Protein AF-0000000072916793 (afdb_homodimer)

InterPro domains:
  IPR007219 Xylanolytic transcriptional activator, regulatory domain [PF04082] (237-423)
  IPR007219 Xylanolytic transcriptional activator, regulatory domain [SM00906] (273-352)
  IPR050987 ABC-transporter-regulating transcription factor-like [PTHR46910] (35-595)

Organism: Fusarium oxysporum f. sp. lycopersici (strain 4287 / CBS 123668 / FGSC 9935 / NRRL 34936) (NCBI:txid426428)

Nearest PDB structures (foldseek):
  8k84-assembly1_A  TM=4.155E-01  e=8.185E-01  synthetic construct
  9dze-assembly1_c  TM=2.848E-01  e=3.690E+00  synthetic construct
  6hze-assembly1_A  TM=3.279E-01  e=6.629E+00  Phocaeicola paurosaccharolyticus
  9dze-assembly1_c  TM=2.885E-01  e=5.689E+00  synthetic construct
  6hze-assembly1_A  TM=3.278E-01  e=9.433E+00  Phocaeicola paurosaccharolyticus

Secondary structure (DSSP, 8-state):
---------------TT---------------------------------------------------------S-----TTSTTEEEETTEEEEEE-TTTS-EEE-HHHHHHHHHHHSS-----TTS--TTS----STT---SSGGGGG----HHHHHHHHHHHHHBTHHHH---S-HHHHHHHHHHHTS--SSSS--HHHHHHHHHHHHHHHTGGGSGGG-TTGGG--HHHHHHHHHHHHTTSTT---HHHHHHHHHHHHHHHHTT-HHHHHHHHHHHHHHHHHHTTTS----PPTTS---HHHHHHHHHHHHHHHHHHHHHHHHHHH-PPPSS-GGG---PPPTTGGGHHHHGGG--SB--HHHHHHT-PPP--SS-HHHHHHHHHHIIIIISTTGGG--HHHHHHHHHHHHHHHHHHHHHS-TTTPPPS---SGGG---TTPPTTHHHHHHHHHHHHHHHHHHHHHGGGGGGS--TT-TTS-----HHHHHHHHHHHHHHHHHHHHHHHTGGG--GGGHHHHTHHHHHHHHHHHHHHHH-TTSTTHHHHHHHHHHHHHHHHTS--SS--HHHHHHHHHHHHHHHHHHHHHHHHHHHHHHHHHHHHHHHHHHH-/---------------TT---------------------------------------------------------------TTSTTEEEETTEEEEEE-TTTS-EEE-HHHHHHHHHHHSS-----TTS--TTS----STT---SSGGGGG----HHHHHHHHHHHHHBTHHHH---S-HHHHHHHHHHHTS--SSSS--HHHHHHHHHHHHHHHTGGGSGGG-TTGGG--HHHHHHHHHHHHTTSTT---HHHHHHHHHHHHHHHHTT-HHHHHHHHHHHHHHHHHHTTTS----PPTTS---HHHHHHHHHHHHHHHHHHHHHHHHHHH-PPPSS-GGG---PPPTTGGGHHHHGGG--SB--HHHHHHT-PPP--SS-HHHHHHHHHHIIIIISTTGGG--HHHHHHHHHHHHHHHHHHHHHS-TTTPPPS---SGGG---TT--HHHHHHHHHHHHHHHHHHHHHHHGGGGGGS--TT-TTS-----HHHHHHHHHHHHHHHHHHHHHHHTGGG--GGGHHHHTHHHHHHHHHHHHHHHH-TTSTTHHHHHHHHHHHHHHHHTS--SS--HHHHHHHHHHHHHHHHHHHHHHHHHHHHHHHHHHHHHHHHHHH-

pLDDT: mean 79.29, std 25.03, range [15.11, 98.62]

Solvent-accessible surface area (backbone atoms only — not comparable to full-atom values): 69134 Å² total; per-residue (Å²): 140,78,86,78,74,82,80,72,85,72,83,80,83,79,71,90,71,68,79,79,78,79,75,81,83,84,85,78,80,91,82,89,83,90,81,87,84,80,81,79,82,81,78,81,71,85,83,77,93,80,83,72,93,75,88,76,87,72,81,72,76,79,70,74,80,68,78,70,72,68,68,78,64,69,72,78,78,78,69,50,86,32,46,35,34,57,39,42,52,90,36,35,62,32,28,30,33,15,66,79,75,50,33,60,34,69,31,72,64,22,48,52,50,46,22,71,46,28,73,47,79,82,82,77,62,74,31,55,79,74,65,81,68,57,70,72,57,84,61,72,68,77,41,62,37,54,66,56,61,70,61,70,76,62,64,68,58,54,50,50,50,47,52,36,42,75,42,24,40,62,36,32,38,54,58,62,67,49,72,70,65,44,51,51,32,50,55,50,34,72,47,89,68,73,81,94,59,62,54,54,67,44,43,45,22,37,33,35,50,26,16,53,51,26,42,43,80,71,58,28,97,60,40,89,76,55,86,79,59,58,31,67,60,26,36,52,40,20,54,38,52,43,69,62,37,42,66,52,88,44,72,60,52,39,32,25,32,46,35,46,16,47,39,26,34,67,59,60,38,49,52,36,13,51,37,31,43,31,31,29,50,54,43,30,44,74,71,48,20,38,53,70,72,93,68,78,62,70,57,53,91,67,53,71,62,53,50,51,52,52,45,41,38,50,48,28,51,53,48,51,41,50,34,32,48,48,16,71,58,25,19,36,74,52,48,76,53,70,56,48,37,52,82,75,73,62,90,60,44,72,50,35,75,67,47,33,83,74,38,42,64,47,54,56,68,66,45,57,76,42,51,54,74,59,58,53,43,80,52,62,64,69,57,34,52,50,43,44,51,48,43,50,64,64,31,14,35,58,28,54,60,43,32,51,68,55,48,53,50,51,38,50,52,50,50,52,52,51,50,53,51,47,70,68,39,58,76,94,54,36,56,70,85,67,42,92,49,50,85,76,54,86,32,82,89,45,44,50,59,34,19,42,54,43,50,43,46,33,49,52,50,29,49,49,43,26,59,47,24,45,57,43,22,56,47,54,26,68,29,77,63,43,69,84,49,73,62,54,90,54,78,70,40,60,57,27,45,51,49,20,48,44,17,24,50,18,42,48,42,44,50,64,52,36,50,89,30,53,54,33,63,43,41,70,70,50,57,53,55,52,52,56,24,44,53,55,50,48,52,47,25,54,74,38,31,82,44,90,55,28,65,59,52,47,52,49,44,59,49,45,40,56,49,62,68,61,52,46,61,67,71,84,45,70,49,55,53,53,47,48,51,51,47,41,53,48,39,52,51,50,46,52,46,42,51,33,12,29,51,46,52,51,49,53,51,49,51,52,51,50,51,51,52,58,68,73,103,138,78,87,80,73,80,79,71,84,72,83,78,85,79,72,89,72,71,80,77,81,79,75,88,79,83,88,82,88,82,84,89,87,91,84,89,82,87,88,75,90,72,85,76,78,84,83,86,83,80,89,72,86,90,89,80,88,73,82,73,77,78,72,74,82,67,79,70,72,69,67,78,66,70,77,74,81,75,71,49,86,33,45,37,34,58,38,43,52,90,36,35,62,32,28,30,34,16,66,79,74,50,32,58,34,69,31,72,63,22,49,51,49,45,21,71,45,29,74,47,79,82,82,78,61,75,30,55,80,72,64,81,67,56,67,73,54,84,59,70,71,74,40,62,37,57,66,56,60,70,60,71,78,60,63,69,59,53,49,50,51,48,52,37,42,76,41,24,40,60,37,30,37,54,59,61,67,50,72,69,65,42,50,52,32,51,55,51,36,73,48,89,70,73,80,94,59,63,53,59,69,44,43,47,23,37,32,34,50,26,16,52,50,26,42,44,80,72,58,29,98,61,41,87,76,54,85,76,59,59,32,66,60,27,37,52,37,21,56,38,52,44,69,63,37,42,68,53,86,45,73,60,54,40,33,27,33,45,35,46,17,47,39,26,34,67,60,61,37,48,53,35,13,51,37,31,44,31,32,30,48,53,43,30,43,70,71,49,20,38,53,71,71,91,69,80,61,70,58,54,91,68,52,70,59,52,49,50,50,53,45,40,38,50,46,28,51,52,47,50,40,51,35,30,48,49,16,72,57,25,17,35,75,50,46,76,53,69,57,47,37,52,81,75,72,62,90,60,44,73,51,35,77,67,47,33,83,74,37,46,71,46,54,55,68,67,46,55,76,41,50,54,73,58,60,52,43,81,52,61,64,71,56,33,53,48,43,43,50,47,44,50,63,63,32,15,36,60,30,53,60,44,32,52,68,57,47,54,50,50,39,52,52,50,52,52,50,51,49,52,50,48,68,68,39,61,76,95,51,36,56,69,85,67,40,92,51,52,85,77,53,85,32,83,88,50,41,57,63,33,19,39,51,40,48,44,47,34,49,50,50,30,49,48,43,26,61,46,24,46,56,42,22,56,46,53,24,69,29,76,63,43,69,83,48,73,60,54,89,53,76,69,38,60,58,27,46,49,49,20,47,43,19,24,51,19,44,48,42,45,51,63,54,36,51,88,26,53,56,33,63,41,40,70,70,51,57,51,54,52,52,56,24,46,53,55,50,48,53,46,25,52,74,38,31,82,43,89,57,28,66,57,52,46,52,50,43,61,47,45,39,57,49,63,68,61,51,47,62,67,71,85,45,72,50,53,52,52,47,48,51,50,48,41,53,47,36,53,50,51,45,52,46,41,51,32,11,31,51,46,51,50,49,52,51,49,51,52,49,51,52,51,54,57,70,74,102

Foldseek 3Di:
DDDPPPPPPPPPPDDPPDDDPDDDDDDDDDDDDDDDDDDDPDPCPDDDPDDDDDDDDDPPPPPDDPPPPPPPFPPDDPPPVQFFQFFFFLQDTQAGQQLQQLAGAGHPRNQVLLCVLQVDGFDDRLSGPCCVPPPDDLPPPPDPDPVVLLDDPDLVLLVLLLVLQLFFLVCLAPVLDQNVVLVVLSVLQPDDDDDDDHDLSNLLSSLLSLLSLLQSLQLCVSPPPNVPDDSSSSLNSSVVSLVVNLVDLALSNLSSLQSSLLSCLLQLNNVVSVVSLLSSQVSLVVVPLLDDDDADAQLDDDDPVRSRNVSSVSSNLQSLLVQLLSCNSSSHDGPDDPVRGDLDDDDCLVCCVVCQQVDARTDDPVCSVSVNDRRNYLAHSVLSVLSNLLSCCQRHSVNSQDFLVSLLVSLSVSVVVLVVVLVVDPPVQRADLFDDALVVADLPPRHPPNLSHSLRNHLSSLSSLLSSLSSNSVLSHQTNNCNPDDSDDDVSNVVSLVSNLRSLNRLLNRLLSSQVHADQSCLSVNLSRNSSSLVSLLSVCSVCVPDPCLVVSLVSLVCSLVSSVSRHHSDDDPSSVVVSVSSNVVSVSSSSSSVSSNVVVVVVVVVVVVVVVVVVD/DDDPPPPPPPPPPDDPPDDDPDDDDDDDDDDDDDDDDDDDDDPCPDDPDDDDDDDDDPDPPPDDPPPPPPPPFDPDDPPPVQFFAWFFFLQDTQAGQQLQQLAGAGHPRNQVLLCVLQVDGFDDRLSGPCCVPPPDDLPPPDDPDPVVLLDDPDLVLLVLLLVLQLFFLVCLAPVLDQNVVLVVLSVLQPDDDDDDDHDLSNLLSSLLSLLSLLQSLQLCVSPPVNVPDDSSSSLNSSVVSLVVNLVDLALSNLSSLQSSLLSCLLQLNNVVSVVSLLSSQVSLVVVPLLDDDDADAQLDDDDPVRSRNVSSVSSNLQSLLVQLLSCNSSSHDGPDDPVRGDLDDDDCLVCCVVCQQVDARTDDPVCSVSVNDRRNYLAHSVLSVLSNLLSCCQRHSVNSQDFLVSLLVSLSVSVVVLVVVLVVDDPVQRADLFDDALVVADLPPGHQSNLSSSLRNHLSSLSSLLSSLSSNSVLSHQTNNCNPDDSDDDVSNVVSLVSNLRSLNRLLNRLQSSQVRADQSCLSVNLSRNSSSLVSLLSVCSVCVPDPCLVVSLVSLVCSLVSSVSRHHSDDDPSSVVVSVSSNVVSVSSSSSSVSSNVVVVVVVVVVVVVVVVVVD

Sequence (1234 aa):
MLFLRHFLIRRTFGEECNQTIDSKSSDPGAGDSTNDTPQKLSFNRPSSSFLRATDSRSASVSQGSPFISQAPSPAGGFTSSVSYGQLHYGGCHFGHISQHNGLPLLSEEGRQWIISKTGHEVILNPGATDHSNPSKSPAPHVYHDQRDLYELPERSTTEKAFDAFIHSSFSLVFPVVERVLFKDTIELAYQPYTGDVPSLEHLSAKVGVLAFLSTIVLFQDTFADTASIDPDLCATKARYLLTDVLEIASINNLQIVFMLNMHEIFSGRLRSGAMFHAIACRMVFTLGGHTYISSKPRSSQVTRSERERRQIRMLFWLCYIFDKDIALRTGQPPLMSDDYCDLTLPETYFECYEYLPKLNESLPQVSFEEESLMPHLPGDPRLSQLKDKTSRLLYSAQAAKKSHAQLLCDIRELDEELEAWRQSVPPSFRPALSITDESQVAVQGMHLPRSMRHITLHLDYHHLMIAIHRASGRCMEPDPGNPNDQPEWVPGVESSNALALEASRSTLVYLRAAMCGVAGEAFWIIVFYPTAAMITLFFNILMYPLHERAEQDLELLKAAADLINNLPVRRLTTCEVSHMKLINDFVVELVRLGRSAICKANMERDHELDRQLMIIHMLFLRHFLIRRTFGEECNQTIDSKSSDPGAGDSTNDTPQKLSFNRPSSSFLRATDSRSASVSQGSPFISQAPSPAGGFTSSVSYGQLHYGGCHFGHISQHNGLPLLSEEGRQWIISKTGHEVILNPGATDHSNPSKSPAPHVYHDQRDLYELPERSTTEKAFDAFIHSSFSLVFPVVERVLFKDTIELAYQPYTGDVPSLEHLSAKVGVLAFLSTIVLFQDTFADTASIDPDLCATKARYLLTDVLEIASINNLQIVFMLNMHEIFSGRLRSGAMFHAIACRMVFTLGGHTYISSKPRSSQVTRSERERRQIRMLFWLCYIFDKDIALRTGQPPLMSDDYCDLTLPETYFECYEYLPKLNESLPQVSFEEESLMPHLPGDPRLSQLKDKTSRLLYSAQAAKKSHAQLLCDIRELDEELEAWRQSVPPSFRPALSITDESQVAVQGMHLPRSMRHITLHLDYHHLMIAIHRASGRCMEPDPGNPNDQPEWVPGVESSNALALEASRSTLVYLRAAMCGVAGEAFWIIVFYPTAAMITLFFNILMYPLHERAEQDLELLKAAADLINNLPVRRLTTCEVSHMKLINDFVVELVRLGRSAICKANMERDHELDRQLMIIH

Structure (mmCIF, N/CA/C/O backbone):
data_AF-0000000072916793-model_v1
#
loop_
_entity.id
_entity.type
_entity.pdbx_description
1 polymer 'Transcription factor domain-containing protein'
#
loop_
_atom_site.group_PDB
_atom_site.id
_atom_site.type_symbol
_atom_site.label_atom_id
_atom_site.label_alt_id
_atom_site.label_comp_id
_atom_site.label_asym_id
_atom_site.label_entity_id
_atom_site.label_seq_id
_atom_site.pdbx_PDB_ins_code
_atom_site.Cartn_x
_atom_site.Cartn_y
_atom_site.Cartn_z
_atom_site.occupancy
_atom_site.B_iso_or_equiv
_atom_site.auth_seq_id
_atom_site.auth_comp_id
_atom_site.auth_asym_id
_atom_site.auth_atom_id
_atom_site.pdbx_PDB_model_num
ATOM 1 N N . MET A 1 1 ? 0.156 -10.703 44.344 1 19.55 1 MET A N 1
ATOM 2 C CA . MET A 1 1 ? -0.602 -9.57 44.844 1 19.55 1 MET A CA 1
ATOM 3 C C . MET A 1 1 ? 0.227 -8.289 44.812 1 19.55 1 MET A C 1
ATOM 5 O O . MET A 1 1 ? -0.243 -7.227 45.188 1 19.55 1 MET A O 1
ATOM 9 N N . LEU A 1 2 ? 1.615 -8.289 44.875 1 20.12 2 LEU A N 1
ATOM 10 C CA . LEU A 1 2 ? 2.582 -7.312 45.375 1 20.12 2 LEU A CA 1
ATOM 11 C C . LEU A 1 2 ? 2.547 -6.047 44.5 1 20.12 2 LEU A C 1
ATOM 13 O O . LEU A 1 2 ? 2.412 -4.941 45.031 1 20.12 2 LEU A O 1
ATOM 17 N N . PHE A 1 3 ? 3.643 -5.766 43.625 1 21.39 3 PHE A N 1
ATOM 18 C CA . PHE A 1 3 ? 4.449 -4.582 43.344 1 21.39 3 PHE A CA 1
ATOM 19 C C . PHE A 1 3 ? 3.77 -3.691 42.312 1 21.39 3 PHE A C 1
ATOM 21 O O . PHE A 1 3 ? 4.055 -3.791 41.125 1 21.39 3 PHE A O 1
ATOM 28 N N . LEU A 1 4 ? 2.398 -3.521 42.344 1 22.31 4 LEU A N 1
ATOM 29 C CA . LEU A 1 4 ? 1.7 -2.58 41.5 1 22.31 4 LEU A CA 1
ATOM 30 C C . LEU A 1 4 ? 2.223 -1.162 41.688 1 22.31 4 LEU A C 1
ATOM 32 O O . LEU A 1 4 ? 1.766 -0.45 42.594 1 22.31 4 LEU A O 1
ATOM 36 N N . ARG A 1 5 ? 3.664 -0.963 41.719 1 24.08 5 ARG A N 1
ATOM 37 C CA . ARG A 1 5 ? 4.184 0.384 41.938 1 24.08 5 ARG A CA 1
ATOM 38 C C . ARG A 1 5 ? 3.502 1.384 41 1 24.08 5 ARG A C 1
ATOM 40 O O . ARG A 1 5 ? 3.178 1.055 39.844 1 24.08 5 ARG A O 1
ATOM 47 N N . HIS A 1 6 ? 2.965 2.43 41.531 1 26 6 HIS A N 1
ATOM 48 C CA . HIS A 1 6 ? 2.232 3.629 41.156 1 26 6 HIS A CA 1
ATOM 49 C C . HIS A 1 6 ? 3.002 4.43 40.094 1 26 6 HIS A C 1
ATOM 51 O O . HIS A 1 6 ? 4.078 4.957 40.375 1 26 6 HIS A O 1
ATOM 57 N N . PHE A 1 7 ? 3.193 3.967 38.938 1 29.2 7 PHE A N 1
ATOM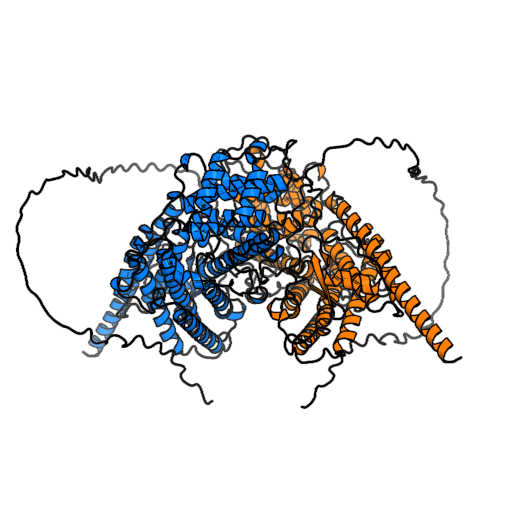 58 C CA . PHE A 1 7 ? 3.912 4.586 37.844 1 29.2 7 PHE A CA 1
ATOM 59 C C . PHE A 1 7 ? 3.283 5.926 37.469 1 29.2 7 PHE A C 1
ATOM 61 O O . PHE A 1 7 ? 2.256 5.965 36.781 1 29.2 7 PHE A O 1
ATOM 68 N N . LEU A 1 8 ? 3.383 7.02 38.375 1 27 8 LEU A N 1
ATOM 69 C CA . LEU A 1 8 ? 2.943 8.375 38.062 1 27 8 LEU A CA 1
ATOM 70 C C . LEU A 1 8 ? 3.713 8.953 36.875 1 27 8 LEU A C 1
ATOM 72 O O . LEU A 1 8 ? 4.945 8.906 36.875 1 27 8 LEU A O 1
ATOM 76 N N . ILE A 1 9 ? 3.244 8.953 35.781 1 31.91 9 ILE A N 1
ATOM 77 C CA . ILE A 1 9 ? 3.814 9.688 34.656 1 31.91 9 ILE A CA 1
ATOM 78 C C . ILE A 1 9 ? 3.998 11.156 35.031 1 31.91 9 ILE A C 1
ATOM 80 O O . ILE A 1 9 ? 3.023 11.906 35.156 1 31.91 9 ILE A O 1
ATOM 84 N N . ARG A 1 10 ? 4.887 11.641 36.094 1 28.25 10 ARG A N 1
ATOM 85 C CA . ARG A 1 10 ? 5.066 13.023 36.531 1 28.25 10 ARG A CA 1
ATOM 86 C C . ARG A 1 10 ? 5.715 13.867 35.438 1 28.25 10 ARG A C 1
ATOM 88 O O . ARG A 1 10 ? 6.918 13.75 35.188 1 28.25 10 ARG A O 1
ATOM 95 N N . ARG A 1 11 ? 5.305 14.164 34.312 1 34.16 11 ARG A N 1
ATOM 96 C CA . ARG A 1 11 ? 5.93 15.266 33.594 1 34.16 11 ARG A CA 1
ATOM 97 C C . ARG A 1 11 ? 5.777 16.578 34.344 1 34.16 11 ARG A C 1
ATOM 99 O O . ARG A 1 11 ? 4.66 17.047 34.562 1 34.16 11 ARG A O 1
ATOM 106 N N . THR A 1 12 ? 6.629 17 35.531 1 26.88 12 THR A N 1
ATOM 107 C CA . THR A 1 12 ? 6.582 18.25 36.281 1 26.88 12 THR A CA 1
ATOM 108 C C . THR A 1 12 ? 6.879 19.438 35.344 1 26.88 12 THR A C 1
ATOM 110 O O . THR A 1 12 ? 7.906 19.469 34.688 1 26.88 12 THR A O 1
ATOM 113 N N . PHE A 1 13 ? 6.035 20.281 34.875 1 27.69 13 PHE A N 1
ATOM 114 C CA . PHE A 1 13 ? 6.105 21.531 34.156 1 27.69 13 PHE A CA 1
ATOM 115 C C . PHE A 1 13 ? 6.883 22.578 34.938 1 27.69 13 PHE A C 1
ATOM 117 O O . PHE A 1 13 ? 6.941 23.75 34.562 1 27.69 13 PHE A O 1
ATOM 124 N N . GLY A 1 14 ? 7.5 22.375 36.219 1 21.02 14 GLY A N 1
ATOM 125 C CA . GLY A 1 14 ? 7.723 23.531 37.094 1 21.02 14 GLY A CA 1
ATOM 126 C C . GLY A 1 14 ? 8.75 24.5 36.531 1 21.02 14 GLY A C 1
ATOM 127 O O . GLY A 1 14 ? 8.422 25.641 36.219 1 21.02 14 GLY A O 1
ATOM 128 N N . GLU A 1 15 ? 9.984 24.812 37.312 1 23.58 15 GLU A N 1
ATOM 129 C CA . GLU A 1 15 ? 10.641 25.922 37.969 1 23.58 15 GLU A CA 1
ATOM 130 C C . GLU A 1 15 ? 11.758 26.5 37.125 1 23.58 15 GLU A C 1
ATOM 132 O O . GLU A 1 15 ? 12.555 27.312 37.594 1 23.58 15 GLU A O 1
ATOM 137 N N . GLU A 1 16 ? 12.062 26.125 35.875 1 23.12 16 GLU A N 1
ATOM 138 C CA . GLU A 1 16 ? 13.43 26.562 35.594 1 23.12 16 GLU A CA 1
ATOM 139 C C . GLU A 1 16 ? 13.516 28.094 35.5 1 23.12 16 GLU A C 1
ATOM 141 O O . GLU A 1 16 ? 14.141 28.625 34.594 1 23.12 16 GLU A O 1
ATOM 146 N N . CYS A 1 17 ? 12.547 28.922 36 1 20.11 17 CYS A N 1
ATOM 147 C CA . CYS A 1 17 ? 12.523 30.328 35.625 1 20.11 17 CYS A CA 1
ATOM 148 C C . CYS A 1 17 ? 13.75 31.062 36.125 1 20.11 17 CYS A C 1
ATOM 150 O O . CYS A 1 17 ? 13.945 32.25 35.844 1 20.11 17 CYS A O 1
ATOM 152 N N . ASN A 1 18 ? 14.422 30.734 37.25 1 18.69 18 ASN A N 1
ATOM 153 C CA . ASN A 1 18 ? 14.766 31.875 38.062 1 18.69 18 ASN A CA 1
ATOM 154 C C . ASN A 1 18 ? 16.016 32.594 37.562 1 18.69 18 ASN A C 1
ATOM 156 O O . ASN A 1 18 ? 16.641 33.344 38.281 1 18.69 18 ASN A O 1
ATOM 160 N N . GLN A 1 19 ? 16.703 32.188 36.5 1 18.5 19 GLN A N 1
ATOM 161 C CA . GLN A 1 19 ? 18.031 32.75 36.625 1 18.5 19 GLN A CA 1
ATOM 162 C C . GLN A 1 19 ? 17.984 34.25 36.656 1 18.5 19 GLN A C 1
ATOM 164 O O . GLN A 1 19 ? 17.125 34.875 36 1 18.5 19 GLN A O 1
ATOM 169 N N . THR A 1 20 ? 18.797 34.969 37.5 1 18.11 20 THR A N 1
ATOM 170 C CA . THR A 1 20 ? 19.047 36.25 38.125 1 18.11 20 THR A CA 1
ATOM 171 C C . THR A 1 20 ? 19.531 37.25 37.094 1 18.11 20 THR A C 1
ATOM 173 O O . THR A 1 20 ? 20.625 37.125 36.562 1 18.11 20 THR A O 1
ATOM 176 N N . ILE A 1 21 ? 18.656 37.625 36.062 1 18.12 21 ILE A N 1
ATOM 177 C CA . ILE A 1 21 ? 19.094 38.688 35.156 1 18.12 21 ILE A CA 1
ATOM 178 C C . ILE A 1 21 ? 19.547 39.906 35.969 1 18.12 21 ILE A C 1
ATOM 180 O O . ILE A 1 21 ? 18.766 40.469 36.75 1 18.12 21 ILE A O 1
ATOM 184 N N . ASP A 1 22 ? 20.781 40 36.062 1 17.94 22 ASP A N 1
ATOM 185 C CA . ASP A 1 22 ? 21.484 41.094 36.75 1 17.94 22 ASP A CA 1
ATOM 186 C C . ASP A 1 22 ? 21.109 42.469 36.188 1 17.94 22 ASP A C 1
ATOM 188 O O . ASP A 1 22 ? 20.953 42.594 34.969 1 17.94 22 ASP A O 1
ATOM 192 N N . SER A 1 23 ? 20.672 43.469 36.969 1 16.8 23 SER A N 1
ATOM 193 C CA . SER A 1 23 ? 19.969 44.719 37 1 16.8 23 SER A CA 1
ATOM 194 C C . SER A 1 23 ? 20.781 45.844 36.344 1 16.8 23 SER A C 1
ATOM 196 O O . SER A 1 23 ? 20.297 46.969 36.219 1 16.8 23 SER A O 1
ATOM 198 N N . LYS A 1 24 ? 22.109 45.75 35.906 1 17.33 24 LYS A N 1
ATOM 199 C CA . LYS A 1 24 ? 22.641 46.969 36.469 1 17.33 24 LYS A CA 1
ATOM 200 C C . LYS A 1 24 ? 22.094 48.188 35.688 1 17.33 24 LYS A C 1
ATOM 202 O O . LYS A 1 24 ? 21.453 48.031 34.656 1 17.33 24 LYS A O 1
ATOM 207 N N . SER A 1 25 ? 22.953 49.156 35.188 1 16.08 25 SER A N 1
ATOM 208 C CA . SER A 1 25 ? 23.172 50.5 35.625 1 16.08 25 SER A CA 1
ATOM 209 C C . SER A 1 25 ? 22.531 51.531 34.688 1 16.08 25 SER A C 1
ATOM 211 O O . SER A 1 25 ? 21.75 52.375 35.125 1 16.08 25 SER A O 1
ATOM 213 N N . SER A 1 26 ? 23.312 52.219 33.719 1 15.63 26 SER A N 1
ATOM 214 C CA . SER A 1 26 ? 23.609 53.625 33.938 1 15.63 26 SER A CA 1
ATOM 215 C C . SER A 1 26 ? 22.688 54.531 33.125 1 15.63 26 SER A C 1
ATOM 217 O O . SER A 1 26 ? 22.016 55.406 33.656 1 15.63 26 SER A O 1
ATOM 219 N N . ASP A 1 27 ? 23.219 55.156 31.953 1 16.44 27 ASP A N 1
ATOM 220 C CA . ASP A 1 27 ? 23.359 56.594 31.875 1 16.44 27 ASP A CA 1
ATOM 221 C C . ASP A 1 27 ? 22.234 57.219 31.078 1 16.44 27 ASP A C 1
ATOM 223 O O . ASP A 1 27 ? 21.641 56.594 30.203 1 16.44 27 ASP A O 1
ATOM 227 N N . PRO A 1 28 ? 21.859 58.531 31.219 1 16.08 28 PRO A N 1
ATOM 228 C CA . PRO A 1 28 ? 20.719 59.438 31.203 1 16.08 28 PRO A CA 1
ATOM 229 C C . PRO A 1 28 ? 20.375 59.906 29.797 1 16.08 28 PRO A C 1
ATOM 231 O O . PRO A 1 28 ? 19.203 60.156 29.484 1 16.08 28 PRO A O 1
ATOM 234 N N . GLY A 1 29 ? 21.375 60.156 28.875 1 15.35 29 GLY A N 1
ATOM 235 C CA . GLY A 1 29 ? 21.266 61.562 28.578 1 15.35 29 GLY A CA 1
ATOM 236 C C . GLY A 1 29 ? 20.125 61.906 27.641 1 15.35 29 GLY A C 1
ATOM 237 O O . GLY A 1 29 ? 18.953 61.75 28 1 15.35 29 GLY A O 1
ATOM 238 N N . ALA A 1 30 ? 20.438 62.531 26.375 1 16.84 30 ALA A N 1
ATOM 239 C CA . ALA A 1 30 ? 20.156 63.906 26.016 1 16.84 30 ALA A CA 1
ATOM 240 C C . ALA A 1 30 ? 18.906 64 25.141 1 16.84 30 ALA A C 1
ATOM 242 O O . ALA A 1 30 ? 18.438 63 24.594 1 16.84 30 ALA A O 1
ATOM 243 N N . GLY A 1 31 ? 18.859 64.812 24.141 1 15.52 31 GLY A N 1
ATOM 244 C CA . GLY A 1 31 ? 18.125 66.062 23.922 1 15.52 31 GLY A CA 1
ATOM 245 C C . GLY A 1 31 ? 16.984 65.875 22.938 1 15.52 31 GLY A C 1
ATOM 246 O O . GLY A 1 31 ? 15.836 66.25 23.234 1 15.52 31 GLY A O 1
ATOM 247 N N . ASP A 1 32 ? 17.172 65.812 21.5 1 15.97 32 ASP A N 1
ATOM 248 C CA . ASP A 1 32 ? 16.625 67 20.828 1 15.97 32 ASP A CA 1
ATOM 249 C C . ASP A 1 32 ? 15.258 66.688 20.234 1 15.97 32 ASP A C 1
ATOM 251 O O . ASP A 1 32 ? 14.883 65.562 20.062 1 15.97 32 ASP A O 1
ATOM 255 N N . SER A 1 33 ? 14.797 67.438 19.109 1 15.76 33 SER A N 1
ATOM 256 C CA . SER A 1 33 ? 13.719 68.375 18.891 1 15.76 33 SER A CA 1
ATOM 257 C C . SER A 1 33 ? 12.602 67.75 18.047 1 15.76 33 SER A C 1
ATOM 259 O O . SER A 1 33 ? 11.43 67.812 18.422 1 15.76 33 SER A O 1
ATOM 261 N N . THR A 1 34 ? 12.773 67.5 16.656 1 17.12 34 THR A N 1
ATOM 262 C CA . THR A 1 34 ? 11.93 68.375 15.852 1 17.12 34 THR A CA 1
ATOM 263 C C . THR A 1 34 ? 10.609 67.688 15.508 1 17.12 34 THR A C 1
ATOM 265 O O . THR A 1 34 ? 10.516 66.438 15.531 1 17.12 34 THR A O 1
ATOM 268 N N . ASN A 1 35 ? 9.562 68.312 14.93 1 15.57 35 ASN A N 1
ATOM 269 C CA . ASN A 1 35 ? 8.141 68.625 15.008 1 15.57 35 ASN A CA 1
ATOM 270 C C . ASN A 1 35 ? 7.328 67.75 14.031 1 15.57 35 ASN A C 1
ATOM 272 O O . ASN A 1 35 ? 6.262 67.25 14.391 1 15.57 35 ASN A O 1
ATOM 276 N N . ASP A 1 36 ? 7.676 67.5 12.695 1 16.67 36 ASP A N 1
ATOM 277 C CA . ASP A 1 36 ? 6.656 68.062 11.82 1 16.67 36 ASP A CA 1
ATOM 278 C C . ASP A 1 36 ? 5.512 67.125 11.586 1 16.67 36 ASP A C 1
ATOM 280 O O . ASP A 1 36 ? 5.656 65.875 11.828 1 16.67 36 ASP A O 1
ATOM 284 N N . THR A 1 37 ? 4.73 67.25 10.352 1 17.78 37 THR A N 1
ATOM 285 C CA . THR A 1 37 ? 3.334 67.562 10.031 1 17.78 37 THR A CA 1
ATOM 286 C C . THR A 1 37 ? 2.615 66.312 9.562 1 17.78 37 THR A C 1
ATOM 288 O O . THR A 1 37 ? 3.193 65.5 8.844 1 17.78 37 THR A O 1
ATOM 291 N N . PRO A 1 38 ? 1.296 66.125 9.766 1 17.7 38 PRO A N 1
ATOM 292 C CA . PRO A 1 38 ? 0.329 65 9.984 1 17.7 38 PRO A CA 1
ATOM 293 C C . PRO A 1 38 ? -0.258 64.5 8.68 1 17.7 38 PRO A C 1
ATOM 295 O O . PRO A 1 38 ? -1.141 63.625 8.703 1 17.7 38 PRO A O 1
ATOM 298 N N . GLN A 1 39 ? 0.422 64.5 7.441 1 18.25 39 GLN A N 1
ATOM 299 C CA . GLN A 1 39 ? -0.594 64.688 6.418 1 18.25 39 GLN A CA 1
ATOM 300 C C . GLN A 1 39 ? -1.512 63.5 6.289 1 18.25 39 GLN A C 1
ATOM 302 O O . GLN A 1 39 ? -1.074 62.375 6.469 1 18.25 39 GLN A O 1
ATOM 307 N N . LYS A 1 40 ? -2.842 63.656 5.891 1 19.19 40 LYS A N 1
ATOM 308 C CA . LYS A 1 40 ? -4.211 63.188 6.074 1 19.19 40 LYS A CA 1
ATOM 309 C C . LYS A 1 40 ? -4.566 62.125 5.031 1 19.19 40 LYS A C 1
ATOM 311 O O . LYS A 1 40 ? -4.938 62.469 3.902 1 19.19 40 LYS A O 1
ATOM 316 N N . LEU A 1 41 ? -3.77 61.094 4.73 1 18.52 41 LEU A N 1
ATOM 317 C CA . LEU A 1 41 ? -4.109 60.406 3.492 1 18.52 41 LEU A CA 1
ATOM 318 C C . LEU A 1 41 ? -5.492 59.781 3.588 1 18.52 41 LEU A C 1
ATOM 320 O O . LEU A 1 41 ? -5.809 59.125 4.586 1 18.52 41 LEU A O 1
ATOM 324 N N . SER A 1 42 ? -6.504 60.094 2.744 1 17.73 42 SER A N 1
ATOM 325 C CA . SER A 1 42 ? -7.949 60.031 2.557 1 17.73 42 SER A CA 1
ATOM 326 C C . SER A 1 42 ? -8.391 58.656 2.129 1 17.73 42 SER A C 1
ATOM 328 O O . SER A 1 42 ? -8.156 58.25 0.99 1 17.73 42 SER A O 1
ATOM 330 N N . PHE A 1 43 ? -8.273 57.531 2.84 1 18.02 43 PHE A N 1
ATOM 331 C CA . PHE A 1 43 ? -8.508 56.188 2.373 1 18.02 43 PHE A CA 1
ATOM 332 C C . PHE A 1 43 ? -9.992 55.938 2.152 1 18.02 43 PHE A C 1
ATOM 334 O O . PHE A 1 43 ? -10.773 55.906 3.109 1 18.02 43 PHE A O 1
ATOM 341 N N . ASN A 1 44 ? -10.523 56.219 1.002 1 17.22 44 ASN A N 1
ATOM 342 C CA . ASN A 1 44 ? -11.953 56.188 0.695 1 17.22 44 ASN A CA 1
ATOM 343 C C . ASN A 1 44 ? -12.484 54.75 0.718 1 17.22 44 ASN A C 1
ATOM 345 O O . ASN A 1 44 ? -12.141 53.938 -0.148 1 17.22 44 ASN A O 1
ATOM 349 N N . ARG A 1 45 ? -12.68 54.031 1.707 1 18.88 45 ARG A N 1
ATOM 350 C CA . ARG A 1 45 ? -13.086 52.656 1.85 1 18.88 45 ARG A CA 1
ATOM 351 C C . ARG A 1 45 ? -14.547 52.469 1.457 1 18.88 45 ARG A C 1
ATOM 353 O O . ARG A 1 45 ? -15.445 53.062 2.07 1 18.88 45 ARG A O 1
ATOM 360 N N . PRO A 1 46 ? -14.828 52.188 0.155 1 18.47 46 PRO A N 1
ATOM 361 C CA . PRO A 1 46 ? -16.234 52.219 -0.233 1 18.47 46 PRO A CA 1
ATOM 362 C C . PRO A 1 46 ? -17.109 51.344 0.652 1 18.47 46 PRO A C 1
ATOM 364 O O . PRO A 1 46 ? -16.609 50.375 1.267 1 18.47 46 PRO A O 1
ATOM 367 N N . SER A 1 47 ? -18.422 51.781 0.876 1 16.06 47 SER A N 1
ATOM 368 C CA . SER A 1 47 ? -19.594 51.594 1.742 1 16.06 47 SER A CA 1
ATOM 369 C C . SER A 1 47 ? -20.219 50.219 1.547 1 16.06 47 SER A C 1
ATOM 371 O O . SER A 1 47 ? -20.047 49.594 0.494 1 16.06 47 SER A O 1
ATOM 373 N N . SER A 1 48 ? -20.938 49.625 2.627 1 16.77 48 SER A N 1
ATOM 374 C CA . SER A 1 48 ? -21.5 48.438 3.285 1 16.77 48 SER A CA 1
ATOM 375 C C . SER A 1 48 ? -22.844 48.062 2.666 1 16.77 48 SER A C 1
ATOM 377 O O . SER A 1 48 ? -23.547 47.188 3.176 1 16.77 48 SER A O 1
ATOM 379 N N . SER A 1 49 ? -23.297 48.562 1.471 1 17.14 49 SER A N 1
ATOM 380 C CA . SER A 1 49 ? -24.766 48.594 1.524 1 17.14 49 SER A CA 1
ATOM 381 C C . SER A 1 49 ? -25.328 47.156 1.615 1 17.14 49 SER A C 1
ATOM 383 O O . SER A 1 49 ? -24.969 46.312 0.812 1 17.14 49 SER A O 1
ATOM 385 N N . PHE A 1 50 ? -26.078 46.844 2.787 1 17.03 50 PHE A N 1
ATOM 386 C CA . PHE A 1 50 ? -26.656 45.75 3.566 1 17.03 50 PHE A CA 1
ATOM 387 C C . PHE A 1 50 ? -27.703 45 2.752 1 17.03 50 PHE A C 1
ATOM 389 O O . PHE A 1 50 ? -27.641 43.781 2.619 1 17.03 50 PHE A O 1
ATOM 396 N N . LEU A 1 51 ? -29.078 45.375 2.908 1 16.08 51 LEU A N 1
ATOM 397 C CA . LEU A 1 51 ? -30.172 44.688 3.58 1 16.08 51 LEU A CA 1
ATOM 398 C C . LEU A 1 51 ? -31.016 43.906 2.576 1 16.08 51 LEU A C 1
ATOM 400 O O . LEU A 1 51 ? -31.344 42.75 2.803 1 16.08 51 LEU A O 1
ATOM 404 N N . ARG A 1 52 ? -31.828 44.469 1.63 1 15.11 52 ARG A N 1
ATOM 405 C CA . ARG A 1 52 ? -33.281 44.438 1.889 1 15.11 52 ARG A CA 1
ATOM 406 C C . ARG A 1 52 ? -33.938 43.25 1.203 1 15.11 52 ARG A C 1
ATOM 408 O O . ARG A 1 52 ? -34.969 42.781 1.646 1 15.11 52 ARG A O 1
ATOM 415 N N . ALA A 1 53 ? -33.656 42.875 -0.061 1 17.41 53 ALA A N 1
ATOM 416 C CA . ALA A 1 53 ? -34.875 42.656 -0.837 1 17.41 53 ALA A CA 1
ATOM 417 C C . ALA A 1 53 ? -35.625 41.406 -0.376 1 17.41 53 ALA A C 1
ATOM 419 O O . ALA A 1 53 ? -35.031 40.344 -0.207 1 17.41 53 ALA A O 1
ATOM 420 N N . THR A 1 54 ? -37 41.469 -0.005 1 16.7 54 THR A N 1
ATOM 421 C CA . THR A 1 54 ? -38.125 40.844 0.644 1 16.7 54 THR A CA 1
ATOM 422 C C . THR A 1 54 ? -38.594 39.625 -0.16 1 16.7 54 THR A C 1
ATOM 424 O O . THR A 1 54 ? -39.031 38.625 0.412 1 16.7 54 THR A O 1
ATOM 427 N N . ASP A 1 55 ? -38.875 39.688 -1.498 1 18.05 55 ASP A N 1
ATOM 428 C CA . ASP A 1 55 ? -40.219 39.375 -1.899 1 18.05 55 ASP A CA 1
ATOM 429 C C . ASP A 1 55 ? -40.469 37.844 -1.881 1 18.05 55 ASP A C 1
ATOM 431 O O . ASP A 1 55 ? -39.562 37.062 -2.154 1 18.05 55 ASP A O 1
ATOM 435 N N . SER A 1 56 ? -41.844 37.375 -1.566 1 17.62 56 SER A N 1
ATOM 436 C CA . SER A 1 56 ? -42.656 36.312 -0.999 1 17.62 56 SER A CA 1
ATOM 437 C C . SER A 1 56 ? -42.875 35.188 -1.995 1 17.62 56 SER A C 1
ATOM 439 O O . SER A 1 56 ? -43.312 34.094 -1.622 1 17.62 56 SER A O 1
ATOM 441 N N . ARG A 1 57 ? -43.062 35.312 -3.352 1 19.11 57 ARG A N 1
ATOM 442 C CA . ARG A 1 57 ? -44.25 34.656 -3.869 1 19.11 57 ARG A CA 1
ATOM 443 C C . ARG A 1 57 ? -44.031 33.125 -3.955 1 19.11 57 ARG A C 1
ATOM 445 O O . ARG A 1 57 ? -43 32.656 -4.398 1 19.11 57 ARG A O 1
ATOM 452 N N . SER A 1 58 ? -44.938 32.312 -3.311 1 17.31 58 SER A N 1
ATOM 453 C CA . SER A 1 58 ? -45.156 30.953 -2.863 1 17.31 58 SER A CA 1
ATOM 454 C C . SER A 1 58 ? -45.344 30 -4.047 1 17.31 58 SER A C 1
ATOM 456 O O . SER A 1 58 ? -45.719 28.844 -3.869 1 17.31 58 SER A O 1
ATOM 458 N N . ALA A 1 59 ? -45.25 30.312 -5.363 1 19.75 59 ALA A N 1
ATOM 459 C CA . ALA A 1 59 ? -46.031 29.406 -6.199 1 19.75 59 ALA A CA 1
ATOM 460 C C . ALA A 1 59 ? -45.656 27.953 -5.973 1 19.75 59 ALA A C 1
ATOM 462 O O . ALA A 1 59 ? -44.469 27.641 -5.828 1 19.75 59 ALA A O 1
ATOM 463 N N . SER A 1 60 ? -46.594 27.062 -5.746 1 19.27 60 SER A N 1
ATOM 464 C CA . SER A 1 60 ? -46.844 25.688 -5.324 1 19.27 60 SER A CA 1
ATOM 465 C C . SER A 1 60 ? -46.25 24.688 -6.32 1 19.27 60 SER A C 1
ATOM 467 O O . SER A 1 60 ? -46.438 23.484 -6.191 1 19.27 60 SER A O 1
ATOM 469 N N . VAL A 1 61 ? -45.406 25.078 -7.246 1 20.36 61 VAL A N 1
ATOM 470 C CA . VAL A 1 61 ? -45.438 24.125 -8.352 1 20.36 61 VAL A CA 1
ATOM 471 C C . VAL A 1 61 ? -45.062 22.734 -7.848 1 20.36 61 VAL A C 1
ATOM 473 O O . VAL A 1 61 ? -44.125 22.578 -7.055 1 20.36 61 VAL A O 1
ATOM 476 N N . SER A 1 62 ? -45.969 21.766 -8.031 1 21.12 62 SER A N 1
ATOM 477 C CA . SER A 1 62 ? -46.125 20.359 -7.723 1 21.12 62 SER A CA 1
ATOM 478 C C . SER A 1 62 ? -44.969 19.531 -8.242 1 21.12 62 SER A C 1
ATOM 480 O O . SER A 1 62 ? -45.062 18.312 -8.375 1 21.12 62 SER A O 1
ATOM 482 N N . GLN A 1 63 ? -43.781 20.156 -8.344 1 20.66 63 GLN A N 1
ATOM 483 C CA . GLN A 1 63 ? -42.812 19.5 -9.211 1 20.66 63 GLN A CA 1
ATOM 484 C C . GLN A 1 63 ? -42.562 18.062 -8.75 1 20.66 63 GLN A C 1
ATOM 486 O O . GLN A 1 63 ? -42.594 17.781 -7.551 1 20.66 63 GLN A O 1
ATOM 491 N N . GLY A 1 64 ? -42.656 17.141 -9.758 1 21.73 64 GLY A N 1
ATOM 492 C CA . GLY A 1 64 ? -42.469 15.695 -9.82 1 21.73 64 GLY A CA 1
ATOM 493 C C . GLY A 1 64 ? -41.25 15.211 -9.031 1 21.73 64 GLY A C 1
ATOM 494 O O . GLY A 1 64 ? -40.312 15.984 -8.773 1 21.73 64 GLY A O 1
ATOM 495 N N . SER A 1 65 ? -41.531 14.25 -8.164 1 23.61 65 SER A N 1
ATOM 496 C CA . SER A 1 65 ? -40.719 13.648 -7.117 1 23.61 65 SER A CA 1
ATOM 497 C C . SER A 1 65 ? -39.344 13.203 -7.656 1 23.61 65 SER A C 1
ATOM 499 O O . SER A 1 65 ? -39.281 12.273 -8.461 1 23.61 65 SER A O 1
ATOM 501 N N . PRO A 1 66 ? -38.5 14.188 -7.977 1 25.45 66 PRO A N 1
ATOM 502 C CA . PRO A 1 66 ? -37.219 13.719 -8.531 1 25.45 66 PRO A CA 1
ATOM 503 C C . PRO A 1 66 ? -36.625 12.578 -7.711 1 25.45 66 PRO A C 1
ATOM 505 O O . PRO A 1 66 ? -36.844 12.484 -6.504 1 25.45 66 PRO A O 1
ATOM 508 N N . PHE A 1 67 ? -36.469 11.43 -8.367 1 25.41 67 PHE A N 1
ATOM 509 C CA . PHE A 1 67 ? -35.75 10.273 -7.855 1 25.41 67 PHE A CA 1
ATOM 510 C C . PHE A 1 67 ? -34.469 10.711 -7.133 1 25.41 67 PHE A C 1
ATOM 512 O O . PHE A 1 67 ? -33.562 11.289 -7.742 1 25.41 67 PHE A O 1
ATOM 519 N N . ILE A 1 68 ? -34.688 11.211 -5.938 1 26.62 68 ILE A N 1
ATOM 520 C CA . ILE A 1 68 ? -33.531 11.508 -5.07 1 26.62 68 ILE A CA 1
ATOM 521 C C . ILE A 1 68 ? -32.531 10.352 -5.102 1 26.62 68 ILE A C 1
ATOM 523 O O . ILE A 1 68 ? -32.875 9.242 -4.664 1 26.62 68 ILE A O 1
ATOM 527 N N . SER A 1 69 ? -31.891 10.32 -6.234 1 26.94 69 SER A N 1
ATOM 528 C CA . SER A 1 69 ? -30.734 9.422 -6.254 1 26.94 69 SER A CA 1
ATOM 529 C C . SER A 1 69 ? -30.016 9.414 -4.906 1 26.94 69 SER A C 1
ATOM 531 O O . SER A 1 69 ? -29.531 10.445 -4.453 1 26.94 69 SER A O 1
ATOM 533 N N . GLN A 1 70 ? -30.609 8.68 -3.975 1 25.95 70 GLN A N 1
ATOM 534 C CA . GLN A 1 70 ? -29.969 8.445 -2.686 1 25.95 70 GLN A CA 1
ATOM 535 C C . GLN A 1 70 ? -28.469 8.211 -2.855 1 25.95 70 GLN A C 1
ATOM 537 O O . GLN A 1 70 ? -28.062 7.348 -3.623 1 25.95 70 GLN A O 1
ATOM 542 N N . ALA A 1 71 ? -27.734 9.242 -2.795 1 31.11 71 ALA A N 1
ATOM 543 C CA . ALA A 1 71 ? -26.281 9.086 -2.68 1 31.11 71 ALA A CA 1
ATOM 544 C C . ALA A 1 71 ? -25.922 7.867 -1.841 1 31.11 71 ALA A C 1
ATOM 546 O O . ALA A 1 71 ? -26.484 7.668 -0.756 1 31.11 71 ALA A O 1
ATOM 547 N N . PRO A 1 72 ? -25.562 6.773 -2.521 1 29.52 72 PRO A N 1
ATOM 548 C CA . PRO A 1 72 ? -25.234 5.605 -1.699 1 29.52 72 PRO A CA 1
ATOM 549 C C . PRO A 1 72 ? -24.453 5.973 -0.446 1 29.52 72 PRO A C 1
ATOM 551 O O . PRO A 1 72 ? -23.531 6.793 -0.51 1 29.52 72 PRO A O 1
ATOM 554 N N . SER A 1 73 ? -25.156 6.102 0.696 1 28.67 73 SER A N 1
ATOM 555 C CA . SER A 1 73 ? -24.562 6.262 2.021 1 28.67 73 SER A CA 1
ATOM 556 C C . SER A 1 73 ? -23.266 5.457 2.15 1 28.67 73 SER A C 1
ATOM 558 O O . SER A 1 73 ? -23.172 4.344 1.629 1 28.67 73 SER A O 1
ATOM 560 N N . PRO A 1 74 ? -22.172 6.168 2.172 1 32.91 74 PRO A N 1
ATOM 561 C CA . PRO A 1 74 ? -21.062 5.293 2.557 1 32.91 74 PRO A CA 1
ATOM 562 C C . PRO A 1 74 ? -21.516 4.145 3.463 1 32.91 74 PRO A C 1
ATOM 564 O O . PRO A 1 74 ? -22.531 4.254 4.152 1 32.91 74 PRO A O 1
ATOM 567 N N . ALA A 1 75 ? -21.281 2.945 3.146 1 31.92 75 ALA A N 1
ATOM 568 C CA . ALA A 1 75 ? -21.578 1.793 3.99 1 31.92 75 ALA A CA 1
ATOM 569 C C . ALA A 1 75 ? -21.562 2.174 5.469 1 31.92 75 ALA A C 1
ATOM 571 O O . ALA A 1 75 ? -20.641 2.855 5.926 1 31.92 75 ALA A O 1
ATOM 572 N N . GLY A 1 76 ? -22.672 2.227 6.211 1 30.44 76 GLY A N 1
ATOM 573 C CA . GLY A 1 76 ? -23.016 2.531 7.59 1 30.44 76 GLY A CA 1
ATOM 574 C C . GLY A 1 76 ? -21.906 2.219 8.57 1 30.44 76 GLY A C 1
ATOM 575 O O . GLY A 1 76 ? -20.859 1.699 8.18 1 30.44 76 GLY A O 1
ATOM 576 N N . GLY A 1 77 ? -22.391 1.994 9.906 1 32.97 77 GLY A N 1
ATOM 577 C CA . GLY A 1 77 ? -22.156 1.988 11.344 1 32.97 77 GLY A CA 1
ATOM 578 C C . GLY A 1 77 ? -21.125 0.95 11.766 1 32.97 77 GLY A C 1
ATOM 579 O O . GLY A 1 77 ? -21.156 0.473 12.906 1 32.97 77 GLY A O 1
ATOM 580 N N . PHE A 1 78 ? -20.656 0.177 10.914 1 34.75 78 PHE A N 1
ATOM 581 C CA . PHE A 1 78 ? -20.125 -1.01 11.57 1 34.75 78 PHE A CA 1
ATOM 582 C C . PHE A 1 78 ? -18.859 -0.671 12.359 1 34.75 78 PHE A C 1
ATOM 584 O O . PHE A 1 78 ? -17.844 -0.311 11.781 1 34.75 78 PHE A O 1
ATOM 591 N N . THR A 1 79 ? -19.109 -0.098 13.555 1 38.56 79 THR A N 1
ATOM 592 C CA . THR A 1 79 ? -18.109 0.154 14.586 1 38.56 79 THR A CA 1
ATOM 593 C C . THR A 1 79 ? -17.297 -1.105 14.867 1 38.56 79 THR A C 1
ATOM 595 O O . THR A 1 79 ? -17.75 -2.002 15.578 1 38.56 79 THR A O 1
ATOM 598 N N . SER A 1 80 ? -16.781 -1.709 13.969 1 39.62 80 SER A N 1
ATOM 599 C CA . SER A 1 80 ? -15.836 -2.578 14.664 1 39.62 80 SER A CA 1
ATOM 600 C C . SER A 1 80 ? -14.875 -1.768 15.516 1 39.62 80 SER A C 1
ATOM 602 O O . SER A 1 80 ? -14.43 -0.692 15.109 1 39.62 80 SER A O 1
ATOM 604 N N . SER A 1 81 ? -14.977 -1.903 16.859 1 42.12 81 SER A N 1
ATOM 605 C CA . SER A 1 81 ? -14.164 -1.312 17.906 1 42.12 81 SER A CA 1
ATOM 606 C C . SER A 1 81 ? -12.688 -1.264 17.516 1 42.12 81 SER A C 1
ATOM 608 O O . SER A 1 81 ? -11.875 -0.64 18.203 1 42.12 81 SER A O 1
ATOM 610 N N . VAL A 1 82 ? -12.352 -1.951 16.422 1 41.44 82 VAL A N 1
ATOM 611 C CA . VAL A 1 82 ? -10.922 -2.205 16.266 1 41.44 82 VAL A CA 1
ATOM 612 C C . VAL A 1 82 ? -10.336 -1.235 15.242 1 41.44 82 VAL A C 1
ATOM 614 O O . VAL A 1 82 ? -9.156 -1.323 14.898 1 41.44 82 VAL A O 1
ATOM 617 N N . SER A 1 83 ? -11.227 -0.368 14.75 1 49.44 83 SER A N 1
ATOM 618 C CA . SER A 1 83 ? -10.633 0.29 13.586 1 49.44 83 SER A CA 1
ATOM 619 C C . SER A 1 83 ? -9.922 1.579 13.984 1 49.44 83 SER A C 1
ATOM 621 O O . SER A 1 83 ? -10.281 2.209 14.984 1 49.44 83 SER A O 1
ATOM 623 N N . TYR A 1 84 ? -8.773 1.782 13.477 1 55.5 84 TYR A N 1
ATOM 624 C CA . TYR A 1 84 ? -8.047 3.045 13.539 1 55.5 84 TYR A CA 1
ATOM 625 C C . TYR A 1 84 ? -8.992 4.227 13.344 1 55.5 84 TYR A C 1
ATOM 627 O O . TYR A 1 84 ? -9.984 4.125 12.617 1 55.5 84 TYR A O 1
ATOM 635 N N . GLY A 1 85 ? -8.922 5.137 14.195 1 64.19 85 GLY A N 1
ATOM 636 C CA . GLY A 1 85 ? -9.672 6.375 14.102 1 64.19 85 GLY A CA 1
ATOM 637 C C . GLY A 1 85 ? -10.898 6.395 14.992 1 64.19 85 GLY A C 1
ATOM 638 O O . GLY A 1 85 ? -11.719 7.316 14.914 1 64.19 85 GLY A O 1
ATOM 639 N N . GLN A 1 86 ? -10.922 5.352 15.789 1 74.5 86 GLN A N 1
ATOM 640 C CA . GLN A 1 86 ? -12.047 5.293 16.703 1 74.5 86 GLN A CA 1
ATOM 641 C C . GLN A 1 86 ? -11.93 6.363 17.797 1 74.5 86 GLN A C 1
ATOM 643 O O . GLN A 1 86 ? -10.828 6.652 18.266 1 74.5 86 GLN A O 1
ATOM 648 N N . LEU A 1 87 ? -13.047 6.934 18.047 1 76.38 87 LEU A N 1
ATOM 649 C CA . LEU A 1 87 ? -13.125 7.973 19.062 1 76.38 87 LEU A CA 1
ATOM 650 C C . LEU A 1 87 ? -13.781 7.438 20.328 1 76.38 87 LEU A C 1
ATOM 652 O O . LEU A 1 87 ? -14.977 7.129 20.328 1 76.38 87 LEU A O 1
ATOM 656 N N . HIS A 1 88 ? -12.93 7.238 21.312 1 76.25 88 HIS A N 1
ATOM 657 C CA . HIS A 1 88 ? -13.43 6.793 22.594 1 76.25 88 HIS A CA 1
ATOM 658 C C . HIS A 1 88 ? -13.234 7.867 23.672 1 76.25 88 HIS A C 1
ATOM 660 O O . HIS A 1 88 ? -12.148 8.438 23.797 1 76.25 88 HIS A O 1
ATOM 666 N N . TYR A 1 89 ? -14.328 8.188 24.297 1 73.75 89 TYR A N 1
ATOM 667 C CA . TYR A 1 89 ? -14.258 9.141 25.406 1 73.75 89 TYR A CA 1
ATOM 668 C C . TYR A 1 89 ? -15.148 8.695 26.562 1 73.75 89 TYR A C 1
ATOM 670 O O . TYR A 1 89 ? -16.328 8.391 26.359 1 73.75 89 TYR A O 1
ATOM 678 N N . GLY A 1 90 ? -14.586 8.695 27.734 1 67.56 90 GLY A N 1
ATOM 679 C CA . GLY A 1 90 ? -15.375 8.391 28.922 1 67.56 90 GLY A CA 1
ATOM 680 C C . GLY A 1 90 ? -16.031 7.023 28.875 1 67.56 90 GLY A C 1
ATOM 681 O O . GLY A 1 90 ? -17.156 6.859 29.312 1 67.56 90 GLY A O 1
ATOM 682 N N . GLY A 1 91 ? -15.383 6.117 28.172 1 67 91 GLY A N 1
ATOM 683 C CA . GLY A 1 91 ? -15.922 4.766 28.094 1 67 91 GLY A CA 1
ATOM 684 C C . GLY A 1 91 ? -16.953 4.598 27 1 67 91 GLY A C 1
ATOM 685 O O . GLY A 1 91 ? -17.594 3.547 26.891 1 67 91 GLY A O 1
ATOM 686 N N . CYS A 1 92 ? -17.125 5.609 26.266 1 70.56 92 CYS A N 1
ATOM 687 C CA . CYS A 1 92 ? -18.109 5.562 25.188 1 70.56 92 CYS A CA 1
ATOM 688 C C . CYS A 1 92 ? -17.422 5.617 23.828 1 70.56 92 CYS A C 1
ATOM 690 O O . CYS A 1 92 ? -16.453 6.352 23.641 1 70.56 92 CYS A O 1
ATOM 692 N N . HIS A 1 93 ? -17.938 4.816 22.984 1 76.56 93 HIS A N 1
ATOM 693 C CA . HIS A 1 93 ? -17.516 4.895 21.594 1 76.56 93 HIS A CA 1
ATOM 694 C C . HIS A 1 93 ? -18.344 5.93 20.828 1 76.56 93 HIS A C 1
ATOM 696 O O . HIS A 1 93 ? -19.531 5.719 20.562 1 76.56 93 HIS A O 1
ATOM 702 N N . PHE A 1 94 ? -17.781 6.953 20.375 1 78.25 94 PHE A N 1
ATOM 703 C CA . PHE A 1 94 ? -18.484 8.086 19.812 1 78.25 94 PHE A CA 1
ATOM 704 C C . PHE A 1 94 ? -18.547 7.977 18.297 1 78.25 94 PHE A C 1
ATOM 706 O O . PHE A 1 94 ? -19.406 8.594 17.656 1 78.25 94 PHE A O 1
ATOM 713 N N . GLY A 1 95 ? -17.609 7.27 17.875 1 78.81 95 GLY A N 1
ATOM 714 C CA . GLY A 1 95 ? -17.531 7.145 16.438 1 78.81 95 GLY A CA 1
ATOM 715 C C . GLY A 1 95 ? -16.109 7.047 15.914 1 78.81 95 GLY A C 1
ATOM 716 O O . GLY A 1 95 ? -15.242 6.484 16.578 1 78.81 95 GLY A O 1
ATOM 717 N N . HIS A 1 96 ? -16 7.41 14.641 1 76.56 96 HIS A N 1
ATOM 718 C CA . HIS A 1 96 ? -14.672 7.312 14.047 1 76.56 96 HIS A CA 1
ATOM 719 C C . HIS A 1 96 ? -14.352 8.547 13.219 1 76.56 96 HIS A C 1
ATOM 721 O O . HIS A 1 96 ? -15.234 9.352 12.922 1 76.56 96 HIS A O 1
ATOM 727 N N . ILE A 1 97 ? -13.109 8.758 13.016 1 70.44 97 ILE A N 1
ATOM 728 C CA . ILE A 1 97 ? -12.656 9.844 12.156 1 70.44 97 ILE A CA 1
ATOM 729 C C . ILE A 1 97 ? -12.93 9.484 10.695 1 70.44 97 ILE A C 1
ATOM 731 O O . ILE A 1 97 ? -12.641 8.367 10.258 1 70.44 97 ILE A O 1
ATOM 735 N N . SER A 1 98 ? -13.57 10.438 10.055 1 67.81 98 SER A N 1
ATOM 736 C CA . SER A 1 98 ? -13.836 10.234 8.633 1 67.81 98 SER A CA 1
ATOM 737 C C . SER A 1 98 ? -12.539 10.148 7.832 1 67.81 98 SER A C 1
ATOM 739 O O . SER A 1 98 ? -11.672 11.016 7.949 1 67.81 98 SER A O 1
ATOM 741 N N . GLN A 1 99 ? -12.469 9.164 7.129 1 64 99 GLN A N 1
ATOM 742 C CA . GLN A 1 99 ? -11.305 8.953 6.277 1 64 99 GLN A CA 1
ATOM 743 C C . GLN A 1 99 ? -11.266 9.969 5.133 1 64 99 GLN A C 1
ATOM 745 O O . GLN A 1 99 ? -10.234 10.141 4.488 1 64 99 GLN A O 1
ATOM 750 N N . HIS A 1 100 ? -12.328 10.617 4.957 1 62.06 100 HIS A N 1
ATOM 751 C CA . HIS A 1 100 ? -12.469 11.547 3.842 1 62.06 100 HIS A CA 1
ATOM 752 C C . HIS A 1 100 ? -11.922 12.922 4.199 1 62.06 100 HIS A C 1
ATOM 754 O O . HIS A 1 100 ? -11.195 13.531 3.406 1 62.06 100 HIS A O 1
ATOM 760 N N . ASN A 1 101 ? -12.383 13.344 5.297 1 63.34 101 ASN A N 1
ATOM 761 C CA . ASN A 1 101 ? -12.062 14.734 5.598 1 63.34 101 ASN A CA 1
ATOM 762 C C . ASN A 1 101 ? -11.508 14.891 7.012 1 63.34 101 ASN A C 1
ATOM 764 O O . ASN A 1 101 ? -11.219 16.016 7.445 1 63.34 101 ASN A O 1
ATOM 768 N N . GLY A 1 102 ? -11.383 13.82 7.652 1 66.75 102 GLY A N 1
ATOM 769 C CA . GLY A 1 102 ? -10.766 13.867 8.969 1 66.75 102 GLY A CA 1
ATOM 770 C C . GLY A 1 102 ? -11.719 14.344 10.055 1 66.75 102 GLY A C 1
ATOM 771 O O . GLY A 1 102 ? -11.312 14.523 11.203 1 66.75 102 GLY A O 1
ATOM 772 N N . LEU A 1 103 ? -12.977 14.562 9.695 1 77.12 103 LEU A N 1
ATOM 773 C CA . LEU A 1 103 ? -13.969 15 10.672 1 77.12 103 LEU A CA 1
ATOM 774 C C . LEU A 1 103 ? -14.672 13.805 11.305 1 77.12 103 LEU A C 1
ATOM 776 O O . LEU A 1 103 ? -14.672 12.703 10.734 1 77.12 103 LEU A O 1
ATOM 780 N N . PRO A 1 104 ? -15.203 13.984 12.414 1 77.19 104 PRO A N 1
ATOM 781 C CA . PRO A 1 104 ? -15.805 12.852 13.125 1 77.19 104 PRO A CA 1
ATOM 782 C C . PRO A 1 104 ? -17.094 12.367 12.477 1 77.19 104 PRO A C 1
ATOM 784 O O . PRO A 1 104 ? -17.891 13.18 11.992 1 77.19 104 PRO A O 1
ATOM 787 N N . LEU A 1 105 ? -17.188 11.102 12.352 1 79.88 105 LEU A N 1
ATOM 788 C CA . LEU A 1 105 ? -18.438 10.398 12.047 1 79.88 105 LEU A CA 1
ATOM 789 C C . LEU A 1 105 ? -19.016 9.75 13.289 1 79.88 105 LEU A C 1
ATOM 791 O O . LEU A 1 105 ? -18.5 8.727 13.758 1 79.88 105 LEU A O 1
ATOM 795 N N . LEU A 1 106 ? -20.141 10.289 13.695 1 83.75 106 LEU A N 1
ATOM 796 C CA . LEU A 1 106 ? -20.688 9.867 14.984 1 83.75 106 LEU A CA 1
ATOM 797 C C . LEU A 1 106 ? -21.5 8.586 14.836 1 83.75 106 LEU A C 1
ATOM 799 O O . LEU A 1 106 ? -22.234 8.422 13.859 1 83.75 106 LEU A O 1
ATOM 803 N N . SER A 1 107 ? -21.234 7.719 15.758 1 81 107 SER A N 1
ATOM 804 C CA . SER A 1 107 ? -22.094 6.543 15.859 1 81 107 SER A CA 1
ATOM 805 C C . SER A 1 107 ? -23.453 6.895 16.453 1 81 107 SER A C 1
ATOM 807 O O . SER A 1 107 ? -23.641 8 16.969 1 81 107 SER A O 1
ATOM 809 N N . GLU A 1 108 ? -24.375 5.934 16.359 1 83.19 108 GLU A N 1
ATOM 810 C CA . GLU A 1 108 ? -25.672 6.148 17 1 83.19 108 GLU A CA 1
ATOM 811 C C . GLU A 1 108 ? -25.531 6.277 18.5 1 83.19 108 GLU A C 1
ATOM 813 O O . GLU A 1 108 ? -26.172 7.121 19.125 1 83.19 108 GLU A O 1
ATOM 818 N N . GLU A 1 109 ? -24.688 5.477 18.984 1 84.31 109 GLU A N 1
ATOM 819 C CA . GLU A 1 109 ? -24.406 5.555 20.422 1 84.31 109 GLU A CA 1
ATOM 820 C C . GLU A 1 109 ? -23.797 6.902 20.797 1 84.31 109 GLU A C 1
ATOM 822 O O . GLU A 1 109 ? -24.141 7.477 21.828 1 84.31 109 GLU A O 1
ATOM 827 N N . GLY A 1 110 ? -23.016 7.34 19.953 1 86.69 110 GLY A N 1
ATOM 828 C CA . GLY A 1 110 ? -22.375 8.625 20.188 1 86.69 110 GLY A CA 1
ATOM 829 C C . GLY A 1 110 ? -23.359 9.789 20.141 1 86.69 110 GLY A C 1
ATOM 830 O O . GLY A 1 110 ? -23.281 10.703 20.969 1 86.69 110 GLY A O 1
ATOM 831 N N . ARG A 1 111 ? -24.219 9.727 19.281 1 89.5 111 ARG A N 1
ATOM 832 C CA . ARG A 1 111 ? -25.234 10.766 19.156 1 89.5 111 ARG A CA 1
ATOM 833 C C . ARG A 1 111 ? -26.156 10.797 20.375 1 89.5 111 ARG A C 1
ATOM 835 O O . ARG A 1 111 ? -26.469 11.867 20.891 1 89.5 111 ARG A O 1
ATOM 842 N N . GLN A 1 112 ? -26.484 9.586 20.766 1 90.5 112 GLN A N 1
ATOM 843 C CA . GLN A 1 112 ? -27.359 9.5 21.922 1 90.5 112 GLN A CA 1
ATOM 844 C C . GLN A 1 112 ? -26.656 10.008 23.188 1 90.5 112 GLN A C 1
ATOM 846 O O . GLN A 1 112 ? -27.266 10.648 24.031 1 90.5 112 GLN A O 1
ATOM 851 N N . TRP A 1 113 ? -25.453 9.695 23.219 1 90 113 TRP A N 1
ATOM 852 C CA . TRP A 1 113 ? -24.672 10.164 24.344 1 90 113 TRP A CA 1
ATOM 853 C C . TRP A 1 113 ? -24.594 11.688 24.359 1 90 113 TRP A C 1
ATOM 855 O O . TRP A 1 113 ? -24.719 12.32 25.406 1 90 113 TRP A O 1
ATOM 865 N N . ILE A 1 114 ? -24.391 12.281 23.25 1 92.25 114 ILE A N 1
ATOM 866 C CA . ILE A 1 114 ? -24.312 13.727 23.125 1 92.25 114 ILE A CA 1
ATOM 867 C C . ILE A 1 114 ? -25.656 14.359 23.516 1 92.25 114 ILE A C 1
ATOM 869 O O . ILE A 1 114 ? -25.688 15.359 24.234 1 92.25 114 ILE A O 1
ATOM 873 N N . ILE A 1 115 ? -26.641 13.703 23.078 1 94.25 115 ILE A N 1
ATOM 874 C CA . ILE A 1 115 ? -27.969 14.188 23.438 1 94.25 115 ILE A CA 1
ATOM 875 C C . ILE A 1 115 ? -28.141 14.117 24.953 1 94.25 115 ILE A C 1
ATOM 877 O O . ILE A 1 115 ? -28.703 15.039 25.562 1 94.25 115 ILE A O 1
ATOM 881 N N . SER A 1 116 ? -27.719 13.086 25.484 1 92.88 116 SER A N 1
ATOM 882 C CA . SER A 1 116 ? -27.859 12.922 26.922 1 92.88 116 SER A CA 1
ATOM 883 C C . SER A 1 116 ? -27.094 13.992 27.688 1 92.88 116 SER A C 1
ATOM 885 O O . SER A 1 116 ? -27.516 14.43 28.766 1 92.88 116 SER A O 1
ATOM 887 N N . LYS A 1 117 ? -26.016 14.453 27.188 1 93 117 LYS A N 1
ATOM 888 C CA . LYS A 1 117 ? -25.156 15.414 27.859 1 93 117 LYS A CA 1
ATOM 889 C C . LYS A 1 117 ? -25.609 16.844 27.594 1 93 117 LYS A C 1
ATOM 891 O O . LYS A 1 117 ? -25.391 17.734 28.406 1 93 117 LYS A O 1
ATOM 896 N N . THR A 1 118 ? -26.188 17.078 26.422 1 95.44 118 THR A N 1
ATOM 897 C CA . THR A 1 118 ? -26.453 18.438 25.984 1 95.44 118 THR A CA 1
ATOM 898 C C . THR A 1 118 ? -27.953 18.734 26.016 1 95.44 118 THR A C 1
ATOM 900 O O . THR A 1 118 ? -28.359 19.891 26.062 1 95.44 118 THR A O 1
ATOM 903 N N . GLY A 1 119 ? -28.734 17.672 25.875 1 94.44 119 GLY A N 1
ATOM 904 C CA . GLY A 1 119 ? -30.172 17.844 25.734 1 94.44 119 GLY A CA 1
ATOM 905 C C . GLY A 1 119 ? -30.594 18.172 24.328 1 94.44 119 GLY A C 1
ATOM 906 O O . GLY A 1 119 ? -31.781 18.391 24.062 1 94.44 119 GLY A O 1
ATOM 907 N N . HIS A 1 120 ? -29.656 18.219 23.375 1 94.62 120 HIS A N 1
ATOM 908 C CA . HIS A 1 120 ? -29.953 18.625 22 1 94.62 120 HIS A CA 1
ATOM 909 C C . HIS A 1 120 ? -29.453 17.594 21 1 94.62 120 HIS A C 1
ATOM 911 O O . HIS A 1 120 ? -28.438 16.922 21.234 1 94.62 120 HIS A O 1
ATOM 917 N N . GLU A 1 121 ? -30.094 17.547 19.844 1 92.5 121 GLU A N 1
ATOM 918 C CA . GLU A 1 121 ? -29.688 16.672 18.766 1 92.5 121 GLU A CA 1
ATOM 919 C C . GLU A 1 121 ? -28.5 17.25 18 1 92.5 121 GLU A C 1
ATOM 921 O O . GLU A 1 121 ? -28.328 18.469 17.938 1 92.5 121 GLU A O 1
ATOM 926 N N . VAL A 1 122 ? -27.734 16.312 17.516 1 90.12 122 VAL A N 1
ATOM 927 C CA . VAL A 1 122 ? -26.641 16.719 16.672 1 90.12 122 VAL A CA 1
ATOM 928 C C . VAL A 1 122 ? -27.172 17.094 15.281 1 90.12 122 VAL A C 1
ATOM 930 O O . VAL A 1 122 ? -27.844 16.281 14.633 1 90.12 122 VAL A O 1
ATOM 933 N N . ILE A 1 123 ? -26.859 18.219 14.766 1 84.19 123 ILE A N 1
ATOM 934 C CA . ILE A 1 123 ? -27.406 18.703 13.508 1 84.19 123 ILE A CA 1
ATOM 935 C C . ILE A 1 123 ? -26.422 18.406 12.367 1 84.19 123 ILE A C 1
ATOM 937 O O . ILE A 1 123 ? -26.844 18.031 11.273 1 84.19 123 ILE A O 1
ATOM 941 N N . LEU A 1 124 ? -25.203 18.594 12.656 1 76.25 124 LEU A N 1
ATOM 942 C CA . LEU A 1 124 ? -24.203 18.469 11.594 1 76.25 124 LEU A CA 1
ATOM 943 C C . LEU A 1 124 ? -23.5 17.125 11.656 1 76.25 124 LEU A C 1
ATOM 945 O O . LEU A 1 124 ? -23.141 16.656 12.742 1 76.25 124 LEU A O 1
ATOM 949 N N . ASN A 1 125 ? -23.547 16.469 10.367 1 67.88 125 ASN A N 1
ATOM 950 C CA . ASN A 1 125 ? -22.734 15.266 10.203 1 67.88 125 ASN A CA 1
ATOM 951 C C . ASN A 1 125 ? -21.609 15.492 9.203 1 67.88 125 ASN A C 1
ATOM 953 O O . ASN A 1 125 ? -21.656 15.016 8.07 1 67.88 125 ASN A O 1
ATOM 957 N N . PRO A 1 126 ? -20.672 16.125 9.766 1 59.09 126 PRO A N 1
ATOM 958 C CA . PRO A 1 126 ? -19.656 16.656 8.844 1 59.09 126 PRO A CA 1
ATOM 959 C C . PRO A 1 126 ? -18.844 15.562 8.156 1 59.09 126 PRO A C 1
ATOM 961 O O . PRO A 1 126 ? -18.281 15.789 7.086 1 59.09 126 PRO A O 1
ATOM 964 N N . GLY A 1 127 ? -18.719 14.422 8.766 1 56.66 127 GLY A N 1
ATOM 965 C CA . GLY A 1 127 ? -17.953 13.352 8.156 1 56.66 127 GLY A CA 1
ATOM 966 C C . GLY A 1 127 ? -18.688 12.68 7.008 1 56.66 127 GLY A C 1
ATOM 967 O O . GLY A 1 127 ? -18.078 11.922 6.242 1 56.66 127 GLY A O 1
ATOM 968 N N . ALA A 1 128 ? -19.891 13 6.965 1 53.72 128 ALA A N 1
ATOM 969 C CA . ALA A 1 128 ? -20.688 12.344 5.93 1 53.72 128 ALA A CA 1
ATOM 970 C C . ALA A 1 128 ? -20.453 12.984 4.566 1 53.72 128 ALA A C 1
ATOM 972 O O . ALA A 1 128 ? -20.328 14.211 4.461 1 53.72 128 ALA A O 1
ATOM 973 N N . THR A 1 129 ? -19.734 12.273 3.691 1 54.28 129 THR A N 1
ATOM 974 C CA . THR A 1 129 ? -19.375 12.742 2.355 1 54.28 129 THR A CA 1
ATOM 975 C C . THR A 1 129 ? -20.594 13.336 1.652 1 54.28 129 THR A C 1
ATOM 977 O O . THR A 1 129 ? -21.625 12.672 1.531 1 54.28 129 THR A O 1
ATOM 980 N N . ASP A 1 130 ? -20.875 14.711 1.704 1 47.84 130 ASP A N 1
ATOM 981 C CA . ASP A 1 130 ? -21.891 15.242 0.805 1 47.84 130 ASP A CA 1
ATOM 982 C C . ASP A 1 130 ? -21.422 15.188 -0.648 1 47.84 130 ASP A C 1
ATOM 984 O O . ASP A 1 130 ? -20.547 15.953 -1.051 1 47.84 130 ASP A O 1
ATOM 988 N N . HIS A 1 131 ? -21.562 14.039 -1.215 1 44.75 131 HIS A N 1
ATOM 989 C CA . HIS A 1 131 ? -21.234 13.945 -2.631 1 44.75 131 HIS A CA 1
ATOM 990 C C . HIS A 1 131 ? -22.172 14.805 -3.477 1 44.75 131 HIS A C 1
ATOM 992 O O . HIS A 1 131 ? -22.25 14.617 -4.691 1 44.75 131 HIS A O 1
ATOM 998 N N . SER A 1 132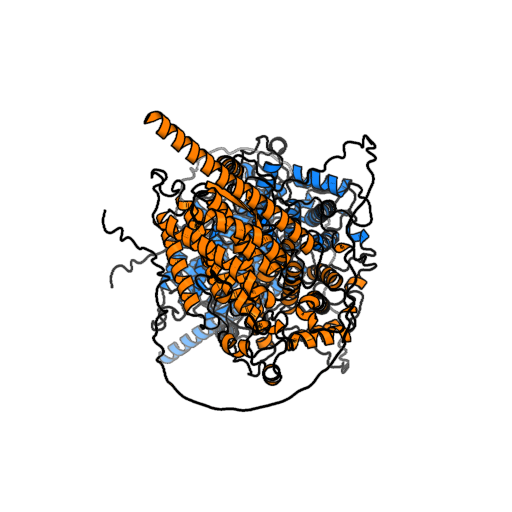 ? -22.969 15.508 -2.859 1 41.62 132 SER A N 1
ATOM 999 C CA . SER A 1 132 ? -24 16.172 -3.658 1 41.62 132 SER A CA 1
ATOM 1000 C C . SER A 1 132 ? -23.375 17.125 -4.676 1 41.62 132 SER A C 1
ATOM 1002 O O . SER A 1 132 ? -23.984 17.422 -5.707 1 41.62 132 SER A O 1
ATOM 1004 N N . ASN A 1 133 ? -22.312 17.734 -4.297 1 41.31 133 ASN A N 1
ATOM 1005 C CA . ASN A 1 133 ? -21.75 18.609 -5.332 1 41.31 133 ASN A CA 1
ATOM 1006 C C . ASN A 1 133 ? -20.406 18.094 -5.82 1 41.31 133 ASN A C 1
ATOM 1008 O O . ASN A 1 133 ? -19.359 18.5 -5.309 1 41.31 133 ASN A O 1
ATOM 1012 N N . PRO A 1 134 ? -20.531 16.938 -6.469 1 45.09 134 PRO A N 1
ATOM 1013 C CA . PRO A 1 134 ? -19.281 16.359 -6.926 1 45.09 134 PRO A CA 1
ATOM 1014 C C . PRO A 1 134 ? -18.359 17.391 -7.602 1 45.09 134 PRO A C 1
ATOM 1016 O O . PRO A 1 134 ? -18.844 18.25 -8.352 1 45.09 134 PRO A O 1
ATOM 1019 N N . SER A 1 135 ? -17.422 17.797 -6.957 1 47.91 135 SER A N 1
ATOM 1020 C CA . SER A 1 135 ? -16.438 18.609 -7.66 1 47.91 135 SER A CA 1
ATOM 1021 C C . SER A 1 135 ? -16.344 18.203 -9.133 1 47.91 135 SER A C 1
ATOM 1023 O O . SER A 1 135 ? -16.422 17.031 -9.469 1 47.91 135 SER A O 1
ATOM 1025 N N . LYS A 1 136 ? -16.703 19.188 -9.945 1 47.22 136 LYS A N 1
ATOM 1026 C CA . LYS A 1 136 ? -16.531 19 -11.383 1 47.22 136 LYS A CA 1
ATOM 1027 C C . LYS A 1 136 ? -15.234 18.25 -11.688 1 47.22 136 LYS A C 1
ATOM 1029 O O . LYS A 1 136 ? -14.203 18.516 -11.07 1 47.22 136 LYS A O 1
ATOM 1034 N N . SER A 1 137 ? -15.422 17.078 -12.188 1 49.5 137 SER A N 1
ATOM 1035 C CA . SER A 1 137 ? -14.242 16.359 -12.664 1 49.5 137 SER A CA 1
ATOM 1036 C C . SER A 1 137 ? -13.25 17.312 -13.32 1 49.5 137 SER A C 1
ATOM 1038 O O . SER A 1 137 ? -13.641 18.156 -14.125 1 49.5 137 SER A O 1
ATOM 1040 N N . PRO A 1 138 ? -12.141 17.547 -12.695 1 49.12 138 PRO A N 1
ATOM 1041 C CA . PRO A 1 138 ? -11.18 18.391 -13.422 1 49.12 138 PRO A CA 1
ATOM 1042 C C . PRO A 1 138 ? -11.031 17.969 -14.883 1 49.12 138 PRO A C 1
ATOM 1044 O O . PRO A 1 138 ? -10.164 18.5 -15.594 1 49.12 138 PRO A O 1
ATOM 1047 N N . ALA A 1 139 ? -11.68 16.859 -15.289 1 47.25 139 ALA A N 1
ATOM 1048 C CA . ALA A 1 139 ? -11.398 16.25 -16.578 1 47.25 139 ALA A CA 1
ATOM 1049 C C . ALA A 1 139 ? -11.672 17.234 -17.719 1 47.25 139 ALA A C 1
ATOM 1051 O O . ALA A 1 139 ? -11.484 16.891 -18.891 1 47.25 139 ALA A O 1
ATOM 1052 N N . PRO A 1 140 ? -12.609 18.203 -17.5 1 47.91 140 PRO A N 1
ATOM 1053 C CA . PRO A 1 140 ? -13.164 18.469 -18.828 1 47.91 140 PRO A CA 1
ATOM 1054 C C . PRO A 1 140 ? -12.109 19.016 -19.797 1 47.91 140 PRO A C 1
ATOM 1056 O O . PRO A 1 140 ? -12.422 19.828 -20.656 1 47.91 140 PRO A O 1
ATOM 1059 N N . HIS A 1 141 ? -10.82 18.938 -19.359 1 52.28 141 HIS A N 1
ATOM 1060 C CA . HIS A 1 141 ? -10.148 19.547 -20.5 1 52.28 141 HIS A CA 1
ATOM 1061 C C . HIS A 1 141 ? -10.273 18.672 -21.75 1 52.28 141 HIS A C 1
ATOM 1063 O O . HIS A 1 141 ? -10.055 17.453 -21.688 1 52.28 141 HIS A O 1
ATOM 1069 N N . VAL A 1 142 ? -11.055 19.219 -22.766 1 53.22 142 VAL A N 1
ATOM 1070 C CA . VAL A 1 142 ? -11.492 18.688 -24.047 1 53.22 142 VAL A CA 1
ATOM 1071 C C . VAL A 1 142 ? -10.273 18.344 -24.906 1 53.22 142 VAL A C 1
ATOM 1073 O O . VAL A 1 142 ? -9.484 19.219 -25.25 1 53.22 142 VAL A O 1
ATOM 1076 N N . TYR A 1 143 ? -9.68 17.141 -24.625 1 59.22 143 TYR A N 1
ATOM 1077 C CA . TYR A 1 143 ? -8.695 16.75 -25.625 1 59.22 143 TYR A CA 1
ATOM 1078 C C . TYR A 1 143 ? -9.375 16.391 -26.953 1 59.22 143 TYR A C 1
ATOM 1080 O O . TYR A 1 143 ? -10.461 15.812 -26.953 1 59.22 143 TYR A O 1
ATOM 1088 N N . HIS A 1 144 ? -8.914 17.094 -27.969 1 59.72 144 HIS A N 1
ATOM 1089 C CA . HIS A 1 144 ? -9.492 16.906 -29.297 1 59.72 144 HIS A CA 1
ATOM 1090 C C . HIS A 1 144 ? -8.969 15.625 -29.938 1 59.72 144 HIS A C 1
ATOM 1092 O O . HIS A 1 144 ? -9.672 14.984 -30.734 1 59.72 144 HIS A O 1
ATOM 1098 N N . ASP A 1 145 ? -7.648 15.336 -29.672 1 65.44 145 ASP A N 1
ATOM 1099 C CA . ASP A 1 145 ? -7.008 14.148 -30.219 1 65.44 145 ASP A CA 1
ATOM 1100 C C . ASP A 1 145 ? -6.016 13.547 -29.219 1 65.44 145 ASP A C 1
ATOM 1102 O O . ASP A 1 145 ? -5.59 14.219 -28.281 1 65.44 145 ASP A O 1
ATOM 1106 N N . GLN A 1 146 ? -5.758 12.219 -29.297 1 71.25 146 GLN A N 1
ATOM 1107 C CA . GLN A 1 146 ? -4.816 11.516 -28.438 1 71.25 146 GLN A CA 1
ATOM 1108 C C . GLN A 1 146 ? -3.457 12.211 -28.438 1 71.25 146 GLN A C 1
ATOM 1110 O O . GLN A 1 146 ? -2.762 12.219 -27.406 1 71.25 146 GLN A O 1
ATOM 1115 N N . ARG A 1 147 ? -3.104 12.773 -29.578 1 77.31 147 ARG A N 1
ATOM 1116 C CA . ARG A 1 147 ? -1.806 13.43 -29.719 1 77.31 147 ARG A CA 1
ATOM 1117 C C . ARG A 1 147 ? -1.711 14.656 -28.812 1 77.31 147 ARG A C 1
ATOM 1119 O O . ARG A 1 147 ? -0.615 15.062 -28.422 1 77.31 147 ARG A O 1
ATOM 1126 N N . ASP A 1 148 ? -2.834 15.156 -28.438 1 82.56 148 ASP A N 1
ATOM 1127 C CA . ASP A 1 148 ? -2.857 16.297 -27.531 1 82.56 148 ASP A CA 1
ATOM 1128 C C . ASP A 1 148 ? -2.336 15.922 -26.141 1 82.56 148 ASP A C 1
ATOM 1130 O O . ASP A 1 148 ? -1.788 16.766 -25.422 1 82.56 148 ASP A O 1
ATOM 1134 N N . LEU A 1 149 ? -2.51 14.648 -25.844 1 85.62 149 LEU A N 1
ATOM 1135 C CA . LEU A 1 149 ? -2.064 14.18 -24.531 1 85.62 149 LEU A CA 1
ATOM 1136 C C . LEU A 1 149 ? -0.543 14.219 -24.438 1 85.62 149 LEU A C 1
ATOM 1138 O O . LEU A 1 149 ? 0.008 14.367 -23.344 1 85.62 149 LEU A O 1
ATOM 1142 N N . TYR A 1 150 ? 0.103 14.18 -25.625 1 88.69 150 TYR A N 1
ATOM 1143 C CA . TYR A 1 150 ? 1.558 14.078 -25.641 1 88.69 150 TYR A CA 1
ATOM 1144 C C . TYR A 1 150 ? 2.199 15.461 -25.734 1 88.69 150 TYR A C 1
ATOM 1146 O O . TYR A 1 150 ? 3.416 15.594 -25.594 1 88.69 150 TYR A O 1
ATOM 1154 N N . GLU A 1 151 ? 1.419 16.469 -25.984 1 90.38 151 GLU A N 1
ATOM 1155 C CA . GLU A 1 151 ? 1.961 17.812 -26.188 1 90.38 151 GLU A CA 1
ATOM 1156 C C . GLU A 1 151 ? 2.422 18.422 -24.875 1 90.38 151 GLU A C 1
ATOM 1158 O O . GLU A 1 151 ? 1.72 18.344 -23.859 1 90.38 151 GLU A O 1
ATOM 1163 N N . LEU A 1 152 ? 3.588 19 -24.953 1 95.06 152 LEU A N 1
ATOM 1164 C CA . LEU A 1 152 ? 4.184 19.641 -23.781 1 95.06 152 LEU A CA 1
ATOM 1165 C C . LEU A 1 152 ? 4.176 21.156 -23.938 1 95.06 152 LEU A C 1
ATOM 1167 O O . LEU A 1 152 ? 4.109 21.672 -25.062 1 95.06 152 LEU A O 1
ATOM 1171 N N . PRO A 1 153 ? 4.137 21.859 -22.812 1 93.38 153 PRO A N 1
ATOM 1172 C CA . PRO A 1 153 ? 4.402 23.297 -22.906 1 93.38 153 PRO A CA 1
ATOM 1173 C C . PRO A 1 153 ? 5.77 23.609 -23.516 1 93.38 153 PRO A C 1
ATOM 1175 O O . PRO A 1 153 ? 6.578 22.703 -23.719 1 93.38 153 PRO A O 1
ATOM 1178 N N . GLU A 1 154 ? 5.992 24.891 -23.781 1 94.31 154 GLU A N 1
ATOM 1179 C CA . GLU A 1 154 ? 7.262 25.297 -24.375 1 94.31 154 GLU A CA 1
ATOM 1180 C C . GLU A 1 154 ? 8.445 24.859 -23.516 1 94.31 154 GLU A C 1
ATOM 1182 O O . GLU A 1 154 ? 8.398 24.969 -22.297 1 94.31 154 GLU A O 1
ATOM 1187 N N . ARG A 1 155 ? 9.477 24.391 -24.188 1 95.88 155 ARG A N 1
ATOM 1188 C CA . ARG A 1 155 ? 10.656 23.875 -23.5 1 95.88 155 ARG A CA 1
ATOM 1189 C C . ARG A 1 155 ? 11.258 24.938 -22.578 1 95.88 155 ARG A C 1
ATOM 1191 O O . ARG A 1 155 ? 11.664 24.625 -21.469 1 95.88 155 ARG A O 1
ATOM 1198 N N . SER A 1 156 ? 11.32 26.125 -23.078 1 94 156 SER A N 1
ATOM 1199 C CA . SER A 1 156 ? 11.922 27.203 -22.312 1 94 156 SER A CA 1
ATOM 1200 C C . SER A 1 156 ? 11.18 27.422 -20.984 1 94 156 SER A C 1
ATOM 1202 O O . SER A 1 156 ? 11.805 27.703 -19.953 1 94 156 SER A O 1
ATOM 1204 N N . THR A 1 157 ? 9.891 27.312 -21.016 1 92.62 157 THR A N 1
ATOM 1205 C CA . THR A 1 157 ? 9.078 27.453 -19.812 1 92.62 157 THR A CA 1
ATOM 1206 C C . THR A 1 157 ? 9.391 26.344 -18.812 1 92.62 157 THR A C 1
ATOM 1208 O O . THR A 1 157 ? 9.523 26.609 -17.609 1 92.62 157 THR A O 1
ATOM 1211 N N . THR A 1 158 ? 9.484 25.109 -19.328 1 95.31 158 THR A N 1
ATOM 1212 C CA . THR A 1 158 ? 9.82 23.969 -18.469 1 95.31 158 THR A CA 1
ATOM 1213 C C . THR A 1 158 ? 11.203 24.156 -17.859 1 95.31 158 THR A C 1
ATOM 1215 O O . THR A 1 158 ? 11.391 23.906 -16.656 1 95.31 158 THR A O 1
ATOM 1218 N N . GLU A 1 159 ? 12.125 24.609 -18.625 1 95.56 159 GLU A N 1
ATOM 1219 C CA . GLU A 1 159 ? 13.492 24.797 -18.156 1 95.56 159 GLU A CA 1
ATOM 1220 C C . GLU A 1 159 ? 13.57 25.906 -17.109 1 95.56 159 GLU A C 1
ATOM 1222 O O . GLU A 1 159 ? 14.32 25.797 -16.141 1 95.56 159 GLU A O 1
ATOM 1227 N N . LYS A 1 160 ? 12.836 26.953 -17.266 1 93.25 160 LYS A N 1
ATOM 1228 C CA . LYS A 1 160 ? 12.789 28.031 -16.281 1 93.25 160 LYS A CA 1
ATOM 1229 C C . LYS A 1 160 ? 12.188 27.547 -14.969 1 93.25 160 LYS A C 1
ATOM 1231 O O . LYS A 1 160 ? 12.695 27.875 -13.891 1 93.25 160 LYS A O 1
ATOM 1236 N N . ALA A 1 161 ? 11.094 26.859 -15.117 1 93.88 161 ALA A N 1
ATOM 1237 C CA . ALA A 1 161 ? 10.469 26.297 -13.922 1 93.88 161 ALA A CA 1
ATOM 1238 C C . ALA A 1 161 ? 11.43 25.359 -13.188 1 93.88 161 ALA A C 1
ATOM 1240 O O . ALA A 1 161 ? 11.523 25.391 -11.961 1 93.88 161 ALA A O 1
ATOM 1241 N N . PHE A 1 162 ? 12.117 24.578 -13.984 1 96 162 PHE A N 1
ATOM 1242 C CA . PHE A 1 162 ? 13.062 23.625 -13.422 1 96 162 PHE A CA 1
ATOM 1243 C C . PHE A 1 162 ? 14.211 24.328 -12.727 1 96 162 PHE A C 1
ATOM 1245 O O . PHE A 1 162 ? 14.609 23.953 -11.625 1 96 162 PHE A O 1
ATOM 1252 N N . ASP A 1 163 ? 14.672 25.312 -13.312 1 94.5 163 ASP A N 1
ATOM 1253 C CA . ASP A 1 163 ? 15.758 26.109 -12.734 1 94.5 163 ASP A CA 1
ATOM 1254 C C . ASP A 1 163 ? 15.32 26.75 -11.422 1 94.5 163 ASP A C 1
ATOM 1256 O O . ASP A 1 163 ? 16.078 26.781 -10.453 1 94.5 163 ASP A O 1
ATOM 1260 N N . ALA A 1 164 ? 14.141 27.281 -11.422 1 93.31 164 ALA A N 1
ATOM 1261 C CA . ALA A 1 164 ? 13.609 27.875 -10.195 1 93.31 164 ALA A CA 1
ATOM 1262 C C . ALA A 1 164 ? 13.5 26.844 -9.086 1 93.31 164 ALA A C 1
ATOM 1264 O O . ALA A 1 164 ? 13.836 27.125 -7.93 1 93.31 164 ALA A O 1
ATOM 1265 N N . PHE A 1 165 ? 13.086 25.703 -9.422 1 95.38 165 PHE A N 1
ATOM 1266 C CA . PHE A 1 165 ? 12.891 24.641 -8.438 1 95.38 165 PHE A CA 1
ATOM 1267 C C . PHE A 1 165 ? 14.227 24.234 -7.824 1 95.38 165 PHE A C 1
ATOM 1269 O O . PHE A 1 165 ? 14.359 24.172 -6.598 1 95.38 165 PHE A O 1
ATOM 1276 N N . ILE A 1 166 ? 15.195 23.859 -8.656 1 95.81 166 ILE A N 1
ATOM 1277 C CA . ILE A 1 166 ? 16.422 23.266 -8.148 1 95.81 166 ILE A CA 1
ATOM 1278 C C . ILE A 1 166 ? 17.203 24.297 -7.328 1 95.81 166 ILE A C 1
ATOM 1280 O O . ILE A 1 166 ? 18.047 23.938 -6.504 1 95.81 166 ILE A O 1
ATOM 1284 N N . HIS A 1 167 ? 16.875 25.625 -7.438 1 93.75 167 HIS A N 1
ATOM 1285 C CA . HIS A 1 167 ? 17.547 26.656 -6.676 1 93.75 167 HIS A CA 1
ATOM 1286 C C . HIS A 1 167 ? 16.719 27.094 -5.465 1 93.75 167 HIS A C 1
ATOM 1288 O O . HIS A 1 167 ? 17.172 27.906 -4.656 1 93.75 167 HIS A O 1
ATOM 1294 N N . SER A 1 168 ? 15.547 26.547 -5.367 1 93.31 168 SER A N 1
ATOM 1295 C CA . SER A 1 168 ? 14.656 26.906 -4.273 1 93.31 168 SER A CA 1
ATOM 1296 C C . SER A 1 168 ? 14.914 26.047 -3.043 1 93.31 168 SER A C 1
ATOM 1298 O O . SER A 1 168 ? 15.227 24.859 -3.164 1 93.31 168 SER A O 1
ATOM 1300 N N . SER A 1 169 ? 14.703 26.672 -1.845 1 93.38 169 SER A N 1
ATOM 1301 C CA . SER A 1 169 ? 14.789 25.906 -0.607 1 93.38 169 SER A CA 1
ATOM 1302 C C . SER A 1 169 ? 13.664 24.891 -0.51 1 93.38 169 SER A C 1
ATOM 1304 O O . SER A 1 169 ? 13.742 23.938 0.27 1 93.38 169 SER A O 1
ATOM 1306 N N . PHE A 1 170 ? 12.633 25.062 -1.35 1 93.5 170 PHE A N 1
ATOM 1307 C CA . PHE A 1 170 ? 11.539 24.109 -1.42 1 93.5 170 PHE A CA 1
ATOM 1308 C C . PHE A 1 170 ? 12.047 22.719 -1.805 1 93.5 170 PHE A C 1
ATOM 1310 O O . PHE A 1 170 ? 11.531 21.719 -1.337 1 93.5 170 PHE A O 1
ATOM 1317 N N . SER A 1 171 ? 13.102 22.656 -2.568 1 96 171 SER A N 1
ATOM 1318 C CA . SER A 1 171 ? 13.656 21.406 -3.045 1 96 171 SER A CA 1
ATOM 1319 C C . SER A 1 171 ? 14.289 20.609 -1.905 1 96 171 SER A C 1
ATOM 1321 O O . SER A 1 171 ? 14.539 19.406 -2.035 1 96 171 SER A O 1
ATOM 1323 N N . LEU A 1 172 ? 14.602 21.25 -0.785 1 95.75 172 LEU A N 1
ATOM 1324 C CA . LEU A 1 172 ? 15.156 20.578 0.375 1 95.75 172 LEU A CA 1
ATOM 1325 C C . LEU A 1 172 ? 14.055 19.984 1.244 1 95.75 172 LEU A C 1
ATOM 1327 O O . LEU A 1 172 ? 14.297 19.047 2.016 1 95.75 172 LEU A O 1
ATOM 1331 N N . VAL A 1 173 ? 12.844 20.578 1.133 1 96.19 173 VAL A N 1
ATOM 1332 C CA . VAL A 1 173 ? 11.68 20.062 1.854 1 96.19 173 VAL A CA 1
ATOM 1333 C C . VAL A 1 173 ? 11.062 18.906 1.078 1 96.19 173 VAL A C 1
ATOM 1335 O O . VAL A 1 173 ? 10.734 17.859 1.657 1 96.19 173 VAL A O 1
ATOM 1338 N N . PHE A 1 174 ? 10.914 19.125 -0.216 1 96.69 174 PHE A N 1
ATOM 1339 C CA . PHE A 1 174 ? 10.344 18.141 -1.122 1 96.69 174 PHE A CA 1
ATOM 1340 C C . PHE A 1 174 ? 11.273 17.875 -2.305 1 96.69 174 PHE A C 1
ATOM 1342 O O . PHE A 1 174 ? 11.023 18.375 -3.41 1 96.69 174 PHE A O 1
ATOM 1349 N N . PRO A 1 175 ? 12.266 17.078 -2.07 1 97 175 PRO A N 1
ATOM 1350 C CA . PRO A 1 175 ? 13.164 16.734 -3.178 1 97 175 PRO A CA 1
ATOM 1351 C C . PRO A 1 175 ? 12.539 15.766 -4.176 1 97 175 PRO A C 1
ATOM 1353 O O . PRO A 1 175 ? 13.008 14.633 -4.324 1 97 175 PRO A O 1
ATOM 1356 N N . VAL A 1 176 ? 11.617 16.203 -4.957 1 97.38 176 VAL A N 1
ATOM 1357 C CA . VAL A 1 176 ? 10.75 15.336 -5.75 1 97.38 176 VAL A CA 1
ATOM 1358 C C . VAL A 1 176 ? 11.469 14.906 -7.027 1 97.38 176 VAL A C 1
ATOM 1360 O O . VAL A 1 176 ? 11.164 13.859 -7.602 1 97.38 176 VAL A O 1
ATOM 1363 N N . VAL A 1 177 ? 12.414 15.75 -7.539 1 98 177 VAL A N 1
ATOM 1364 C CA . VAL A 1 177 ? 13.211 15.367 -8.695 1 98 177 VAL A CA 1
ATOM 1365 C C . VAL A 1 177 ? 14.695 15.609 -8.414 1 98 177 VAL A C 1
ATOM 1367 O O . VAL A 1 177 ? 15.047 16.531 -7.672 1 98 177 VAL A O 1
ATOM 1370 N N . GLU A 1 178 ? 15.508 14.758 -8.977 1 96.94 178 GLU A N 1
ATOM 1371 C CA . GLU A 1 178 ? 16.953 14.914 -8.898 1 96.94 178 GLU A CA 1
ATOM 1372 C C . GLU A 1 178 ? 17.484 15.789 -10.039 1 96.94 178 GLU A C 1
ATOM 1374 O O . GLU A 1 178 ? 17.156 15.547 -11.203 1 96.94 178 GLU A O 1
ATOM 1379 N N . ARG A 1 179 ? 18.25 16.797 -9.766 1 95.5 179 ARG A N 1
ATOM 1380 C CA . ARG A 1 179 ? 18.547 17.891 -10.688 1 95.5 179 ARG A CA 1
ATOM 1381 C C . ARG A 1 179 ? 19.25 17.375 -11.938 1 95.5 179 ARG A C 1
ATOM 1383 O O . ARG A 1 179 ? 18.969 17.844 -13.047 1 95.5 179 ARG A O 1
ATOM 1390 N N . VAL A 1 180 ? 20.156 16.422 -11.82 1 96.38 180 VAL A N 1
ATOM 1391 C CA . VAL A 1 180 ? 20.891 15.938 -12.992 1 96.38 180 VAL A CA 1
ATOM 1392 C C . VAL A 1 180 ? 20.031 14.945 -13.766 1 96.38 180 VAL A C 1
ATOM 1394 O O . VAL A 1 180 ? 19.906 15.039 -14.984 1 96.38 180 VAL A O 1
ATOM 1397 N N . LEU A 1 181 ? 19.438 14.039 -13.055 1 97.62 181 LEU A N 1
ATOM 1398 C CA . LEU A 1 181 ? 18.609 13.008 -13.68 1 97.62 181 LEU A CA 1
ATOM 1399 C C . LEU A 1 181 ? 17.406 13.617 -14.375 1 97.62 181 LEU A C 1
ATOM 1401 O O . LEU A 1 181 ? 17.047 13.203 -15.477 1 97.62 181 LEU A O 1
ATOM 1405 N N . PHE A 1 182 ? 16.828 14.609 -13.812 1 98.38 182 PHE A N 1
ATOM 1406 C CA . PHE A 1 182 ? 15.609 15.18 -14.375 1 98.38 182 PHE A CA 1
ATOM 1407 C C . PHE A 1 182 ? 15.93 16.094 -15.555 1 98.38 182 PHE A C 1
ATOM 1409 O O . PHE A 1 182 ? 15.109 16.25 -16.453 1 98.38 182 PHE A O 1
ATOM 1416 N N . LYS A 1 183 ? 17.094 16.719 -15.5 1 98.06 183 LYS A N 1
ATOM 1417 C CA . LYS A 1 183 ? 17.531 17.438 -16.688 1 98.06 183 LYS A CA 1
ATOM 1418 C C . LYS A 1 183 ? 17.562 16.516 -17.906 1 98.06 183 LYS A C 1
ATOM 1420 O O . LYS A 1 183 ? 17.141 16.922 -19 1 98.06 183 LYS A O 1
ATOM 1425 N N . ASP A 1 184 ? 18.031 15.297 -17.688 1 97.5 184 ASP A N 1
ATOM 1426 C CA . ASP A 1 184 ? 18.031 14.305 -18.766 1 97.5 184 ASP A CA 1
ATOM 1427 C C . ASP A 1 184 ? 16.609 13.961 -19.188 1 97.5 184 ASP A C 1
ATOM 1429 O O . ASP A 1 184 ? 16.344 13.727 -20.375 1 97.5 184 ASP A O 1
ATOM 1433 N N . THR A 1 185 ? 15.742 13.867 -18.234 1 98.19 185 THR A N 1
ATOM 1434 C CA . THR A 1 185 ? 14.344 13.594 -18.516 1 98.19 185 THR A CA 1
ATOM 1435 C C . THR A 1 185 ? 13.742 14.695 -19.391 1 98.19 185 THR A C 1
ATOM 1437 O O . THR A 1 185 ? 13.031 14.406 -20.359 1 98.19 185 THR A O 1
ATOM 1440 N N . ILE A 1 186 ? 14.055 15.953 -19.078 1 98.56 186 ILE A N 1
ATOM 1441 C CA . ILE A 1 186 ? 13.57 17.078 -19.875 1 98.56 186 ILE A CA 1
ATOM 1442 C C . ILE A 1 186 ? 14.125 17 -21.281 1 98.56 186 ILE A C 1
ATOM 1444 O O . ILE A 1 186 ? 13.391 17.172 -22.266 1 98.56 186 ILE A O 1
ATOM 1448 N N . GLU A 1 187 ? 15.383 16.703 -21.391 1 98.25 187 GLU A N 1
ATOM 1449 C CA . GLU A 1 187 ? 16.016 16.594 -22.703 1 98.25 187 GLU A CA 1
ATOM 1450 C C . GLU A 1 187 ? 15.328 15.539 -23.547 1 98.25 187 GLU A C 1
ATOM 1452 O O . GLU A 1 187 ? 15.016 15.781 -24.719 1 98.25 187 GLU A O 1
ATOM 1457 N N . LEU A 1 188 ? 15.086 14.414 -22.984 1 97.5 188 LEU A N 1
ATOM 1458 C CA . LEU A 1 188 ? 14.445 13.32 -23.719 1 97.5 188 LEU A CA 1
ATOM 1459 C C . LEU A 1 188 ? 13.008 13.672 -24.078 1 97.5 188 LEU A C 1
ATOM 1461 O O . LEU A 1 188 ? 12.547 13.367 -25.172 1 97.5 188 LEU A O 1
ATOM 1465 N N . ALA A 1 189 ? 12.312 14.297 -23.203 1 98.19 189 ALA A N 1
ATOM 1466 C CA . ALA A 1 189 ? 10.898 14.609 -23.391 1 98.19 189 ALA A CA 1
ATOM 1467 C C . ALA A 1 189 ? 10.688 15.5 -24.609 1 98.19 189 ALA A C 1
ATOM 1469 O O . ALA A 1 189 ? 9.672 15.383 -25.297 1 98.19 189 ALA A O 1
ATOM 1470 N N . TYR A 1 190 ? 11.617 16.391 -24.844 1 97.75 190 TYR A N 1
ATOM 1471 C CA . TYR A 1 190 ? 11.422 17.375 -25.891 1 97.75 190 TYR A CA 1
ATOM 1472 C C . TYR A 1 190 ? 12.117 16.938 -27.188 1 97.75 190 TYR A C 1
ATOM 1474 O O . TYR A 1 190 ? 12.062 17.641 -28.188 1 97.75 190 TYR A O 1
ATOM 1482 N N . GLN A 1 191 ? 12.727 15.789 -27.188 1 96.31 191 GLN A N 1
ATOM 1483 C CA . GLN A 1 191 ? 13.289 15.242 -28.422 1 96.31 191 GLN A CA 1
ATOM 1484 C C . GLN A 1 191 ? 12.18 14.82 -29.375 1 96.31 191 GLN A C 1
ATOM 1486 O O . GLN A 1 191 ? 11.117 14.375 -28.953 1 96.31 191 GLN A O 1
ATOM 1491 N N . PRO A 1 192 ? 12.477 15 -30.672 1 92.69 192 PRO A N 1
ATOM 1492 C CA . PRO A 1 192 ? 11.5 14.477 -31.641 1 92.69 192 PRO A CA 1
ATOM 1493 C C . PRO A 1 192 ? 11.445 12.953 -31.656 1 92.69 192 PRO A C 1
ATOM 1495 O O . PRO A 1 192 ? 12.43 12.289 -31.328 1 92.69 192 PRO A O 1
ATOM 1498 N N . TYR A 1 193 ? 10.32 12.398 -31.797 1 86.5 193 TYR A N 1
ATOM 1499 C CA . TYR A 1 193 ? 10.195 10.953 -31.953 1 86.5 193 TYR A CA 1
ATOM 1500 C C . TYR A 1 193 ? 9.484 10.602 -33.25 1 86.5 193 TYR A C 1
ATOM 1502 O O . TYR A 1 193 ? 8.781 11.43 -33.844 1 86.5 193 TYR A O 1
ATOM 1510 N N . THR A 1 194 ? 9.766 9.398 -33.719 1 82.5 194 THR A N 1
ATOM 1511 C CA . THR A 1 194 ? 9.211 8.922 -34.969 1 82.5 194 THR A CA 1
ATOM 1512 C C . THR A 1 194 ? 7.914 8.148 -34.75 1 82.5 194 THR A C 1
ATOM 1514 O O . THR A 1 194 ? 7.77 7.465 -33.719 1 82.5 194 THR A O 1
ATOM 1517 N N . GLY A 1 195 ? 6.961 8.383 -35.625 1 76.12 195 GLY A N 1
ATOM 1518 C CA . GLY A 1 195 ? 5.711 7.637 -35.562 1 76.12 195 GLY A CA 1
ATOM 1519 C C . GLY A 1 195 ? 4.609 8.391 -34.844 1 76.12 195 GLY A C 1
ATOM 1520 O O . GLY A 1 195 ? 4.715 9.602 -34.625 1 76.12 195 GLY A O 1
ATOM 1521 N N . ASP A 1 196 ? 3.488 7.629 -34.562 1 75.31 196 ASP A N 1
ATOM 1522 C CA . ASP A 1 196 ? 2.303 8.258 -34 1 75.31 196 ASP A CA 1
ATOM 1523 C C . ASP A 1 196 ? 2.363 8.266 -32.469 1 75.31 196 ASP A C 1
ATOM 1525 O O . ASP A 1 196 ? 1.669 9.055 -31.812 1 75.31 196 ASP A O 1
ATOM 1529 N N . VAL A 1 197 ? 3.131 7.293 -31.953 1 79.38 197 VAL A N 1
ATOM 1530 C CA . VAL A 1 197 ? 3.199 7.176 -30.5 1 79.38 197 VAL A CA 1
ATOM 1531 C C . VAL A 1 197 ? 4.656 7.098 -30.062 1 79.38 197 VAL A C 1
ATOM 1533 O O . VAL A 1 197 ? 5.453 6.367 -30.656 1 79.38 197 VAL A O 1
ATOM 1536 N N . PRO A 1 198 ? 5.016 7.93 -29.109 1 85.69 198 PRO A N 1
ATOM 1537 C CA . PRO A 1 198 ? 6.379 7.82 -28.594 1 85.69 198 PRO A CA 1
ATOM 1538 C C . PRO A 1 198 ? 6.66 6.469 -27.938 1 85.69 198 PRO A C 1
ATOM 1540 O O . PRO A 1 198 ? 5.73 5.762 -27.547 1 85.69 198 PRO A O 1
ATOM 1543 N N . SER A 1 199 ? 7.934 6.09 -27.922 1 85.75 199 SER A N 1
ATOM 1544 C CA . SER A 1 199 ? 8.312 4.906 -27.156 1 85.75 199 SER A CA 1
ATOM 1545 C C . SER A 1 199 ? 7.91 5.051 -25.703 1 85.75 199 SER A C 1
ATOM 1547 O O . SER A 1 199 ? 7.66 6.16 -25.219 1 85.75 199 SER A O 1
ATOM 1549 N N . LEU A 1 200 ? 7.867 4 -24.984 1 86.44 200 LEU A N 1
ATOM 1550 C CA . LEU A 1 200 ? 7.465 4.031 -23.578 1 86.44 200 LEU A CA 1
ATOM 1551 C C . LEU A 1 200 ? 8.414 4.902 -22.75 1 86.44 200 LEU A C 1
ATOM 1553 O O . LEU A 1 200 ? 7.98 5.617 -21.844 1 86.44 200 LEU A O 1
ATOM 1557 N N . GLU A 1 201 ? 9.68 4.84 -23.078 1 89.5 201 GLU A N 1
ATOM 1558 C CA . GLU A 1 201 ? 10.664 5.648 -22.359 1 89.5 201 GLU A CA 1
ATOM 1559 C C . GLU A 1 201 ? 10.469 7.137 -22.656 1 89.5 201 GLU A C 1
ATOM 1561 O O . GLU A 1 201 ? 10.555 7.965 -21.734 1 89.5 201 GLU A O 1
ATOM 1566 N N . HIS A 1 202 ? 10.281 7.371 -23.906 1 92.88 202 HIS A N 1
ATOM 1567 C CA . HIS A 1 202 ? 10.031 8.75 -24.312 1 92.88 202 HIS A CA 1
ATOM 1568 C C . HIS A 1 202 ? 8.734 9.273 -23.688 1 92.88 202 HIS A C 1
ATOM 1570 O O . HIS A 1 202 ? 8.68 10.414 -23.234 1 92.88 202 HIS A O 1
ATOM 1576 N N . LEU A 1 203 ? 7.723 8.406 -23.734 1 93.5 203 LEU A N 1
ATOM 1577 C CA . LEU A 1 203 ? 6.449 8.781 -23.125 1 93.5 203 LEU A CA 1
ATOM 1578 C C . LEU A 1 203 ? 6.609 9.039 -21.641 1 93.5 203 LEU A C 1
ATOM 1580 O O . LEU A 1 203 ? 6.062 10.008 -21.109 1 93.5 203 LEU A O 1
ATOM 1584 N N . SER A 1 204 ? 7.328 8.188 -20.969 1 95.5 204 SER A N 1
ATOM 1585 C CA . SER A 1 204 ? 7.602 8.375 -19.547 1 95.5 204 SER A CA 1
ATOM 1586 C C . SER A 1 204 ? 8.25 9.727 -19.281 1 95.5 204 SER A C 1
ATOM 1588 O O . SER A 1 204 ? 7.91 10.406 -18.312 1 95.5 204 SER A O 1
ATOM 1590 N N . ALA A 1 205 ? 9.188 10.109 -20.125 1 97.69 205 ALA A N 1
ATOM 1591 C CA . ALA A 1 205 ? 9.844 11.406 -19.984 1 97.69 205 ALA A CA 1
ATOM 1592 C C . ALA A 1 205 ? 8.844 12.547 -20.125 1 97.69 205 ALA A C 1
ATOM 1594 O O . ALA A 1 205 ? 8.867 13.508 -19.359 1 97.69 205 ALA A O 1
ATOM 1595 N N . LYS A 1 206 ? 7.992 12.445 -21.094 1 97 206 LYS A N 1
ATOM 1596 C CA . LYS A 1 206 ? 6.969 13.461 -21.312 1 97 206 LYS A CA 1
ATOM 1597 C C . LYS A 1 206 ? 6.051 13.57 -20.094 1 97 206 LYS A C 1
ATOM 1599 O O . LYS A 1 206 ? 5.699 14.672 -19.672 1 97 206 LYS A O 1
ATOM 1604 N N . VAL A 1 207 ? 5.633 12.422 -19.594 1 97.69 207 VAL A N 1
ATOM 1605 C CA . VAL A 1 207 ? 4.77 12.406 -18.422 1 97.69 207 VAL A CA 1
ATOM 1606 C C . VAL A 1 207 ? 5.492 13.039 -17.234 1 97.69 207 VAL A C 1
ATOM 1608 O O . VAL A 1 207 ? 4.879 13.734 -16.422 1 97.69 207 VAL A O 1
ATOM 1611 N N . GLY A 1 208 ? 6.828 12.773 -17.156 1 98.56 208 GLY A N 1
ATOM 1612 C CA . GLY A 1 208 ? 7.617 13.391 -16.094 1 98.56 208 GLY A CA 1
ATOM 1613 C C . GLY A 1 208 ? 7.578 14.906 -16.125 1 98.56 208 GLY A C 1
ATOM 1614 O O . GLY A 1 208 ? 7.402 15.547 -15.086 1 98.56 208 GLY A O 1
ATOM 1615 N N . VAL A 1 209 ? 7.645 15.453 -17.266 1 98.5 209 VAL A N 1
ATOM 1616 C CA . VAL A 1 209 ? 7.621 16.906 -17.422 1 98.5 209 VAL A CA 1
ATOM 1617 C C . VAL A 1 209 ? 6.242 17.438 -17.047 1 98.5 209 VAL A C 1
ATOM 1619 O O . VAL A 1 209 ? 6.133 18.438 -16.344 1 98.5 209 VAL A O 1
ATOM 1622 N N . LEU A 1 210 ? 5.211 16.797 -17.5 1 97.5 210 LEU A N 1
ATOM 1623 C CA . LEU A 1 210 ? 3.852 17.219 -17.188 1 97.5 210 LEU A CA 1
ATOM 1624 C C . LEU A 1 210 ? 3.594 17.156 -15.688 1 97.5 210 LEU A C 1
ATOM 1626 O O . LEU A 1 210 ? 3.012 18.094 -15.125 1 97.5 210 LEU A O 1
ATOM 1630 N N . ALA A 1 211 ? 4 16.078 -15.07 1 98.44 211 ALA A N 1
ATOM 1631 C CA . ALA A 1 211 ? 3.832 15.945 -13.625 1 98.44 211 ALA A CA 1
ATOM 1632 C C . ALA A 1 211 ? 4.586 17.047 -12.891 1 98.44 211 ALA A C 1
ATOM 1634 O O . ALA A 1 211 ? 4.07 17.625 -11.93 1 98.44 211 ALA A O 1
ATOM 1635 N N . PHE A 1 212 ? 5.789 17.344 -13.344 1 98.12 212 PHE A N 1
ATOM 1636 C CA . PHE A 1 212 ? 6.594 18.375 -12.719 1 98.12 212 PHE A CA 1
ATOM 1637 C C . PHE A 1 212 ? 5.898 19.734 -12.82 1 98.12 212 PHE A C 1
ATOM 1639 O O . PHE A 1 212 ? 5.781 20.453 -11.828 1 98.12 212 PHE A O 1
ATOM 1646 N N . LEU A 1 213 ? 5.434 20.016 -13.945 1 96.25 213 LEU A N 1
ATOM 1647 C CA . LEU A 1 213 ? 4.793 21.297 -14.188 1 96.25 213 LEU A CA 1
ATOM 1648 C C . LEU A 1 213 ? 3.48 21.406 -13.414 1 96.25 213 LEU A C 1
ATOM 1650 O O . LEU A 1 213 ? 3.035 22.5 -13.086 1 96.25 213 LEU A O 1
ATOM 1654 N N . SER A 1 214 ? 2.873 20.297 -13.102 1 95.06 214 SER A N 1
ATOM 1655 C CA . SER A 1 214 ? 1.654 20.312 -12.297 1 95.06 214 SER A CA 1
ATOM 1656 C C . SER A 1 214 ? 1.938 20.781 -10.875 1 95.06 214 SER A C 1
ATOM 1658 O O . SER A 1 214 ? 1.022 21.172 -10.148 1 95.06 214 SER A O 1
ATOM 1660 N N . THR A 1 215 ? 3.201 20.75 -10.422 1 94.12 215 THR A N 1
ATOM 1661 C CA . THR A 1 215 ? 3.541 21.047 -9.039 1 94.12 215 THR A CA 1
ATOM 1662 C C . THR A 1 215 ? 4.102 22.469 -8.914 1 94.12 215 THR A C 1
ATOM 1664 O O . THR A 1 215 ? 4.523 22.875 -7.836 1 94.12 215 THR A O 1
ATOM 1667 N N . ILE A 1 216 ? 4.109 23.234 -9.93 1 89.94 216 ILE A N 1
ATOM 1668 C CA . ILE A 1 216 ? 4.781 24.531 -9.961 1 89.94 216 ILE A CA 1
ATOM 1669 C C . ILE A 1 216 ? 4.121 25.484 -8.969 1 89.94 216 ILE A C 1
ATOM 1671 O O . ILE A 1 216 ? 4.773 26.375 -8.414 1 89.94 216 ILE A O 1
ATOM 1675 N N . VAL A 1 217 ? 2.887 25.281 -8.68 1 83.81 217 VAL A N 1
ATOM 1676 C CA . VAL A 1 217 ? 2.127 26.172 -7.801 1 83.81 217 VAL A CA 1
ATOM 1677 C C . VAL A 1 217 ? 2.674 26.094 -6.379 1 83.81 217 VAL A C 1
ATOM 1679 O O . VAL A 1 217 ? 2.471 27 -5.57 1 83.81 217 VAL A O 1
ATOM 1682 N N . LEU A 1 218 ? 3.395 25.078 -6.094 1 84.5 218 LEU A N 1
ATOM 1683 C CA . LEU A 1 218 ? 3.871 24.828 -4.734 1 84.5 218 LEU A CA 1
ATOM 1684 C C . LEU A 1 218 ? 5.129 25.641 -4.449 1 84.5 218 LEU A C 1
ATOM 1686 O O . LEU A 1 218 ? 5.508 25.828 -3.291 1 84.5 218 LEU A O 1
ATOM 1690 N N . PHE A 1 219 ? 5.77 26.125 -5.488 1 77.19 219 PHE A N 1
ATOM 1691 C CA . PHE A 1 219 ? 6.98 26.906 -5.281 1 77.19 219 PHE A CA 1
ATOM 1692 C C . PHE A 1 219 ? 7.016 28.109 -6.219 1 77.19 219 PHE A C 1
ATOM 1694 O O . PHE A 1 219 ? 8.094 28.562 -6.625 1 77.19 219 PHE A O 1
ATOM 1701 N N . GLN A 1 220 ? 5.895 28.625 -6.609 1 65.94 220 GLN A N 1
ATOM 1702 C CA . GLN A 1 220 ? 5.684 29.641 -7.637 1 65.94 220 GLN A CA 1
ATOM 1703 C C . GLN A 1 220 ? 6.355 30.953 -7.254 1 65.94 220 GLN A C 1
ATOM 1705 O O . GLN A 1 220 ? 6.828 31.688 -8.117 1 65.94 220 GLN A O 1
ATOM 1710 N N . ASP A 1 221 ? 6.188 31.266 -6.055 1 63.25 221 ASP A N 1
ATOM 1711 C CA . ASP A 1 221 ? 6.762 32.562 -5.711 1 63.25 221 ASP A CA 1
ATOM 1712 C C . ASP A 1 221 ? 8.18 32.688 -6.25 1 63.25 221 ASP A C 1
ATOM 1714 O O . ASP A 1 221 ? 8.68 33.812 -6.441 1 63.25 221 ASP A O 1
ATOM 1718 N N . THR A 1 222 ? 8.539 31.562 -6.75 1 56.47 222 THR A N 1
ATOM 1719 C CA . THR A 1 222 ? 9.914 31.547 -7.234 1 56.47 222 THR A CA 1
ATOM 1720 C C . THR A 1 222 ? 9.953 31.578 -8.758 1 56.47 222 THR A C 1
ATOM 1722 O O . THR A 1 222 ? 11.023 31.656 -9.359 1 56.47 222 THR A O 1
ATOM 1725 N N . PHE A 1 223 ? 8.594 31.438 -9.227 1 60.44 223 PHE A N 1
ATOM 1726 C CA . PHE A 1 223 ? 8.508 31.328 -10.68 1 60.44 223 PHE A CA 1
ATOM 1727 C C . PHE A 1 223 ? 7.652 32.469 -11.258 1 60.44 223 PHE A C 1
ATOM 1729 O O . PHE A 1 223 ? 6.449 32.531 -10.992 1 60.44 223 PHE A O 1
ATOM 1736 N N . ALA A 1 224 ? 8.141 33.469 -11.836 1 59.66 224 ALA A N 1
ATOM 1737 C CA . ALA A 1 224 ? 7.484 34.688 -12.344 1 59.66 224 ALA A CA 1
ATOM 1738 C C . ALA A 1 224 ? 6.602 34.344 -13.547 1 59.66 224 ALA A C 1
ATOM 1740 O O . ALA A 1 224 ? 5.562 35 -13.75 1 59.66 224 ALA A O 1
ATOM 1741 N N . ASP A 1 225 ? 6.965 33.469 -14.438 1 60.16 225 ASP A N 1
ATOM 1742 C CA . ASP A 1 225 ? 6.293 33.219 -15.711 1 60.16 225 ASP A CA 1
ATOM 1743 C C . ASP A 1 225 ? 5.219 32.156 -15.586 1 60.16 225 ASP A C 1
ATOM 1745 O O . ASP A 1 225 ? 4.992 31.391 -16.516 1 60.16 225 ASP A O 1
ATOM 1749 N N . THR A 1 226 ? 4.441 32.094 -14.555 1 61.97 226 THR A N 1
ATOM 1750 C CA . THR A 1 226 ? 3.492 31.031 -14.25 1 61.97 226 THR A CA 1
ATOM 1751 C C . THR A 1 226 ? 2.246 31.156 -15.125 1 61.97 226 THR A C 1
ATOM 1753 O O . THR A 1 226 ? 1.488 30.188 -15.273 1 61.97 226 THR A O 1
ATOM 1756 N N . ALA A 1 227 ? 2.162 32.25 -15.914 1 64.31 227 ALA A N 1
ATOM 1757 C CA . ALA A 1 227 ? 0.889 32.5 -16.578 1 64.31 227 ALA A CA 1
ATOM 1758 C C . ALA A 1 227 ? 0.701 31.578 -17.781 1 64.31 227 ALA A C 1
ATOM 1760 O O . ALA A 1 227 ? -0.429 31.312 -18.203 1 64.31 227 ALA A O 1
ATOM 1761 N N . SER A 1 228 ? 1.715 30.922 -18.062 1 76.88 228 SER A N 1
ATOM 1762 C CA . SER A 1 228 ? 1.581 30.172 -19.312 1 76.88 228 SER A CA 1
ATOM 1763 C C . SER A 1 228 ? 1.355 28.688 -19.062 1 76.88 228 SER A C 1
ATOM 1765 O O . SER A 1 228 ? 1.062 27.922 -19.984 1 76.88 228 SER A O 1
ATOM 1767 N N . ILE A 1 229 ? 1.371 28.281 -17.875 1 86.94 229 ILE A N 1
ATOM 1768 C CA . ILE A 1 229 ? 1.225 26.859 -17.594 1 86.94 229 ILE A CA 1
ATOM 1769 C C . ILE A 1 229 ? -0.079 26.625 -16.828 1 86.94 229 ILE A C 1
ATOM 1771 O O . ILE A 1 229 ? -0.399 27.344 -15.883 1 86.94 229 ILE A O 1
ATOM 1775 N N . ASP A 1 230 ? -0.898 25.734 -17.328 1 88.19 230 ASP A N 1
ATOM 1776 C CA . ASP A 1 230 ? -2.053 25.234 -16.594 1 88.19 230 ASP A CA 1
ATOM 1777 C C . ASP A 1 230 ? -1.701 23.969 -15.82 1 88.19 230 ASP A C 1
ATOM 1779 O O . ASP A 1 230 ? -1.734 22.875 -16.375 1 88.19 230 ASP A O 1
ATOM 1783 N N . PRO A 1 231 ? -1.399 24.094 -14.57 1 90.69 231 PRO A N 1
ATOM 1784 C CA . PRO A 1 231 ? -0.935 22.953 -13.789 1 90.69 231 PRO A CA 1
ATOM 1785 C C . PRO A 1 231 ? -1.973 21.828 -13.719 1 90.69 231 PRO A C 1
ATOM 1787 O O . PRO A 1 231 ? -1.612 20.641 -13.68 1 90.69 231 PRO A O 1
ATOM 1790 N N . ASP A 1 232 ? -3.279 22.156 -13.703 1 89.19 232 ASP A N 1
ATOM 1791 C CA . ASP A 1 232 ? -4.328 21.141 -13.617 1 89.19 232 ASP A CA 1
ATOM 1792 C C . ASP A 1 232 ? -4.418 20.328 -14.906 1 89.19 232 ASP A C 1
ATOM 1794 O O . ASP A 1 232 ? -4.66 19.125 -14.875 1 89.19 232 ASP A O 1
ATOM 1798 N N . LEU A 1 233 ? -4.281 21.031 -15.992 1 90 233 LEU A N 1
ATOM 1799 C CA . LEU A 1 233 ? -4.258 20.344 -17.266 1 90 233 LEU A CA 1
ATOM 1800 C C . LEU A 1 233 ? -3.055 19.406 -17.359 1 90 233 LEU A C 1
ATOM 1802 O O . LEU A 1 233 ? -3.174 18.266 -17.828 1 90 233 LEU A O 1
ATOM 1806 N N . CYS A 1 234 ? -1.874 19.906 -16.938 1 93.19 234 CYS A N 1
ATOM 1807 C CA . CYS A 1 234 ? -0.673 19.078 -16.922 1 93.19 234 CYS A CA 1
ATOM 1808 C C . CYS A 1 234 ? -0.883 17.828 -16.062 1 93.19 234 CYS A C 1
ATOM 1810 O O . CYS A 1 234 ? -0.489 16.734 -16.453 1 93.19 234 CYS A O 1
ATOM 1812 N N . ALA A 1 235 ? -1.557 18.031 -14.922 1 94.44 235 ALA A N 1
ATOM 1813 C CA . ALA A 1 235 ? -1.818 16.906 -14.023 1 94.44 235 ALA A CA 1
ATOM 1814 C C . ALA A 1 235 ? -2.752 15.891 -14.68 1 94.44 235 ALA A C 1
ATOM 1816 O O . ALA A 1 235 ? -2.535 14.68 -14.57 1 94.44 235 ALA A O 1
ATOM 1817 N N . THR A 1 236 ? -3.781 16.359 -15.336 1 91.06 236 THR A N 1
ATOM 1818 C CA . THR A 1 236 ? -4.746 15.461 -15.969 1 91.06 236 THR A CA 1
ATOM 1819 C C . THR A 1 236 ? -4.07 14.617 -17.047 1 91.06 236 THR A C 1
ATOM 1821 O O . THR A 1 236 ? -4.254 13.398 -17.078 1 91.06 236 THR A O 1
ATOM 1824 N N . LYS A 1 237 ? -3.273 15.25 -17.891 1 91.69 237 LYS A N 1
ATOM 1825 C CA . LYS A 1 237 ? -2.549 14.531 -18.922 1 91.69 237 LYS A CA 1
ATOM 1826 C C . LYS A 1 237 ? -1.589 13.508 -18.312 1 91.69 237 LYS A C 1
ATOM 1828 O O . LYS A 1 237 ? -1.509 12.367 -18.781 1 91.69 237 LYS A O 1
ATOM 1833 N N . ALA A 1 238 ? -0.883 13.953 -17.312 1 95.88 238 ALA A N 1
ATOM 1834 C CA . ALA A 1 238 ? 0.078 13.07 -16.656 1 95.88 238 ALA A CA 1
ATOM 1835 C C . ALA A 1 238 ? -0.619 11.859 -16.047 1 95.88 238 ALA A C 1
ATOM 1837 O O . ALA A 1 238 ? -0.114 10.734 -16.125 1 95.88 238 ALA A O 1
ATOM 1838 N N . ARG A 1 239 ? -1.78 12.07 -15.422 1 95 239 ARG A N 1
ATOM 1839 C CA . ARG A 1 239 ? -2.518 10.977 -14.797 1 95 239 ARG A CA 1
ATOM 1840 C C . ARG A 1 239 ? -2.959 9.953 -15.836 1 95 239 ARG A C 1
ATOM 1842 O O . ARG A 1 239 ? -2.826 8.742 -15.625 1 95 239 ARG A O 1
ATOM 1849 N N . TYR A 1 240 ? -3.451 10.422 -16.922 1 90.69 240 TYR A N 1
ATOM 1850 C CA . TYR A 1 240 ? -3.877 9.523 -17.984 1 90.69 240 TYR A CA 1
ATOM 1851 C C . TYR A 1 240 ? -2.697 8.719 -18.516 1 90.69 240 TYR A C 1
ATOM 1853 O O . TYR A 1 240 ? -2.727 7.488 -18.516 1 90.69 240 TYR A O 1
ATOM 1861 N N . LEU A 1 241 ? -1.645 9.391 -18.844 1 92.44 241 LEU A N 1
ATOM 1862 C CA . LEU A 1 241 ? -0.52 8.758 -19.516 1 92.44 241 LEU A CA 1
ATOM 1863 C C . LEU A 1 241 ? 0.292 7.902 -18.562 1 92.44 241 LEU A C 1
ATOM 1865 O O . LEU A 1 241 ? 1.014 6.996 -18.984 1 92.44 241 LEU A O 1
ATOM 1869 N N . LEU A 1 242 ? 0.196 8.25 -17.281 1 94.94 242 LEU A N 1
ATOM 1870 C CA . LEU A 1 242 ? 0.882 7.441 -16.281 1 94.94 242 LEU A CA 1
ATOM 1871 C C . LEU A 1 242 ? 0.472 5.977 -16.391 1 94.94 242 LEU A C 1
ATOM 1873 O O . LEU A 1 242 ? 1.309 5.082 -16.25 1 94.94 242 LEU A O 1
ATOM 1877 N N . THR A 1 243 ? -0.77 5.691 -16.672 1 92.25 243 THR A N 1
ATOM 1878 C CA . THR A 1 243 ? -1.284 4.328 -16.703 1 92.25 243 THR A CA 1
ATOM 1879 C C . THR A 1 243 ? -0.686 3.559 -17.875 1 92.25 243 THR A C 1
ATOM 1881 O O . THR A 1 243 ? -0.675 2.324 -17.875 1 92.25 243 THR A O 1
ATOM 1884 N N . ASP A 1 244 ? -0.12 4.25 -18.812 1 90 244 ASP A N 1
ATOM 1885 C CA . ASP A 1 244 ? 0.502 3.615 -19.969 1 90 244 ASP A CA 1
ATOM 1886 C C . ASP A 1 244 ? 1.942 3.209 -19.656 1 90 244 ASP A C 1
ATOM 1888 O O . ASP A 1 244 ? 2.502 2.336 -20.328 1 90 244 ASP A O 1
ATOM 1892 N N . VAL A 1 245 ? 2.502 3.832 -18.688 1 92.19 245 VAL A N 1
ATOM 1893 C CA . VAL A 1 245 ? 3.932 3.613 -18.5 1 92.19 245 VAL A CA 1
ATOM 1894 C C . VAL A 1 245 ? 4.176 2.918 -17.156 1 92.19 245 VAL A C 1
ATOM 1896 O O . VAL A 1 245 ? 5.316 2.807 -16.703 1 92.19 245 VAL A O 1
ATOM 1899 N N . LEU A 1 246 ? 3.168 2.404 -16.516 1 91 246 LEU A N 1
ATOM 1900 C CA . LEU A 1 246 ? 3.275 1.805 -15.195 1 91 246 LEU A CA 1
ATOM 1901 C C . LEU A 1 246 ? 4.137 0.546 -15.234 1 91 246 LEU A C 1
ATOM 1903 O O . LEU A 1 246 ? 4.668 0.119 -14.203 1 91 246 LEU A O 1
ATOM 1907 N N . GLU A 1 247 ? 4.242 -0.015 -16.422 1 85.81 247 GLU A N 1
ATOM 1908 C CA . GLU A 1 247 ? 5.012 -1.246 -16.547 1 85.81 247 GLU A CA 1
ATOM 1909 C C . GLU A 1 247 ? 6.508 -0.982 -16.391 1 85.81 247 GLU A C 1
ATOM 1911 O O . GLU A 1 247 ? 7.277 -1.903 -16.109 1 85.81 247 GLU A O 1
ATOM 1916 N N . ILE A 1 248 ? 6.867 0.296 -16.484 1 83.81 248 ILE A N 1
ATOM 1917 C CA . ILE A 1 248 ? 8.281 0.654 -16.391 1 83.81 248 ILE A CA 1
ATOM 1918 C C . ILE A 1 248 ? 8.625 0.99 -14.938 1 83.81 248 ILE A C 1
ATOM 1920 O O . ILE A 1 248 ? 8.047 1.908 -14.352 1 83.81 248 ILE A O 1
ATOM 1924 N N . ALA A 1 249 ? 9.516 0.239 -14.438 1 84.06 249 ALA A N 1
ATOM 1925 C CA . ALA A 1 249 ? 10.039 0.573 -13.117 1 84.06 249 ALA A CA 1
ATOM 1926 C C . ALA A 1 249 ? 11.242 1.508 -13.227 1 84.06 249 ALA A C 1
ATOM 1928 O O . ALA A 1 249 ? 12.344 1.076 -13.578 1 84.06 249 ALA A O 1
ATOM 1929 N N . SER A 1 250 ? 11.023 2.736 -13.031 1 91.88 250 SER A N 1
ATOM 1930 C CA . SER A 1 250 ? 12.109 3.711 -13.141 1 91.88 250 SER A CA 1
ATOM 1931 C C . SER A 1 250 ? 11.969 4.812 -12.094 1 91.88 250 SER A C 1
ATOM 1933 O O . SER A 1 250 ? 10.883 5.023 -11.547 1 91.88 250 SER A O 1
ATOM 1935 N N . ILE A 1 251 ? 13.062 5.406 -11.828 1 96 251 ILE A N 1
ATOM 1936 C CA . ILE A 1 251 ? 13.078 6.531 -10.898 1 96 251 ILE A CA 1
ATOM 1937 C C . ILE A 1 251 ? 12.18 7.648 -11.43 1 96 251 ILE A C 1
ATOM 1939 O O . ILE A 1 251 ? 11.523 8.344 -10.656 1 96 251 ILE A O 1
ATOM 1943 N N . ASN A 1 252 ? 12.172 7.789 -12.742 1 97 252 ASN A N 1
ATOM 1944 C CA . ASN A 1 252 ? 11.312 8.812 -13.32 1 97 252 ASN A CA 1
ATOM 1945 C C . ASN A 1 252 ? 9.836 8.547 -13.016 1 97 252 ASN A C 1
ATOM 1947 O O . ASN A 1 252 ? 9.102 9.461 -12.641 1 97 252 ASN A O 1
ATOM 1951 N N . ASN A 1 253 ? 9.414 7.344 -13.211 1 96.94 253 ASN A N 1
ATOM 1952 C CA . ASN A 1 253 ? 8.016 7.023 -12.938 1 96.94 253 ASN A CA 1
ATOM 1953 C C . ASN A 1 253 ? 7.68 7.195 -11.461 1 96.94 253 ASN A C 1
ATOM 1955 O O . ASN A 1 253 ? 6.57 7.617 -11.117 1 96.94 253 ASN A O 1
ATOM 1959 N N . LEU A 1 254 ? 8.617 6.844 -10.586 1 98.19 254 LEU A N 1
ATOM 1960 C CA . LEU A 1 254 ? 8.406 7.074 -9.164 1 98.19 254 LEU A CA 1
ATOM 1961 C C . LEU A 1 254 ? 8.258 8.562 -8.875 1 98.19 254 LEU A C 1
ATOM 1963 O O . LEU A 1 254 ? 7.371 8.969 -8.117 1 98.19 254 LEU A O 1
ATOM 1967 N N . GLN A 1 255 ? 9.117 9.391 -9.477 1 98.62 255 GLN A N 1
ATOM 1968 C CA . GLN A 1 255 ? 9.016 10.836 -9.336 1 98.62 255 GLN A CA 1
ATOM 1969 C C . GLN A 1 255 ? 7.668 11.344 -9.836 1 98.62 255 GLN A C 1
ATOM 1971 O O . GLN A 1 255 ? 7.039 12.188 -9.195 1 98.62 255 GLN A O 1
ATOM 1976 N N . ILE A 1 256 ? 7.215 10.797 -10.953 1 98.62 256 ILE A N 1
ATOM 1977 C CA . ILE A 1 256 ? 5.941 11.188 -11.547 1 98.62 256 ILE A CA 1
ATOM 1978 C C . ILE A 1 256 ? 4.809 10.945 -10.547 1 98.62 256 ILE A C 1
ATOM 1980 O O . ILE A 1 256 ? 4.027 11.852 -10.25 1 98.62 256 ILE A O 1
ATOM 1984 N N . VAL A 1 257 ? 4.77 9.75 -10.047 1 98.56 257 VAL A N 1
ATOM 1985 C CA . VAL A 1 257 ? 3.662 9.352 -9.188 1 98.56 257 VAL A CA 1
ATOM 1986 C C . VAL A 1 257 ? 3.668 10.195 -7.914 1 98.56 257 VAL A C 1
ATOM 1988 O O . VAL A 1 257 ? 2.613 10.617 -7.434 1 98.56 257 VAL A O 1
ATOM 1991 N N . PHE A 1 258 ? 4.793 10.445 -7.363 1 98.5 258 PHE A N 1
ATOM 1992 C CA . PHE A 1 258 ? 4.852 11.234 -6.137 1 98.5 258 PHE A CA 1
ATOM 1993 C C . PHE A 1 258 ? 4.438 12.672 -6.398 1 98.5 258 PHE A C 1
ATOM 1995 O O . PHE A 1 258 ? 3.77 13.297 -5.57 1 98.5 258 PHE A O 1
ATOM 2002 N N . MET A 1 259 ? 4.879 13.203 -7.539 1 98.56 259 MET A N 1
ATOM 2003 C CA . MET A 1 259 ? 4.48 14.57 -7.883 1 98.56 259 MET A CA 1
ATOM 2004 C C . MET A 1 259 ? 2.969 14.664 -8.07 1 98.56 259 MET A C 1
ATOM 2006 O O . MET A 1 259 ? 2.35 15.648 -7.656 1 98.56 259 MET A O 1
ATOM 2010 N N . LEU A 1 260 ? 2.393 13.672 -8.648 1 98 260 LEU A N 1
ATOM 2011 C CA . LEU A 1 260 ? 0.942 13.656 -8.789 1 98 260 LEU A CA 1
ATOM 2012 C C . LEU A 1 260 ? 0.261 13.523 -7.434 1 98 260 LEU A C 1
ATOM 2014 O O . LEU A 1 260 ? -0.786 14.125 -7.199 1 98 260 LEU A O 1
ATOM 2018 N N . ASN A 1 261 ? 0.826 12.711 -6.57 1 97.19 261 ASN A N 1
ATOM 2019 C CA . ASN A 1 261 ? 0.352 12.648 -5.191 1 97.19 261 ASN A CA 1
ATOM 2020 C C . ASN A 1 261 ? 0.344 14.031 -4.535 1 97.19 261 ASN A C 1
ATOM 2022 O O . ASN A 1 261 ? -0.65 14.422 -3.924 1 97.19 261 ASN A O 1
ATOM 2026 N N . MET A 1 262 ? 1.403 14.742 -4.727 1 96.38 262 MET A N 1
ATOM 2027 C CA . MET A 1 262 ? 1.524 16.078 -4.152 1 96.38 262 MET A CA 1
ATOM 2028 C C . MET A 1 262 ? 0.494 17.016 -4.754 1 96.38 262 MET A C 1
ATOM 2030 O O . MET A 1 262 ? -0.159 17.781 -4.031 1 96.38 262 MET A O 1
ATOM 2034 N N . HIS A 1 263 ? 0.406 16.922 -6.031 1 94.5 263 HIS A N 1
ATOM 2035 C CA . HIS A 1 263 ? -0.576 17.781 -6.688 1 94.5 263 HIS A CA 1
ATOM 2036 C C . HIS A 1 263 ? -1.971 17.562 -6.109 1 94.5 263 HIS A C 1
ATOM 2038 O O . HIS A 1 263 ? -2.691 18.531 -5.836 1 94.5 263 HIS A O 1
ATOM 2044 N N . GLU A 1 264 ? -2.355 16.328 -5.961 1 92.62 264 GLU A N 1
ATOM 2045 C CA . GLU A 1 264 ? -3.68 15.992 -5.438 1 92.62 264 GLU A CA 1
ATOM 2046 C C . GLU A 1 264 ? -3.848 16.5 -4.008 1 92.62 264 GLU A C 1
ATOM 2048 O O . GLU A 1 264 ? -4.844 17.141 -3.682 1 92.62 264 GLU A O 1
ATOM 2053 N N . ILE A 1 265 ? -2.895 16.281 -3.16 1 91.06 265 ILE A N 1
ATOM 2054 C CA . ILE A 1 265 ? -2.982 16.625 -1.747 1 91.06 265 ILE A CA 1
ATOM 2055 C C . ILE A 1 265 ? -3.072 18.141 -1.596 1 91.06 265 ILE A C 1
ATOM 2057 O O . ILE A 1 265 ? -3.934 18.656 -0.875 1 91.06 265 ILE A O 1
ATOM 2061 N N . PHE A 1 266 ? -2.242 18.828 -2.344 1 89.56 266 PHE A N 1
ATOM 2062 C CA . PHE A 1 266 ? -2.158 20.266 -2.18 1 89.56 266 PHE A CA 1
ATOM 2063 C C . PHE A 1 266 ? -3.322 20.969 -2.879 1 89.56 266 PHE A C 1
ATOM 2065 O O . PHE A 1 266 ? -3.547 22.156 -2.684 1 89.56 266 PHE A O 1
ATOM 2072 N N . SER A 1 267 ? -4.098 20.156 -3.65 1 85.88 267 SER A N 1
ATOM 2073 C CA . SER A 1 267 ? -5.32 20.672 -4.258 1 85.88 267 SER A CA 1
ATOM 2074 C C . SER A 1 267 ? -6.551 20.266 -3.445 1 85.88 267 SER A C 1
ATOM 2076 O O . SER A 1 267 ? -7.68 20.547 -3.846 1 85.88 267 SER A O 1
ATOM 2078 N N . GLY A 1 268 ? -6.348 19.594 -2.387 1 84.12 268 GLY A N 1
ATOM 2079 C CA . GLY A 1 268 ? -7.445 19.219 -1.507 1 84.12 268 GLY A CA 1
ATOM 2080 C C . GLY A 1 268 ? -8.117 17.922 -1.912 1 84.12 268 GLY A C 1
ATOM 2081 O O . GLY A 1 268 ? -9.172 17.578 -1.371 1 84.12 268 GLY A O 1
ATOM 2082 N N . ARG A 1 269 ? -7.578 17.234 -2.879 1 88.06 269 ARG A N 1
ATOM 2083 C CA . ARG A 1 269 ? -8.094 15.938 -3.295 1 88.06 269 ARG A CA 1
ATOM 2084 C C . ARG A 1 269 ? -7.359 14.805 -2.58 1 88.06 269 ARG A C 1
ATOM 2086 O O . ARG A 1 269 ? -6.574 14.078 -3.197 1 88.06 269 ARG A O 1
ATOM 2093 N N . LEU A 1 270 ? -7.688 14.656 -1.357 1 88.38 270 LEU A N 1
ATOM 2094 C CA . LEU A 1 270 ? -6.895 13.867 -0.424 1 88.38 270 LEU A CA 1
ATOM 2095 C C . LEU A 1 270 ? -7.035 12.375 -0.719 1 88.38 270 LEU A C 1
ATOM 2097 O O . LEU A 1 270 ? -6.07 11.617 -0.593 1 88.38 270 LEU A O 1
ATOM 2101 N N . ARG A 1 271 ? -8.188 11.906 -1.133 1 88.25 271 ARG A N 1
ATOM 2102 C CA . ARG A 1 271 ? -8.375 10.492 -1.439 1 88.25 271 ARG A CA 1
ATOM 2103 C C . ARG A 1 271 ? -7.605 10.102 -2.697 1 88.25 271 ARG A C 1
ATOM 2105 O O . ARG A 1 271 ? -6.934 9.07 -2.725 1 88.25 271 ARG A O 1
ATOM 2112 N N . SER A 1 272 ? -7.793 10.953 -3.678 1 91.81 272 SER A N 1
ATOM 2113 C CA . SER A 1 272 ? -7.004 10.727 -4.887 1 91.81 272 SER A CA 1
ATOM 2114 C C . SER A 1 272 ? -5.512 10.727 -4.578 1 91.81 272 SER A C 1
ATOM 2116 O O . SER A 1 272 ? -4.766 9.891 -5.094 1 91.81 272 SER A O 1
ATOM 2118 N N . GLY A 1 273 ? -5.125 11.711 -3.768 1 93.81 273 GLY A N 1
ATOM 2119 C CA . GLY A 1 273 ? -3.736 11.75 -3.342 1 93.81 273 GLY A CA 1
ATOM 2120 C C . GLY A 1 273 ? -3.275 10.461 -2.684 1 93.81 273 GLY A C 1
ATOM 2121 O O . GLY A 1 273 ? -2.176 9.977 -2.955 1 93.81 273 GLY A O 1
ATOM 2122 N N . ALA A 1 274 ? -4.129 9.891 -1.868 1 93.69 274 ALA A N 1
ATOM 2123 C CA . ALA A 1 274 ? -3.791 8.664 -1.159 1 93.69 274 ALA A CA 1
ATOM 2124 C C . ALA A 1 274 ? -3.629 7.496 -2.131 1 93.69 274 ALA A C 1
ATOM 2126 O O . ALA A 1 274 ? -2.816 6.598 -1.903 1 93.69 274 ALA A O 1
ATOM 2127 N N . MET A 1 275 ? -4.344 7.52 -3.234 1 95.75 275 MET A N 1
ATOM 2128 C CA . MET A 1 275 ? -4.219 6.465 -4.234 1 95.75 275 MET A CA 1
ATOM 2129 C C . MET A 1 275 ? -2.875 6.551 -4.953 1 95.75 275 MET A C 1
ATOM 2131 O O . MET A 1 275 ? -2.207 5.531 -5.148 1 95.75 275 MET A O 1
ATOM 2135 N N . PHE A 1 276 ? -2.51 7.738 -5.328 1 97.62 276 PHE A N 1
ATOM 2136 C CA . PHE A 1 276 ? -1.205 7.906 -5.957 1 97.62 276 PHE A CA 1
ATOM 2137 C C . PHE A 1 276 ? -0.084 7.59 -4.977 1 97.62 276 PHE A C 1
ATOM 2139 O O . PHE A 1 276 ? 0.961 7.066 -5.363 1 97.62 276 PHE A O 1
ATOM 2146 N N . HIS A 1 277 ? -0.324 7.953 -3.734 1 98 277 HIS A N 1
ATOM 2147 C CA . HIS A 1 277 ? 0.642 7.582 -2.707 1 98 277 HIS A CA 1
ATOM 2148 C C . HIS A 1 277 ? 0.821 6.07 -2.637 1 98 277 HIS A C 1
ATOM 2150 O O . HIS A 1 277 ? 1.937 5.578 -2.449 1 98 277 HIS A O 1
ATOM 2156 N N . ALA A 1 278 ? -0.252 5.328 -2.754 1 98.25 278 ALA A N 1
ATOM 2157 C CA . ALA A 1 278 ? -0.176 3.871 -2.723 1 98.25 278 ALA A CA 1
ATOM 2158 C C . ALA A 1 278 ? 0.695 3.344 -3.859 1 98.25 278 ALA A C 1
ATOM 2160 O O . ALA A 1 278 ? 1.54 2.471 -3.648 1 98.25 278 ALA A O 1
ATOM 2161 N N . ILE A 1 279 ? 0.518 3.871 -5.039 1 98.19 279 ILE A N 1
ATOM 2162 C CA . ILE A 1 279 ? 1.346 3.484 -6.176 1 98.19 279 ILE A CA 1
ATOM 2163 C C . ILE A 1 279 ? 2.811 3.793 -5.875 1 98.19 279 ILE A C 1
ATOM 2165 O O . ILE A 1 279 ? 3.691 2.973 -6.145 1 98.19 279 ILE A O 1
ATOM 2169 N N . ALA A 1 280 ? 3.059 4.992 -5.344 1 98.56 280 ALA A N 1
ATOM 2170 C CA . ALA A 1 280 ? 4.43 5.398 -5.039 1 98.56 280 ALA A CA 1
ATOM 2171 C C . ALA A 1 280 ? 5.082 4.434 -4.051 1 98.56 280 ALA A C 1
ATOM 2173 O O . ALA A 1 280 ? 6.254 4.086 -4.195 1 98.56 280 ALA A O 1
ATOM 2174 N N . CYS A 1 281 ? 4.316 4.016 -3.023 1 98.19 281 CYS A N 1
ATOM 2175 C CA . CYS A 1 281 ? 4.848 3.062 -2.055 1 98.19 281 CYS A CA 1
ATOM 2176 C C . CYS A 1 281 ? 5.273 1.768 -2.736 1 98.19 281 CYS A C 1
ATOM 2178 O O . CYS A 1 281 ? 6.363 1.254 -2.479 1 98.19 281 CYS A O 1
ATOM 2180 N N . ARG A 1 282 ? 4.438 1.258 -3.596 1 96.69 282 ARG A N 1
ATOM 2181 C CA . ARG A 1 282 ? 4.777 0.037 -4.32 1 96.69 282 ARG A CA 1
ATOM 2182 C C . ARG A 1 282 ? 6.004 0.247 -5.203 1 96.69 282 ARG A C 1
ATOM 2184 O O . ARG A 1 282 ? 6.871 -0.623 -5.281 1 96.69 282 ARG A O 1
ATOM 2191 N N . MET A 1 283 ? 6.113 1.396 -5.828 1 95.81 283 MET A N 1
ATOM 2192 C CA . MET A 1 283 ? 7.25 1.675 -6.699 1 95.81 283 MET A CA 1
ATOM 2193 C C . MET A 1 283 ? 8.539 1.793 -5.891 1 95.81 283 MET A C 1
ATOM 2195 O O . MET A 1 283 ? 9.602 1.369 -6.348 1 95.81 283 MET A O 1
ATOM 2199 N N . VAL A 1 284 ? 8.461 2.391 -4.703 1 96.31 284 VAL A N 1
ATOM 2200 C CA . VAL A 1 284 ? 9.617 2.477 -3.814 1 96.31 284 VAL A CA 1
ATOM 2201 C C . VAL A 1 284 ? 10.125 1.073 -3.49 1 96.31 284 VAL A C 1
ATOM 2203 O O . VAL A 1 284 ? 11.328 0.822 -3.521 1 96.31 284 VAL A O 1
ATOM 2206 N N . PHE A 1 285 ? 9.195 0.182 -3.213 1 93.44 285 PHE A N 1
ATOM 2207 C CA . PHE A 1 285 ? 9.57 -1.195 -2.908 1 93.44 285 PHE A CA 1
ATOM 2208 C C . PHE A 1 285 ? 10.172 -1.876 -4.133 1 93.44 285 PHE A C 1
ATOM 2210 O O . PHE A 1 285 ? 11.195 -2.559 -4.027 1 93.44 285 PHE A O 1
ATOM 2217 N N . THR A 1 286 ? 9.594 -1.628 -5.273 1 89.5 286 THR A N 1
ATOM 2218 C CA . THR A 1 286 ? 10.047 -2.24 -6.516 1 89.5 286 THR A CA 1
ATOM 2219 C C . THR A 1 286 ? 11.469 -1.802 -6.848 1 89.5 286 THR A C 1
ATOM 2221 O O . THR A 1 286 ? 12.273 -2.598 -7.34 1 89.5 286 THR A O 1
ATOM 2224 N N . LEU A 1 287 ? 11.758 -0.569 -6.508 1 90.88 287 LEU A N 1
ATOM 2225 C CA . LEU A 1 287 ? 13.055 -0.008 -6.863 1 90.88 287 LEU A CA 1
ATOM 2226 C C . LEU A 1 287 ? 14.062 -0.209 -5.738 1 90.88 287 LEU A C 1
ATOM 2228 O O . LEU A 1 287 ? 15.227 0.167 -5.871 1 90.88 287 LEU A O 1
ATOM 2232 N N . GLY A 1 288 ? 13.625 -0.73 -4.629 1 88.69 288 GLY A N 1
ATOM 2233 C CA . GLY A 1 288 ? 14.516 -1.07 -3.529 1 88.69 288 GLY A CA 1
ATOM 2234 C C . GLY A 1 288 ? 14.781 0.097 -2.598 1 88.69 288 GLY A C 1
ATOM 2235 O O . GLY A 1 288 ? 15.75 0.077 -1.833 1 88.69 288 GLY A O 1
ATOM 2236 N N . GLY A 1 289 ? 13.914 1.089 -2.574 1 93.88 289 GLY A N 1
ATOM 2237 C CA . GLY A 1 289 ? 14.133 2.283 -1.771 1 93.88 289 GLY A CA 1
ATOM 2238 C C . GLY A 1 289 ? 14.008 2.029 -0.281 1 93.88 289 GLY A C 1
ATOM 2239 O O . GLY A 1 289 ? 14.5 2.818 0.53 1 93.88 289 GLY A O 1
ATOM 2240 N N . HIS A 1 290 ? 13.359 0.968 0.149 1 93.75 290 HIS A N 1
ATOM 2241 C CA . HIS A 1 290 ? 13.133 0.66 1.556 1 93.75 290 HIS A CA 1
ATOM 2242 C C . HIS A 1 290 ? 14.383 0.071 2.203 1 93.75 290 HIS A C 1
ATOM 2244 O O . HIS A 1 290 ? 14.422 -0.11 3.422 1 93.75 290 HIS A O 1
ATOM 2250 N N . THR A 1 291 ? 15.367 -0.14 1.376 1 88.88 291 THR A N 1
ATOM 2251 C CA . THR A 1 291 ? 16.641 -0.64 1.887 1 88.88 291 THR A CA 1
ATOM 2252 C C . THR A 1 291 ? 17.688 0.474 1.927 1 88.88 291 THR A C 1
ATOM 2254 O O . THR A 1 291 ? 17.547 1.483 1.232 1 88.88 291 THR A O 1
ATOM 2257 N N . TYR A 1 292 ? 18.672 0.278 2.781 1 87.56 292 TYR A N 1
ATOM 2258 C CA . TYR A 1 292 ? 19.703 1.3 2.922 1 87.56 292 TYR A CA 1
ATOM 2259 C C . TYR A 1 292 ? 21.047 0.798 2.393 1 87.56 292 TYR A C 1
ATOM 2261 O O . TYR A 1 292 ? 21.5 -0.286 2.766 1 87.56 292 TYR A O 1
ATOM 2269 N N . ILE A 1 293 ? 21.531 1.506 1.503 1 79.88 293 ILE A N 1
ATOM 2270 C CA . ILE A 1 293 ? 22.906 1.313 1.037 1 79.88 293 ILE A CA 1
ATOM 2271 C C . ILE A 1 293 ? 23.719 2.572 1.308 1 79.88 293 ILE A C 1
ATOM 2273 O O . ILE A 1 293 ? 23.312 3.676 0.935 1 79.88 293 ILE A O 1
ATOM 2277 N N . SER A 1 294 ? 24.844 2.316 1.95 1 79.56 294 SER A N 1
ATOM 2278 C CA . SER A 1 294 ? 25.672 3.463 2.301 1 79.56 294 SER A CA 1
ATOM 2279 C C . SER A 1 294 ? 26.094 4.234 1.058 1 79.56 294 SER A C 1
ATOM 2281 O O . SER A 1 294 ? 26.422 3.633 0.028 1 79.56 294 SER A O 1
ATOM 2283 N N . SER A 1 295 ? 25.922 5.488 1.202 1 76.94 295 SER A N 1
ATOM 2284 C CA . SER A 1 295 ? 26.281 6.359 0.084 1 76.94 295 SER A CA 1
ATOM 2285 C C . SER A 1 295 ? 27.516 7.199 0.404 1 76.94 295 SER A C 1
ATOM 2287 O O . SER A 1 295 ? 27.844 7.395 1.573 1 76.94 295 SER A O 1
ATOM 2289 N N . LYS A 1 296 ? 28.125 7.605 -0.63 1 81.5 296 LYS A N 1
ATOM 2290 C CA . LYS A 1 296 ? 29.188 8.578 -0.49 1 81.5 296 LYS A CA 1
ATOM 2291 C C . LYS A 1 296 ? 28.672 9.891 0.094 1 81.5 296 LYS A C 1
ATOM 2293 O O . LYS A 1 296 ? 27.484 10.211 -0.042 1 81.5 296 LYS A O 1
ATOM 2298 N N . PRO A 1 297 ? 29.609 10.508 0.819 1 80.12 297 PRO A N 1
ATOM 2299 C CA . PRO A 1 297 ? 29.188 11.812 1.35 1 80.12 297 PRO A CA 1
ATOM 2300 C C . PRO A 1 297 ? 28.688 12.758 0.263 1 80.12 297 PRO A C 1
ATOM 2302 O O . PRO A 1 297 ? 29.109 12.656 -0.894 1 80.12 297 PRO A O 1
ATOM 2305 N N . ARG A 1 298 ? 28.016 13.633 0.832 1 78.44 298 ARG A N 1
ATOM 2306 C CA . ARG A 1 298 ? 27.531 14.648 -0.094 1 78.44 298 ARG A CA 1
ATOM 2307 C C . ARG A 1 298 ? 28.688 15.531 -0.582 1 78.44 298 ARG A C 1
ATOM 2309 O O . ARG A 1 298 ? 29.703 15.648 0.086 1 78.44 298 ARG A O 1
ATOM 2316 N N . SER A 1 299 ? 28.891 15.938 -1.646 1 78 299 SER A N 1
ATOM 2317 C CA . SER A 1 299 ? 29.906 16.766 -2.287 1 78 299 SER A CA 1
ATOM 2318 C C . SER A 1 299 ? 30.875 15.922 -3.098 1 78 299 SER A C 1
ATOM 2320 O O . SER A 1 299 ? 31.672 16.453 -3.875 1 78 299 SER A O 1
ATOM 2322 N N . SER A 1 300 ? 30.719 14.633 -2.777 1 81.5 300 SER A N 1
ATOM 2323 C CA . SER A 1 300 ? 31.578 13.75 -3.557 1 81.5 300 SER A CA 1
ATOM 2324 C C . SER A 1 300 ? 31.062 13.594 -4.98 1 81.5 300 SER A C 1
ATOM 2326 O O . SER A 1 300 ? 29.891 13.844 -5.25 1 81.5 300 SER A O 1
ATOM 2328 N N . GLN A 1 301 ? 32.031 13.273 -5.742 1 85.25 301 GLN A N 1
ATOM 2329 C CA . GLN A 1 301 ? 31.625 12.922 -7.098 1 85.25 301 GLN A CA 1
ATOM 2330 C C . GLN A 1 301 ? 30.844 11.617 -7.113 1 85.25 301 GLN A C 1
ATOM 2332 O O . GLN A 1 301 ? 31.266 10.617 -6.527 1 85.25 301 GLN A O 1
ATOM 2337 N N . VAL A 1 302 ? 29.609 11.758 -7.684 1 88.62 302 VAL A N 1
ATOM 2338 C CA . VAL A 1 302 ? 28.734 10.594 -7.668 1 88.62 302 VAL A CA 1
ATOM 2339 C C . VAL A 1 302 ? 28.375 10.195 -9.094 1 88.62 302 VAL A C 1
ATOM 2341 O O . VAL A 1 302 ? 28.25 11.055 -9.969 1 88.62 302 VAL A O 1
ATOM 2344 N N . THR A 1 303 ? 28.328 8.93 -9.312 1 90.62 303 THR A N 1
ATOM 2345 C CA . THR A 1 303 ? 27.891 8.383 -10.602 1 90.62 303 THR A CA 1
ATOM 2346 C C . THR A 1 303 ? 26.391 8.539 -10.781 1 90.62 303 THR A C 1
ATOM 2348 O O . THR A 1 303 ? 25.672 8.898 -9.844 1 90.62 303 THR A O 1
ATOM 2351 N N . ARG A 1 304 ? 26 8.344 -11.984 1 91.31 304 ARG A N 1
ATOM 2352 C CA . ARG A 1 304 ? 24.578 8.391 -12.289 1 91.31 304 ARG A CA 1
ATOM 2353 C C . ARG A 1 304 ? 23.812 7.383 -11.438 1 91.31 304 ARG A C 1
ATOM 2355 O O . ARG A 1 304 ? 22.734 7.703 -10.906 1 91.31 304 ARG A O 1
ATOM 2362 N N . SER A 1 305 ? 24.297 6.207 -11.352 1 89.56 305 SER A N 1
ATOM 2363 C CA . SER A 1 305 ? 23.656 5.156 -10.57 1 89.56 305 SER A CA 1
ATOM 2364 C C . SER A 1 305 ? 23.578 5.531 -9.094 1 89.56 305 SER A C 1
ATOM 2366 O O . SER A 1 305 ? 22.594 5.203 -8.414 1 89.56 305 SER A O 1
ATOM 2368 N N . GLU A 1 306 ? 24.594 6.141 -8.664 1 91 306 GLU A N 1
ATOM 2369 C CA . GLU A 1 306 ? 24.594 6.578 -7.273 1 91 306 GLU A CA 1
ATOM 2370 C C . GLU A 1 306 ? 23.578 7.688 -7.039 1 91 306 GLU A C 1
ATOM 2372 O O . GLU A 1 306 ? 22.938 7.73 -5.992 1 91 306 GLU A O 1
ATOM 2377 N N . ARG A 1 307 ? 23.453 8.562 -8.008 1 93.31 307 ARG A N 1
ATOM 2378 C CA . ARG A 1 307 ? 22.438 9.617 -7.926 1 93.31 307 ARG A CA 1
ATOM 2379 C C . ARG A 1 307 ? 21.031 9.023 -7.871 1 93.31 307 ARG A C 1
ATOM 2381 O O . ARG A 1 307 ? 20.172 9.516 -7.133 1 93.31 307 ARG A O 1
ATOM 2388 N N . GLU A 1 308 ? 20.844 8.031 -8.688 1 94.69 308 GLU A N 1
ATOM 2389 C CA . GLU A 1 308 ? 19.547 7.367 -8.711 1 94.69 308 GLU A CA 1
ATOM 2390 C C . GLU A 1 308 ? 19.219 6.734 -7.359 1 94.69 308 GLU A C 1
ATOM 2392 O O . GLU A 1 308 ? 18.109 6.879 -6.848 1 94.69 308 GLU A O 1
ATOM 2397 N N . ARG A 1 309 ? 20.172 6.141 -6.809 1 92.31 309 ARG A N 1
ATOM 2398 C CA . ARG A 1 309 ? 19.984 5.484 -5.52 1 92.31 309 ARG A CA 1
ATOM 2399 C C . ARG A 1 309 ? 19.672 6.5 -4.426 1 92.31 309 ARG A C 1
ATOM 2401 O O . ARG A 1 309 ? 18.781 6.277 -3.604 1 92.31 309 ARG A O 1
ATOM 2408 N N . ARG A 1 310 ? 20.375 7.523 -4.418 1 93.5 310 ARG A N 1
ATOM 2409 C CA . ARG A 1 310 ? 20.141 8.586 -3.439 1 93.5 310 ARG A CA 1
ATOM 2410 C C . ARG A 1 310 ? 18.734 9.156 -3.578 1 93.5 310 ARG A C 1
ATOM 2412 O O . ARG A 1 310 ? 18.062 9.398 -2.576 1 93.5 310 ARG A O 1
ATOM 2419 N N . GLN A 1 311 ? 18.391 9.352 -4.828 1 96.31 311 GLN A N 1
ATOM 2420 C CA . GLN A 1 311 ? 17.094 9.938 -5.094 1 96.31 311 GLN A CA 1
ATOM 2421 C C . GLN A 1 311 ? 15.969 8.977 -4.703 1 96.31 311 GLN A C 1
ATOM 2423 O O . GLN A 1 311 ? 14.953 9.391 -4.137 1 96.31 311 GLN A O 1
ATOM 2428 N N . ILE A 1 312 ? 16.109 7.691 -4.992 1 96.69 312 ILE A N 1
ATOM 2429 C CA . ILE A 1 312 ? 15.125 6.684 -4.617 1 96.69 312 ILE A CA 1
ATOM 2430 C C . ILE A 1 312 ? 14.969 6.66 -3.1 1 96.69 312 ILE A C 1
ATOM 2432 O O . ILE A 1 312 ? 13.844 6.59 -2.586 1 96.69 312 ILE A O 1
ATOM 2436 N N . ARG A 1 313 ? 16.062 6.797 -2.381 1 95.94 313 ARG A N 1
ATOM 2437 C CA . ARG A 1 313 ? 16.031 6.789 -0.922 1 95.94 313 ARG A CA 1
ATOM 2438 C C . ARG A 1 313 ? 15.32 8.023 -0.383 1 95.94 313 ARG A C 1
ATOM 2440 O O . ARG A 1 313 ? 14.586 7.941 0.609 1 95.94 313 ARG A O 1
ATOM 2447 N N . MET A 1 314 ? 15.539 9.109 -1.01 1 96.25 314 MET A N 1
ATOM 2448 C CA . MET A 1 314 ? 14.852 10.336 -0.613 1 96.25 314 MET A CA 1
ATOM 2449 C C . MET A 1 314 ? 13.344 10.195 -0.816 1 96.25 314 MET A C 1
ATOM 2451 O O . MET A 1 314 ? 12.555 10.609 0.041 1 96.25 314 MET A O 1
ATOM 2455 N N . LEU A 1 315 ? 12.977 9.641 -1.938 1 98.12 315 LEU A N 1
ATOM 2456 C CA . LEU A 1 315 ? 11.562 9.445 -2.225 1 98.12 315 LEU A CA 1
ATOM 2457 C C . LEU A 1 315 ? 10.953 8.414 -1.283 1 98.12 315 LEU A C 1
ATOM 2459 O O . LEU A 1 315 ? 9.781 8.516 -0.92 1 98.12 315 LEU A O 1
ATOM 2463 N N . PHE A 1 316 ? 11.781 7.398 -0.797 1 98 316 PHE A N 1
ATOM 2464 C CA . PHE A 1 316 ? 11.336 6.484 0.248 1 98 316 PHE A CA 1
ATOM 2465 C C . PHE A 1 316 ? 10.914 7.258 1.495 1 98 316 PHE A C 1
ATOM 2467 O O . PHE A 1 316 ? 9.828 7.031 2.035 1 98 316 PHE A O 1
ATOM 2474 N N . TRP A 1 317 ? 11.727 8.141 1.9 1 98.19 317 TRP A N 1
ATOM 2475 C CA . TRP A 1 317 ? 11.43 8.875 3.125 1 98.19 317 TRP A CA 1
ATOM 2476 C C . TRP A 1 317 ? 10.195 9.75 2.953 1 98.19 317 TRP A C 1
ATOM 2478 O O . TRP A 1 317 ? 9.375 9.867 3.869 1 98.19 317 TRP A O 1
ATOM 2488 N N . LEU A 1 318 ? 10.078 10.375 1.795 1 98.38 318 LEU A N 1
ATOM 2489 C CA . LEU A 1 318 ? 8.875 11.156 1.54 1 98.38 318 LEU A CA 1
ATOM 2490 C C . LEU A 1 318 ? 7.633 10.273 1.611 1 98.38 318 LEU A C 1
ATOM 2492 O O . LEU A 1 318 ? 6.648 10.633 2.266 1 98.38 318 LEU A O 1
ATOM 2496 N N . CYS A 1 319 ? 7.684 9.117 0.958 1 98.56 319 CYS A N 1
ATOM 2497 C CA . CYS A 1 319 ? 6.555 8.188 0.982 1 98.56 319 CYS A CA 1
ATOM 2498 C C . CYS A 1 319 ? 6.281 7.707 2.4 1 98.56 319 CYS A C 1
ATOM 2500 O O . CYS A 1 319 ? 5.121 7.582 2.805 1 98.56 319 CYS A O 1
ATOM 2502 N N . TYR A 1 320 ? 7.355 7.426 3.127 1 98.31 320 TYR A N 1
ATOM 2503 C CA . TYR A 1 320 ? 7.234 6.938 4.496 1 98.31 320 TYR A CA 1
ATOM 2504 C C . TYR A 1 320 ? 6.547 7.969 5.383 1 98.31 320 TYR A C 1
ATOM 2506 O O . TYR A 1 320 ? 5.621 7.641 6.129 1 98.31 320 TYR A O 1
ATOM 2514 N N . ILE A 1 321 ? 6.973 9.211 5.293 1 97.94 321 ILE A N 1
ATOM 2515 C CA . ILE A 1 321 ? 6.41 10.289 6.094 1 97.94 321 ILE A CA 1
ATOM 2516 C C . ILE A 1 321 ? 4.93 10.469 5.754 1 97.94 321 ILE A C 1
ATOM 2518 O O . ILE A 1 321 ? 4.086 10.523 6.652 1 97.94 321 ILE A O 1
ATOM 2522 N N . PHE A 1 322 ? 4.605 10.484 4.477 1 97.19 322 PHE A N 1
ATOM 2523 C CA . PHE A 1 322 ? 3.221 10.648 4.055 1 97.19 322 PHE A CA 1
ATOM 2524 C C . PHE A 1 322 ? 2.371 9.469 4.504 1 97.19 322 PHE A C 1
ATOM 2526 O O . PHE A 1 322 ? 1.211 9.641 4.887 1 97.19 322 PHE A O 1
ATOM 2533 N N . ASP A 1 323 ? 2.932 8.289 4.43 1 97.44 323 ASP A N 1
ATOM 2534 C CA . ASP A 1 323 ? 2.213 7.078 4.809 1 97.44 323 ASP A CA 1
ATOM 2535 C C . ASP A 1 323 ? 1.752 7.145 6.262 1 97.44 323 ASP A C 1
ATOM 2537 O O . ASP A 1 323 ? 0.598 6.836 6.566 1 97.44 323 ASP A O 1
ATOM 2541 N N . LYS A 1 324 ? 2.639 7.566 7.133 1 96.56 324 LYS A N 1
ATOM 2542 C CA . LYS A 1 324 ? 2.326 7.621 8.555 1 96.56 324 LYS A CA 1
ATOM 2543 C C . LYS A 1 324 ? 1.397 8.789 8.875 1 96.56 324 LYS A C 1
ATOM 2545 O O . LYS A 1 324 ? 0.558 8.695 9.773 1 96.56 324 LYS A O 1
ATOM 2550 N N . ASP A 1 325 ? 1.571 9.859 8.117 1 92.5 325 ASP A N 1
ATOM 2551 C CA . ASP A 1 325 ? 0.65 10.977 8.266 1 92.5 325 ASP A CA 1
ATOM 2552 C C . ASP A 1 325 ? -0.771 10.578 7.879 1 92.5 325 ASP A C 1
ATOM 2554 O O . ASP A 1 325 ? -1.725 10.867 8.602 1 92.5 325 ASP A O 1
ATOM 2558 N N . ILE A 1 326 ? -0.891 9.953 6.758 1 89.19 326 ILE A N 1
ATOM 2559 C CA . ILE A 1 326 ? -2.199 9.508 6.293 1 89.19 326 ILE A CA 1
ATOM 2560 C C . ILE A 1 326 ? -2.82 8.57 7.324 1 89.19 326 ILE A C 1
ATOM 2562 O O . ILE A 1 326 ? -3.996 8.711 7.672 1 89.19 326 ILE A O 1
ATOM 2566 N N . ALA A 1 327 ? -2.043 7.684 7.816 1 89.38 327 ALA A N 1
ATOM 2567 C CA . ALA A 1 327 ? -2.543 6.68 8.75 1 89.38 327 ALA A CA 1
ATOM 2568 C C . ALA A 1 327 ? -3.072 7.328 10.023 1 89.38 327 ALA A C 1
ATOM 2570 O O . ALA A 1 327 ? -4.188 7.031 10.461 1 89.38 327 ALA A O 1
ATOM 2571 N N . LEU A 1 328 ? -2.371 8.211 10.625 1 86.88 328 LEU A N 1
ATOM 2572 C CA . LEU A 1 328 ? -2.768 8.797 11.898 1 86.88 328 LEU A CA 1
ATOM 2573 C C . LEU A 1 328 ? -3.902 9.805 11.703 1 86.88 328 LEU A C 1
ATOM 2575 O O . LEU A 1 328 ? -4.754 9.953 12.578 1 86.88 328 LEU A O 1
ATOM 2579 N N . ARG A 1 329 ? -3.895 10.461 10.547 1 83.75 329 ARG A N 1
ATOM 2580 C CA . ARG A 1 329 ? -4.906 11.477 10.289 1 83.75 329 ARG A CA 1
ATOM 2581 C C . ARG A 1 329 ? -6.25 10.844 9.945 1 83.75 329 ARG A C 1
ATOM 2583 O O . ARG A 1 329 ? -7.301 11.344 10.344 1 83.75 329 ARG A O 1
ATOM 2590 N N . THR A 1 330 ? -6.176 9.75 9.25 1 81.31 330 THR A N 1
ATOM 2591 C CA . THR A 1 330 ? -7.418 9.188 8.727 1 81.31 330 THR A CA 1
ATOM 2592 C C . THR A 1 330 ? -7.812 7.934 9.508 1 81.31 330 THR A C 1
ATOM 2594 O O . THR A 1 330 ? -8.945 7.465 9.406 1 81.31 330 THR A O 1
ATOM 2597 N N . GLY A 1 331 ? -6.895 7.387 10.289 1 81.12 331 GLY A N 1
ATOM 2598 C CA . GLY A 1 331 ? -7.176 6.152 11.008 1 81.12 331 GLY A CA 1
ATOM 2599 C C . GLY A 1 331 ? -7.074 4.918 10.133 1 81.12 331 GLY A C 1
ATOM 2600 O O . GLY A 1 331 ? -7.48 3.826 10.547 1 81.12 331 GLY A O 1
ATOM 2601 N N . GLN A 1 332 ? -6.551 5.09 8.953 1 88.5 332 GLN A N 1
ATOM 2602 C CA . GLN A 1 332 ? -6.352 3.943 8.07 1 88.5 332 GLN A CA 1
ATOM 2603 C C . GLN A 1 332 ? -5.012 3.266 8.344 1 88.5 332 GLN A C 1
ATOM 2605 O O . GLN A 1 332 ? -4.055 3.916 8.766 1 88.5 332 GLN A O 1
ATOM 2610 N N . PRO A 1 333 ? -4.926 1.94 8.062 1 92.81 333 PRO A N 1
ATOM 2611 C CA . PRO A 1 333 ? -3.627 1.275 8.195 1 92.81 333 PRO A CA 1
ATOM 2612 C C . PRO A 1 333 ? -2.566 1.857 7.266 1 92.81 333 PRO A C 1
ATOM 2614 O O . PRO A 1 333 ? -2.875 2.234 6.133 1 92.81 333 PRO A O 1
ATOM 2617 N N . PRO A 1 334 ? -1.329 1.986 7.793 1 96 334 PRO A N 1
ATOM 2618 C CA . PRO A 1 334 ? -0.252 2.35 6.871 1 96 334 PRO A CA 1
ATOM 2619 C C . PRO A 1 334 ? 0.025 1.267 5.832 1 96 334 PRO A C 1
ATOM 2621 O O . PRO A 1 334 ? -0.34 0.105 6.031 1 96 334 PRO A O 1
ATOM 2624 N N . LEU A 1 335 ? 0.597 1.637 4.73 1 97.81 335 LEU A N 1
ATOM 2625 C CA . LEU A 1 335 ? 0.934 0.694 3.67 1 97.81 335 LEU A CA 1
ATOM 2626 C C . LEU A 1 335 ? 2.348 0.152 3.852 1 97.81 335 LEU A C 1
ATOM 2628 O O . LEU A 1 335 ? 2.645 -0.97 3.436 1 97.81 335 LEU A O 1
ATOM 2632 N N . MET A 1 336 ? 3.238 0.933 4.418 1 97.5 336 MET A N 1
ATOM 2633 C CA . MET A 1 336 ? 4.625 0.512 4.598 1 97.5 336 MET A CA 1
ATOM 2634 C C . MET A 1 336 ? 4.871 0.039 6.023 1 97.5 336 MET A C 1
ATOM 2636 O O . MET A 1 336 ? 4.918 0.85 6.953 1 97.5 336 MET A O 1
ATOM 2640 N N . SER A 1 337 ? 5.098 -1.196 6.195 1 95.75 337 SER A N 1
ATOM 2641 C CA . SER A 1 337 ? 5.414 -1.744 7.512 1 95.75 337 SER A CA 1
ATOM 2642 C C . SER A 1 337 ? 6.879 -1.52 7.867 1 95.75 337 SER A C 1
ATOM 2644 O O . SER A 1 337 ? 7.766 -1.773 7.055 1 95.75 337 SER A O 1
ATOM 2646 N N . ASP A 1 338 ? 7.094 -1.13 9.07 1 95.31 338 ASP A N 1
ATOM 2647 C CA . ASP A 1 338 ? 8.453 -0.878 9.531 1 95.31 338 ASP A CA 1
ATOM 2648 C C . ASP A 1 338 ? 9.281 -2.162 9.531 1 95.31 338 ASP A C 1
ATOM 2650 O O . ASP A 1 338 ? 10.508 -2.115 9.453 1 95.31 338 ASP A O 1
ATOM 2654 N N . ASP A 1 339 ? 8.656 -3.303 9.594 1 93.06 339 ASP A N 1
ATOM 2655 C CA . ASP A 1 339 ? 9.359 -4.582 9.594 1 93.06 339 ASP A CA 1
ATOM 2656 C C . ASP A 1 339 ? 10.203 -4.738 8.328 1 93.06 339 ASP A C 1
ATOM 2658 O O . ASP A 1 339 ? 11.242 -5.402 8.352 1 93.06 339 ASP A O 1
ATOM 2662 N N . TYR A 1 340 ? 9.805 -4.105 7.312 1 93.81 340 TYR A N 1
ATOM 2663 C CA . TYR A 1 340 ? 10.445 -4.34 6.023 1 93.81 340 TYR A CA 1
ATOM 2664 C C . TYR A 1 340 ? 11.305 -3.15 5.609 1 93.81 340 TYR A C 1
ATOM 2666 O O . TYR A 1 340 ? 11.922 -3.162 4.547 1 93.81 340 TYR A O 1
ATOM 2674 N N . CYS A 1 341 ? 11.312 -2.104 6.395 1 95.12 341 CYS A N 1
ATOM 2675 C CA . CYS A 1 341 ? 12 -0.875 6.012 1 95.12 341 CYS A CA 1
ATOM 2676 C C . CYS A 1 341 ? 13.242 -0.655 6.867 1 95.12 341 CYS A C 1
ATOM 2678 O O . CYS A 1 341 ? 13.18 -0.766 8.094 1 95.12 341 CYS A O 1
ATOM 2680 N N . ASP A 1 342 ? 14.32 -0.449 6.219 1 93.81 342 ASP A N 1
ATOM 2681 C CA . ASP A 1 342 ? 15.492 0.073 6.926 1 93.81 342 ASP A CA 1
ATOM 2682 C C . ASP A 1 342 ? 15.336 1.563 7.219 1 93.81 342 ASP A C 1
ATOM 2684 O O . ASP A 1 342 ? 15.297 2.381 6.297 1 93.81 342 ASP A O 1
ATOM 2688 N N . LEU A 1 343 ? 15.266 1.897 8.461 1 95.94 343 LEU A N 1
ATOM 2689 C CA . LEU A 1 343 ? 14.891 3.256 8.828 1 95.94 343 LEU A CA 1
ATOM 2690 C C . LEU A 1 343 ? 16.125 4.074 9.219 1 95.94 343 LEU A C 1
ATOM 2692 O O . LEU A 1 343 ? 16 5.055 9.953 1 95.94 343 LEU A O 1
ATOM 2696 N N . THR A 1 344 ? 17.219 3.68 8.688 1 93.69 344 THR A N 1
ATOM 2697 C CA . THR A 1 344 ? 18.438 4.461 8.891 1 93.69 344 THR A CA 1
ATOM 2698 C C . THR A 1 344 ? 18.344 5.812 8.188 1 93.69 344 THR A C 1
ATOM 2700 O O . THR A 1 344 ? 18.062 5.875 6.992 1 93.69 344 THR A O 1
ATOM 2703 N N . LEU A 1 345 ? 18.562 6.867 8.93 1 94.06 345 LEU A N 1
ATOM 2704 C CA . LEU A 1 345 ? 18.516 8.211 8.359 1 94.06 345 LEU A CA 1
ATOM 2705 C C . LEU A 1 345 ? 19.75 8.5 7.527 1 94.06 345 LEU A C 1
ATOM 2707 O O . LEU A 1 345 ? 20.797 7.867 7.723 1 94.06 345 LEU A O 1
ATOM 2711 N N . PRO A 1 346 ? 19.594 9.406 6.473 1 85.31 346 PRO A N 1
ATOM 2712 C CA . PRO A 1 346 ? 20.812 9.789 5.754 1 85.31 346 PRO A CA 1
ATOM 2713 C C . PRO A 1 346 ? 21.906 10.32 6.684 1 85.31 346 PRO A C 1
ATOM 2715 O O . PRO A 1 346 ? 21.594 10.953 7.695 1 85.31 346 PRO A O 1
ATOM 2718 N N . GLU A 1 347 ? 23.094 10.102 5.984 1 81.56 347 GLU A N 1
ATOM 2719 C CA . GLU A 1 347 ? 24.219 10.578 6.777 1 81.56 347 GLU A CA 1
ATOM 2720 C C . GLU A 1 347 ? 24.203 12.102 6.902 1 81.56 347 GLU A C 1
ATOM 2722 O O . GLU A 1 347 ? 23.797 12.797 5.969 1 81.56 347 GLU A O 1
ATOM 2727 N N . THR A 1 348 ? 24.109 12.812 7.84 1 89.69 348 THR A N 1
ATOM 2728 C CA . THR A 1 348 ? 24.203 14.234 8.133 1 89.69 348 THR A CA 1
ATOM 2729 C C . THR A 1 348 ? 22.812 14.859 8.203 1 89.69 348 THR A C 1
ATOM 2731 O O . THR A 1 348 ? 22.656 16.062 7.953 1 89.69 348 THR A O 1
ATOM 2734 N N . TYR A 1 349 ? 21.828 14.047 8.211 1 93.88 349 TYR A N 1
ATOM 2735 C CA . TYR A 1 349 ? 20.453 14.539 8.273 1 93.88 349 TYR A CA 1
ATOM 2736 C C . TYR A 1 349 ? 20.328 15.664 9.289 1 93.88 349 TYR A C 1
ATOM 2738 O O . TYR A 1 349 ? 19.656 16.672 9.039 1 93.88 349 TYR A O 1
ATOM 2746 N N . PHE A 1 350 ? 21.078 15.633 10.367 1 95.12 350 PHE A N 1
ATOM 2747 C CA . PHE A 1 350 ? 20.891 16.531 11.492 1 95.12 350 PHE A CA 1
ATOM 2748 C C . PHE A 1 350 ? 21.594 17.875 11.242 1 95.12 350 PHE A C 1
ATOM 2750 O O . PHE A 1 350 ? 21.359 18.844 11.961 1 95.12 350 PHE A O 1
ATOM 2757 N N . GLU A 1 351 ? 22.312 17.953 10.172 1 94.56 351 GLU A N 1
ATOM 2758 C CA . GLU A 1 351 ? 22.938 19.219 9.797 1 94.56 351 GLU A CA 1
ATOM 2759 C C . GLU A 1 351 ? 21.906 20.25 9.383 1 94.56 351 GLU A C 1
ATOM 2761 O O . GLU A 1 351 ? 22.203 21.453 9.297 1 94.56 351 GLU A O 1
ATOM 2766 N N . CYS A 1 352 ? 20.734 19.75 9.219 1 95.38 352 CYS A N 1
ATOM 2767 C CA . CYS A 1 352 ? 19.672 20.656 8.812 1 95.38 352 CYS A CA 1
ATOM 2768 C C . CYS A 1 352 ? 19.422 21.719 9.883 1 95.38 352 CYS A C 1
ATOM 2770 O O . CYS A 1 352 ? 19.109 22.875 9.555 1 95.38 352 CYS A O 1
ATOM 2772 N N . TYR A 1 353 ? 19.609 21.438 11.148 1 94.69 353 TYR A N 1
ATOM 2773 C CA . TYR A 1 353 ? 19.359 22.406 12.227 1 94.69 353 TYR A CA 1
ATOM 2774 C C . TYR A 1 353 ? 20.453 23.469 12.25 1 94.69 353 TYR A C 1
ATOM 2776 O O . TYR A 1 353 ? 20.266 24.531 12.867 1 94.69 353 TYR A O 1
ATOM 2784 N N . GLU A 1 354 ? 21.5 23.203 11.547 1 94.69 354 GLU A N 1
ATOM 2785 C CA . GLU A 1 354 ? 22.562 24.203 11.445 1 94.69 354 GLU A CA 1
ATOM 2786 C C . GLU A 1 354 ? 22.328 25.141 10.266 1 94.69 354 GLU A C 1
ATOM 2788 O O . GLU A 1 354 ? 22.594 26.344 10.359 1 94.69 354 GLU A O 1
ATOM 2793 N N . TYR A 1 355 ? 21.828 24.609 9.172 1 95 355 TYR A N 1
ATOM 2794 C CA . TYR A 1 355 ? 21.75 25.453 7.992 1 95 355 TYR A CA 1
ATOM 2795 C C . TYR A 1 355 ? 20.391 26.141 7.895 1 95 355 TYR A C 1
ATOM 2797 O O . TYR A 1 355 ? 20.25 27.172 7.238 1 95 355 TYR A O 1
ATOM 2805 N N . LEU A 1 356 ? 19.375 25.641 8.547 1 95 356 LEU A N 1
ATOM 2806 C CA . LEU A 1 356 ? 18.016 26.172 8.43 1 95 356 LEU A CA 1
ATOM 2807 C C . LEU A 1 356 ? 17.953 27.609 8.914 1 95 356 LEU A C 1
ATOM 2809 O O . LEU A 1 356 ? 17.359 28.469 8.25 1 95 356 LEU A O 1
ATOM 2813 N N . PRO A 1 357 ? 18.625 27.969 10 1 93.44 357 PRO A N 1
ATOM 2814 C CA . PRO A 1 357 ? 18.562 29.359 10.453 1 93.44 357 PRO A CA 1
ATOM 2815 C C . PRO A 1 357 ? 19.203 30.328 9.461 1 93.44 357 PRO A C 1
ATOM 2817 O O . PRO A 1 357 ? 18.875 31.516 9.477 1 93.44 357 PRO A O 1
ATOM 2820 N N . LYS A 1 358 ? 20 29.812 8.578 1 91.81 358 LYS A N 1
ATOM 2821 C CA . LYS A 1 358 ? 20.719 30.672 7.641 1 91.81 358 LYS A CA 1
ATOM 2822 C C . LYS A 1 358 ? 20.109 30.594 6.242 1 91.81 358 LYS A C 1
ATOM 2824 O O . LYS A 1 358 ? 20.531 31.312 5.336 1 91.81 358 LYS A O 1
ATOM 2829 N N . LEU A 1 359 ? 19.156 29.719 6.145 1 92.94 359 LEU A N 1
ATOM 2830 C CA . LEU A 1 359 ? 18.594 29.469 4.824 1 92.94 359 LEU A CA 1
ATOM 2831 C C . LEU A 1 359 ? 17.438 30.406 4.539 1 92.94 359 LEU A C 1
ATOM 2833 O O . LEU A 1 359 ? 16.609 30.656 5.418 1 92.94 359 LEU A O 1
ATOM 2837 N N . ASN A 1 360 ? 17.438 30.938 3.334 1 89 360 ASN A N 1
ATOM 2838 C CA . ASN A 1 360 ? 16.328 31.734 2.838 1 89 360 ASN A CA 1
ATOM 2839 C C . ASN A 1 360 ? 15.531 31 1.771 1 89 360 ASN A C 1
ATOM 2841 O O . ASN A 1 360 ? 15.578 29.766 1.702 1 89 360 ASN A O 1
ATOM 2845 N N . GLU A 1 361 ? 14.836 31.672 0.97 1 86 361 GLU A N 1
ATOM 2846 C CA . GLU A 1 361 ? 13.984 31.062 -0.038 1 86 361 GLU A CA 1
ATOM 2847 C C . GLU A 1 361 ? 14.812 30.375 -1.125 1 86 361 GLU A C 1
ATOM 2849 O O . GLU A 1 361 ? 14.359 29.422 -1.757 1 86 361 GLU A O 1
ATOM 2854 N N . SER A 1 362 ? 16.062 30.812 -1.283 1 90.06 362 SER A N 1
ATOM 2855 C CA . SER A 1 362 ? 16.938 30.234 -2.297 1 90.06 362 SER A CA 1
ATOM 2856 C C . SER A 1 362 ? 18.172 29.609 -1.663 1 90.06 362 SER A C 1
ATOM 2858 O O . SER A 1 362 ? 18.641 30.062 -0.611 1 90.06 362 SER A O 1
ATOM 2860 N N . LEU A 1 363 ? 18.703 28.656 -2.344 1 93.56 363 LEU A N 1
ATOM 2861 C CA . LEU A 1 363 ? 19.922 28 -1.876 1 93.56 363 LEU A CA 1
ATOM 2862 C C . LEU A 1 363 ? 21.125 28.891 -2.084 1 93.56 363 LEU A C 1
ATOM 2864 O O . LEU A 1 363 ? 21.234 29.578 -3.104 1 93.56 363 LEU A O 1
ATOM 2868 N N . PRO A 1 364 ? 21.984 28.875 -1.079 1 93.12 364 PRO A N 1
ATOM 2869 C CA . PRO A 1 364 ? 23.25 29.562 -1.331 1 93.12 364 PRO A CA 1
ATOM 2870 C C . PRO A 1 364 ? 24.031 28.969 -2.504 1 93.12 364 PRO A C 1
ATOM 2872 O O . PRO A 1 364 ? 24.062 27.75 -2.674 1 93.12 364 PRO A O 1
ATOM 2875 N N . GLN A 1 365 ? 24.75 29.797 -3.234 1 93.62 365 GLN A N 1
ATOM 2876 C CA . GLN A 1 365 ? 25.406 29.406 -4.477 1 93.62 365 GLN A CA 1
ATOM 2877 C C . GLN A 1 365 ? 26.438 28.312 -4.227 1 93.62 365 GLN A C 1
ATOM 2879 O O . GLN A 1 365 ? 26.5 27.328 -4.965 1 93.62 365 GLN A O 1
ATOM 2884 N N . VAL A 1 366 ? 27.188 28.438 -3.221 1 91.81 366 VAL A N 1
ATOM 2885 C CA . VAL A 1 366 ? 28.25 27.5 -2.93 1 91.81 366 VAL A CA 1
ATOM 2886 C C . VAL A 1 366 ? 27.656 26.125 -2.586 1 91.81 366 VAL A C 1
ATOM 2888 O O . VAL A 1 366 ? 28.125 25.094 -3.072 1 91.81 366 VAL A O 1
ATOM 2891 N N . SER A 1 367 ? 26.641 26.188 -1.725 1 92.12 367 SER A N 1
ATOM 2892 C CA . SER A 1 367 ? 25.984 24.938 -1.319 1 92.12 367 SER A CA 1
ATOM 2893 C C . SER A 1 367 ? 25.312 24.25 -2.504 1 92.12 367 SER A C 1
ATOM 2895 O O . SER A 1 367 ? 25.266 23.031 -2.57 1 92.12 367 SER A O 1
ATOM 2897 N N . PHE A 1 368 ? 24.781 25.094 -3.371 1 93.56 368 PHE A N 1
ATOM 2898 C CA . PHE A 1 368 ? 24.141 24.562 -4.562 1 93.56 368 PHE A CA 1
ATOM 2899 C C . PHE A 1 368 ? 25.156 23.859 -5.461 1 93.56 368 PHE A C 1
ATOM 2901 O O . PHE A 1 368 ? 24.938 22.734 -5.891 1 93.56 368 PHE A O 1
ATOM 2908 N N . GLU A 1 369 ? 26.281 24.5 -5.738 1 92.19 369 GLU A N 1
ATOM 2909 C CA . GLU A 1 369 ? 27.297 23.984 -6.641 1 92.19 369 GLU A CA 1
ATOM 2910 C C . GLU A 1 369 ? 27.938 22.719 -6.074 1 92.19 369 GLU A C 1
ATOM 2912 O O . GLU A 1 369 ? 28.219 21.766 -6.816 1 92.19 369 GLU A O 1
ATOM 2917 N N . GLU A 1 370 ? 28.031 22.672 -4.805 1 91.06 370 GLU A N 1
ATOM 2918 C CA . GLU A 1 370 ? 28.688 21.547 -4.168 1 91.06 370 GLU A CA 1
ATOM 2919 C C . GLU A 1 370 ? 27.688 20.453 -3.809 1 91.06 370 GLU A C 1
ATOM 2921 O O . GLU A 1 370 ? 28.062 19.359 -3.398 1 91.06 370 GLU A O 1
ATOM 2926 N N . GLU A 1 371 ? 26.406 20.734 -3.988 1 91.31 371 GLU A N 1
ATOM 2927 C CA . GLU A 1 371 ? 25.359 19.812 -3.574 1 91.31 371 GLU A CA 1
ATOM 2928 C C . GLU A 1 371 ? 25.594 19.328 -2.145 1 91.31 371 GLU A C 1
ATOM 2930 O O . GLU A 1 371 ? 25.547 18.125 -1.877 1 91.31 371 GLU A O 1
ATOM 2935 N N . SER A 1 372 ? 25.797 20.266 -1.239 1 91 372 SER A N 1
ATOM 2936 C CA . SER A 1 372 ? 26.281 19.906 0.084 1 91 372 SER A CA 1
ATOM 2937 C C . SER A 1 372 ? 25.141 19.812 1.093 1 91 372 SER A C 1
ATOM 2939 O O . SER A 1 372 ? 25.297 19.219 2.16 1 91 372 SER A O 1
ATOM 2941 N N . LEU A 1 373 ? 24.031 20.391 0.787 1 93.75 373 LEU A N 1
ATOM 2942 C CA . LEU A 1 373 ? 22.938 20.406 1.765 1 93.75 373 LEU A CA 1
ATOM 2943 C C . LEU A 1 373 ? 22.078 19.156 1.64 1 93.75 373 LEU A C 1
ATOM 2945 O O . LEU A 1 373 ? 21.578 18.844 0.555 1 93.75 373 LEU A O 1
ATOM 2949 N N . MET A 1 374 ? 21.906 18.422 2.744 1 94.44 374 MET A N 1
ATOM 2950 C CA . MET A 1 374 ? 21 17.281 2.83 1 94.44 374 MET A CA 1
ATOM 2951 C C . MET A 1 374 ? 19.562 17.734 2.986 1 94.44 374 MET A C 1
ATOM 2953 O O . MET A 1 374 ? 19.234 18.5 3.896 1 94.44 374 MET A O 1
ATOM 2957 N N . PRO A 1 375 ? 18.672 17.281 2.086 1 95.25 375 PRO A N 1
ATOM 2958 C CA . PRO A 1 375 ? 17.266 17.641 2.26 1 95.25 375 PRO A CA 1
ATOM 2959 C C . PRO A 1 375 ? 16.734 17.297 3.645 1 95.25 375 PRO A C 1
ATOM 2961 O O . PRO A 1 375 ? 16.969 16.188 4.141 1 95.25 375 PRO A O 1
ATOM 2964 N N . HIS A 1 376 ? 16.031 18.25 4.293 1 96.31 376 HIS A N 1
ATOM 2965 C CA . HIS A 1 376 ? 15.539 18.016 5.645 1 96.31 376 HIS A CA 1
ATOM 2966 C C . HIS A 1 376 ? 14.102 17.5 5.625 1 96.31 376 HIS A C 1
ATOM 2968 O O . HIS A 1 376 ? 13.562 17.125 6.668 1 96.31 376 HIS A O 1
ATOM 2974 N N . LEU A 1 377 ? 13.43 17.312 4.453 1 96.75 377 LEU A N 1
ATOM 2975 C CA . LEU A 1 377 ? 12.125 16.672 4.301 1 96.75 377 LEU A CA 1
ATOM 2976 C C . LEU A 1 377 ? 11.047 17.453 5.043 1 96.75 377 LEU A C 1
ATOM 2978 O O . LEU A 1 377 ? 11.352 18.375 5.816 1 96.75 377 LEU A O 1
ATOM 2982 N N . PRO A 1 378 ? 9.742 17.328 4.793 1 94.62 378 PRO A N 1
ATOM 2983 C CA . PRO A 1 378 ? 8.664 18.125 5.387 1 94.62 378 PRO A CA 1
ATOM 2984 C C . PRO A 1 378 ? 8.406 17.781 6.852 1 94.62 378 PRO A C 1
ATOM 2986 O O . PRO A 1 378 ? 7.719 18.531 7.551 1 94.62 378 PRO A O 1
ATOM 2989 N N . GLY A 1 379 ? 9 16.984 7.465 1 91.94 379 GLY A N 1
ATOM 2990 C CA . GLY A 1 379 ? 8.906 16.562 8.852 1 91.94 379 GLY A CA 1
ATOM 2991 C C . GLY A 1 379 ? 10.109 15.758 9.305 1 91.94 379 GLY A C 1
ATOM 2992 O O . GLY A 1 379 ? 10.992 15.438 8.508 1 91.94 379 GLY A O 1
ATOM 2993 N N . ASP A 1 380 ? 10.125 15.656 10.578 1 96.56 380 ASP A N 1
ATOM 2994 C CA . ASP A 1 380 ? 11.188 14.805 11.117 1 96.56 380 ASP A CA 1
ATOM 2995 C C . ASP A 1 380 ? 10.836 13.328 10.969 1 96.56 380 ASP A C 1
ATOM 2997 O O . ASP A 1 380 ? 9.883 12.852 11.586 1 96.56 380 ASP A O 1
ATOM 3001 N N . PRO A 1 381 ? 11.609 12.555 10.195 1 97.25 381 PRO A N 1
ATOM 3002 C CA . PRO A 1 381 ? 11.297 11.141 10 1 97.25 381 PRO A CA 1
ATOM 3003 C C . PRO A 1 381 ? 11.203 10.367 11.305 1 97.25 381 PRO A C 1
ATOM 3005 O O . PRO A 1 381 ? 10.477 9.367 11.391 1 97.25 381 PRO A O 1
ATOM 3008 N N . ARG A 1 382 ? 11.922 10.812 12.344 1 97.25 382 ARG A N 1
ATOM 3009 C CA . ARG A 1 382 ? 11.883 10.125 13.633 1 97.25 382 ARG A CA 1
ATOM 3010 C C . ARG A 1 382 ? 10.5 10.234 14.266 1 97.25 382 ARG A C 1
ATOM 3012 O O . ARG A 1 382 ? 10.055 9.32 14.961 1 97.25 382 ARG A O 1
ATOM 3019 N N . LEU A 1 383 ? 9.812 11.352 14.047 1 97.69 383 LEU A N 1
ATOM 3020 C CA . LEU A 1 383 ? 8.438 11.477 14.516 1 97.69 383 LEU A CA 1
ATOM 3021 C C . LEU A 1 383 ? 7.516 10.547 13.734 1 97.69 383 LEU A C 1
ATOM 3023 O O . LEU A 1 383 ? 6.539 10.031 14.289 1 97.69 383 LEU A O 1
ATOM 3027 N N . SER A 1 384 ? 7.812 10.406 12.461 1 97.56 384 SER A N 1
ATOM 3028 C CA . SER A 1 384 ? 7.023 9.469 11.656 1 97.56 384 SER A CA 1
ATOM 3029 C C . SER A 1 384 ? 7.18 8.039 12.156 1 97.56 384 SER A C 1
ATOM 3031 O O . SER A 1 384 ? 6.23 7.254 12.109 1 97.56 384 SER A O 1
ATOM 3033 N N . GLN A 1 385 ? 8.359 7.688 12.625 1 97.75 385 GLN A N 1
ATOM 3034 C CA . GLN A 1 385 ? 8.562 6.383 13.242 1 97.75 385 GLN A CA 1
ATOM 3035 C C . GLN A 1 385 ? 7.699 6.223 14.484 1 97.75 385 GLN A C 1
ATOM 3037 O O . GLN A 1 385 ? 7.125 5.156 14.719 1 97.75 385 GLN A O 1
ATOM 3042 N N . LEU A 1 386 ? 7.609 7.281 15.25 1 98 386 LEU A N 1
ATOM 3043 C CA . LEU A 1 386 ? 6.781 7.25 16.453 1 98 386 LEU A CA 1
ATOM 3044 C C . LEU A 1 386 ? 5.301 7.184 16.078 1 98 386 LEU A C 1
ATOM 3046 O O . LEU A 1 386 ? 4.508 6.562 16.797 1 98 386 LEU A O 1
ATOM 3050 N N . LYS A 1 387 ? 4.949 7.918 15.031 1 96.75 387 LYS A N 1
ATOM 3051 C CA . LYS A 1 387 ? 3.578 7.812 14.531 1 96.75 387 LYS A CA 1
ATOM 3052 C C . LYS A 1 387 ? 3.236 6.367 14.172 1 96.75 387 LYS A C 1
ATOM 3054 O O . LYS A 1 387 ? 2.133 5.898 14.445 1 96.75 387 LYS A O 1
ATOM 3059 N N . ASP A 1 388 ? 4.168 5.676 13.523 1 96.62 388 ASP A N 1
ATOM 3060 C CA . ASP A 1 388 ? 3.967 4.273 13.164 1 96.62 388 ASP A CA 1
ATOM 3061 C C . ASP A 1 388 ? 3.75 3.414 14.406 1 96.62 388 ASP A C 1
ATOM 3063 O O . ASP A 1 388 ? 2.812 2.615 14.461 1 96.62 388 ASP A O 1
ATOM 3067 N N . LYS A 1 389 ? 4.605 3.568 15.367 1 96.38 389 LYS A N 1
ATOM 3068 C CA . LYS A 1 389 ? 4.508 2.793 16.594 1 96.38 389 LYS A CA 1
ATOM 3069 C C . LYS A 1 389 ? 3.189 3.07 17.312 1 96.38 389 LYS A C 1
ATOM 3071 O O . LYS A 1 389 ? 2.555 2.15 17.844 1 96.38 389 LYS A O 1
ATOM 3076 N N . THR A 1 390 ? 2.846 4.324 17.359 1 95.81 390 THR A N 1
ATOM 3077 C CA . THR A 1 390 ? 1.596 4.723 18 1 95.81 390 THR A CA 1
ATOM 3078 C C . THR A 1 390 ? 0.403 4.066 17.312 1 95.81 390 THR A C 1
ATOM 3080 O O . THR A 1 390 ? -0.453 3.475 17.984 1 95.81 390 THR A O 1
ATOM 3083 N N . SER A 1 391 ? 0.386 4.164 15.992 1 93.5 391 SER A N 1
ATOM 3084 C CA . SER A 1 391 ? -0.704 3.568 15.227 1 93.5 391 SER A CA 1
ATOM 3085 C C . SER A 1 391 ? -0.771 2.061 15.445 1 93.5 391 SER A C 1
ATOM 3087 O O . SER A 1 391 ? -1.854 1.504 15.633 1 93.5 391 SER A O 1
ATOM 3089 N N . ARG A 1 392 ? 0.303 1.417 15.406 1 94.25 392 ARG A N 1
ATOM 3090 C CA . ARG A 1 392 ? 0.38 -0.037 15.508 1 94.25 392 ARG A CA 1
ATOM 3091 C C . ARG A 1 392 ? 0.022 -0.511 16.906 1 94.25 392 ARG A C 1
ATOM 3093 O O . ARG A 1 392 ? -0.79 -1.424 17.078 1 94.25 392 ARG A O 1
ATOM 3100 N N . LEU A 1 393 ? 0.536 0.131 17.969 1 95.31 393 LEU A N 1
ATOM 3101 C CA . LEU A 1 393 ? 0.412 -0.349 19.344 1 95.31 393 LEU A CA 1
ATOM 3102 C C . LEU A 1 393 ? -0.931 0.058 19.938 1 95.31 393 LEU A C 1
ATOM 3104 O O . LEU A 1 393 ? -1.434 -0.602 20.844 1 95.31 393 LEU A O 1
ATOM 3108 N N . LEU A 1 394 ? -1.519 1.107 19.406 1 93 394 LEU A N 1
ATOM 3109 C CA . LEU A 1 394 ? -2.691 1.626 20.094 1 93 394 LEU A CA 1
ATOM 3110 C C . LEU A 1 394 ? -3.938 1.507 19.234 1 93 394 LEU A C 1
ATOM 3112 O O . LEU A 1 394 ? -5.059 1.461 19.734 1 93 394 LEU A O 1
ATOM 3116 N N . TYR A 1 395 ? -3.758 1.45 17.922 1 89 395 TYR A N 1
ATOM 3117 C CA . TYR A 1 395 ? -4.945 1.632 17.094 1 89 395 TYR A CA 1
ATOM 3118 C C . TYR A 1 395 ? -5.086 0.499 16.078 1 89 395 TYR A C 1
ATOM 3120 O O . TYR A 1 395 ? -6.043 0.467 15.305 1 89 395 TYR A O 1
ATOM 3128 N N . SER A 1 396 ? -4.199 -0.472 16 1 90.31 396 SER A N 1
ATOM 3129 C CA . SER A 1 396 ? -4.285 -1.603 15.078 1 90.31 396 SER A CA 1
ATOM 3130 C C . SER A 1 396 ? -5.348 -2.6 15.523 1 90.31 396 SER A C 1
ATOM 3132 O O . SER A 1 396 ? -5.914 -2.467 16.609 1 90.31 396 SER A O 1
ATOM 3134 N N . ALA A 1 397 ? -5.691 -3.553 14.672 1 88 397 ALA A N 1
ATOM 3135 C CA . ALA A 1 397 ? -6.629 -4.617 15.016 1 88 397 ALA A CA 1
ATOM 3136 C C . ALA A 1 397 ? -6.121 -5.438 16.203 1 88 397 ALA A C 1
ATOM 3138 O O . ALA A 1 397 ? -6.902 -5.844 17.062 1 88 397 ALA A O 1
ATOM 3139 N N . GLN A 1 398 ? -4.859 -5.652 16.234 1 87.88 398 GLN A N 1
ATOM 3140 C CA . GLN A 1 398 ? -4.258 -6.383 17.344 1 87.88 398 GLN A CA 1
ATOM 3141 C C . GLN A 1 398 ? -4.336 -5.582 18.641 1 87.88 398 GLN A C 1
ATOM 3143 O 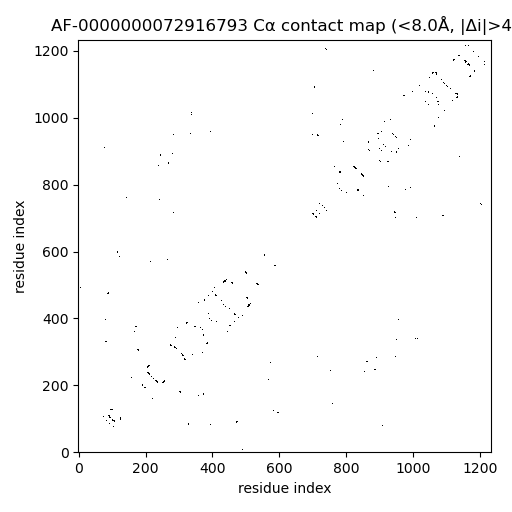O . GLN A 1 398 ? -4.508 -6.152 19.719 1 87.88 398 GLN A O 1
ATOM 3148 N N . ALA A 1 399 ? -4.234 -4.281 18.531 1 89.56 399 ALA A N 1
ATOM 3149 C CA . ALA A 1 399 ? -4.293 -3.412 19.703 1 89.56 399 ALA A CA 1
ATOM 3150 C C . ALA A 1 399 ? -5.68 -3.436 20.344 1 89.56 399 ALA A C 1
ATOM 3152 O O . ALA A 1 399 ? -5.82 -3.236 21.547 1 89.56 399 ALA A O 1
ATOM 3153 N N . ALA A 1 400 ? -6.695 -3.672 19.531 1 84.25 400 ALA A N 1
ATOM 3154 C CA . ALA A 1 400 ? -8.07 -3.695 20.016 1 84.25 400 ALA A CA 1
ATOM 3155 C C . ALA A 1 400 ? -8.281 -4.836 21.016 1 84.25 400 ALA A C 1
ATOM 3157 O O . ALA A 1 400 ? -9.203 -4.785 21.828 1 84.25 400 ALA A O 1
ATOM 3158 N N . LYS A 1 401 ? -7.406 -5.781 20.969 1 85.06 401 LYS A N 1
ATOM 3159 C CA . LYS A 1 401 ? -7.562 -6.969 21.797 1 85.06 401 LYS A CA 1
ATOM 3160 C C . LYS A 1 401 ? -6.738 -6.852 23.078 1 85.06 401 LYS A C 1
ATOM 3162 O O . LYS A 1 401 ? -6.82 -7.707 23.969 1 85.06 401 LYS A O 1
ATOM 3167 N N . LYS A 1 402 ? -6.059 -5.832 23.266 1 88.81 402 LYS A N 1
ATOM 3168 C CA . LYS A 1 402 ? -5.191 -5.656 24.422 1 88.81 402 LYS A CA 1
ATOM 3169 C C . LYS A 1 402 ? -6.008 -5.387 25.688 1 88.81 402 LYS A C 1
ATOM 3171 O O . LYS A 1 402 ? -7.066 -4.758 25.625 1 88.81 402 LYS A O 1
ATOM 3176 N N . SER A 1 403 ? -5.453 -5.875 26.812 1 89.62 403 SER A N 1
ATOM 3177 C CA . SER A 1 403 ? -6.031 -5.523 28.094 1 89.62 403 SER A CA 1
ATOM 3178 C C . SER A 1 403 ? -5.777 -4.059 28.438 1 89.62 403 SER A C 1
ATOM 3180 O O . SER A 1 403 ? -4.914 -3.416 27.844 1 89.62 403 SER A O 1
ATOM 3182 N N . HIS A 1 404 ? -6.512 -3.525 29.406 1 87.75 404 HIS A N 1
ATOM 3183 C CA . HIS A 1 404 ? -6.305 -2.154 29.859 1 87.75 404 HIS A CA 1
ATOM 3184 C C . HIS A 1 404 ? -4.875 -1.948 30.344 1 87.75 404 HIS A C 1
ATOM 3186 O O . HIS A 1 404 ? -4.258 -0.918 30.062 1 87.75 404 HIS A O 1
ATOM 3192 N N . ALA A 1 405 ? -4.387 -2.949 31.031 1 89.94 405 ALA A N 1
ATOM 3193 C CA . ALA A 1 405 ? -3.031 -2.855 31.578 1 89.94 405 ALA A CA 1
ATOM 3194 C C . ALA A 1 405 ? -1.999 -2.762 30.453 1 89.94 405 ALA A C 1
ATOM 3196 O O . ALA A 1 405 ? -1.059 -1.967 30.531 1 89.94 405 ALA A O 1
ATOM 3197 N N . GLN A 1 406 ? -2.182 -3.588 29.406 1 93.12 406 GLN A N 1
ATOM 3198 C CA . GLN A 1 406 ? -1.267 -3.562 28.266 1 93.12 406 GLN A CA 1
ATOM 3199 C C . GLN A 1 406 ? -1.339 -2.227 27.531 1 93.12 406 GLN A C 1
ATOM 3201 O O . GLN A 1 406 ? -0.312 -1.687 27.109 1 93.12 406 GLN A O 1
ATOM 3206 N N . LEU A 1 407 ? -2.537 -1.723 27.391 1 91.69 407 LEU A N 1
ATOM 3207 C CA . LEU A 1 407 ? -2.746 -0.457 26.703 1 91.69 407 LEU A CA 1
ATOM 3208 C C . LEU A 1 407 ? -2.092 0.694 27.453 1 91.69 407 LEU A C 1
ATOM 3210 O O . LEU A 1 407 ? -1.421 1.535 26.859 1 91.69 407 LEU A O 1
ATOM 3214 N N . LEU A 1 408 ? -2.297 0.753 28.75 1 92.31 408 LEU A N 1
ATOM 3215 C CA . LEU A 1 408 ? -1.724 1.816 29.578 1 92.31 408 LEU A CA 1
ATOM 3216 C C . LEU A 1 408 ? -0.201 1.729 29.594 1 92.31 408 LEU A C 1
ATOM 3218 O O . LEU A 1 408 ? 0.483 2.754 29.625 1 92.31 408 LEU A O 1
ATOM 3222 N N . CYS A 1 409 ? 0.298 0.494 29.562 1 95.75 409 CYS A N 1
ATOM 3223 C CA . CYS A 1 409 ? 1.743 0.31 29.484 1 95.75 409 CYS A CA 1
ATOM 3224 C C . CYS A 1 409 ? 2.291 0.856 28.172 1 95.75 409 CYS A C 1
ATOM 3226 O O . CYS A 1 409 ? 3.316 1.539 28.156 1 95.75 409 CYS A O 1
ATOM 3228 N N . ASP A 1 410 ? 1.632 0.567 27.078 1 96.5 410 ASP A N 1
ATOM 3229 C CA . ASP A 1 410 ? 2.045 1.069 25.766 1 96.5 410 ASP A CA 1
ATOM 3230 C C . ASP A 1 410 ? 1.993 2.594 25.719 1 96.5 410 ASP A C 1
ATOM 3232 O O . ASP A 1 410 ? 2.877 3.234 25.156 1 96.5 410 ASP A O 1
ATOM 3236 N N . ILE A 1 411 ? 0.953 3.174 26.25 1 96.06 411 ILE A N 1
ATOM 3237 C CA . ILE A 1 411 ? 0.805 4.625 26.297 1 96.06 411 ILE A CA 1
ATOM 3238 C C . ILE A 1 411 ? 1.991 5.246 27.031 1 96.06 411 ILE A C 1
ATOM 3240 O O . ILE A 1 411 ? 2.588 6.211 26.547 1 96.06 411 ILE A O 1
ATOM 3244 N N . ARG A 1 412 ? 2.322 4.633 28.141 1 96.56 412 ARG A N 1
ATOM 3245 C CA . ARG A 1 412 ? 3.439 5.137 28.922 1 96.56 412 ARG A CA 1
ATOM 3246 C C . ARG A 1 412 ? 4.746 5.047 28.156 1 96.56 412 ARG A C 1
ATOM 3248 O O . ARG A 1 412 ? 5.539 5.988 28.141 1 96.56 412 ARG A O 1
ATOM 3255 N N . GLU A 1 413 ? 4.938 3.91 27.562 1 97.88 413 GLU A N 1
ATOM 3256 C CA . GLU A 1 413 ? 6.168 3.709 26.812 1 97.88 413 GLU A CA 1
ATOM 3257 C C . GLU A 1 413 ? 6.262 4.688 25.641 1 97.88 413 GLU A C 1
ATOM 3259 O O . GLU A 1 413 ? 7.332 5.246 25.375 1 97.88 413 GLU A O 1
ATOM 3264 N N . LEU A 1 414 ? 5.227 4.883 24.953 1 98.12 414 LEU A N 1
ATOM 3265 C CA . LEU A 1 414 ? 5.188 5.805 23.812 1 98.12 414 LEU A CA 1
ATOM 3266 C C . LEU A 1 414 ? 5.414 7.242 24.281 1 98.12 414 LEU A C 1
ATOM 3268 O O . LEU A 1 414 ? 6.094 8.016 23.609 1 98.12 414 LEU A O 1
ATOM 3272 N N . ASP A 1 415 ? 4.801 7.578 25.391 1 97.75 415 ASP A N 1
ATOM 3273 C CA . ASP A 1 415 ? 4.992 8.906 25.953 1 97.75 415 ASP A CA 1
ATOM 3274 C C . ASP A 1 415 ? 6.461 9.156 26.297 1 97.75 415 ASP A C 1
ATOM 3276 O O . ASP A 1 415 ? 6.992 10.234 26.031 1 97.75 415 ASP A O 1
ATOM 3280 N N . GLU A 1 416 ? 7.055 8.164 26.875 1 98.25 416 GLU A N 1
ATOM 3281 C CA . GLU A 1 416 ? 8.469 8.266 27.219 1 98.25 416 GLU A CA 1
ATOM 3282 C C . GLU A 1 416 ? 9.336 8.43 25.969 1 98.25 416 GLU A C 1
ATOM 3284 O O . GLU A 1 416 ? 10.266 9.234 25.953 1 98.25 416 GLU A O 1
ATOM 3289 N N . GLU A 1 417 ? 9.047 7.695 24.984 1 98.38 417 GLU A N 1
ATOM 3290 C CA . GLU A 1 417 ? 9.805 7.777 23.734 1 98.38 417 GLU A CA 1
ATOM 3291 C C . GLU A 1 417 ? 9.609 9.133 23.047 1 98.38 417 GLU A C 1
ATOM 3293 O O . GLU A 1 417 ? 10.547 9.688 22.484 1 98.38 417 GLU A O 1
ATOM 3298 N N . LEU A 1 418 ? 8.414 9.648 23.062 1 98.5 418 LEU A N 1
ATOM 3299 C CA . LEU A 1 418 ? 8.125 10.953 22.484 1 98.5 418 LEU A CA 1
ATOM 3300 C C . LEU A 1 418 ? 8.883 12.055 23.234 1 98.5 418 LEU A C 1
ATOM 3302 O O . LEU A 1 418 ? 9.414 12.977 22.609 1 98.5 418 LEU A O 1
ATOM 3306 N N . GLU A 1 419 ? 8.906 11.914 24.531 1 98 419 GLU A N 1
ATOM 3307 C CA . GLU A 1 419 ? 9.648 12.891 25.328 1 98 419 GLU A CA 1
ATOM 3308 C C . GLU A 1 419 ? 11.148 12.805 25.031 1 98 419 GLU A C 1
ATOM 3310 O O . GLU A 1 419 ? 11.828 13.828 24.969 1 98 419 GLU A O 1
ATOM 3315 N N . ALA A 1 420 ? 11.617 11.57 24.906 1 98.38 420 ALA A N 1
ATOM 3316 C CA . ALA A 1 420 ? 13.023 11.398 24.547 1 98.38 420 ALA A CA 1
ATOM 3317 C C . ALA A 1 420 ? 13.32 12.055 23.203 1 98.38 420 ALA A C 1
ATOM 3319 O O . ALA A 1 420 ? 14.375 12.672 23.031 1 98.38 420 ALA A O 1
ATOM 3320 N N . TRP A 1 421 ? 12.492 11.883 22.266 1 98.25 421 TRP A N 1
ATOM 3321 C CA . TRP A 1 421 ? 12.641 12.547 20.969 1 98.25 421 TRP A CA 1
ATOM 3322 C C . TRP A 1 421 ? 12.641 14.062 21.141 1 98.25 421 TRP A C 1
ATOM 3324 O O . TRP A 1 421 ? 13.5 14.758 20.578 1 98.25 421 TRP A O 1
ATOM 3334 N N . ARG A 1 422 ? 11.641 14.625 21.859 1 98.25 422 ARG A N 1
ATOM 3335 C CA . ARG A 1 422 ? 11.539 16.062 22.062 1 98.25 422 ARG A CA 1
ATOM 3336 C C . ARG A 1 422 ? 12.836 16.641 22.625 1 98.25 422 ARG A C 1
ATOM 3338 O O . ARG A 1 422 ? 13.312 17.672 22.156 1 98.25 422 ARG A O 1
ATOM 3345 N N . GLN A 1 423 ? 13.445 15.875 23.547 1 97.62 423 GLN A N 1
ATOM 3346 C CA . GLN A 1 423 ? 14.664 16.328 24.203 1 97.62 423 GLN A CA 1
ATOM 3347 C C . GLN A 1 423 ? 15.859 16.25 23.25 1 97.62 423 GLN A C 1
ATOM 3349 O O . GLN A 1 423 ? 16.859 16.938 23.453 1 97.62 423 GLN A O 1
ATOM 3354 N N . SER A 1 424 ? 15.719 15.445 22.25 1 97.12 424 SER A N 1
ATOM 3355 C CA . SER A 1 424 ? 16.812 15.281 21.312 1 97.12 424 SER A CA 1
ATOM 3356 C C . SER A 1 424 ? 16.828 16.406 20.266 1 97.12 424 SER A C 1
ATOM 3358 O O . SER A 1 424 ? 17.812 16.594 19.562 1 97.12 424 SER A O 1
ATOM 3360 N N . VAL A 1 425 ? 15.773 17.172 20.156 1 97.06 425 VAL A N 1
ATOM 3361 C CA . VAL A 1 425 ? 15.672 18.281 19.234 1 97.06 425 VAL A CA 1
ATOM 3362 C C . VAL A 1 425 ? 16.438 19.484 19.797 1 97.06 425 VAL A C 1
ATOM 3364 O O . VAL A 1 425 ? 16.344 19.797 20.984 1 97.06 425 VAL A O 1
ATOM 3367 N N . PRO A 1 426 ? 17.234 20.172 18.938 1 95.94 426 PRO A N 1
ATOM 3368 C CA . PRO A 1 426 ? 17.922 21.359 19.438 1 95.94 426 PRO A CA 1
ATOM 3369 C C . PRO A 1 426 ? 16.969 22.375 20.078 1 95.94 426 PRO A C 1
ATOM 3371 O O . PRO A 1 426 ? 15.859 22.562 19.578 1 95.94 426 PRO A O 1
ATOM 3374 N N . PRO A 1 427 ? 17.328 23.094 21.094 1 94.44 427 PRO A N 1
ATOM 3375 C CA . PRO A 1 427 ? 16.453 23.984 21.875 1 94.44 427 PRO A CA 1
ATOM 3376 C C . PRO A 1 427 ? 15.727 25.016 21.016 1 94.44 427 PRO A C 1
ATOM 3378 O O . PRO A 1 427 ? 14.562 25.328 21.266 1 94.44 427 PRO A O 1
ATOM 3381 N N . SER A 1 428 ? 16.391 25.547 20.062 1 92.94 428 SER A N 1
ATOM 3382 C CA . SER A 1 428 ? 15.797 26.594 19.25 1 92.94 428 SER A CA 1
ATOM 3383 C C . SER A 1 428 ? 14.656 26.047 18.406 1 92.94 428 SER A C 1
ATOM 3385 O O . SER A 1 428 ? 13.844 26.812 17.859 1 92.94 428 SER A O 1
ATOM 3387 N N . PHE A 1 429 ? 14.547 24.734 18.266 1 95.62 429 PHE A N 1
ATOM 3388 C CA . PHE A 1 429 ? 13.508 24.094 17.469 1 95.62 429 PHE A CA 1
ATOM 3389 C C . PHE A 1 429 ? 12.609 23.219 18.328 1 95.62 429 PHE A C 1
ATOM 3391 O O . PHE A 1 429 ? 11.57 22.75 17.875 1 95.62 429 PHE A O 1
ATOM 3398 N N . ARG A 1 430 ? 12.891 23.016 19.578 1 96.44 430 ARG A N 1
ATOM 3399 C CA . ARG A 1 430 ? 12.242 22.047 20.453 1 96.44 430 ARG A CA 1
ATOM 3400 C C . ARG A 1 430 ? 10.805 22.453 20.766 1 96.44 430 ARG A C 1
ATOM 3402 O O . ARG A 1 430 ? 10.562 23.578 21.234 1 96.44 430 ARG A O 1
ATOM 3409 N N . PRO A 1 431 ? 9.867 21.562 20.484 1 96.75 431 PRO A N 1
ATOM 3410 C CA . PRO A 1 431 ? 8.484 21.875 20.859 1 96.75 431 PRO A CA 1
ATOM 3411 C C . PRO A 1 431 ? 8.312 22.078 22.359 1 96.75 431 PRO A C 1
ATOM 3413 O O . PRO A 1 431 ? 8.938 21.391 23.156 1 96.75 431 PRO A O 1
ATOM 3416 N N . ALA A 1 432 ? 7.461 23.016 22.688 1 94.88 432 ALA A N 1
ATOM 3417 C CA . ALA A 1 432 ? 7.113 23.234 24.094 1 94.88 432 ALA A CA 1
ATOM 3418 C C . ALA A 1 432 ? 6.078 22.219 24.562 1 94.88 432 ALA A C 1
ATOM 3420 O O . ALA A 1 432 ? 5.176 21.844 23.797 1 94.88 432 ALA A O 1
ATOM 3421 N N . LEU A 1 433 ? 6.234 21.844 25.766 1 91.62 433 LEU A N 1
ATOM 3422 C CA . LEU A 1 433 ? 5.289 20.891 26.328 1 91.62 433 LEU A CA 1
ATOM 3423 C C . LEU A 1 433 ? 3.893 21.5 26.422 1 91.62 433 LEU A C 1
ATOM 3425 O O . LEU A 1 433 ? 2.898 20.812 26.172 1 91.62 433 LEU A O 1
ATOM 3429 N N . SER A 1 434 ? 3.889 22.719 26.828 1 93.81 434 SER A N 1
ATOM 3430 C CA . SER A 1 434 ? 2.635 23.453 27 1 93.81 434 SER A CA 1
ATOM 3431 C C . SER A 1 434 ? 2.77 24.906 26.531 1 93.81 434 SER A C 1
ATOM 3433 O O . SER A 1 434 ? 3.775 25.562 26.812 1 93.81 434 SER A O 1
ATOM 3435 N N . ILE A 1 435 ? 1.819 25.297 25.781 1 94.88 435 ILE A N 1
ATOM 3436 C CA . ILE A 1 435 ? 1.77 26.672 25.297 1 94.88 435 ILE A CA 1
ATOM 3437 C C . ILE A 1 435 ? 0.456 27.328 25.719 1 94.88 435 ILE A C 1
ATOM 3439 O O . ILE A 1 435 ? -0.611 26.969 25.219 1 94.88 435 ILE A O 1
ATOM 3443 N N . THR A 1 436 ? 0.539 28.297 26.562 1 90.31 436 THR A N 1
ATOM 3444 C CA . THR A 1 436 ? -0.663 28.922 27.094 1 90.31 436 THR A CA 1
ATOM 3445 C C . THR A 1 436 ? -0.781 30.359 26.609 1 90.31 436 THR A C 1
ATOM 3447 O O . THR A 1 436 ? -1.859 30.953 26.656 1 90.31 436 THR A O 1
ATOM 3450 N N . ASP A 1 437 ? 0.387 30.766 26.141 1 90.56 437 ASP A N 1
ATOM 3451 C CA . ASP A 1 437 ? 0.446 32.156 25.688 1 90.56 437 ASP A CA 1
ATOM 3452 C C . ASP A 1 437 ? 1.212 32.281 24.375 1 90.56 437 ASP A C 1
ATOM 3454 O O . ASP A 1 437 ? 2.225 31.594 24.172 1 90.56 437 ASP A O 1
ATOM 3458 N N . GLU A 1 438 ? 0.811 33.219 23.594 1 89.88 438 GLU A N 1
ATOM 3459 C CA . GLU A 1 438 ? 1.404 33.406 22.281 1 89.88 438 GLU A CA 1
ATOM 3460 C C . GLU A 1 438 ? 2.859 33.844 22.375 1 89.88 438 GLU A C 1
ATOM 3462 O O . GLU A 1 438 ? 3.648 33.625 21.453 1 89.88 438 GLU A O 1
ATOM 3467 N N . SER A 1 439 ? 3.182 34.469 23.453 1 86 439 SER A N 1
ATOM 3468 C CA . SER A 1 439 ? 4.539 34.969 23.641 1 86 439 SER A CA 1
ATOM 3469 C C . SER A 1 439 ? 5.543 33.844 23.734 1 86 439 SER A C 1
ATOM 3471 O O . SER A 1 439 ? 6.742 34.031 23.562 1 86 439 SER A O 1
ATOM 3473 N N . GLN A 1 440 ? 5.07 32.625 23.906 1 85.56 440 GLN A N 1
ATOM 3474 C CA . GLN A 1 440 ? 5.926 31.453 24.016 1 85.56 440 GLN A CA 1
ATOM 3475 C C . GLN A 1 440 ? 6.324 30.938 22.641 1 85.56 440 GLN A C 1
ATOM 3477 O O . GLN A 1 440 ? 7.145 30.016 22.531 1 85.56 440 GLN A O 1
ATOM 3482 N N . VAL A 1 441 ? 5.785 31.516 21.641 1 91.38 441 VAL A N 1
ATOM 3483 C CA . VAL A 1 441 ? 6.016 31.047 20.266 1 91.38 441 VAL A CA 1
ATOM 3484 C C . VAL A 1 441 ? 6.945 32.031 19.547 1 91.38 441 VAL A C 1
ATOM 3486 O O . VAL A 1 441 ? 6.621 33.188 19.391 1 91.38 441 VAL A O 1
ATOM 3489 N N . ALA A 1 442 ? 8.117 31.531 19.156 1 85.75 442 ALA A N 1
ATOM 3490 C CA . ALA A 1 442 ? 9.141 32.375 18.547 1 85.75 442 ALA A CA 1
ATOM 3491 C C . ALA A 1 442 ? 9.242 32.125 17.047 1 85.75 442 ALA A C 1
ATOM 3493 O O . ALA A 1 442 ? 10.297 31.719 16.547 1 85.75 442 ALA A O 1
ATOM 3494 N N . VAL A 1 443 ? 8.273 32.344 16.297 1 90.69 443 VAL A N 1
ATOM 3495 C CA . VAL A 1 443 ? 8.289 32.094 14.852 1 90.69 443 VAL A CA 1
ATOM 3496 C C . VAL A 1 443 ? 8.422 33.438 14.117 1 90.69 443 VAL A C 1
ATOM 3498 O O . VAL A 1 443 ? 8.938 33.5 13 1 90.69 443 VAL A O 1
ATOM 3501 N N . GLN A 1 444 ? 8.039 34.531 14.852 1 85.5 444 GLN A N 1
ATOM 3502 C CA . GLN A 1 444 ? 8.109 35.844 14.242 1 85.5 444 GLN A CA 1
ATOM 3503 C C . GLN A 1 444 ? 9.547 36.188 13.836 1 85.5 444 GLN A C 1
ATOM 3505 O O . GLN A 1 444 ? 10.477 36 14.617 1 85.5 444 GLN A O 1
ATOM 3510 N N . GLY A 1 445 ? 9.703 36.562 12.609 1 84.12 445 GLY A N 1
ATOM 3511 C CA . GLY A 1 445 ? 11.016 36.938 12.109 1 84.12 445 GLY A CA 1
ATOM 3512 C C . GLY A 1 445 ? 11.719 35.812 11.391 1 84.12 445 GLY A C 1
ATOM 3513 O O . GLY A 1 445 ? 12.703 36.031 10.68 1 84.12 445 GLY A O 1
ATOM 3514 N N . MET A 1 446 ? 11.195 34.625 11.594 1 89.25 446 MET A N 1
ATOM 3515 C CA . MET A 1 446 ? 11.789 33.5 10.891 1 89.25 446 MET A CA 1
ATOM 3516 C C . MET A 1 446 ? 11.383 33.5 9.422 1 89.25 446 MET A C 1
ATOM 3518 O O . MET A 1 446 ? 10.258 33.844 9.086 1 89.25 446 MET A O 1
ATOM 3522 N N . HIS A 1 447 ? 12.305 33.094 8.602 1 88.25 447 HIS A N 1
ATOM 3523 C CA . HIS A 1 447 ? 12.008 32.969 7.184 1 88.25 447 HIS A CA 1
ATOM 3524 C C . HIS A 1 447 ? 11.75 31.5 6.824 1 88.25 447 HIS A C 1
ATOM 3526 O O . HIS A 1 447 ? 12.227 30.594 7.512 1 88.25 447 HIS A O 1
ATOM 3532 N N . LEU A 1 448 ? 10.961 31.391 5.801 1 87.62 448 LEU A N 1
ATOM 3533 C CA . LEU A 1 448 ? 10.867 30.062 5.207 1 87.62 448 LEU A CA 1
ATOM 3534 C C . LEU A 1 448 ? 12.227 29.594 4.707 1 87.62 448 LEU A C 1
ATOM 3536 O O . LEU A 1 448 ? 12.984 30.391 4.129 1 87.62 448 LEU A O 1
ATOM 3540 N N . PRO A 1 449 ? 12.656 28.406 4.945 1 92.19 449 PRO A N 1
ATOM 3541 C CA . PRO A 1 449 ? 11.867 27.266 5.395 1 92.19 449 PRO A CA 1
ATOM 3542 C C . PRO A 1 449 ? 11.969 27.031 6.898 1 92.19 449 PRO A C 1
ATOM 3544 O O . PRO A 1 449 ? 11.344 26.109 7.426 1 92.19 449 PRO A O 1
ATOM 3547 N N . ARG A 1 450 ? 12.688 27.844 7.57 1 94.75 450 ARG A N 1
ATOM 3548 C CA . ARG A 1 450 ? 12.914 27.656 9 1 94.75 450 ARG A CA 1
ATOM 3549 C C . ARG A 1 450 ? 11.594 27.672 9.766 1 94.75 450 ARG A C 1
ATOM 3551 O O . ARG A 1 450 ? 11.359 26.844 10.648 1 94.75 450 ARG A O 1
ATOM 3558 N N . SER A 1 451 ? 10.797 28.672 9.484 1 94.81 451 SER A N 1
ATOM 3559 C CA . SER A 1 451 ? 9.523 28.828 10.188 1 94.81 451 SER A CA 1
ATOM 3560 C C . SER A 1 451 ? 8.68 27.562 10.07 1 94.81 451 SER A C 1
ATOM 3562 O O . SER A 1 451 ? 8.125 27.078 11.062 1 94.81 451 SER A O 1
ATOM 3564 N N . MET A 1 452 ? 8.625 26.969 8.859 1 95.06 452 MET A N 1
ATOM 3565 C CA . MET A 1 452 ? 7.812 25.766 8.641 1 95.06 452 MET A CA 1
ATOM 3566 C C . MET A 1 452 ? 8.359 24.594 9.43 1 95.06 452 MET A C 1
ATOM 3568 O O . MET A 1 452 ? 7.598 23.75 9.93 1 95.06 452 MET A O 1
ATOM 3572 N N . ARG A 1 453 ? 9.664 24.469 9.5 1 95.94 453 ARG A N 1
ATOM 3573 C CA . ARG A 1 453 ? 10.242 23.391 10.297 1 95.94 453 ARG A CA 1
ATOM 3574 C C . ARG A 1 453 ? 9.836 23.516 11.766 1 95.94 453 ARG A C 1
ATOM 3576 O O . ARG A 1 453 ? 9.445 22.531 12.391 1 95.94 453 ARG A O 1
ATOM 3583 N N . HIS A 1 454 ? 9.93 24.734 12.273 1 96.12 454 HIS A N 1
ATOM 3584 C CA . HIS A 1 454 ? 9.508 25 13.641 1 96.12 454 HIS A CA 1
ATOM 3585 C C . HIS A 1 454 ? 8.039 24.641 13.852 1 96.12 454 HIS A C 1
ATOM 3587 O O . HIS A 1 454 ? 7.691 23.984 14.828 1 96.12 454 HIS A O 1
ATOM 3593 N N . ILE A 1 455 ? 7.242 25.016 12.961 1 96.31 455 ILE A N 1
ATOM 3594 C CA . ILE A 1 455 ? 5.797 24.828 13.031 1 96.31 455 ILE A CA 1
ATOM 3595 C C . ILE A 1 455 ? 5.469 23.344 12.953 1 96.31 455 ILE A C 1
ATOM 3597 O O . ILE A 1 455 ? 4.719 22.812 13.781 1 96.31 455 ILE A O 1
ATOM 3601 N N . THR A 1 456 ? 6.023 22.609 11.984 1 96.25 456 THR A N 1
ATOM 3602 C CA . THR A 1 456 ? 5.715 21.203 11.789 1 96.25 456 THR A CA 1
ATOM 3603 C C . THR A 1 456 ? 6.16 20.375 12.992 1 96.25 456 THR A C 1
ATOM 3605 O O . THR A 1 456 ? 5.465 19.438 13.406 1 96.25 456 THR A O 1
ATOM 3608 N N . LEU A 1 457 ? 7.281 20.688 13.617 1 97.38 457 LEU A N 1
ATOM 3609 C CA . LEU A 1 457 ? 7.754 19.969 14.789 1 97.38 457 LEU A CA 1
ATOM 3610 C C . LEU A 1 457 ? 6.781 20.125 15.953 1 97.38 457 LEU A C 1
ATOM 3612 O O . LEU A 1 457 ? 6.449 19.141 16.625 1 97.38 457 LEU A O 1
ATOM 3616 N N . HIS A 1 458 ? 6.277 21.328 16.172 1 97.19 458 HIS A N 1
ATOM 3617 C CA . HIS A 1 458 ? 5.375 21.594 17.281 1 97.19 458 HIS A CA 1
ATOM 3618 C C . HIS A 1 458 ? 4.023 20.922 17.062 1 97.19 458 HIS A C 1
ATOM 3620 O O . HIS A 1 458 ? 3.508 20.266 17.969 1 97.19 458 HIS A O 1
ATOM 3626 N N . LEU A 1 459 ? 3.504 21.109 15.883 1 96.62 459 LEU A N 1
ATOM 3627 C CA . LEU A 1 459 ? 2.184 20.547 15.602 1 96.62 459 LEU A CA 1
ATOM 3628 C C . LEU A 1 459 ? 2.215 19.031 15.633 1 96.62 459 LEU A C 1
ATOM 3630 O O . LEU A 1 459 ? 1.307 18.391 16.172 1 96.62 459 LEU A O 1
ATOM 3634 N N . ASP A 1 460 ? 3.236 18.438 15.055 1 97 460 ASP A N 1
ATOM 3635 C CA . ASP A 1 460 ? 3.377 16.984 15.062 1 97 460 ASP A CA 1
ATOM 3636 C C . ASP A 1 460 ? 3.529 16.453 16.484 1 97 460 ASP A C 1
ATOM 3638 O O . ASP A 1 460 ? 2.943 15.438 16.844 1 97 460 ASP A O 1
ATOM 3642 N N . TYR A 1 461 ? 4.355 17.141 17.25 1 97.88 461 TYR A N 1
ATOM 3643 C CA . TYR A 1 461 ? 4.574 16.719 18.625 1 97.88 461 TYR A CA 1
ATOM 3644 C C . TYR A 1 461 ? 3.266 16.734 19.406 1 97.88 461 TYR A C 1
ATOM 3646 O O . TYR A 1 461 ? 2.916 15.734 20.047 1 97.88 461 TYR A O 1
ATOM 3654 N N . HIS A 1 462 ? 2.566 17.812 19.391 1 97.38 462 HIS A N 1
ATOM 3655 C CA . HIS A 1 462 ? 1.321 17.922 20.141 1 97.38 462 HIS A CA 1
ATOM 3656 C C . HIS A 1 462 ? 0.27 16.953 19.609 1 97.38 462 HIS A C 1
ATOM 3658 O O . HIS A 1 462 ? -0.519 16.406 20.375 1 97.38 462 HIS A O 1
ATOM 3664 N N . HIS A 1 463 ? 0.255 16.797 18.328 1 95.56 463 HIS A N 1
ATOM 3665 C CA . HIS A 1 463 ? -0.69 15.836 17.766 1 95.56 463 HIS A CA 1
ATOM 3666 C C . HIS A 1 463 ? -0.404 14.422 18.266 1 95.56 463 HIS A C 1
ATOM 3668 O O . HIS A 1 463 ? -1.33 13.656 18.531 1 95.56 463 HIS A O 1
ATOM 3674 N N . LEU A 1 464 ? 0.825 14.07 18.297 1 96.81 464 LEU A N 1
ATOM 3675 C CA . LEU A 1 464 ? 1.201 12.75 18.781 1 96.81 464 LEU A CA 1
ATOM 3676 C C . LEU A 1 464 ? 0.844 12.602 20.266 1 96.81 464 LEU A C 1
ATOM 3678 O O . LEU A 1 464 ? 0.406 11.539 20.703 1 96.81 464 LEU A O 1
ATOM 3682 N N . MET A 1 465 ? 1.047 13.672 21.016 1 96.81 465 MET A N 1
ATOM 3683 C CA . MET A 1 465 ? 0.634 13.68 22.422 1 96.81 465 MET A CA 1
ATOM 3684 C C . MET A 1 465 ? -0.857 13.383 22.547 1 96.81 465 MET A C 1
ATOM 3686 O O . MET A 1 465 ? -1.267 12.586 23.391 1 96.81 465 MET A O 1
ATOM 3690 N N . ILE A 1 466 ? -1.614 14.016 21.734 1 93.62 466 ILE A N 1
ATOM 3691 C CA . ILE A 1 466 ? -3.059 13.812 21.734 1 93.62 466 ILE A CA 1
ATOM 3692 C C . ILE A 1 466 ? -3.375 12.367 21.359 1 93.62 466 ILE A C 1
ATOM 3694 O O . ILE A 1 466 ? -4.113 11.688 22.078 1 93.62 466 ILE A O 1
ATOM 3698 N N . ALA A 1 467 ? -2.812 11.859 20.281 1 92.31 467 ALA A N 1
ATOM 3699 C CA . ALA A 1 467 ? -3.098 10.523 19.766 1 92.31 467 ALA A CA 1
ATOM 3700 C C . ALA A 1 467 ? -2.717 9.453 20.781 1 92.31 467 ALA A C 1
ATOM 3702 O O . ALA A 1 467 ? -3.438 8.469 20.953 1 92.31 467 ALA A O 1
ATOM 3703 N N . ILE A 1 468 ? -1.57 9.602 21.406 1 95.25 468 ILE A N 1
ATOM 3704 C CA . ILE A 1 468 ? -1.084 8.617 22.375 1 95.25 468 ILE A CA 1
ATOM 3705 C C . ILE A 1 468 ? -2.014 8.586 23.594 1 95.25 468 ILE A C 1
ATOM 3707 O O . ILE A 1 468 ? -2.49 7.52 23.984 1 95.25 468 ILE A O 1
ATOM 3711 N N . HIS A 1 469 ? -2.332 9.672 24.094 1 92.88 469 HIS A N 1
ATOM 3712 C CA . HIS A 1 469 ? -3.004 9.727 25.375 1 92.88 469 HIS A CA 1
ATOM 3713 C C . HIS A 1 469 ? -4.512 9.578 25.219 1 92.88 469 HIS A C 1
ATOM 3715 O O . HIS A 1 469 ? -5.188 9.07 26.125 1 92.88 469 HIS A O 1
ATOM 3721 N N . ARG A 1 470 ? -5.055 9.977 24.141 1 87.88 470 ARG A N 1
ATOM 3722 C CA . ARG A 1 470 ? -6.484 9.789 23.906 1 87.88 470 ARG A CA 1
ATOM 3723 C C . ARG A 1 470 ? -6.852 8.305 23.922 1 87.88 470 ARG A C 1
ATOM 3725 O O . ARG A 1 470 ? -7.996 7.949 24.219 1 87.88 470 ARG A O 1
ATOM 3732 N N . ALA A 1 471 ? -5.957 7.453 23.594 1 89 471 ALA A N 1
ATOM 3733 C CA . ALA A 1 471 ? -6.199 6.016 23.562 1 89 471 ALA A CA 1
ATOM 3734 C C . ALA A 1 471 ? -6.602 5.492 24.938 1 89 471 ALA A C 1
ATOM 3736 O O . ALA A 1 471 ? -7.23 4.438 25.047 1 89 471 ALA A O 1
ATOM 3737 N N . SER A 1 472 ? -6.242 6.188 26 1 88.94 472 SER A N 1
ATOM 3738 C CA . SER A 1 472 ? -6.566 5.77 27.359 1 88.94 472 SER A CA 1
ATOM 3739 C C . SER A 1 472 ? -8.07 5.746 27.594 1 88.94 472 SER A C 1
ATOM 3741 O O . SER A 1 472 ? -8.562 5.07 28.5 1 88.94 472 SER A O 1
ATOM 3743 N N . GLY A 1 473 ? -8.812 6.473 26.75 1 84.19 473 GLY A N 1
ATOM 3744 C CA . GLY A 1 473 ? -10.266 6.484 26.844 1 84.19 473 GLY A CA 1
ATOM 3745 C C . GLY A 1 473 ? -10.883 5.105 26.734 1 84.19 473 GLY A C 1
ATOM 3746 O O . GLY A 1 473 ? -11.977 4.867 27.25 1 84.19 473 GLY A O 1
ATOM 3747 N N . ARG A 1 474 ? -10.227 4.164 26.125 1 83.88 474 ARG A N 1
ATOM 3748 C CA . ARG A 1 474 ? -10.703 2.791 25.969 1 83.88 474 ARG A CA 1
ATOM 3749 C C . ARG A 1 474 ? -10.734 2.068 27.312 1 83.88 474 ARG A C 1
ATOM 3751 O O . ARG A 1 474 ? -11.477 1.093 27.469 1 83.88 474 ARG A O 1
ATOM 3758 N N . CYS A 1 475 ? -9.961 2.523 28.234 1 84.19 475 CYS A N 1
ATOM 3759 C CA . CYS A 1 475 ? -9.844 1.854 29.531 1 84.19 475 CYS A CA 1
ATOM 3760 C C . CYS A 1 475 ? -11.031 2.188 30.422 1 84.19 475 CYS A C 1
ATOM 3762 O O . CYS A 1 475 ? -11.133 1.677 31.547 1 84.19 475 CYS A O 1
ATOM 3764 N N . MET A 1 476 ? -11.914 2.939 29.969 1 77 476 MET A N 1
ATOM 3765 C CA . MET A 1 476 ? -13.117 3.27 30.734 1 77 476 MET A CA 1
ATOM 3766 C C . MET A 1 476 ? -14.273 2.348 30.344 1 77 476 MET A C 1
ATOM 3768 O O . MET A 1 476 ? -15.344 2.414 30.938 1 77 476 MET A O 1
ATOM 3772 N N . GLU A 1 477 ? -14.023 1.439 29.359 1 72.81 477 GLU A N 1
ATOM 3773 C CA . GLU A 1 477 ? -14.961 0.409 28.922 1 72.81 477 GLU A CA 1
ATOM 3774 C C . GLU A 1 477 ? -14.617 -0.945 29.531 1 72.81 477 GLU A C 1
ATOM 3776 O O . GLU A 1 477 ? -13.57 -1.104 30.156 1 72.81 477 GLU A O 1
ATOM 3781 N N . PRO A 1 478 ? -15.656 -1.806 29.469 1 69.19 478 PRO A N 1
ATOM 3782 C CA . PRO A 1 478 ? -15.297 -3.145 29.953 1 69.19 478 PRO A CA 1
ATOM 3783 C C . PRO A 1 478 ? -14.039 -3.691 29.281 1 69.19 478 PRO A C 1
ATOM 3785 O O . PRO A 1 478 ? -13.828 -3.469 28.078 1 69.19 478 PRO A O 1
ATOM 3788 N N . ASP A 1 479 ? -13.211 -4.242 30.047 1 69.38 479 ASP A N 1
ATOM 3789 C CA . ASP A 1 479 ? -11.922 -4.738 29.578 1 69.38 479 ASP A CA 1
ATOM 3790 C C . ASP A 1 479 ? -12.094 -5.938 28.656 1 69.38 479 ASP A C 1
ATOM 3792 O O . ASP A 1 479 ? -12.586 -6.988 29.078 1 69.38 479 ASP A O 1
ATOM 3796 N N . PRO A 1 480 ? -11.789 -5.852 27.484 1 66.44 480 PRO A N 1
ATOM 3797 C CA . PRO A 1 480 ? -11.914 -6.988 26.578 1 66.44 480 PRO A CA 1
ATOM 3798 C C . PRO A 1 480 ? -11.102 -8.195 27.031 1 66.44 480 PRO A C 1
ATOM 3800 O O . PRO A 1 480 ? -11.523 -9.344 26.828 1 66.44 480 PRO A O 1
ATOM 3803 N N . GLY A 1 481 ? -9.984 -7.984 27.734 1 59.31 481 GLY A N 1
ATOM 3804 C CA . GLY A 1 481 ? -9.164 -9.086 28.203 1 59.31 481 GLY A CA 1
ATOM 3805 C C . GLY A 1 481 ? -9.672 -9.711 29.484 1 59.31 481 GLY A C 1
ATOM 3806 O O . GLY A 1 481 ? -9.281 -10.828 29.844 1 59.31 481 GLY A O 1
ATOM 3807 N N . ASN A 1 482 ? -10.484 -8.906 30.266 1 64.5 482 ASN A N 1
ATOM 3808 C CA . ASN A 1 482 ? -11.062 -9.383 31.516 1 64.5 482 ASN A CA 1
ATOM 3809 C C . ASN A 1 482 ? -12.508 -8.922 31.672 1 64.5 482 ASN A C 1
ATOM 3811 O O . ASN A 1 482 ? -12.797 -8.031 32.469 1 64.5 482 ASN A O 1
ATOM 3815 N N . PRO A 1 483 ? -13.344 -9.477 30.906 1 61.44 483 PRO A N 1
ATOM 3816 C CA . PRO A 1 483 ? -14.734 -9.008 30.875 1 61.44 483 PRO A CA 1
ATOM 3817 C C . PRO A 1 483 ? -15.398 -9.023 32.25 1 61.44 483 PRO A C 1
ATOM 3819 O O . PRO A 1 483 ? -16.406 -8.352 32.438 1 61.44 483 PRO A O 1
ATOM 3822 N N . ASN A 1 484 ? -14.844 -9.75 33.156 1 59.47 484 ASN A N 1
ATOM 3823 C CA . ASN A 1 484 ? -15.492 -9.898 34.438 1 59.47 484 ASN A CA 1
ATOM 3824 C C . ASN A 1 484 ? -15.086 -8.781 35.406 1 59.47 484 ASN A C 1
ATOM 3826 O O . ASN A 1 484 ? -15.641 -8.664 36.5 1 59.47 484 ASN A O 1
ATOM 3830 N N . ASP A 1 485 ? -14.141 -7.988 35 1 56.91 485 ASP A N 1
ATOM 3831 C CA . ASP A 1 485 ? -13.68 -6.965 35.938 1 56.91 485 ASP A CA 1
ATOM 3832 C C . ASP A 1 485 ? -14.477 -5.672 35.781 1 56.91 485 ASP A C 1
ATOM 3834 O O . ASP A 1 485 ? -14.789 -5.27 34.656 1 56.91 485 ASP A O 1
ATOM 3838 N N . GLN A 1 486 ? -15.125 -5.242 36.812 1 54.06 486 GLN A N 1
ATOM 3839 C CA . GLN A 1 486 ? -15.836 -3.967 36.812 1 54.06 486 GLN A CA 1
ATOM 3840 C C . GLN A 1 486 ? -14.906 -2.828 36.375 1 54.06 486 GLN A C 1
ATOM 3842 O O . GLN A 1 486 ? -13.742 -2.785 36.812 1 54.06 486 GLN A O 1
ATOM 3847 N N . PRO A 1 487 ? -15.352 -2.074 35.344 1 56.5 487 PRO A N 1
ATOM 3848 C CA . PRO A 1 487 ? -14.523 -0.949 34.938 1 56.5 487 PRO A CA 1
ATOM 3849 C C . PRO A 1 487 ? -14.133 -0.027 36.094 1 56.5 487 PRO A C 1
ATOM 3851 O O . PRO A 1 487 ? -15 0.431 36.844 1 56.5 487 PRO A O 1
ATOM 3854 N N . GLU A 1 488 ? -13.133 -0.354 36.906 1 54.03 488 GLU A N 1
ATOM 3855 C CA . GLU A 1 488 ? -12.703 0.598 37.906 1 54.03 488 GLU A CA 1
ATOM 3856 C C . GLU A 1 488 ? -11.898 1.739 37.312 1 54.03 488 GLU A C 1
ATOM 3858 O O . GLU A 1 488 ? -11.25 1.56 36.281 1 54.03 488 GLU A O 1
ATOM 3863 N N . TRP A 1 489 ? -12.344 2.867 37.781 1 56.69 489 TRP A N 1
ATOM 3864 C CA . TRP A 1 489 ? -11.578 4.066 37.438 1 56.69 489 TRP A CA 1
ATOM 3865 C C . TRP A 1 489 ? -10.078 3.809 37.594 1 56.69 489 TRP A C 1
ATOM 3867 O O . TRP A 1 489 ? -9.609 3.346 38.625 1 56.69 489 TRP A O 1
ATOM 3877 N N . VAL A 1 490 ? -9.367 3.904 36.438 1 63.72 490 VAL A N 1
ATOM 3878 C CA . VAL A 1 490 ? -7.938 3.609 36.438 1 63.72 490 VAL A CA 1
ATOM 3879 C C . VAL A 1 490 ? -7.141 4.91 36.5 1 63.72 490 VAL A C 1
ATOM 3881 O O . VAL A 1 490 ? -7.27 5.758 35.625 1 63.72 490 VAL A O 1
ATOM 3884 N N . PRO A 1 491 ? -6.582 5.414 37.719 1 65 491 PRO A N 1
ATOM 3885 C CA . PRO A 1 491 ? -5.797 6.645 37.844 1 65 491 PRO A CA 1
ATOM 3886 C C . PRO A 1 491 ? -4.992 6.957 36.594 1 65 491 PRO A C 1
ATOM 3888 O O . PRO A 1 491 ? -4.844 8.125 36.219 1 65 491 PRO A O 1
ATOM 3891 N N . GLY A 1 492 ? -4.562 6.223 35.781 1 80.31 492 GLY A N 1
ATOM 3892 C CA . GLY A 1 492 ? -3.762 6.457 34.594 1 80.31 492 GLY A CA 1
ATOM 3893 C C . GLY A 1 492 ? -4.547 7.105 33.469 1 80.31 492 GLY A C 1
ATOM 3894 O O . GLY A 1 492 ? -3.99 7.875 32.688 1 80.31 492 GLY A O 1
ATOM 3895 N N . VAL A 1 493 ? -5.762 7.125 33.594 1 83.81 493 VAL A N 1
ATOM 3896 C CA . VAL A 1 493 ? -6.625 7.641 32.531 1 83.81 493 VAL A CA 1
ATOM 3897 C C . VAL A 1 493 ? -6.805 9.148 32.688 1 83.81 493 VAL A C 1
ATOM 3899 O O . VAL A 1 493 ? -6.785 9.898 31.719 1 83.81 493 VAL A O 1
ATOM 3902 N N . GLU A 1 494 ? -6.895 9.641 33.906 1 84.5 494 GLU A N 1
ATOM 3903 C CA . GLU A 1 494 ? -7.082 11.07 34.156 1 84.5 494 GLU A CA 1
ATOM 3904 C C . GLU A 1 494 ? -5.855 11.867 33.719 1 84.5 494 GLU A C 1
ATOM 3906 O O . GLU A 1 494 ? -5.988 12.945 33.125 1 84.5 494 GLU A O 1
ATOM 3911 N N . SER A 1 495 ? -4.723 11.344 34.031 1 89.31 495 SER A N 1
ATOM 3912 C CA . SER A 1 495 ? -3.486 12.016 33.656 1 89.31 495 SER A CA 1
ATOM 3913 C C . SER A 1 495 ? -3.328 12.055 32.156 1 89.31 495 SER A C 1
ATOM 3915 O O . SER A 1 495 ? -2.883 13.062 31.594 1 89.31 495 SER A O 1
ATOM 3917 N N . SER A 1 496 ? -3.66 10.992 31.531 1 91.31 496 SER A N 1
ATOM 3918 C CA . SER A 1 496 ? -3.6 10.93 30.078 1 91.31 496 SER A CA 1
ATOM 3919 C C . SER A 1 496 ? -4.547 11.945 29.453 1 91.31 496 SER A C 1
ATOM 3921 O O . SER A 1 496 ? -4.184 12.633 28.484 1 91.31 496 SER A O 1
ATOM 3923 N N . ASN A 1 497 ? -5.664 11.992 30 1 87.94 497 ASN A N 1
ATOM 3924 C CA . ASN A 1 497 ? -6.637 12.953 29.484 1 87.94 497 ASN A CA 1
ATOM 3925 C C . ASN A 1 497 ? -6.148 14.391 29.625 1 87.94 497 ASN A C 1
ATOM 3927 O O . ASN A 1 497 ? -6.336 15.211 28.734 1 87.94 497 ASN A O 1
ATOM 3931 N N . ALA A 1 498 ? -5.59 14.648 30.734 1 92.19 498 ALA A N 1
ATOM 3932 C CA . ALA A 1 498 ? -5.074 15.992 30.984 1 92.19 498 ALA A CA 1
ATOM 3933 C C . ALA A 1 498 ? -3.984 16.359 29.984 1 92.19 498 ALA A C 1
ATOM 3935 O O . ALA A 1 498 ? -3.92 17.484 29.5 1 92.19 498 ALA A O 1
ATOM 3936 N N . LEU A 1 499 ? -3.146 15.414 29.688 1 94.94 499 LEU A N 1
ATOM 3937 C CA . LEU A 1 499 ? -2.061 15.641 28.75 1 94.94 499 LEU A CA 1
ATOM 3938 C C . LEU A 1 499 ? -2.607 15.875 27.344 1 94.94 499 LEU A C 1
ATOM 3940 O O . LEU A 1 499 ? -2.131 16.75 26.625 1 94.94 499 LEU A O 1
ATOM 3944 N N . ALA A 1 500 ? -3.557 15.102 26.953 1 94.06 500 ALA A N 1
ATOM 3945 C CA . ALA A 1 500 ? -4.176 15.273 25.641 1 94.06 500 ALA A CA 1
ATOM 3946 C C . ALA A 1 500 ? -4.852 16.641 25.531 1 94.06 500 ALA A C 1
ATOM 3948 O O . ALA A 1 500 ? -4.777 17.281 24.484 1 94.06 500 ALA A O 1
ATOM 3949 N N . LEU A 1 501 ? -5.473 17.109 26.594 1 94.69 501 LEU A N 1
ATOM 3950 C CA . LEU A 1 501 ? -6.16 18.391 26.609 1 94.69 501 LEU A CA 1
ATOM 3951 C C . LEU A 1 501 ? -5.156 19.547 26.531 1 94.69 501 LEU A C 1
ATOM 3953 O O . LEU A 1 501 ? -5.363 20.5 25.781 1 94.69 501 LEU A O 1
ATOM 3957 N N . GLU A 1 502 ? -4.141 19.344 27.297 1 96.19 502 GLU A N 1
ATOM 3958 C CA . GLU A 1 502 ? -3.105 20.375 27.266 1 96.19 502 GLU A CA 1
ATOM 3959 C C . GLU A 1 502 ? -2.479 20.484 25.891 1 96.19 502 GLU A C 1
ATOM 3961 O O . GLU A 1 502 ? -2.217 21.578 25.406 1 96.19 502 GLU A O 1
ATOM 3966 N N . ALA A 1 503 ? -2.211 19.406 25.297 1 97.38 503 ALA A N 1
ATOM 3967 C CA . ALA A 1 503 ? -1.661 19.391 23.938 1 97.38 503 ALA A CA 1
ATOM 3968 C C . ALA A 1 503 ? -2.631 20.016 22.938 1 97.38 503 ALA A C 1
ATOM 3970 O O . ALA A 1 503 ? -2.213 20.703 22.016 1 97.38 503 ALA A O 1
ATOM 3971 N N . SER A 1 504 ? -3.908 19.781 23.109 1 96.25 504 SER A N 1
ATOM 3972 C CA . SER A 1 504 ? -4.934 20.344 22.234 1 96.25 504 SER A CA 1
ATOM 3973 C C . SER A 1 504 ? -4.98 21.859 22.359 1 96.25 504 SER A C 1
ATOM 3975 O O . SER A 1 504 ? -4.992 22.578 21.359 1 96.25 504 SER A O 1
ATOM 3977 N N . ARG A 1 505 ? -4.969 22.359 23.562 1 97.06 505 ARG A N 1
ATOM 3978 C CA . ARG A 1 505 ? -4.93 23.797 23.797 1 97.06 505 ARG A CA 1
ATOM 3979 C C . ARG A 1 505 ? -3.672 24.422 23.203 1 97.06 505 ARG A C 1
ATOM 3981 O O . ARG A 1 505 ? -3.742 25.453 22.531 1 97.06 505 ARG A O 1
ATOM 3988 N N . SER A 1 506 ? -2.584 23.719 23.422 1 97.44 506 SER A N 1
ATOM 3989 C CA . SER A 1 506 ? -1.3 24.203 22.938 1 97.44 506 SER A CA 1
ATOM 3990 C C . SER A 1 506 ? -1.292 24.297 21.406 1 97.44 506 SER A C 1
ATOM 3992 O O . SER A 1 506 ? -0.688 25.203 20.844 1 97.44 506 SER A O 1
ATOM 3994 N N . THR A 1 507 ? -1.911 23.344 20.75 1 97 507 THR A N 1
ATOM 3995 C CA . THR A 1 507 ? -1.98 23.328 19.297 1 97 507 THR A CA 1
ATOM 3996 C C . THR A 1 507 ? -2.676 24.578 18.781 1 97 507 THR A C 1
ATOM 3998 O O . THR A 1 507 ? -2.186 25.234 17.844 1 97 507 THR A O 1
ATOM 4001 N N . LEU A 1 508 ? -3.762 24.969 19.359 1 96.12 508 LEU A N 1
ATOM 4002 C CA . LEU A 1 508 ? -4.555 26.109 18.891 1 96.12 508 LEU A CA 1
ATOM 4003 C C . LEU A 1 508 ? -3.842 27.422 19.188 1 96.12 508 LEU A C 1
ATOM 4005 O O . LEU A 1 508 ? -3.762 28.297 18.328 1 96.12 508 LEU A O 1
ATOM 4009 N N . VAL A 1 509 ? -3.312 27.516 20.375 1 96 509 VAL A N 1
ATOM 4010 C CA . VAL A 1 509 ? -2.617 28.734 20.766 1 96 509 VAL A CA 1
ATOM 4011 C C . VAL A 1 509 ? -1.349 28.906 19.922 1 96 509 VAL A C 1
ATOM 4013 O O . VAL A 1 509 ? -1.043 30 19.453 1 96 509 VAL A O 1
ATOM 4016 N N . TYR A 1 510 ? -0.647 27.859 19.75 1 96.75 510 TYR A N 1
ATOM 4017 C CA . TYR A 1 510 ? 0.578 27.875 18.969 1 96.75 510 TYR A CA 1
ATOM 4018 C C . TYR A 1 510 ? 0.295 28.344 17.531 1 96.75 510 TYR A C 1
ATOM 4020 O O . TYR A 1 510 ? 1.003 29.188 17 1 96.75 510 TYR A O 1
ATOM 4028 N N . LEU A 1 511 ? -0.645 27.641 16.922 1 94.69 511 LEU A N 1
ATOM 4029 C CA . LEU A 1 511 ? -0.919 27.922 15.508 1 94.69 511 LEU A CA 1
ATOM 4030 C C . LEU A 1 511 ? -1.354 29.359 15.312 1 94.69 511 LEU A C 1
ATOM 4032 O O . LEU A 1 511 ? -1.002 29.984 14.312 1 94.69 511 LEU A O 1
ATOM 4036 N N . ARG A 1 512 ? -2.1 29.922 16.219 1 94 512 ARG A N 1
ATOM 4037 C CA . ARG A 1 512 ? -2.496 31.328 16.172 1 94 512 ARG A CA 1
ATOM 4038 C C . ARG A 1 512 ? -1.274 32.25 16.172 1 94 512 ARG A C 1
ATOM 4040 O O . ARG A 1 512 ? -1.204 33.188 15.398 1 94 512 ARG A O 1
ATOM 4047 N N . ALA A 1 513 ? -0.37 31.875 17.016 1 94.31 513 ALA A N 1
ATOM 4048 C CA . ALA A 1 513 ? 0.834 32.688 17.156 1 94.31 513 ALA A CA 1
ATOM 4049 C C . ALA A 1 513 ? 1.768 32.5 15.969 1 94.31 513 ALA A C 1
ATOM 4051 O O . ALA A 1 513 ? 2.484 33.438 15.578 1 94.31 513 ALA A O 1
ATOM 4052 N N . ALA A 1 514 ? 1.737 31.391 15.383 1 94.69 514 ALA A N 1
ATOM 4053 C CA . ALA A 1 514 ? 2.715 31.031 14.359 1 94.69 514 ALA A CA 1
ATOM 4054 C C . ALA A 1 514 ? 2.164 31.297 12.961 1 94.69 514 ALA A C 1
ATOM 4056 O O . ALA A 1 514 ? 2.822 30.984 11.961 1 94.69 514 ALA A O 1
ATOM 4057 N N . MET A 1 515 ? 1.035 31.906 12.82 1 92.31 515 MET A N 1
ATOM 4058 C CA . MET A 1 515 ? 0.303 32.062 11.57 1 92.31 515 MET A CA 1
ATOM 4059 C C . MET A 1 515 ? 1.165 32.781 10.523 1 92.31 515 MET A C 1
ATOM 4061 O O . MET A 1 515 ? 1.143 32.406 9.352 1 92.31 515 MET A O 1
ATOM 4065 N N . CYS A 1 516 ? 1.946 33.719 10.891 1 90.44 516 CYS A N 1
ATOM 4066 C CA . CYS A 1 516 ? 2.746 34.531 9.977 1 90.44 516 CYS A CA 1
ATOM 4067 C C . CYS A 1 516 ? 3.852 33.688 9.336 1 90.44 516 CYS A C 1
ATOM 4069 O O . CYS A 1 516 ? 4.395 34.062 8.297 1 90.44 516 CYS A O 1
ATOM 4071 N N . GLY A 1 517 ? 4.18 32.562 9.953 1 92.69 517 GLY A N 1
ATOM 4072 C CA . GLY A 1 517 ? 5.262 31.719 9.453 1 92.69 517 GLY A CA 1
ATOM 4073 C C . GLY A 1 517 ? 4.77 30.562 8.609 1 92.69 517 GLY A C 1
ATOM 4074 O O . GLY A 1 517 ? 5.574 29.812 8.047 1 92.69 517 GLY A O 1
ATOM 4075 N N . VAL A 1 518 ? 3.453 30.391 8.406 1 92.69 518 VAL A N 1
ATOM 4076 C CA . VAL A 1 518 ? 2.887 29.25 7.68 1 92.69 518 VAL A CA 1
ATOM 4077 C C . VAL A 1 518 ? 2.984 29.5 6.176 1 92.69 518 VAL A C 1
ATOM 4079 O O . VAL A 1 518 ? 2.619 30.578 5.691 1 92.69 518 VAL A O 1
ATOM 4082 N N . ALA A 1 519 ? 3.572 28.516 5.516 1 89.5 519 ALA A N 1
ATOM 4083 C CA . ALA A 1 519 ? 3.646 28.594 4.059 1 89.5 519 ALA A CA 1
ATOM 4084 C C . ALA A 1 519 ? 2.256 28.547 3.434 1 89.5 519 ALA A C 1
ATOM 4086 O O . ALA A 1 519 ? 1.397 27.781 3.881 1 89.5 519 ALA A O 1
ATOM 4087 N N . GLY A 1 520 ? 2.051 29.25 2.393 1 84.19 520 GLY A N 1
ATOM 4088 C CA . GLY A 1 520 ? 0.755 29.328 1.737 1 84.19 520 GLY A CA 1
ATOM 4089 C C . GLY A 1 520 ? 0.294 28.016 1.156 1 84.19 520 GLY A C 1
ATOM 4090 O O . GLY A 1 520 ? -0.908 27.75 1.056 1 84.19 520 GLY A O 1
ATOM 4091 N N . GLU A 1 521 ? 1.186 27.219 0.782 1 86.06 521 GLU A N 1
ATOM 4092 C CA . GLU A 1 521 ? 0.841 25.953 0.142 1 86.06 521 GLU A CA 1
ATOM 4093 C C . GLU A 1 521 ? 0.532 24.891 1.18 1 86.06 521 GLU A C 1
ATOM 4095 O O . GLU A 1 521 ? 0.033 23.812 0.837 1 86.06 521 GLU A O 1
ATOM 4100 N N . ALA A 1 522 ? 0.695 25.172 2.428 1 88.69 522 ALA A N 1
ATOM 4101 C CA . ALA A 1 522 ? 0.667 24.125 3.443 1 88.69 522 ALA A CA 1
ATOM 4102 C C . ALA A 1 522 ? -0.725 23.984 4.051 1 88.69 522 ALA A C 1
ATOM 4104 O O . ALA A 1 522 ? -0.904 23.297 5.055 1 88.69 522 ALA A O 1
ATOM 4105 N N . PHE A 1 523 ? -1.761 24.609 3.516 1 89 523 PHE A N 1
ATOM 4106 C CA . PHE A 1 523 ? -3.104 24.656 4.082 1 89 523 PHE A CA 1
ATOM 4107 C C . PHE A 1 523 ? -3.596 23.25 4.406 1 89 523 PHE A C 1
ATOM 4109 O O . PHE A 1 523 ? -3.977 22.969 5.543 1 89 523 PHE A O 1
ATOM 4116 N N . TRP A 1 524 ? -3.547 22.344 3.453 1 87.19 524 TRP A N 1
ATOM 4117 C CA . TRP A 1 524 ? -4.148 21.031 3.58 1 87.19 524 TRP A CA 1
ATOM 4118 C C . TRP A 1 524 ? -3.342 20.156 4.531 1 87.19 524 TRP A C 1
ATOM 4120 O O . TRP A 1 524 ? -3.854 19.156 5.059 1 87.19 524 TRP A O 1
ATOM 4130 N N . ILE A 1 525 ? -2.16 20.484 4.824 1 88.62 525 ILE A N 1
ATOM 4131 C CA . ILE A 1 525 ? -1.329 19.75 5.777 1 88.62 525 ILE A CA 1
ATOM 4132 C C . ILE A 1 525 ? -1.617 20.25 7.195 1 88.62 525 ILE A C 1
ATOM 4134 O O . ILE A 1 525 ? -1.719 19.453 8.125 1 88.62 525 ILE A O 1
ATOM 4138 N N . ILE A 1 526 ? -1.898 21.516 7.32 1 91.56 526 ILE A N 1
ATOM 4139 C CA . ILE A 1 526 ? -1.946 22.172 8.625 1 91.56 526 ILE A CA 1
ATOM 4140 C C . ILE A 1 526 ? -3.355 22.062 9.203 1 91.56 526 ILE A C 1
ATOM 4142 O O . ILE A 1 526 ? -3.525 21.906 10.422 1 91.56 526 ILE A O 1
ATOM 4146 N N . VAL A 1 527 ? -4.332 22.125 8.367 1 89.56 527 VAL A N 1
ATOM 4147 C CA . VAL A 1 527 ? -5.711 22.281 8.812 1 89.56 527 VAL A CA 1
ATOM 4148 C C . VAL A 1 527 ? -6.129 21.094 9.656 1 89.56 527 VAL A C 1
ATOM 4150 O O . VAL A 1 527 ? -7 21.203 10.523 1 89.56 527 VAL A O 1
ATOM 4153 N N . PHE A 1 528 ? -5.535 20.047 9.547 1 87.94 528 PHE A N 1
ATOM 4154 C CA . PHE A 1 528 ? -5.848 18.828 10.273 1 87.94 528 PHE A CA 1
ATOM 4155 C C . PHE A 1 528 ? -5.57 19 11.766 1 87.94 528 PHE A C 1
ATOM 4157 O O . PHE A 1 528 ? -6.324 18.5 12.602 1 87.94 528 PHE A O 1
ATOM 4164 N N . TYR A 1 529 ? -4.543 19.641 12.102 1 92.25 529 TYR A N 1
ATOM 4165 C CA . TYR A 1 529 ? -4.07 19.703 13.477 1 92.25 529 TYR A CA 1
ATOM 4166 C C . TYR A 1 529 ? -5.062 20.453 14.367 1 92.25 529 TYR A C 1
ATOM 4168 O O . TYR A 1 529 ? -5.5 19.922 15.391 1 92.25 529 TYR A O 1
ATOM 4176 N N . PRO A 1 530 ? -5.434 21.656 13.977 1 92.88 530 PRO A N 1
ATOM 4177 C CA . PRO A 1 530 ? -6.426 22.328 14.828 1 92.88 530 PRO A CA 1
ATOM 4178 C C . PRO A 1 530 ? -7.766 21.594 14.852 1 92.88 530 PRO A C 1
ATOM 4180 O O . PRO A 1 530 ? -8.477 21.625 15.867 1 92.88 530 PRO A O 1
ATOM 4183 N N . THR A 1 531 ? -8.133 20.938 13.797 1 89.06 531 THR A N 1
ATOM 4184 C CA . THR A 1 531 ? -9.383 20.188 13.766 1 89.06 531 THR A CA 1
ATOM 4185 C C . THR A 1 531 ? -9.359 19.062 14.797 1 89.06 531 THR A C 1
ATOM 4187 O O . THR A 1 531 ? -10.32 18.875 15.547 1 89.06 531 THR A O 1
ATOM 4190 N N . ALA A 1 532 ? -8.281 18.297 14.82 1 88 532 ALA A N 1
ATOM 4191 C CA . ALA A 1 532 ? -8.141 17.234 15.797 1 88 532 ALA A CA 1
ATOM 4192 C C . ALA A 1 532 ? -8.164 17.781 17.219 1 88 532 ALA A C 1
ATOM 4194 O O . ALA A 1 532 ? -8.75 17.172 18.125 1 88 532 ALA A O 1
ATOM 4195 N N . ALA A 1 533 ? -7.523 18.875 17.422 1 93.12 533 ALA A N 1
ATOM 4196 C CA . ALA A 1 533 ? -7.484 19.516 18.734 1 93.12 533 ALA A CA 1
ATOM 4197 C C . ALA A 1 533 ? -8.883 19.922 19.188 1 93.12 533 ALA A C 1
ATOM 4199 O O . ALA A 1 533 ? -9.25 19.734 20.344 1 93.12 533 ALA A O 1
ATOM 4200 N N . MET A 1 534 ? -9.68 20.453 18.312 1 92.94 534 MET A N 1
ATOM 4201 C CA . MET A 1 534 ? -11.031 20.906 18.625 1 92.94 534 MET A CA 1
ATOM 4202 C C . MET A 1 534 ? -11.906 19.75 19.062 1 92.94 534 MET A C 1
ATOM 4204 O O . MET A 1 534 ? -12.703 19.875 20 1 92.94 534 MET A O 1
ATOM 4208 N N . ILE A 1 535 ? -11.773 18.641 18.406 1 88.88 535 ILE A N 1
ATOM 4209 C CA . ILE A 1 535 ? -12.578 17.469 18.703 1 88.88 535 ILE A CA 1
ATOM 4210 C C . ILE A 1 535 ? -12.297 17 20.141 1 88.88 535 ILE A C 1
ATOM 4212 O O . ILE A 1 535 ? -13.219 16.703 20.891 1 88.88 535 ILE A O 1
ATOM 4216 N N . THR A 1 536 ? -11.039 16.969 20.484 1 89.62 536 THR A N 1
ATOM 4217 C CA . THR A 1 536 ? -10.633 16.547 21.812 1 89.62 536 THR A CA 1
ATOM 4218 C C . THR A 1 536 ? -11.188 17.5 22.875 1 89.62 536 THR A C 1
ATOM 4220 O O . THR A 1 536 ? -11.703 17.062 23.906 1 89.62 536 THR A O 1
ATOM 4223 N N . LEU A 1 537 ? -11.094 18.766 22.625 1 94.06 537 LEU A N 1
ATOM 4224 C CA . LEU A 1 537 ? -11.602 19.766 23.562 1 94.06 537 LEU A CA 1
ATOM 4225 C C . LEU A 1 537 ? -13.117 19.641 23.703 1 94.06 537 LEU A C 1
ATOM 4227 O O . LEU A 1 537 ? -13.648 19.719 24.812 1 94.06 537 LEU A O 1
ATOM 4231 N N . PHE A 1 538 ? -13.789 19.484 22.688 1 93.06 538 PHE A N 1
ATOM 4232 C CA . PHE A 1 538 ? -15.242 19.359 22.672 1 93.06 538 PHE A CA 1
ATOM 4233 C C . PHE A 1 538 ? -15.703 18.203 23.547 1 93.06 538 PHE A C 1
ATOM 4235 O O . PHE A 1 538 ? -16.578 18.375 24.391 1 93.06 538 PHE A O 1
ATOM 4242 N N . PHE A 1 539 ? -15.125 17.078 23.328 1 89.38 539 PHE A N 1
ATOM 4243 C CA . PHE A 1 539 ? -15.562 15.898 24.078 1 89.38 539 PHE A CA 1
ATOM 4244 C C . PHE A 1 539 ? -15.258 16.062 25.562 1 89.38 539 PHE A C 1
ATOM 4246 O O . PHE A 1 539 ? -16.016 15.586 26.406 1 89.38 539 PHE A O 1
ATOM 4253 N N . ASN A 1 540 ? -14.203 16.734 25.812 1 90.75 540 ASN A N 1
ATOM 4254 C CA . ASN A 1 540 ? -13.906 16.984 27.219 1 90.75 540 ASN A CA 1
ATOM 4255 C C . ASN A 1 540 ? -14.945 17.906 27.844 1 90.75 540 ASN A C 1
ATOM 4257 O O . ASN A 1 540 ? -15.305 17.75 29.016 1 90.75 540 ASN A O 1
ATOM 4261 N N . ILE A 1 541 ? -15.383 18.859 27.141 1 94.44 541 ILE A N 1
ATOM 4262 C CA . ILE A 1 541 ? -16.422 19.781 27.609 1 94.44 541 ILE A CA 1
ATOM 4263 C C . ILE A 1 541 ? -17.703 19 27.906 1 94.44 541 ILE A C 1
ATOM 4265 O O . ILE A 1 541 ? -18.359 19.234 28.906 1 94.44 541 ILE A O 1
ATOM 4269 N N . LEU A 1 542 ? -18.016 18.094 27.047 1 92.56 542 LEU A N 1
ATOM 4270 C CA . LEU A 1 542 ? -19.219 17.281 27.234 1 92.56 542 LEU A CA 1
ATOM 4271 C C . LEU A 1 542 ? -19.078 16.391 28.453 1 92.56 542 LEU A C 1
ATOM 4273 O O . LEU A 1 542 ? -20.047 16.188 29.203 1 92.56 542 LEU A O 1
ATOM 4277 N N . MET A 1 543 ? -17.922 15.898 28.656 1 88.94 543 MET A N 1
ATOM 4278 C CA . MET A 1 543 ? -17.688 14.984 29.766 1 88.94 543 MET A CA 1
ATOM 4279 C C . MET A 1 543 ? -17.625 15.734 31.094 1 88.94 543 MET A C 1
ATOM 4281 O O . MET A 1 543 ? -18.047 15.203 32.125 1 88.94 543 MET A O 1
ATOM 4285 N N . TYR A 1 544 ? -17 16.875 31.047 1 91.5 544 TYR A N 1
ATOM 4286 C CA . TYR A 1 544 ? -16.828 17.672 32.281 1 91.5 544 TYR A CA 1
ATOM 4287 C C . TYR A 1 544 ? -17.281 19.109 32.062 1 91.5 544 TYR A C 1
ATOM 4289 O O . TYR A 1 544 ? -16.484 20.047 32.156 1 91.5 544 TYR A O 1
ATOM 4297 N N . PRO A 1 545 ? -18.562 19.297 31.859 1 95.06 545 PRO A N 1
ATOM 4298 C CA . PRO A 1 545 ? -19.078 20.625 31.516 1 95.06 545 PRO A CA 1
ATOM 4299 C C . PRO A 1 545 ? -18.906 21.625 32.656 1 95.06 545 PRO A C 1
ATOM 4301 O O . PRO A 1 545 ? -18.922 22.844 32.438 1 95.06 545 PRO A O 1
ATOM 4304 N N . LEU A 1 546 ? -18.812 21.109 33.875 1 95.19 546 LEU A N 1
ATOM 4305 C CA . LEU A 1 546 ? -18.734 22.016 35.031 1 95.19 546 LEU A CA 1
ATOM 4306 C C . LEU A 1 546 ? -17.281 22.234 35.438 1 95.19 546 LEU A C 1
ATOM 4308 O O . LEU A 1 546 ? -17.016 22.938 36.438 1 95.19 546 LEU A O 1
ATOM 4312 N N . HIS A 1 547 ? -16.406 21.672 34.719 1 93.5 547 HIS A N 1
ATOM 4313 C CA . HIS A 1 547 ? -14.992 21.891 35.031 1 93.5 547 HIS A CA 1
ATOM 4314 C C . HIS A 1 547 ? -14.625 23.359 34.906 1 93.5 547 HIS A C 1
ATOM 4316 O O . HIS A 1 547 ? -15.211 24.094 34.094 1 93.5 547 HIS A O 1
ATOM 4322 N N . GLU A 1 548 ? -13.617 23.828 35.625 1 93.25 548 GLU A N 1
ATOM 4323 C CA . GLU A 1 548 ? -13.234 25.234 35.688 1 93.25 548 GLU A CA 1
ATOM 4324 C C . GLU A 1 548 ? -12.781 25.75 34.344 1 93.25 548 GLU A C 1
ATOM 4326 O O . GLU A 1 548 ? -12.953 26.938 34.031 1 93.25 548 GLU A O 1
ATOM 4331 N N . ARG A 1 549 ? -12.273 24.844 33.5 1 93.5 549 ARG A N 1
ATOM 4332 C CA . ARG A 1 549 ? -11.719 25.266 32.219 1 93.5 549 ARG A CA 1
ATOM 4333 C C . ARG A 1 549 ? -12.734 25.109 31.094 1 93.5 549 ARG A C 1
ATOM 4335 O O . ARG A 1 549 ? -12.438 25.391 29.938 1 93.5 549 ARG A O 1
ATOM 4342 N N . ALA A 1 550 ? -13.844 24.625 31.328 1 95.81 550 ALA A N 1
ATOM 4343 C CA . ALA A 1 550 ? -14.828 24.312 30.297 1 95.81 550 ALA A CA 1
ATOM 4344 C C . ALA A 1 550 ? -15.18 25.562 29.484 1 95.81 550 ALA A C 1
ATOM 4346 O O . ALA A 1 550 ? -15.234 25.516 28.266 1 95.81 550 ALA A O 1
ATOM 4347 N N . GLU A 1 551 ? -15.367 26.703 30.188 1 95.5 551 GLU A N 1
ATOM 4348 C CA . GLU A 1 551 ? -15.719 27.938 29.516 1 95.5 551 GLU A CA 1
ATOM 4349 C C . GLU A 1 551 ? -14.562 28.453 28.656 1 95.5 551 GLU A C 1
ATOM 4351 O O . GLU A 1 551 ? -14.781 28.953 27.547 1 95.5 551 GLU A O 1
ATOM 4356 N N . GLN A 1 552 ? -13.398 28.359 29.172 1 95 552 GLN A N 1
ATOM 4357 C CA . GLN A 1 552 ? -12.219 28.797 28.422 1 95 552 GLN A CA 1
ATOM 4358 C C . GLN A 1 552 ? -12.008 27.922 27.188 1 95 552 GLN A C 1
ATOM 4360 O O . GLN A 1 552 ? -11.625 28.438 26.125 1 95 552 GLN A O 1
ATOM 4365 N N . ASP A 1 553 ? -12.203 26.656 27.344 1 96.06 553 ASP A N 1
ATOM 4366 C CA . ASP A 1 553 ? -12.094 25.75 26.203 1 96.06 553 ASP A CA 1
ATOM 4367 C C . ASP A 1 553 ? -13.141 26.062 25.156 1 96.06 553 ASP A C 1
ATOM 4369 O O . ASP A 1 553 ? -12.883 25.938 23.953 1 96.06 553 ASP A O 1
ATOM 4373 N N . LEU A 1 554 ? -14.289 26.406 25.578 1 95.69 554 LEU A N 1
ATOM 4374 C CA . LEU A 1 554 ? -15.344 26.766 24.641 1 95.69 554 LEU A CA 1
ATOM 4375 C C . LEU A 1 554 ? -14.961 28.016 23.844 1 95.69 554 LEU A C 1
ATOM 4377 O O . LEU A 1 554 ? -15.234 28.094 22.641 1 95.69 554 LEU A O 1
ATOM 4381 N N . GLU A 1 555 ? -14.344 28.969 24.484 1 94.5 555 GLU A N 1
ATOM 4382 C CA . GLU A 1 555 ? -13.875 30.172 23.797 1 94.5 555 GLU A CA 1
ATOM 4383 C C . GLU A 1 555 ? -12.773 29.844 22.797 1 94.5 555 GLU A C 1
ATOM 4385 O O . GLU A 1 555 ? -12.695 30.453 21.734 1 94.5 555 GLU A O 1
ATOM 4390 N N . LEU A 1 556 ? -11.93 28.938 23.203 1 94.19 556 LEU A N 1
ATOM 4391 C CA . LEU A 1 556 ? -10.883 28.484 22.281 1 94.19 556 LEU A CA 1
ATOM 4392 C C . LEU A 1 556 ? -11.484 27.828 21.047 1 94.19 556 LEU A C 1
ATOM 4394 O O . LEU A 1 556 ? -10.969 28 19.938 1 94.19 556 LEU A O 1
ATOM 4398 N N . LEU A 1 557 ? -12.547 27.031 21.219 1 93.69 557 LEU A N 1
ATOM 4399 C CA . LEU A 1 557 ? -13.25 26.422 20.094 1 93.69 557 LEU A CA 1
ATOM 4400 C C . LEU A 1 557 ? -13.805 27.5 19.156 1 93.69 557 LEU A C 1
ATOM 4402 O O . LEU A 1 557 ? -13.672 27.375 17.938 1 93.69 557 LEU A O 1
ATOM 4406 N N . LYS A 1 558 ? -14.344 28.469 19.688 1 91.38 558 LYS A N 1
ATOM 4407 C CA . LYS A 1 558 ? -14.898 29.547 18.906 1 91.38 558 LYS A CA 1
ATOM 4408 C C . LYS A 1 558 ? -13.82 30.25 18.078 1 91.38 558 LYS A C 1
ATOM 4410 O O . LYS A 1 558 ? -14.031 30.562 16.906 1 91.38 558 LYS A O 1
ATOM 4415 N N . ALA A 1 559 ? -12.742 30.406 18.719 1 91.44 559 ALA A N 1
ATOM 4416 C CA . ALA A 1 559 ? -11.641 31.109 18.062 1 91.44 559 ALA A CA 1
ATOM 4417 C C . ALA A 1 559 ? -10.984 30.234 17 1 91.44 559 ALA A C 1
ATOM 4419 O O . ALA A 1 559 ? -10.328 30.75 16.078 1 91.44 559 ALA A O 1
ATOM 4420 N N . ALA A 1 560 ? -11.141 28.969 17.109 1 91.06 560 ALA A N 1
ATOM 4421 C CA . ALA A 1 560 ? -10.5 28.031 16.203 1 91.06 560 ALA A CA 1
ATOM 4422 C C . ALA A 1 560 ? -11.039 28.188 14.781 1 91.06 560 ALA A C 1
ATOM 4424 O O . ALA A 1 560 ? -10.305 28 13.805 1 91.06 560 ALA A O 1
ATOM 4425 N N . ALA A 1 561 ? -12.305 28.484 14.617 1 86.88 561 ALA A N 1
ATOM 4426 C CA . ALA A 1 561 ? -12.867 28.719 13.289 1 86.88 561 ALA A CA 1
ATOM 4427 C C . ALA A 1 561 ? -12.156 29.875 12.586 1 86.88 561 ALA A C 1
ATOM 4429 O O . ALA A 1 561 ? -11.82 29.766 11.398 1 86.88 561 ALA A O 1
ATOM 4430 N N . ASP A 1 562 ? -11.961 30.922 13.312 1 89.75 562 ASP A N 1
ATOM 4431 C CA . ASP A 1 562 ? -11.25 32.062 12.766 1 89.75 562 ASP A CA 1
ATOM 4432 C C . ASP A 1 562 ? -9.812 31.719 12.406 1 89.75 562 ASP A C 1
ATOM 4434 O O . ASP A 1 562 ? -9.273 32.188 11.406 1 89.75 562 ASP A O 1
ATOM 4438 N N . LEU A 1 563 ? -9.258 31 13.234 1 91.88 563 LEU A N 1
ATOM 4439 C CA . LEU A 1 563 ? -7.891 30.547 13.008 1 91.88 563 LEU A CA 1
ATOM 4440 C C . LEU A 1 563 ? -7.781 29.797 11.68 1 91.88 563 LEU A C 1
ATOM 4442 O O . LEU A 1 563 ? -6.895 30.094 10.875 1 91.88 563 LEU A O 1
ATOM 4446 N N . ILE A 1 564 ? -8.656 28.859 11.375 1 89.25 564 ILE A N 1
ATOM 4447 C CA . ILE A 1 564 ? -8.609 28.031 10.164 1 89.25 564 ILE A CA 1
ATOM 4448 C C . ILE A 1 564 ? -8.953 28.891 8.945 1 89.25 564 ILE A C 1
ATOM 4450 O O . ILE A 1 564 ? -8.344 28.75 7.887 1 89.25 564 ILE A O 1
ATOM 4454 N N . ASN A 1 565 ? -9.828 29.797 9.125 1 88.38 565 ASN A N 1
ATOM 4455 C CA . ASN A 1 565 ? -10.219 30.688 8.031 1 88.38 565 ASN A CA 1
ATOM 4456 C C . ASN A 1 565 ? -9.094 31.641 7.66 1 88.38 565 ASN A C 1
ATOM 4458 O O . ASN A 1 565 ? -9.078 32.188 6.559 1 88.38 565 ASN A O 1
ATOM 4462 N N . ASN A 1 566 ? -8.203 31.797 8.57 1 90.06 566 ASN A N 1
ATOM 4463 C CA . ASN A 1 566 ? -7.125 32.75 8.328 1 90.06 566 ASN A CA 1
ATOM 4464 C C . ASN A 1 566 ? -5.84 32.062 7.902 1 90.06 566 ASN A C 1
ATOM 4466 O O . ASN A 1 566 ? -4.824 32.688 7.656 1 90.06 566 ASN A O 1
ATOM 4470 N N . LEU A 1 567 ? -5.844 30.75 7.812 1 90.38 567 LEU A N 1
ATOM 4471 C CA . LEU A 1 567 ? -4.676 30.047 7.293 1 90.38 567 LEU A CA 1
ATOM 4472 C C . LEU A 1 567 ? -4.324 30.547 5.895 1 90.38 567 LEU A C 1
ATOM 4474 O O . LEU A 1 567 ? -5.215 30.766 5.07 1 90.38 567 LEU A O 1
ATOM 4478 N N . PRO A 1 568 ? -3.061 30.812 5.688 1 86.81 568 PRO A N 1
ATOM 4479 C CA . PRO A 1 568 ? -2.678 31.234 4.34 1 86.81 568 PRO A CA 1
ATOM 4480 C C . PRO A 1 568 ? -2.994 30.188 3.277 1 86.81 568 PRO A C 1
ATOM 4482 O O . PRO A 1 568 ? -2.842 28.984 3.521 1 86.81 568 PRO A O 1
ATOM 4485 N N . VAL A 1 569 ? -3.553 30.641 2.162 1 83.56 569 VAL A N 1
ATOM 4486 C CA . VAL A 1 569 ? -3.863 29.797 1.023 1 83.56 569 VAL A CA 1
ATOM 4487 C C . VAL A 1 569 ? -3.25 30.375 -0.247 1 83.56 569 VAL A C 1
ATOM 4489 O O . VAL A 1 569 ? -3.502 31.531 -0.588 1 83.56 569 VAL A O 1
ATOM 4492 N N . ARG A 1 570 ? -2.432 29.594 -0.853 1 77.75 570 ARG A N 1
ATOM 4493 C CA . ARG A 1 570 ? -1.812 30.078 -2.086 1 77.75 570 ARG A CA 1
ATOM 4494 C C . ARG A 1 570 ? -2.82 30.109 -3.229 1 77.75 570 ARG A C 1
ATOM 4496 O O . ARG A 1 570 ? -2.887 31.078 -3.979 1 77.75 570 ARG A O 1
ATOM 4503 N N . ARG A 1 571 ? -3.457 29.062 -3.396 1 74.81 571 ARG A N 1
ATOM 4504 C CA . ARG A 1 571 ? -4.496 28.953 -4.418 1 74.81 571 ARG A CA 1
ATOM 4505 C C . ARG A 1 571 ? -5.84 28.594 -3.801 1 74.81 571 ARG A C 1
ATOM 4507 O O . ARG A 1 571 ? -5.988 27.516 -3.213 1 74.81 571 ARG A O 1
ATOM 4514 N N . LEU A 1 572 ? -6.691 29.578 -3.904 1 75.31 572 LEU A N 1
ATOM 4515 C CA . LEU A 1 572 ? -8.016 29.328 -3.352 1 75.31 572 LEU A CA 1
ATOM 4516 C C . LEU A 1 572 ? -8.898 28.609 -4.359 1 75.31 572 LEU A C 1
ATOM 4518 O O . LEU A 1 572 ? -9.516 29.234 -5.219 1 75.31 572 LEU A O 1
ATOM 4522 N N . THR A 1 573 ? -8.852 27.328 -4.227 1 76.06 573 THR A N 1
ATOM 4523 C CA . THR A 1 573 ? -9.703 26.516 -5.09 1 76.06 573 THR A CA 1
ATOM 4524 C C . THR A 1 573 ? -11.07 26.281 -4.441 1 76.06 573 THR A C 1
ATOM 4526 O O . THR A 1 573 ? -11.312 26.734 -3.324 1 76.06 573 THR A O 1
ATOM 4529 N N . THR A 1 574 ? -11.922 25.609 -5.16 1 78.19 574 THR A N 1
ATOM 4530 C CA . THR A 1 574 ? -13.242 25.266 -4.641 1 78.19 574 THR A CA 1
ATOM 4531 C C . THR A 1 574 ? -13.125 24.312 -3.459 1 78.19 574 THR A C 1
ATOM 4533 O O . THR A 1 574 ? -13.961 24.328 -2.555 1 78.19 574 THR A O 1
ATOM 4536 N N . CYS A 1 575 ? -12.109 23.578 -3.416 1 78.81 575 CYS A N 1
ATOM 4537 C CA . CYS A 1 575 ? -11.922 22.609 -2.338 1 78.81 575 CYS A CA 1
ATOM 4538 C C . CYS A 1 575 ? -11.617 23.328 -1.021 1 78.81 575 CYS A C 1
ATOM 4540 O O . CYS A 1 575 ? -12.188 22.984 0.017 1 78.81 575 CYS A O 1
ATOM 4542 N N . GLU A 1 576 ? -10.75 24.359 -1.085 1 80.12 576 GLU A N 1
ATOM 4543 C CA . GLU A 1 576 ? -10.414 25.109 0.121 1 80.12 576 GLU A CA 1
ATOM 4544 C C . GLU A 1 576 ? -11.633 25.859 0.666 1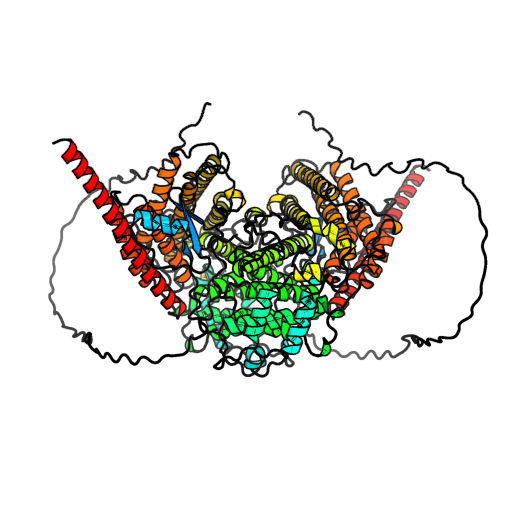 80.12 576 GLU A C 1
ATOM 4546 O O . GLU A 1 576 ? -11.898 25.828 1.869 1 80.12 576 GLU A O 1
ATOM 4551 N N . VAL A 1 577 ? -12.281 26.391 -0.244 1 82.12 577 VAL A N 1
ATOM 4552 C CA . VAL A 1 577 ? -13.445 27.188 0.156 1 82.12 577 VAL A CA 1
ATOM 4553 C C . VAL A 1 577 ? -14.492 26.266 0.798 1 82.12 577 VAL A C 1
ATOM 4555 O O . VAL A 1 577 ? -15.039 26.594 1.855 1 82.12 577 VAL A O 1
ATOM 4558 N N . SER A 1 578 ? -14.758 25.203 0.146 1 83.38 578 SER A N 1
ATOM 4559 C CA . SER A 1 578 ? -15.742 24.25 0.665 1 83.38 578 SER A CA 1
ATOM 4560 C C . SER A 1 578 ? -15.312 23.703 2.023 1 83.38 578 SER A C 1
ATOM 4562 O O . SER A 1 578 ? -16.156 23.469 2.893 1 83.38 578 SER A O 1
ATOM 4564 N N . HIS A 1 579 ? -14.109 23.484 2.174 1 83.75 579 HIS A N 1
ATOM 4565 C CA . HIS A 1 579 ? -13.617 22.938 3.43 1 83.75 579 HIS A CA 1
ATOM 4566 C C . HIS A 1 579 ? -13.695 23.969 4.555 1 83.75 579 HIS A C 1
ATOM 4568 O O . HIS A 1 579 ? -14.047 23.625 5.688 1 83.75 579 HIS A O 1
ATOM 4574 N N . MET A 1 580 ? -13.352 25.203 4.23 1 85.19 580 MET A N 1
ATOM 4575 C CA . MET A 1 580 ? -13.445 26.266 5.223 1 85.19 580 MET A CA 1
ATOM 4576 C C . MET A 1 580 ? -14.883 26.438 5.707 1 85.19 580 MET A C 1
ATOM 4578 O O . MET A 1 580 ? -15.125 26.625 6.902 1 85.19 580 MET A O 1
ATOM 4582 N N . LYS A 1 581 ? -15.758 26.328 4.785 1 84.88 581 LYS A N 1
ATOM 4583 C CA . LYS A 1 581 ? -17.172 26.422 5.148 1 84.88 581 LYS A CA 1
ATOM 4584 C C . LYS A 1 581 ? -17.578 25.25 6.035 1 84.88 581 LYS A C 1
ATOM 4586 O O . LYS A 1 581 ? -18.297 25.438 7.02 1 84.88 581 LYS A O 1
ATOM 4591 N N . LEU A 1 582 ? -17.172 24.125 5.66 1 86.69 582 LEU A N 1
ATOM 4592 C CA . LEU A 1 582 ? -17.469 22.922 6.434 1 86.69 582 LEU A CA 1
ATOM 4593 C C . LEU A 1 582 ? -16.953 23.047 7.859 1 86.69 582 LEU A C 1
ATOM 4595 O O . LEU A 1 582 ? -17.641 22.719 8.82 1 86.69 582 LEU A O 1
ATOM 4599 N N . ILE A 1 583 ? -15.734 23.531 7.996 1 86.44 583 ILE A N 1
ATOM 4600 C CA . ILE A 1 583 ? -15.109 23.656 9.305 1 86.44 583 ILE A CA 1
ATOM 4601 C C . ILE A 1 583 ? -15.844 24.719 10.133 1 86.44 583 ILE A C 1
ATOM 4603 O O . ILE A 1 583 ? -16.031 24.547 11.336 1 86.44 583 ILE A O 1
ATOM 4607 N N . ASN A 1 584 ? -16.203 25.766 9.469 1 86.81 584 ASN A N 1
ATOM 4608 C CA . ASN A 1 584 ? -16.969 26.797 10.156 1 86.81 584 ASN A CA 1
ATOM 4609 C C . ASN A 1 584 ? -18.266 26.234 10.719 1 86.81 584 ASN A C 1
ATOM 4611 O O . ASN A 1 584 ? -18.609 26.484 11.883 1 86.81 584 ASN A O 1
ATOM 4615 N N . ASP A 1 585 ? -18.969 25.547 9.898 1 87.75 585 ASP A N 1
ATOM 4616 C CA . ASP A 1 585 ? -20.219 24.922 10.344 1 87.75 585 ASP A CA 1
ATOM 4617 C C . ASP A 1 585 ? -19.969 23.938 11.477 1 87.75 585 ASP A C 1
ATOM 4619 O O . ASP A 1 585 ? -20.766 23.844 12.414 1 87.75 585 ASP A O 1
ATOM 4623 N N . PHE A 1 586 ? -19.031 23.297 11.375 1 90.12 586 PHE A N 1
ATOM 4624 C CA . PHE A 1 586 ? -18.641 22.297 12.375 1 90.12 586 PHE A CA 1
ATOM 4625 C C . PHE A 1 586 ? -18.344 22.969 13.711 1 90.12 586 PHE A C 1
ATOM 4627 O O . PHE A 1 586 ? -18.812 22.531 14.758 1 90.12 586 PHE A O 1
ATOM 4634 N N . VAL A 1 587 ? -17.562 24.016 13.656 1 90.62 587 VAL A N 1
ATOM 4635 C CA . VAL A 1 587 ? -17.203 24.719 14.875 1 90.62 587 VAL A CA 1
ATOM 4636 C C . VAL A 1 587 ? -18.453 25.328 15.516 1 90.62 587 VAL A C 1
ATOM 4638 O O . VAL A 1 587 ? -18.609 25.281 16.734 1 90.62 587 VAL A O 1
ATOM 4641 N N . VAL A 1 588 ? -19.297 25.844 14.688 1 90.75 588 VAL A N 1
ATOM 4642 C CA . VAL A 1 588 ? -20.547 26.406 15.188 1 90.75 588 VAL A CA 1
ATOM 4643 C C . VAL A 1 588 ? -21.328 25.328 15.93 1 90.75 588 VAL A C 1
ATOM 4645 O O . VAL A 1 588 ? -21.875 25.594 17 1 90.75 588 VAL A O 1
ATOM 4648 N N . GLU A 1 589 ? -21.391 24.172 15.352 1 92.69 589 GLU A N 1
ATOM 4649 C CA . GLU A 1 589 ? -22.109 23.062 15.977 1 92.69 589 GLU A CA 1
ATOM 4650 C C . GLU A 1 589 ? -21.438 22.641 17.281 1 92.69 589 GLU A C 1
ATOM 4652 O O . GLU A 1 589 ? -22.125 22.375 18.281 1 92.69 589 GLU A O 1
ATOM 4657 N N . LEU A 1 590 ? -20.141 22.578 17.328 1 93.06 590 LEU A N 1
ATOM 4658 C CA . LEU A 1 590 ? -19.422 22.203 18.547 1 93.06 590 LEU A CA 1
ATOM 4659 C C . LEU A 1 590 ? -19.688 23.203 19.656 1 93.06 590 LEU A C 1
ATOM 4661 O O . LEU A 1 590 ? -19.891 22.828 20.812 1 93.06 590 LEU A O 1
ATOM 4665 N N . VAL A 1 591 ? -19.656 24.453 19.281 1 93.88 591 VAL A N 1
ATOM 4666 C CA . VAL A 1 591 ? -19.859 25.5 20.266 1 93.88 591 VAL A CA 1
ATOM 4667 C C . VAL A 1 591 ? -21.297 25.453 20.781 1 93.88 591 VAL A C 1
ATOM 4669 O O . VAL A 1 591 ? -21.531 25.594 21.984 1 93.88 591 VAL A O 1
ATOM 4672 N N . ARG A 1 592 ? -22.188 25.25 19.875 1 95.25 592 ARG A N 1
ATOM 4673 C CA . ARG A 1 592 ? -23.594 25.141 20.266 1 95.25 592 ARG A CA 1
ATOM 4674 C C . ARG A 1 592 ? -23.781 24 21.266 1 95.25 592 ARG A C 1
ATOM 4676 O O . ARG A 1 592 ? -24.391 24.188 22.328 1 95.25 592 ARG A O 1
ATOM 4683 N N . LEU A 1 593 ? -23.328 22.891 20.969 1 95.19 593 LEU A N 1
ATOM 4684 C CA . LEU A 1 593 ? -23.5 21.719 21.812 1 95.19 593 LEU A CA 1
ATOM 4685 C C . LEU A 1 593 ? -22.703 21.859 23.109 1 95.19 593 LEU A C 1
ATOM 4687 O O . LEU A 1 593 ? -23.188 21.484 24.172 1 95.19 593 LEU A O 1
ATOM 4691 N N . GLY A 1 594 ? -21.5 22.406 23.016 1 96.06 594 GLY A N 1
ATOM 4692 C CA . GLY A 1 594 ? -20.703 22.641 24.219 1 96.06 594 GLY A CA 1
ATOM 4693 C C . GLY A 1 594 ? -21.375 23.578 25.203 1 96.06 594 GLY A C 1
ATOM 4694 O O . GLY A 1 594 ? -21.391 23.312 26.406 1 96.06 594 GLY A O 1
ATOM 4695 N N . ARG A 1 595 ? -21.891 24.625 24.656 1 96.31 595 ARG A N 1
ATOM 4696 C CA . ARG A 1 595 ? -22.609 25.578 25.484 1 96.31 595 ARG A CA 1
ATOM 4697 C C . ARG A 1 595 ? -23.844 24.938 26.125 1 96.31 595 ARG A C 1
ATOM 4699 O O . ARG A 1 595 ? -24.125 25.172 27.297 1 96.31 595 ARG A O 1
ATOM 4706 N N . SER A 1 596 ? -24.5 24.203 25.375 1 96.81 596 SER A N 1
ATOM 4707 C CA . SER A 1 596 ? -25.688 23.516 25.875 1 96.81 596 SER A CA 1
ATOM 4708 C C . SER A 1 596 ? -25.328 22.547 27 1 96.81 596 SER A C 1
ATOM 4710 O O . SER A 1 596 ? -26.094 22.391 27.953 1 96.81 596 SER A O 1
ATOM 4712 N N . ALA A 1 597 ? -24.281 21.875 26.859 1 97.25 597 ALA A N 1
ATOM 4713 C CA . ALA A 1 597 ? -23.844 20.938 27.891 1 97.25 597 ALA A CA 1
ATOM 4714 C C . ALA A 1 597 ? -23.531 21.672 29.203 1 97.25 597 ALA A C 1
ATOM 4716 O O . ALA A 1 597 ? -23.906 21.203 30.281 1 97.25 597 ALA A O 1
ATOM 4717 N N . ILE A 1 598 ? -22.828 22.734 29.109 1 96.62 598 ILE A N 1
ATOM 4718 C CA . ILE A 1 598 ? -22.469 23.531 30.281 1 96.62 598 ILE A CA 1
ATOM 4719 C C . ILE A 1 598 ? -23.734 24.062 30.953 1 96.62 598 ILE A C 1
ATOM 4721 O O . ILE A 1 598 ? -23.875 23.984 32.188 1 96.62 598 ILE A O 1
ATOM 4725 N N . CYS A 1 599 ? -24.641 24.547 30.141 1 96 599 CYS A N 1
ATOM 4726 C CA . CYS A 1 599 ? -25.891 25.109 30.656 1 96 599 CYS A CA 1
ATOM 4727 C C . CYS A 1 599 ? -26.719 24.031 31.344 1 96 599 CYS A C 1
ATOM 4729 O O . CYS A 1 599 ? -27.234 24.25 32.438 1 96 599 CYS A O 1
ATOM 4731 N N . LYS A 1 600 ? -26.859 22.969 30.688 1 96.06 600 LYS A N 1
ATOM 4732 C CA . LYS A 1 600 ? -27.625 21.859 31.266 1 96.06 600 LYS A CA 1
ATOM 4733 C C . LYS A 1 600 ? -27.031 21.406 32.594 1 96.06 600 LYS A C 1
ATOM 4735 O O . LYS A 1 600 ? -27.766 21.172 33.562 1 96.06 600 LYS A O 1
ATOM 4740 N N . ALA A 1 601 ? -25.781 21.203 32.656 1 95.62 601 ALA A N 1
ATOM 4741 C CA . ALA A 1 601 ? -25.109 20.734 33.875 1 95.62 601 ALA A CA 1
ATOM 4742 C C . ALA A 1 601 ? -25.281 21.734 35.031 1 95.62 601 ALA A C 1
ATOM 4744 O O . ALA A 1 601 ? -25.438 21.344 36.188 1 95.62 601 ALA A O 1
ATOM 4745 N N . ASN A 1 602 ? -25.219 23.016 34.688 1 94.06 602 ASN A N 1
ATOM 4746 C CA . ASN A 1 602 ? -25.422 24.047 35.688 1 94.06 602 ASN A CA 1
ATOM 4747 C C . ASN A 1 602 ? -26.859 24.031 36.219 1 94.06 602 ASN A C 1
ATOM 4749 O O . ASN A 1 602 ? -27.078 24.203 37.438 1 94.06 602 ASN A O 1
ATOM 4753 N N . MET A 1 603 ? -27.75 23.828 35.344 1 93.75 603 MET A N 1
ATOM 4754 C CA . MET A 1 603 ? -29.141 23.766 35.75 1 93.75 603 MET A CA 1
ATOM 4755 C C . MET A 1 603 ? -29.406 22.578 36.656 1 93.75 603 MET A C 1
ATOM 4757 O O . MET A 1 603 ? -30.125 22.688 37.656 1 93.75 603 MET A O 1
ATOM 4761 N N . GLU A 1 604 ? -28.891 21.547 36.281 1 92.44 604 GLU A N 1
ATOM 4762 C CA . GLU A 1 604 ? -29.047 20.344 37.094 1 92.44 604 GLU A CA 1
ATOM 4763 C C . GLU A 1 604 ? -28.391 20.5 38.469 1 92.44 604 GLU A C 1
ATOM 4765 O O . GLU A 1 604 ? -28.938 20.047 39.469 1 92.44 604 GLU A O 1
ATOM 4770 N N . ARG A 1 605 ? -27.297 21.094 38.531 1 89.31 605 ARG A N 1
ATOM 4771 C CA . ARG A 1 605 ? -26.625 21.359 39.781 1 89.31 605 ARG A CA 1
ATOM 4772 C C . ARG A 1 605 ? -27.438 22.297 40.656 1 89.31 605 ARG A C 1
ATOM 4774 O O . ARG A 1 605 ? -27.578 22.078 41.875 1 89.31 605 ARG A O 1
ATOM 4781 N N . ASP A 1 606 ? -28 23.266 40.062 1 89.62 606 ASP A N 1
ATOM 4782 C CA . ASP A 1 606 ? -28.828 24.219 40.812 1 89.62 606 ASP A CA 1
ATOM 4783 C C . ASP A 1 606 ? -30.094 23.547 41.312 1 89.62 606 ASP A C 1
ATOM 4785 O O . ASP A 1 606 ? -30.531 23.828 42.438 1 89.62 606 ASP A O 1
ATOM 4789 N N . HIS A 1 607 ? -30.641 22.75 40.531 1 89.12 607 HIS A N 1
ATOM 4790 C CA . HIS A 1 607 ? -31.844 22.016 40.969 1 89.12 607 HIS A CA 1
ATOM 4791 C C . HIS A 1 607 ? -31.531 21.109 42.156 1 89.12 607 HIS A C 1
ATOM 4793 O O . HIS A 1 607 ? -32.375 20.938 43.031 1 89.12 607 HIS A O 1
ATOM 4799 N N . GLU A 1 608 ? -30.5 20.531 42.094 1 88.5 608 GLU A N 1
ATOM 4800 C CA . GLU A 1 608 ? -30.109 19.656 43.188 1 88.5 608 GLU A CA 1
ATOM 4801 C C . GLU A 1 608 ? -29.859 20.453 44.469 1 88.5 608 GLU A C 1
ATOM 4803 O O . GLU A 1 608 ? -30.219 20 45.562 1 88.5 608 GLU A O 1
ATOM 4808 N N . LEU A 1 609 ? -29.266 21.531 44.312 1 88.31 609 LEU A N 1
ATOM 4809 C CA . LEU A 1 609 ? -29.031 22.391 45.469 1 88.31 609 LEU A CA 1
ATOM 4810 C C . LEU A 1 609 ? -30.359 22.875 46.031 1 88.31 609 LEU A C 1
ATOM 4812 O O . LEU A 1 609 ? -30.516 22.922 47.281 1 88.31 609 LEU A O 1
ATOM 4816 N N . ASP A 1 610 ? -31.234 23.234 45.219 1 87.69 610 ASP A N 1
ATOM 4817 C CA . ASP A 1 610 ? -32.562 23.656 45.688 1 87.69 610 ASP A CA 1
ATOM 4818 C C . ASP A 1 610 ? -33.281 22.531 46.406 1 87.69 610 ASP A C 1
ATOM 4820 O O . ASP A 1 610 ? -33.938 22.766 47.438 1 87.69 610 ASP A O 1
ATOM 4824 N N . ARG A 1 611 ? -33.156 21.422 45.938 1 87.94 611 ARG A N 1
ATOM 4825 C CA . ARG A 1 611 ? -33.781 20.266 46.562 1 87.94 611 ARG A CA 1
ATOM 4826 C C . ARG A 1 611 ? -33.188 20 47.938 1 87.94 611 ARG A C 1
ATOM 4828 O O . ARG A 1 611 ? -33.906 19.672 48.875 1 87.94 611 ARG A O 1
ATOM 4835 N N . GLN A 1 612 ? -31.969 20.125 48.062 1 86 612 GLN A N 1
ATOM 4836 C CA . GLN A 1 612 ? -31.297 19.922 49.344 1 86 612 GLN A CA 1
ATOM 4837 C C . GLN A 1 612 ? -31.688 20.984 50.344 1 86 612 GLN A C 1
ATOM 4839 O O . GLN A 1 612 ? -31.875 20.703 51.531 1 86 612 GLN A O 1
ATOM 4844 N N . LEU A 1 613 ? -31.828 22.203 49.844 1 86.75 613 LEU A N 1
ATOM 4845 C CA . LEU A 1 613 ? -32.219 23.312 50.688 1 86.75 613 LEU A CA 1
ATOM 4846 C C . LEU A 1 613 ? -33.656 23.141 51.188 1 86.75 613 LEU A C 1
ATOM 4848 O O . LEU A 1 613 ? -33.969 23.484 52.312 1 86.75 613 LEU A O 1
ATOM 4852 N N . MET A 1 614 ? -34.438 22.578 50.344 1 86.75 614 MET A N 1
ATOM 4853 C CA . MET A 1 614 ? -35.812 22.344 50.719 1 86.75 614 MET A CA 1
ATOM 4854 C C . MET A 1 614 ? -35.938 21.25 51.75 1 86.75 614 MET A C 1
ATOM 4856 O O . MET A 1 614 ? -36.812 21.281 52.625 1 86.75 614 MET A O 1
ATOM 4860 N N . ILE A 1 615 ? -35 20.297 51.688 1 81.69 615 ILE A N 1
ATOM 4861 C CA . ILE A 1 615 ? -35.031 19.203 52.656 1 81.69 615 ILE A CA 1
ATOM 4862 C C . ILE A 1 615 ? -34.531 19.703 54 1 81.69 615 ILE A C 1
ATOM 4864 O O . ILE A 1 615 ? -35 19.266 55.062 1 81.69 615 ILE A O 1
ATOM 4868 N N . ILE A 1 616 ? -33.656 20.625 53.969 1 79.19 616 ILE A N 1
ATOM 4869 C CA . ILE A 1 616 ? -33.094 21.141 55.219 1 79.19 616 ILE A CA 1
ATOM 4870 C C . ILE A 1 616 ? -34.062 22.078 55.906 1 79.19 616 ILE A C 1
ATOM 4872 O O . ILE A 1 616 ? -34.156 22.141 57.125 1 79.19 616 ILE A O 1
ATOM 4876 N N . HIS A 1 617 ? -34.938 22.734 55.25 1 67.31 617 HIS A N 1
ATOM 4877 C CA . HIS A 1 617 ? -35.969 23.562 55.875 1 67.31 617 HIS A CA 1
ATOM 4878 C C . HIS A 1 617 ? -37.281 22.781 56.062 1 67.31 617 HIS A C 1
ATOM 4880 O O . HIS A 1 617 ? -38.031 23.062 56.969 1 67.31 617 HIS A O 1
ATOM 4886 N N . MET B 1 1 ? 25.406 -23.672 30.219 1 19.73 1 MET B N 1
ATOM 4887 C CA . MET B 1 1 ? 26.078 -24.562 29.297 1 19.73 1 MET B CA 1
ATOM 4888 C C . MET B 1 1 ? 25.125 -25.625 28.766 1 19.73 1 MET B C 1
ATOM 4890 O O . MET B 1 1 ? 25.547 -26.578 28.094 1 19.73 1 MET B O 1
ATOM 4894 N N . LEU B 1 2 ? 23.891 -25.906 29.391 1 20.17 2 LEU B N 1
ATOM 4895 C CA . LEU B 1 2 ? 23.047 -27.094 29.422 1 20.17 2 LEU B CA 1
ATOM 4896 C C . LEU B 1 2 ? 22.578 -27.469 28.016 1 20.17 2 LEU B C 1
ATOM 4898 O O . LEU B 1 2 ? 22.719 -26.672 27.078 1 20.17 2 LEU B O 1
ATOM 4902 N N . PHE B 1 3 ? 21.172 -28.016 27.844 1 20.98 3 PHE B N 1
ATOM 4903 C CA . PHE B 1 3 ? 20.453 -29.062 27.109 1 20.98 3 PHE B CA 1
ATOM 4904 C C . PHE B 1 3 ? 20.094 -28.594 25.719 1 20.98 3 PHE B C 1
ATOM 4906 O O . PHE B 1 3 ? 19.125 -27.859 25.531 1 20.98 3 PHE B O 1
ATOM 4913 N N . LEU B 1 4 ? 21.047 -28.25 24.844 1 21.75 4 LEU B N 1
ATOM 4914 C CA . LEU B 1 4 ? 20.906 -28.047 23.406 1 21.75 4 LEU B CA 1
ATOM 4915 C C . LEU B 1 4 ? 20.188 -29.219 22.75 1 21.75 4 LEU B C 1
ATOM 4917 O O . LEU B 1 4 ? 20.812 -30.234 22.438 1 21.75 4 LEU B O 1
ATOM 4921 N N . ARG B 1 5 ? 18.969 -29.656 23.359 1 21.91 5 ARG B N 1
ATOM 4922 C CA . ARG B 1 5 ? 18.25 -30.797 22.781 1 21.91 5 ARG B CA 1
ATOM 4923 C C . ARG B 1 5 ? 18.094 -30.656 21.281 1 21.91 5 ARG B C 1
ATOM 4925 O O . ARG B 1 5 ? 17.828 -29.562 20.781 1 21.91 5 ARG B O 1
ATOM 4932 N N . HIS B 1 6 ? 18.625 -31.562 20.531 1 24.44 6 HIS B N 1
ATOM 4933 C CA . HIS B 1 6 ? 18.75 -31.922 19.125 1 24.44 6 HIS B CA 1
ATOM 4934 C C . HIS B 1 6 ? 17.391 -32 18.453 1 24.44 6 HIS B C 1
ATOM 4936 O O . HIS B 1 6 ? 16.625 -32.938 18.703 1 24.44 6 HIS B O 1
ATOM 4942 N N . PHE B 1 7 ? 16.578 -31.016 18.438 1 28.84 7 PHE B N 1
ATOM 4943 C CA . PHE B 1 7 ? 15.242 -31.062 17.844 1 28.84 7 PHE B CA 1
ATOM 4944 C C . PHE B 1 7 ? 15.312 -31.406 16.375 1 28.84 7 PHE B C 1
ATOM 4946 O O . PHE B 1 7 ? 15.719 -30.578 15.547 1 28.84 7 PHE B O 1
ATOM 4953 N N . LEU B 1 8 ? 15.594 -32.75 15.992 1 26.16 8 LEU B N 1
ATOM 4954 C CA . LEU B 1 8 ? 15.523 -33.312 14.641 1 26.16 8 LEU B CA 1
ATOM 4955 C C . LEU B 1 8 ? 14.141 -33.094 14.039 1 26.16 8 LEU B C 1
ATOM 4957 O O . LEU B 1 8 ? 13.125 -33.375 14.664 1 26.16 8 LEU B O 1
ATOM 4961 N N . ILE B 1 9 ? 13.938 -32.188 13.266 1 30.52 9 ILE B N 1
ATOM 4962 C CA . ILE B 1 9 ? 12.727 -32.062 12.469 1 30.52 9 ILE B CA 1
ATOM 4963 C C . ILE B 1 9 ? 12.477 -33.344 11.688 1 30.52 9 ILE B C 1
ATOM 4965 O O . ILE B 1 9 ? 13.18 -33.625 10.719 1 30.52 9 ILE B O 1
ATOM 4969 N N . ARG B 1 10 ? 12.258 -34.656 12.312 1 29.22 10 ARG B N 1
ATOM 4970 C CA . ARG B 1 10 ? 12.047 -35.906 11.617 1 29.22 10 ARG B CA 1
ATOM 4971 C C . ARG B 1 10 ? 10.727 -35.906 10.852 1 29.22 10 ARG B C 1
ATOM 4973 O O . ARG B 1 10 ? 9.656 -35.969 11.453 1 29.22 10 ARG B O 1
ATOM 4980 N N . ARG B 1 11 ? 10.406 -35.25 9.844 1 33.28 11 ARG B N 1
ATOM 4981 C CA . ARG B 1 11 ? 9.258 -35.656 9.039 1 33.28 11 ARG B CA 1
ATOM 4982 C C . ARG B 1 11 ? 9.461 -37.031 8.43 1 33.28 11 ARG B C 1
ATOM 4984 O O . ARG B 1 11 ? 10.383 -37.219 7.637 1 33.28 11 ARG B O 1
ATOM 4991 N N . THR B 1 12 ? 9.266 -38.344 9.148 1 26.61 12 THR B N 1
ATOM 4992 C CA . THR B 1 12 ? 9.383 -39.688 8.648 1 26.61 12 THR B CA 1
ATOM 4993 C C . THR B 1 12 ? 8.406 -39.938 7.496 1 26.61 12 THR B C 1
ATOM 4995 O O . THR B 1 12 ? 7.203 -39.719 7.645 1 26.61 12 THR B O 1
ATOM 4998 N N . PHE B 1 13 ? 8.703 -40 6.254 1 27.05 13 PHE B N 1
ATOM 4999 C CA . PHE B 1 13 ? 7.98 -40.375 5.043 1 27.05 13 PHE B CA 1
ATOM 5000 C C . PHE B 1 13 ? 7.523 -41.812 5.117 1 27.05 13 PHE B C 1
ATOM 5002 O O . PHE B 1 13 ? 7.012 -42.375 4.133 1 27.05 13 PHE B O 1
ATOM 5009 N N . GLY B 1 14 ? 7.801 -42.781 6.168 1 21.44 14 GLY B N 1
ATOM 5010 C CA . GLY B 1 14 ? 7.824 -44.188 5.902 1 21.44 14 GLY B CA 1
ATOM 5011 C C . GLY B 1 14 ? 6.473 -44.75 5.488 1 21.44 14 GLY B C 1
ATOM 5012 O O . GLY B 1 14 ? 6.297 -45.188 4.348 1 21.44 14 GLY B O 1
ATOM 5013 N N . GLU B 1 15 ? 5.855 -45.906 6.246 1 23.66 15 GLU B N 1
ATOM 5014 C CA . GLU B 1 15 ? 5.441 -47.281 6.152 1 23.66 15 GLU B CA 1
ATOM 5015 C C . GLU B 1 15 ? 3.932 -47.406 5.945 1 23.66 15 GLU B C 1
ATOM 5017 O O . GLU B 1 15 ? 3.369 -48.5 6.035 1 23.66 15 GLU B O 1
ATOM 5022 N N . GLU B 1 16 ? 3.055 -46.438 5.773 1 22.59 16 GLU B N 1
ATOM 5023 C CA . GLU B 1 16 ? 1.725 -46.938 6.117 1 22.59 16 GLU B CA 1
ATOM 5024 C C . GLU B 1 16 ? 1.239 -47.938 5.098 1 22.59 16 GLU B C 1
ATOM 5026 O O . GLU B 1 16 ? 0.038 -48.062 4.844 1 22.59 16 GLU B O 1
ATOM 5031 N N . CYS B 1 17 ? 2.049 -48.594 4.195 1 19.78 17 CYS B N 1
ATOM 5032 C CA . CYS B 1 17 ? 1.438 -49.312 3.074 1 19.78 17 CYS B CA 1
ATOM 5033 C C . CYS B 1 17 ? 0.681 -50.531 3.555 1 19.78 17 CYS B C 1
ATOM 5035 O O . CYS B 1 17 ? -0.005 -51.188 2.77 1 19.78 17 CYS B O 1
ATOM 5037 N N . ASN B 1 18 ? 0.976 -51.344 4.586 1 18.52 18 ASN B N 1
ATOM 5038 C CA . ASN B 1 18 ? 0.881 -52.781 4.352 1 18.52 18 ASN B CA 1
ATOM 5039 C C . ASN B 1 18 ? -0.543 -53.312 4.555 1 18.52 18 ASN B C 1
ATOM 5041 O O . ASN B 1 18 ? -0.759 -54.5 4.738 1 18.52 18 ASN B O 1
ATOM 5045 N N . GLN B 1 19 ? -1.61 -52.594 4.746 1 18.47 19 GLN B N 1
ATOM 5046 C CA . GLN B 1 19 ? -2.652 -53.406 5.324 1 18.47 19 GLN B CA 1
ATOM 5047 C C . GLN B 1 19 ? -3.092 -54.5 4.34 1 18.47 19 GLN B C 1
ATOM 5049 O O . GLN B 1 19 ? -3.174 -54.25 3.135 1 18.47 19 GLN B O 1
ATOM 5054 N N . THR B 1 20 ? -3.191 -55.781 4.727 1 18 20 THR B N 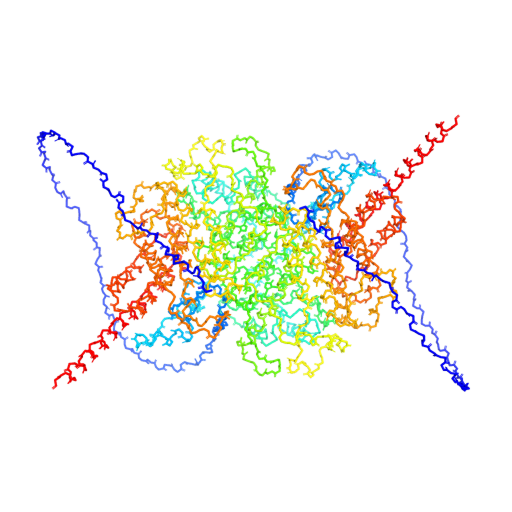1
ATOM 5055 C CA . THR B 1 20 ? -3.352 -57.156 4.285 1 18 20 THR B CA 1
ATOM 5056 C C . THR B 1 20 ? -4.766 -57.406 3.762 1 18 20 THR B C 1
ATOM 5058 O O . THR B 1 20 ? -5.719 -57.469 4.543 1 18 20 THR B O 1
ATOM 5061 N N . ILE B 1 21 ? -5.312 -56.562 2.801 1 17.48 21 ILE B N 1
ATOM 5062 C CA . ILE B 1 21 ? -6.668 -57 2.51 1 17.48 21 ILE B CA 1
ATOM 5063 C C . ILE B 1 21 ? -6.637 -58.438 2.027 1 17.48 21 ILE B C 1
ATOM 5065 O O . ILE B 1 21 ? -5.891 -58.781 1.104 1 17.48 21 ILE B O 1
ATOM 5069 N N . ASP B 1 22 ? -7.242 -59.344 2.689 1 16.86 22 ASP B N 1
ATOM 5070 C CA . ASP B 1 22 ? -7.551 -60.781 2.625 1 16.86 22 ASP B CA 1
ATOM 5071 C C . ASP B 1 22 ? -8.289 -61.125 1.335 1 16.86 22 ASP B C 1
ATOM 5073 O O . ASP B 1 22 ? -8.906 -60.25 0.717 1 16.86 22 ASP B O 1
ATOM 5077 N N . SER B 1 23 ? -8.461 -62.375 0.971 1 15.73 23 SER B N 1
ATOM 5078 C CA . SER B 1 23 ? -8.484 -63.375 -0.1 1 15.73 23 SER B CA 1
ATOM 5079 C C . SER B 1 23 ? -9.891 -63.531 -0.687 1 15.73 23 SER B C 1
ATOM 5081 O O . SER B 1 23 ? -10.102 -64.312 -1.599 1 15.73 23 SER B O 1
ATOM 5083 N N . LYS B 1 24 ? -10.961 -62.812 -0.247 1 16.42 24 LYS B N 1
ATOM 5084 C CA . LYS B 1 24 ? -12.039 -63.781 -0.408 1 16.42 24 LYS B CA 1
ATOM 5085 C C . LYS B 1 24 ? -12.18 -64.25 -1.864 1 16.42 24 LYS B C 1
ATOM 5087 O O . LYS B 1 24 ? -11.859 -63.469 -2.777 1 16.42 24 LYS B O 1
ATOM 5092 N N . SER B 1 25 ? -12.789 -65.375 -2.307 1 15.52 25 SER B N 1
ATOM 5093 C CA . SER B 1 25 ? -12.828 -66.5 -3.24 1 15.52 25 SER B CA 1
ATOM 5094 C C . SER B 1 25 ? -13.609 -66.125 -4.496 1 15.52 25 SER B C 1
ATOM 5096 O O . SER B 1 25 ? -13.203 -66.5 -5.609 1 15.52 25 SER B O 1
ATOM 5098 N N . SER B 1 26 ? -14.836 -65.625 -4.504 1 15.85 26 SER B N 1
ATOM 5099 C CA . SER B 1 26 ? -15.766 -66.562 -5.129 1 15.85 26 SER B CA 1
ATOM 5100 C C . SER B 1 26 ? -15.727 -66.438 -6.648 1 15.85 26 SER B C 1
ATOM 5102 O O . SER B 1 26 ? -15.227 -65.438 -7.191 1 15.85 26 SER B O 1
ATOM 5104 N N . ASP B 1 27 ? -16.781 -66.875 -7.375 1 15.76 27 ASP B N 1
ATOM 5105 C CA . ASP B 1 27 ? -17.031 -67.875 -8.445 1 15.76 27 ASP B CA 1
ATOM 5106 C C . ASP B 1 27 ? -17.109 -67.188 -9.797 1 15.76 27 ASP B C 1
ATOM 5108 O O . ASP B 1 27 ? -17.188 -65.938 -9.875 1 15.76 27 ASP B O 1
ATOM 5112 N N . PRO B 1 28 ? -18.312 -67.188 -10.578 1 16.3 28 PRO B N 1
ATOM 5113 C CA . PRO B 1 28 ? -18.5 -68 -11.75 1 16.3 28 PRO B CA 1
ATOM 5114 C C . PRO B 1 28 ? -18.438 -67.25 -13.062 1 16.3 28 PRO B C 1
ATOM 5116 O O . PRO B 1 28 ? -17.672 -67.562 -13.961 1 16.3 28 PRO B O 1
ATOM 5119 N N . GLY B 1 29 ? -19.578 -66.562 -13.516 1 16.05 29 GLY B N 1
ATOM 5120 C CA . GLY B 1 29 ? -20.25 -67.125 -14.688 1 16.05 29 GLY B CA 1
ATOM 5121 C C . GLY B 1 29 ? -19.875 -66.438 -15.969 1 16.05 29 GLY B C 1
ATOM 5122 O O . GLY B 1 29 ? -19.25 -65.375 -15.938 1 16.05 29 GLY B O 1
ATOM 5123 N N . ALA B 1 30 ? -20.625 -66.562 -17.141 1 16.98 30 ALA B N 1
ATOM 5124 C CA . ALA B 1 30 ? -20.531 -67.062 -18.531 1 16.98 30 ALA B CA 1
ATOM 5125 C C . ALA B 1 30 ? -20.562 -65.875 -19.516 1 16.98 30 ALA B C 1
ATOM 5127 O O . ALA B 1 30 ? -19.781 -65.812 -20.469 1 16.98 30 ALA B O 1
ATOM 5128 N N . GLY B 1 31 ? -21.422 -64.812 -19.531 1 15.75 31 GLY B N 1
ATOM 5129 C CA . GLY B 1 31 ? -22.141 -64.875 -20.797 1 15.75 31 GLY B CA 1
ATOM 5130 C C . GLY B 1 31 ? -21.469 -64.125 -21.938 1 15.75 31 GLY B C 1
ATOM 5131 O O . GLY B 1 31 ? -20.547 -63.375 -21.719 1 15.75 31 GLY B O 1
ATOM 5132 N N . ASP B 1 32 ? -22.109 -63.656 -23.094 1 15.86 32 ASP B N 1
ATOM 5133 C CA . ASP B 1 32 ? -22.125 -63.938 -24.531 1 15.86 32 ASP B CA 1
ATOM 5134 C C . ASP B 1 32 ? -21.531 -62.781 -25.312 1 15.86 32 ASP B C 1
ATOM 5136 O O . ASP B 1 32 ? -20.359 -62.438 -25.125 1 15.86 32 ASP B O 1
ATOM 5140 N N . SER B 1 33 ? -22.281 -61.938 -26.25 1 15.76 33 SER B N 1
ATOM 5141 C CA . SER B 1 33 ? -22.266 -62.094 -27.703 1 15.76 33 SER B CA 1
ATOM 5142 C C . SER B 1 33 ? -21.562 -60.906 -28.359 1 15.76 33 SER B C 1
ATOM 5144 O O . SER B 1 33 ? -20.641 -61.094 -29.156 1 15.76 33 SER B O 1
ATOM 5146 N N . THR B 1 34 ? -22.234 -59.875 -29.016 1 16.59 34 THR B N 1
ATOM 5147 C CA . THR B 1 34 ? -22.281 -59.75 -30.484 1 16.59 34 THR B CA 1
ATOM 5148 C C . THR B 1 34 ? -21.359 -58.625 -30.969 1 16.59 34 THR B C 1
ATOM 5150 O O . THR B 1 34 ? -20.938 -57.781 -30.172 1 16.59 34 THR B O 1
ATOM 5153 N N . ASN B 1 35 ? -21.547 -57.844 -32.188 1 15.9 35 ASN B N 1
ATOM 5154 C CA . ASN B 1 35 ? -21.047 -57.812 -33.562 1 15.9 35 ASN B CA 1
ATOM 5155 C C . ASN B 1 35 ? -20.391 -56.469 -33.906 1 15.9 35 ASN B C 1
ATOM 5157 O O . ASN B 1 35 ? -19.266 -56.438 -34.406 1 15.9 35 ASN B O 1
ATOM 5161 N N . ASP B 1 36 ? -21.016 -55.188 -33.969 1 17.2 36 ASP B N 1
ATOM 5162 C CA . ASP B 1 36 ? -21.109 -54.625 -35.312 1 17.2 36 ASP B CA 1
ATOM 5163 C C . ASP B 1 36 ? -19.969 -53.625 -35.562 1 17.2 36 ASP B C 1
ATOM 5165 O O . ASP B 1 36 ? -19.375 -53.094 -34.625 1 17.2 36 ASP B O 1
ATOM 5169 N N . THR B 1 37 ? -19.797 -52.938 -36.844 1 17.23 37 THR B N 1
ATOM 5170 C CA . THR B 1 37 ? -18.859 -52.75 -37.938 1 17.23 37 THR B CA 1
ATOM 5171 C C . THR B 1 37 ? -18.266 -51.344 -37.906 1 17.23 37 THR B C 1
ATOM 5173 O O . THR B 1 37 ? -17.094 -51.156 -38.219 1 17.23 37 THR B O 1
ATOM 5176 N N . PRO B 1 38 ? -18.875 -50.156 -37.438 1 18 38 PRO B N 1
ATOM 5177 C CA . PRO B 1 38 ? -18.922 -49.219 -38.562 1 18 38 PRO B CA 1
ATOM 5178 C C . PRO B 1 38 ? -17.594 -48.5 -38.781 1 18 38 PRO B C 1
ATOM 5180 O O . PRO B 1 38 ? -16.766 -48.438 -37.875 1 18 38 PRO B O 1
ATOM 5183 N N . GLN B 1 39 ? -17.406 -47.625 -39.781 1 15.52 39 GLN B N 1
ATOM 5184 C CA . GLN B 1 39 ? -16.578 -47.281 -40.938 1 15.52 39 GLN B CA 1
ATOM 5185 C C . GLN B 1 39 ? -15.602 -46.156 -40.625 1 15.52 39 GLN B C 1
ATOM 5187 O O . GLN B 1 39 ? -14.391 -46.375 -40.625 1 15.52 39 GLN B O 1
ATOM 5192 N N . LYS B 1 40 ? -15.68 -44.906 -41.438 1 17.72 40 LYS B N 1
ATOM 5193 C CA . LYS B 1 40 ? -14.797 -44.438 -42.5 1 17.72 40 LYS B CA 1
ATOM 5194 C C . LYS B 1 40 ? -13.938 -43.281 -42.031 1 17.72 40 LYS B C 1
ATOM 5196 O O . LYS B 1 40 ? -13 -42.875 -42.719 1 17.72 40 LYS B O 1
ATOM 5201 N N . LEU B 1 41 ? -14.117 -42.438 -40.906 1 17.34 41 LEU B N 1
ATOM 5202 C CA . LEU B 1 41 ? -14.016 -41 -41.188 1 17.34 41 LEU B CA 1
ATOM 5203 C C . LEU B 1 41 ? -12.555 -40.594 -41.375 1 17.34 41 LEU B C 1
ATOM 5205 O O . LEU B 1 41 ? -11.719 -40.875 -40.5 1 17.34 41 LEU B O 1
ATOM 5209 N N . SER B 1 42 ? -12.047 -40.094 -42.531 1 18.28 42 SER B N 1
ATOM 5210 C CA . SER B 1 42 ? -10.797 -39.906 -43.25 1 18.28 42 SER B CA 1
ATOM 5211 C C . SER B 1 42 ? -10.078 -38.625 -42.781 1 18.28 42 SER B C 1
ATOM 5213 O O . SER B 1 42 ? -9.133 -38.188 -43.438 1 18.28 42 SER B O 1
ATOM 5215 N N . PHE B 1 43 ? -9.977 -38.125 -41.594 1 18.2 43 PHE B N 1
ATOM 5216 C CA . PHE B 1 43 ? -9.633 -36.75 -41.375 1 18.2 43 PHE B CA 1
ATOM 5217 C C . PHE B 1 43 ? -8.203 -36.469 -41.844 1 18.2 43 PHE B C 1
ATOM 5219 O O . PHE B 1 43 ? -7.262 -37.094 -41.344 1 18.2 43 PHE B O 1
ATOM 5226 N N . ASN B 1 44 ? -7.957 -35.844 -43 1 18.14 44 ASN B N 1
ATOM 5227 C CA . ASN B 1 44 ? -6.801 -35.562 -43.844 1 18.14 44 ASN B CA 1
ATOM 5228 C C . ASN B 1 44 ? -5.883 -34.531 -43.219 1 18.14 44 ASN B C 1
ATOM 5230 O O . ASN B 1 44 ? -6.168 -33.344 -43.25 1 18.14 44 ASN B O 1
ATOM 5234 N N . ARG B 1 45 ? -5.402 -34.469 -42.062 1 19.39 45 ARG B N 1
ATOM 5235 C CA . ARG B 1 45 ? -4.762 -33.312 -41.469 1 19.39 45 ARG B CA 1
ATOM 5236 C C . ARG B 1 45 ? -3.424 -33 -42.156 1 19.39 45 ARG B C 1
ATOM 5238 O O . ARG B 1 45 ? -2.545 -33.875 -42.188 1 19.39 45 ARG B O 1
ATOM 5245 N N . PRO B 1 46 ? -3.33 -31.953 -43.031 1 19.88 46 PRO B N 1
ATOM 5246 C CA . PRO B 1 46 ? -2.256 -31.641 -44 1 19.88 46 PRO B CA 1
ATOM 5247 C C . PRO B 1 46 ? -0.898 -31.484 -43.312 1 19.88 46 PRO B C 1
ATOM 5249 O O . PRO B 1 46 ? -0.834 -31.203 -42.094 1 19.88 46 PRO B O 1
ATOM 5252 N N . SER B 1 47 ? 0.258 -31.797 -44.062 1 17.83 47 SER B N 1
ATOM 5253 C CA . SER B 1 47 ? 1.68 -32.094 -43.938 1 17.83 47 SER B CA 1
ATOM 5254 C C . SER B 1 47 ? 2.502 -30.844 -43.719 1 17.83 47 SER B C 1
ATOM 5256 O O . SER B 1 47 ? 2.277 -29.812 -44.344 1 17.83 47 SER B O 1
ATOM 5258 N N . SER B 1 48 ? 3.148 -30.578 -42.531 1 17.88 48 SER B N 1
ATOM 5259 C CA . SER B 1 48 ? 3.986 -29.578 -41.875 1 17.88 48 SER B CA 1
ATOM 5260 C C . SER B 1 48 ? 5.293 -29.375 -42.656 1 17.88 48 SER B C 1
ATOM 5262 O O . SER B 1 48 ? 6.23 -30.156 -42.5 1 17.88 48 SER B O 1
ATOM 5264 N N . SER B 1 49 ? 5.195 -28.984 -43.969 1 18.17 49 SER B N 1
ATOM 5265 C CA . SER B 1 49 ? 6.402 -28.891 -44.781 1 18.17 49 SER B CA 1
ATOM 5266 C C . SER B 1 49 ? 7.414 -27.922 -44.156 1 18.17 49 SER B C 1
ATOM 5268 O O . SER B 1 49 ? 7.047 -26.844 -43.719 1 18.17 49 SER B O 1
ATOM 5270 N N . PHE B 1 50 ? 8.719 -28.344 -43.938 1 18.5 50 PHE B N 1
ATOM 5271 C CA . PHE B 1 50 ? 10.023 -28.016 -43.375 1 18.5 50 PHE B CA 1
ATOM 5272 C C . PHE B 1 50 ? 10.648 -26.828 -44.094 1 18.5 50 PHE B C 1
ATOM 5274 O O . PHE B 1 50 ? 10.453 -26.656 -45.281 1 18.5 50 PHE B O 1
ATOM 5281 N N . LEU B 1 51 ? 11.281 -25.812 -43.281 1 18.5 51 LEU B N 1
ATOM 5282 C CA . LEU B 1 51 ? 11.945 -24.516 -43.281 1 18.5 51 LEU B CA 1
ATOM 5283 C C . LEU B 1 51 ? 13.219 -24.547 -44.125 1 18.5 51 LEU B C 1
ATOM 5285 O O . LEU B 1 51 ? 14.32 -24.641 -43.562 1 18.5 51 LEU B O 1
ATOM 5289 N N . ARG B 1 52 ? 13.219 -24.875 -45.344 1 15.98 52 ARG B N 1
ATOM 5290 C CA . ARG B 1 52 ? 14.562 -25.062 -45.875 1 15.98 52 ARG B CA 1
ATOM 5291 C C . ARG B 1 52 ? 15.305 -23.734 -45.938 1 15.98 52 ARG B C 1
ATOM 5293 O O . ARG B 1 52 ? 16.469 -23.641 -45.531 1 15.98 52 ARG B O 1
ATOM 5300 N N . ALA B 1 53 ? 15.195 -22.844 -47.125 1 15.96 53 ALA B N 1
ATOM 5301 C CA . ALA B 1 53 ? 16.328 -22.516 -47.969 1 15.96 53 ALA B CA 1
ATOM 5302 C C . ALA B 1 53 ? 17.188 -21.406 -47.344 1 15.96 53 ALA B C 1
ATOM 5304 O O . ALA B 1 53 ? 16.812 -20.828 -46.344 1 15.96 53 ALA B O 1
ATOM 5305 N N . THR B 1 54 ? 17.281 -20.031 -47.969 1 16.84 54 THR B N 1
ATOM 5306 C CA . THR B 1 54 ? 18.344 -19.609 -48.875 1 16.84 54 THR B CA 1
ATOM 5307 C C . THR B 1 54 ? 19.297 -18.625 -48.188 1 16.84 54 THR B C 1
ATOM 5309 O O . THR B 1 54 ? 19 -18.125 -47.094 1 16.84 54 THR B O 1
ATOM 5312 N N . ASP B 1 55 ? 19.625 -17.25 -48.844 1 17.88 55 ASP B N 1
ATOM 5313 C CA . ASP B 1 55 ? 20.781 -16.641 -49.5 1 17.88 55 ASP B CA 1
ATOM 5314 C C . ASP B 1 55 ? 21.469 -15.648 -48.562 1 17.88 55 ASP B C 1
ATOM 5316 O O . ASP B 1 55 ? 20.812 -15.047 -47.719 1 17.88 55 ASP B O 1
ATOM 5320 N N . SER B 1 56 ? 22.938 -15.344 -48.719 1 17.7 56 SER B N 1
ATOM 5321 C CA . SER B 1 56 ? 24.203 -14.977 -48.062 1 17.7 56 SER B CA 1
ATOM 5322 C C . SER B 1 56 ? 24.359 -13.461 -47.969 1 17.7 56 SER B C 1
ATOM 5324 O O . SER B 1 56 ? 25.328 -12.961 -47.406 1 17.7 56 SER B O 1
ATOM 5326 N N . ARG B 1 57 ? 23.828 -12.547 -48.844 1 18.11 57 ARG B N 1
ATOM 5327 C CA . ARG B 1 57 ? 24.688 -11.445 -49.25 1 18.11 57 ARG B CA 1
ATOM 5328 C C . ARG B 1 57 ? 25 -10.516 -48.094 1 18.11 57 ARG B C 1
ATOM 5330 O O . ARG B 1 57 ? 24.094 -10.086 -47.375 1 18.11 57 ARG B O 1
ATOM 5337 N N . SER B 1 58 ? 26.297 -10.281 -47.656 1 17.67 58 SER B N 1
ATOM 5338 C CA . SER B 1 58 ? 27.078 -9.688 -46.594 1 17.67 58 SER B CA 1
ATOM 5339 C C . SER B 1 58 ? 27.016 -8.164 -46.625 1 17.67 58 SER B C 1
ATOM 5341 O O . SER B 1 58 ? 27.828 -7.488 -46 1 17.67 58 SER B O 1
ATOM 5343 N N . ALA B 1 59 ? 26.219 -7.371 -47.375 1 19.5 59 ALA B N 1
ATOM 5344 C CA . ALA B 1 59 ? 26.688 -6.012 -47.594 1 19.5 59 ALA B CA 1
ATOM 5345 C C . ALA B 1 59 ? 26.984 -5.297 -46.281 1 19.5 59 ALA B C 1
ATOM 5347 O O . ALA B 1 59 ? 26.234 -5.441 -45.312 1 19.5 59 ALA B O 1
ATOM 5348 N N . SER B 1 60 ? 28.141 -4.629 -46.125 1 20.19 60 SER B N 1
ATOM 5349 C CA . SER B 1 60 ? 29.016 -3.967 -45.188 1 20.19 60 SER B CA 1
ATOM 5350 C C . SER B 1 60 ? 28.359 -2.709 -44.625 1 20.19 60 SER B C 1
ATOM 5352 O O . SER B 1 60 ? 29 -1.948 -43.875 1 20.19 60 SER B O 1
ATOM 5354 N N . VAL B 1 61 ? 27.062 -2.469 -44.812 1 21.39 61 VAL B N 1
ATOM 5355 C CA . VAL B 1 61 ? 26.797 -1.038 -44.719 1 21.39 61 VAL B CA 1
ATOM 5356 C C . VAL B 1 61 ? 27.219 -0.523 -43.344 1 21.39 61 VAL B C 1
ATOM 5358 O O . VAL B 1 61 ? 26.953 -1.165 -42.344 1 21.39 61 VAL B O 1
ATOM 5361 N N . SER B 1 62 ? 28.156 0.448 -43.312 1 21.84 62 SER B N 1
ATOM 5362 C CA . SER B 1 62 ? 28.922 1.231 -42.344 1 21.84 62 SER B CA 1
ATOM 5363 C C . SER B 1 62 ? 27.984 1.947 -41.375 1 21.84 62 SER B C 1
ATOM 5365 O O . SER B 1 62 ? 28.375 2.928 -40.75 1 21.84 62 SER B O 1
ATOM 5367 N N . GLN B 1 63 ? 26.781 1.373 -41.156 1 21.34 63 GLN B N 1
ATOM 5368 C CA . GLN B 1 63 ? 25.781 2.256 -40.594 1 21.34 63 GLN B CA 1
ATOM 5369 C C . GLN B 1 63 ? 26.266 2.875 -39.281 1 21.34 63 GLN B C 1
ATOM 5371 O O . GLN B 1 63 ? 27 2.242 -38.531 1 21.34 63 GLN B O 1
ATOM 5376 N N . GLY B 1 64 ? 26.109 4.25 -39.219 1 22.2 64 GLY B N 1
ATOM 5377 C CA . GLY B 1 64 ? 26.391 5.27 -38.219 1 22.2 64 GLY B CA 1
ATOM 5378 C C . GLY B 1 64 ? 26 4.852 -36.812 1 22.2 64 GLY B C 1
ATOM 5379 O O . GLY B 1 64 ? 25.188 3.941 -36.625 1 22.2 64 GLY B O 1
ATOM 5380 N N . SER B 1 65 ? 26.938 5.113 -35.875 1 23.84 65 SER B N 1
ATOM 5381 C CA . SER B 1 65 ? 27.078 4.699 -34.5 1 23.84 65 SER B CA 1
ATOM 5382 C C . SER B 1 65 ? 25.812 5.016 -33.688 1 23.84 65 SER B C 1
ATOM 5384 O O . SER B 1 65 ? 25.531 6.184 -33.406 1 23.84 65 SER B O 1
ATOM 5386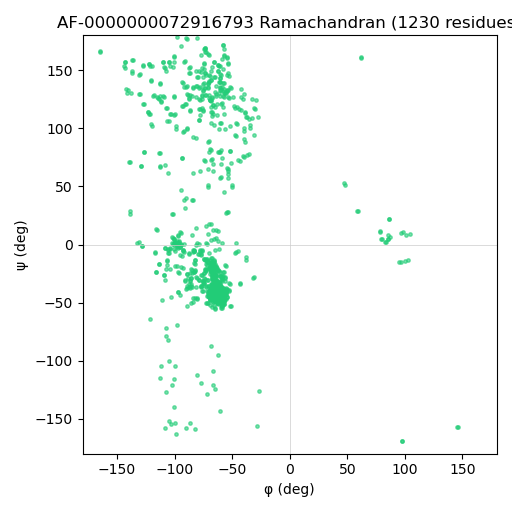 N N . PRO B 1 66 ? 24.703 4.336 -34.062 1 25.83 66 PRO B N 1
ATOM 5387 C CA . PRO B 1 66 ? 23.5 4.742 -33.312 1 25.83 66 PRO B CA 1
ATOM 5388 C C . PRO B 1 66 ? 23.719 4.82 -31.812 1 25.83 66 PRO B C 1
ATOM 5390 O O . PRO B 1 66 ? 24.562 4.102 -31.266 1 25.83 66 PRO B O 1
ATOM 5393 N N . PHE B 1 67 ? 23.547 6.043 -31.281 1 25.52 67 PHE B N 1
ATOM 5394 C CA . PHE B 1 67 ? 23.516 6.328 -29.859 1 25.52 67 PHE B CA 1
ATOM 5395 C C . PHE B 1 67 ? 22.75 5.25 -29.109 1 25.52 67 PHE B C 1
ATOM 5397 O O . PHE B 1 67 ? 21.547 5.07 -29.312 1 25.52 67 PHE B O 1
ATOM 5404 N N . ILE B 1 68 ? 23.438 4.121 -28.984 1 26.81 68 ILE B N 1
ATOM 5405 C CA . ILE B 1 68 ? 22.906 3.039 -28.156 1 26.81 68 ILE B CA 1
ATOM 5406 C C . ILE B 1 68 ? 22.344 3.613 -26.859 1 26.81 68 ILE B C 1
ATOM 5408 O O . ILE B 1 68 ? 23.094 4.156 -26.047 1 26.81 68 ILE B O 1
ATOM 5412 N N . SER B 1 69 ? 21.219 4.281 -27.062 1 27.03 69 SER B N 1
ATOM 5413 C CA . SER B 1 69 ? 20.5 4.645 -25.859 1 27.03 69 SER B CA 1
ATOM 5414 C C . SER B 1 69 ? 20.594 3.543 -24.797 1 27.03 69 SER B C 1
ATOM 5416 O O . SER B 1 69 ? 20.156 2.418 -25.031 1 27.03 69 SER B O 1
ATOM 5418 N N . GLN B 1 70 ? 21.75 3.486 -24.156 1 24.7 70 GLN B N 1
ATOM 5419 C CA . GLN B 1 70 ? 21.906 2.629 -23 1 24.7 70 GLN B CA 1
ATOM 5420 C C . GLN B 1 70 ? 20.656 2.637 -22.125 1 24.7 70 GLN B C 1
ATOM 5422 O O . GLN B 1 70 ? 20.172 3.701 -21.719 1 24.7 70 GLN B O 1
ATOM 5427 N N . ALA B 1 71 ? 19.781 1.774 -22.453 1 30.03 71 ALA B N 1
ATOM 5428 C CA . ALA B 1 71 ? 18.688 1.542 -21.516 1 30.03 71 ALA B CA 1
ATOM 5429 C C . ALA B 1 71 ? 19.188 1.681 -20.078 1 30.03 71 ALA B C 1
ATOM 5431 O O . ALA B 1 71 ? 20.219 1.109 -19.703 1 30.03 71 ALA B O 1
ATOM 5432 N N . PRO B 1 72 ? 18.875 2.828 -19.438 1 29.73 72 PRO B N 1
ATOM 5433 C CA . PRO B 1 72 ? 19.359 2.949 -18.062 1 29.73 72 PRO B CA 1
ATOM 5434 C C . PRO B 1 72 ? 19.25 1.642 -17.281 1 29.73 72 PRO B C 1
ATOM 5436 O O . PRO B 1 72 ? 18.281 0.902 -17.438 1 29.73 72 PRO B O 1
ATOM 5439 N N . SER B 1 73 ? 20.375 0.898 -17.141 1 28.66 73 SER B N 1
ATOM 5440 C CA . SER B 1 73 ? 20.547 -0.265 -16.281 1 28.66 73 SER B CA 1
ATOM 5441 C C . SER B 1 73 ? 19.703 -0.133 -15.008 1 28.66 73 SER B C 1
ATOM 5443 O O . SER B 1 73 ? 19.609 0.954 -14.438 1 28.66 73 SER B O 1
ATOM 5445 N N . PRO B 1 74 ? 18.688 -0.916 -14.953 1 32.78 74 PRO B N 1
ATOM 5446 C CA . PRO B 1 74 ? 18.125 -0.869 -13.609 1 32.78 74 PRO B CA 1
ATOM 5447 C C . PRO B 1 74 ? 19.188 -0.638 -12.531 1 32.78 74 PRO B C 1
ATOM 5449 O O . PRO B 1 74 ? 20.359 -0.954 -12.734 1 32.78 74 PRO B O 1
ATOM 5452 N N . ALA B 1 75 ? 19.062 0.312 -11.734 1 31.95 75 ALA B N 1
ATOM 5453 C CA . ALA B 1 75 ? 19.969 0.557 -10.602 1 31.95 75 ALA B CA 1
ATOM 5454 C C . ALA B 1 75 ? 20.531 -0.75 -10.055 1 31.95 75 ALA B C 1
ATOM 5456 O O . ALA B 1 75 ? 19.766 -1.653 -9.688 1 31.95 75 ALA B O 1
ATOM 5457 N N . GLY B 1 76 ? 21.688 -1.296 -10.414 1 30.81 76 GLY B N 1
ATOM 5458 C CA . GLY B 1 76 ? 22.531 -2.453 -10.125 1 30.81 76 GLY B CA 1
ATOM 5459 C C . GLY B 1 76 ? 22.328 -3.004 -8.727 1 30.81 76 GLY B C 1
ATOM 5460 O O . GLY B 1 76 ? 21.203 -3.012 -8.211 1 30.81 76 GLY B O 1
ATOM 5461 N N . GLY B 1 77 ? 23.5 -3.109 -7.988 1 33.34 77 GLY B N 1
ATOM 5462 C CA . GLY B 1 77 ? 24.172 -3.949 -7 1 33.34 77 GLY B CA 1
ATOM 5463 C C . GLY B 1 77 ? 23.562 -3.828 -5.613 1 33.34 77 GLY B C 1
ATOM 5464 O O . GLY B 1 77 ? 24.281 -3.818 -4.613 1 33.34 77 GLY B O 1
ATOM 5465 N N . PHE B 1 78 ? 22.469 -3.338 -5.473 1 35.16 78 PHE B N 1
ATOM 5466 C CA . PHE B 1 78 ? 22.219 -3.035 -4.066 1 35.16 78 PHE B CA 1
ATOM 5467 C C . PHE B 1 78 ? 22.094 -4.316 -3.25 1 35.16 78 PHE B C 1
ATOM 5469 O O . PHE B 1 78 ? 21.094 -5.027 -3.355 1 35.16 78 PHE B O 1
ATOM 5476 N N . THR B 1 79 ? 23.234 -4.977 -3.014 1 37.91 79 THR B N 1
ATOM 5477 C CA . THR B 1 79 ? 23.328 -6.117 -2.109 1 37.91 79 THR B CA 1
ATOM 5478 C C . THR B 1 79 ? 22.766 -5.758 -0.734 1 37.91 79 THR B C 1
ATOM 5480 O O . THR B 1 79 ? 23.516 -5.375 0.164 1 37.91 79 THR B O 1
ATOM 5483 N N . SER B 1 80 ? 21.891 -4.91 -0.595 1 39.44 80 SER B N 1
ATOM 5484 C CA . SER B 1 80 ? 21.594 -5.031 0.829 1 39.44 80 SER B CA 1
ATOM 5485 C C . SER B 1 80 ? 21.031 -6.41 1.165 1 39.44 80 SER B C 1
ATOM 5487 O O . SER B 1 80 ? 20.234 -6.969 0.405 1 39.44 80 SER B O 1
ATOM 5489 N N . SER B 1 81 ? 21.812 -7.219 1.903 1 42 81 SER B N 1
ATOM 5490 C CA . SER B 1 81 ? 21.531 -8.547 2.441 1 42 81 SER B CA 1
ATOM 5491 C C . SER B 1 81 ? 20.094 -8.656 2.926 1 42 81 SER B C 1
ATOM 5493 O O . SER B 1 81 ? 19.625 -9.75 3.24 1 42 81 SER B O 1
ATOM 5495 N N . VAL B 1 82 ? 19.438 -7.516 3.037 1 41.47 82 VAL B N 1
ATOM 5496 C CA . VAL B 1 82 ? 18.203 -7.57 3.834 1 41.47 82 VAL B CA 1
ATOM 5497 C C . VAL B 1 82 ? 17 -7.648 2.912 1 41.47 82 VAL B C 1
ATOM 5499 O O . VAL B 1 82 ? 15.852 -7.629 3.377 1 41.47 82 VAL B O 1
ATOM 5502 N N . SER B 1 83 ? 17.297 -7.672 1.609 1 49.25 83 SER B N 1
ATOM 5503 C CA . SER B 1 83 ? 16.078 -7.445 0.845 1 49.25 83 SER B CA 1
ATOM 5504 C C . SER B 1 83 ? 15.375 -8.758 0.533 1 49.25 83 SER B C 1
ATOM 5506 O O . SER B 1 83 ? 16.016 -9.805 0.429 1 49.25 83 SER B O 1
ATOM 5508 N N . TYR B 1 84 ? 14.109 -8.773 0.715 1 55.44 84 TYR B N 1
ATOM 5509 C CA . TYR B 1 84 ? 13.203 -9.82 0.254 1 55.44 84 TYR B CA 1
ATOM 5510 C C . TYR B 1 84 ? 13.578 -10.297 -1.145 1 55.44 84 TYR B C 1
ATOM 5512 O O . TYR B 1 84 ? 14.047 -9.508 -1.968 1 55.44 84 TYR B O 1
ATOM 5520 N N . GLY B 1 85 ? 13.781 -11.539 -1.29 1 63.94 85 GLY B N 1
ATOM 5521 C CA . GLY B 1 85 ? 14.055 -12.164 -2.572 1 63.94 85 GLY B CA 1
ATOM 5522 C C . GLY B 1 85 ? 15.516 -12.531 -2.758 1 63.94 85 GLY B C 1
ATOM 5523 O O . GLY B 1 85 ? 15.93 -12.914 -3.854 1 63.94 85 GLY B O 1
ATOM 5524 N N . GLN B 1 86 ? 16.188 -12.383 -1.636 1 74.19 86 GLN B N 1
ATOM 5525 C CA . GLN B 1 86 ? 17.609 -12.727 -1.701 1 74.19 86 GLN B CA 1
ATOM 5526 C C . GLN B 1 86 ? 17.797 -14.234 -1.846 1 74.19 86 GLN B C 1
ATOM 5528 O O . GLN B 1 86 ? 17.062 -15.023 -1.255 1 74.19 86 GLN B O 1
ATOM 5533 N N . LEU B 1 87 ? 18.75 -14.531 -2.678 1 76.25 87 LEU B N 1
ATOM 5534 C CA . LEU B 1 87 ? 19.078 -15.93 -2.924 1 76.25 87 LEU B CA 1
ATOM 5535 C C . LEU B 1 87 ? 20.391 -16.297 -2.248 1 76.25 87 LEU B C 1
ATOM 5537 O O . LEU B 1 87 ? 21.453 -15.812 -2.641 1 76.25 87 LEU B O 1
ATOM 5541 N N . HIS B 1 88 ? 20.234 -17.047 -1.183 1 75.75 88 HIS B N 1
ATOM 5542 C CA . HIS B 1 88 ? 21.406 -17.531 -0.475 1 75.75 88 HIS B CA 1
ATOM 5543 C C . HIS B 1 88 ? 21.531 -19.047 -0.593 1 75.75 88 HIS B C 1
ATOM 5545 O O . HIS B 1 88 ? 20.547 -19.766 -0.414 1 75.75 88 HIS B O 1
ATOM 5551 N N . TYR B 1 89 ? 22.703 -19.438 -1.013 1 73.69 89 TYR B N 1
ATOM 5552 C CA . TYR B 1 89 ? 22.969 -20.875 -1.091 1 73.69 89 TYR B CA 1
ATOM 5553 C C . TYR B 1 89 ? 24.391 -21.188 -0.667 1 73.69 89 TYR B C 1
ATOM 5555 O O . TYR B 1 89 ? 25.344 -20.578 -1.157 1 73.69 89 TYR B O 1
ATOM 5563 N N . GLY B 1 90 ? 24.516 -22.141 0.209 1 67.62 90 GLY B N 1
ATOM 5564 C CA . GLY B 1 90 ? 25.844 -22.594 0.605 1 67.62 90 GLY B CA 1
ATOM 5565 C C . GLY B 1 90 ? 26.703 -21.484 1.21 1 67.62 90 GLY B C 1
ATOM 5566 O O . GLY B 1 90 ? 27.906 -21.406 0.964 1 67.62 90 GLY B O 1
ATOM 5567 N N . GLY B 1 91 ? 26.031 -20.531 1.829 1 66.88 91 GLY B N 1
ATOM 5568 C CA . GLY B 1 91 ? 26.75 -19.453 2.467 1 66.88 91 GLY B CA 1
ATOM 5569 C C . GLY B 1 91 ? 27.094 -18.328 1.515 1 66.88 91 GLY B C 1
ATOM 5570 O O . GLY B 1 91 ? 27.844 -17.406 1.874 1 66.88 91 GLY B O 1
ATOM 5571 N N . CYS B 1 92 ? 26.641 -18.438 0.345 1 70.5 92 CYS B N 1
ATOM 5572 C CA . CYS B 1 92 ? 26.922 -17.422 -0.655 1 70.5 92 CYS B CA 1
ATOM 5573 C C . CYS B 1 92 ? 25.641 -16.672 -1.034 1 70.5 92 CYS B C 1
ATOM 5575 O O . CYS B 1 92 ? 24.578 -17.266 -1.143 1 70.5 92 CYS B O 1
ATOM 5577 N N . HIS B 1 93 ? 25.828 -15.422 -1.169 1 76.5 93 HIS B N 1
ATOM 5578 C CA . HIS B 1 93 ? 24.75 -14.602 -1.713 1 76.5 93 HIS B CA 1
ATOM 5579 C C . HIS B 1 93 ? 24.797 -14.57 -3.236 1 76.5 93 HIS B C 1
ATOM 5581 O O . HIS B 1 93 ? 25.719 -13.992 -3.824 1 76.5 93 HIS B O 1
ATOM 5587 N N . PHE B 1 94 ? 23.859 -15.07 -3.889 1 78.38 94 PHE B N 1
ATOM 5588 C CA . PHE B 1 94 ? 23.891 -15.266 -5.332 1 78.38 94 PHE B CA 1
ATOM 5589 C C . PHE B 1 94 ? 23.188 -14.117 -6.055 1 78.38 94 PHE B C 1
ATOM 5591 O O . PHE B 1 94 ? 23.438 -13.891 -7.242 1 78.38 94 PHE B O 1
ATOM 5598 N N . GLY B 1 95 ? 22.375 -13.57 -5.289 1 78.69 95 GLY B N 1
ATOM 5599 C CA . GLY B 1 95 ? 21.609 -12.5 -5.895 1 78.69 95 GLY B CA 1
ATOM 5600 C C . GLY B 1 95 ? 20.188 -12.406 -5.367 1 78.69 95 GLY B C 1
ATOM 5601 O O . GLY B 1 95 ? 19.938 -12.695 -4.195 1 78.69 95 GLY B O 1
ATOM 5602 N N . HIS B 1 96 ? 19.359 -11.805 -6.203 1 76.44 96 HIS B N 1
ATOM 5603 C CA . HIS B 1 96 ? 17.984 -11.641 -5.758 1 76.44 96 HIS B CA 1
ATOM 5604 C C . HIS B 1 96 ? 17 -11.969 -6.879 1 76.44 96 HIS B C 1
ATOM 5606 O O . HIS B 1 96 ? 17.391 -12.094 -8.039 1 76.44 96 HIS B O 1
ATOM 5612 N N . ILE B 1 97 ? 15.836 -12.266 -6.508 1 70.75 97 ILE B N 1
ATOM 5613 C CA . ILE B 1 97 ? 14.766 -12.508 -7.477 1 70.75 97 ILE B CA 1
ATOM 5614 C C . ILE B 1 97 ? 14.328 -11.18 -8.094 1 70.75 97 ILE B C 1
ATOM 5616 O O . ILE B 1 97 ? 14.125 -10.195 -7.379 1 70.75 97 ILE B O 1
ATOM 5620 N N . SER B 1 98 ? 14.312 -11.211 -9.414 1 68.25 98 SER B N 1
ATOM 5621 C CA . SER B 1 98 ? 13.859 -10.016 -10.117 1 68.25 98 SER B CA 1
ATOM 5622 C C . SER B 1 98 ? 12.398 -9.719 -9.805 1 68.25 98 SER B C 1
ATOM 5624 O O . SER B 1 98 ? 11.539 -10.594 -9.914 1 68.25 98 SER B O 1
ATOM 5626 N N . GLN B 1 99 ? 12.203 -8.57 -9.453 1 64 99 GLN B N 1
ATOM 5627 C CA . GLN B 1 99 ? 10.852 -8.125 -9.156 1 64 99 GLN B CA 1
ATOM 5628 C C . GLN B 1 99 ? 10.016 -8.016 -10.43 1 64 99 GLN B C 1
ATOM 5630 O O . GLN B 1 99 ? 8.781 -7.941 -10.367 1 64 99 GLN B O 1
ATOM 5635 N N . HIS B 1 100 ? 10.656 -8.047 -11.492 1 62.28 100 HIS B N 1
ATOM 5636 C CA . HIS B 1 100 ? 10 -7.859 -12.781 1 62.28 100 HIS B CA 1
ATOM 5637 C C . HIS B 1 100 ? 9.398 -9.164 -13.281 1 62.28 100 HIS B C 1
ATOM 5639 O O . HIS B 1 100 ? 8.25 -9.188 -13.75 1 62.28 100 HIS B O 1
ATOM 5645 N N . ASN B 1 101 ? 10.219 -10.125 -13.234 1 63.44 101 ASN B N 1
ATOM 5646 C CA . ASN B 1 101 ? 9.773 -11.352 -13.891 1 63.44 101 ASN B CA 1
ATOM 5647 C C . ASN B 1 101 ? 9.992 -12.57 -13 1 63.44 101 ASN B C 1
ATOM 5649 O O . ASN B 1 101 ? 9.703 -13.695 -13.406 1 63.44 101 ASN B O 1
ATOM 5653 N N . GLY B 1 102 ? 10.477 -12.328 -11.875 1 66.88 102 GLY B N 1
ATOM 5654 C CA . GLY B 1 102 ? 10.617 -13.422 -10.93 1 66.88 102 GLY B CA 1
ATOM 5655 C C . GLY B 1 102 ? 11.844 -14.281 -11.195 1 66.88 102 GLY B C 1
ATOM 5656 O O . GLY B 1 102 ? 12.055 -15.297 -10.531 1 66.88 102 GLY B O 1
ATOM 5657 N N . LEU B 1 103 ? 12.656 -13.875 -12.164 1 77.06 103 LEU B N 1
ATOM 5658 C CA . LEU B 1 103 ? 13.867 -14.625 -12.477 1 77.06 103 LEU B CA 1
ATOM 5659 C C . LEU B 1 103 ? 15.062 -14.086 -11.688 1 77.06 103 LEU B C 1
ATOM 5661 O O . LEU B 1 103 ? 15.031 -12.945 -11.211 1 77.06 103 LEU B O 1
ATOM 5665 N N . PRO B 1 104 ? 16.016 -14.859 -11.516 1 77.25 104 PRO B N 1
ATOM 5666 C CA . PRO B 1 104 ? 17.141 -14.453 -10.672 1 77.25 104 PRO B CA 1
ATOM 5667 C C . PRO B 1 104 ? 18 -13.359 -11.32 1 77.25 104 PRO B C 1
ATOM 5669 O O . PRO B 1 104 ? 18.219 -13.383 -12.531 1 77.25 104 PRO B O 1
ATOM 5672 N N . LEU B 1 105 ? 18.328 -12.406 -10.539 1 79.69 105 LEU B N 1
ATOM 5673 C CA . LEU B 1 105 ? 19.359 -11.43 -10.836 1 79.69 105 LEU B CA 1
ATOM 5674 C C . LEU B 1 105 ? 20.625 -11.727 -10.047 1 79.69 105 LEU B C 1
ATOM 5676 O O . LEU B 1 105 ? 20.688 -11.477 -8.836 1 79.69 105 LEU B O 1
ATOM 5680 N N . LEU B 1 106 ? 21.641 -12.109 -10.781 1 83.81 106 LEU B N 1
ATOM 5681 C CA . LEU B 1 106 ? 22.844 -12.594 -10.109 1 83.81 106 LEU B CA 1
ATOM 5682 C C . LEU B 1 106 ? 23.75 -11.438 -9.703 1 83.81 106 LEU B C 1
ATOM 5684 O O . LEU B 1 106 ? 23.891 -10.469 -10.453 1 83.81 106 LEU B O 1
ATOM 5688 N N . SER B 1 107 ? 24.203 -11.562 -8.5 1 80.88 107 SER B N 1
ATOM 5689 C CA . SER B 1 107 ? 25.234 -10.633 -8.062 1 80.88 107 SER B CA 1
ATOM 5690 C C . SER B 1 107 ? 26.578 -10.969 -8.695 1 80.88 107 SER B C 1
ATOM 5692 O O . SER B 1 107 ? 26.734 -12.031 -9.297 1 80.88 107 SER B O 1
ATOM 5694 N N . GLU B 1 108 ? 27.531 -10.023 -8.539 1 83 108 GLU B N 1
ATOM 5695 C CA . GLU B 1 108 ? 28.875 -10.32 -9.023 1 83 108 GLU B CA 1
ATOM 5696 C C . GLU B 1 108 ? 29.484 -11.492 -8.266 1 83 108 GLU B C 1
ATOM 5698 O O . GLU B 1 108 ? 30.141 -12.352 -8.867 1 83 108 GLU B O 1
ATOM 5703 N N . GLU B 1 109 ? 29.219 -11.492 -7.039 1 84.19 109 GLU B N 1
ATOM 5704 C CA . GLU B 1 109 ? 29.703 -12.609 -6.234 1 84.19 109 GLU B CA 1
ATOM 5705 C C . GLU B 1 109 ? 29.078 -13.93 -6.68 1 84.19 109 GLU B C 1
ATOM 5707 O O . GLU B 1 109 ? 29.75 -14.961 -6.734 1 84.19 109 GLU B O 1
ATOM 5712 N N . GLY B 1 110 ? 27.891 -13.82 -7.012 1 86.69 110 GLY B N 1
ATOM 5713 C CA . GLY B 1 110 ? 27.172 -15 -7.473 1 86.69 110 GLY B CA 1
ATOM 5714 C C . GLY B 1 110 ? 27.688 -15.523 -8.805 1 86.69 110 GLY B C 1
ATOM 5715 O O . GLY B 1 110 ? 27.828 -16.734 -8.992 1 86.69 110 GLY B O 1
ATOM 5716 N N . ARG B 1 111 ? 27.984 -14.672 -9.633 1 89.5 111 ARG B N 1
ATOM 5717 C CA . ARG B 1 111 ? 28.516 -15.047 -10.938 1 89.5 111 ARG B CA 1
ATOM 5718 C C . ARG B 1 111 ? 29.891 -15.711 -10.797 1 89.5 111 ARG B C 1
ATOM 5720 O O . ARG B 1 111 ? 30.156 -16.719 -11.445 1 89.5 111 ARG B O 1
ATOM 5727 N N . GLN B 1 112 ? 30.641 -15.078 -9.938 1 90.56 112 GLN B N 1
ATOM 5728 C CA . GLN B 1 112 ? 31.984 -15.633 -9.719 1 90.56 112 GLN B CA 1
ATOM 5729 C C . GLN B 1 112 ? 31.906 -17.016 -9.086 1 90.56 112 GLN B C 1
ATOM 5731 O O . GLN B 1 112 ? 32.719 -17.906 -9.414 1 90.56 112 GLN B O 1
ATOM 5736 N N . TRP B 1 113 ? 31 -17.109 -8.25 1 90.06 113 TRP B N 1
ATOM 5737 C CA . TRP B 1 113 ? 30.812 -18.406 -7.605 1 90.06 113 TRP B CA 1
ATOM 5738 C C . TRP B 1 113 ? 30.391 -19.469 -8.625 1 90.06 113 TRP B C 1
ATOM 5740 O O . TRP B 1 113 ? 30.891 -20.594 -8.602 1 90.06 113 TRP B O 1
ATOM 5750 N N . ILE B 1 114 ? 29.531 -19.125 -9.5 1 92.38 114 ILE B N 1
ATOM 5751 C CA . ILE B 1 114 ? 29.062 -20.031 -10.531 1 92.38 114 ILE B CA 1
ATOM 5752 C C . ILE B 1 114 ? 30.219 -20.422 -11.453 1 92.38 114 ILE B C 1
ATOM 5754 O O . ILE B 1 114 ? 30.375 -21.594 -11.812 1 92.38 114 ILE B O 1
ATOM 5758 N N . ILE B 1 115 ? 30.984 -19.453 -11.719 1 94.19 115 ILE B N 1
ATOM 5759 C CA . ILE B 1 115 ? 32.156 -19.719 -12.539 1 94.19 115 ILE B CA 1
ATOM 5760 C C . ILE B 1 115 ? 33.094 -20.688 -11.82 1 94.19 115 ILE B C 1
ATOM 5762 O O . ILE B 1 115 ? 33.656 -21.594 -12.438 1 94.19 115 ILE B O 1
ATOM 5766 N N . SER B 1 116 ? 33.219 -20.453 -10.625 1 92.88 116 SER B N 1
ATOM 5767 C CA . SER B 1 116 ? 34.125 -21.312 -9.844 1 92.88 116 SER B CA 1
ATOM 5768 C C . SER B 1 116 ? 33.625 -22.75 -9.828 1 92.88 116 SER B C 1
ATOM 5770 O O . SER B 1 116 ? 34.406 -23.688 -9.812 1 92.88 116 SER B O 1
ATOM 5772 N N . LYS B 1 117 ? 32.344 -22.953 -9.844 1 93.19 117 LYS B N 1
ATOM 5773 C CA . LYS B 1 117 ? 31.766 -24.297 -9.742 1 93.19 117 LYS B CA 1
ATOM 5774 C C . LYS B 1 117 ? 31.672 -24.953 -11.109 1 93.19 117 LYS B C 1
ATOM 5776 O O . LYS B 1 117 ? 31.688 -26.188 -11.211 1 93.19 117 LYS B O 1
ATOM 5781 N N . THR B 1 118 ? 31.5 -24.156 -12.148 1 95.5 118 THR B N 1
ATOM 5782 C CA . THR B 1 118 ? 31.188 -24.703 -13.461 1 95.5 118 THR B CA 1
ATOM 5783 C C . THR B 1 118 ? 32.375 -24.562 -14.406 1 95.5 118 THR B C 1
ATOM 5785 O O . THR B 1 118 ? 32.469 -25.297 -15.406 1 95.5 118 THR B O 1
ATOM 5788 N N . GLY B 1 119 ? 33.188 -23.562 -14.125 1 94.44 119 GLY B N 1
ATOM 5789 C CA . GLY B 1 119 ? 34.281 -23.25 -15.039 1 94.44 119 GLY B CA 1
ATOM 5790 C C . GLY B 1 119 ? 33.844 -22.375 -16.203 1 94.44 119 GLY B C 1
ATOM 5791 O O . GLY B 1 119 ? 34.656 -22.078 -17.094 1 94.44 119 GLY B O 1
ATOM 5792 N N . HIS B 1 120 ? 32.594 -21.969 -16.234 1 94.62 120 HIS B N 1
ATOM 5793 C CA . HIS B 1 120 ? 32.031 -21.219 -17.359 1 94.62 120 HIS B CA 1
ATOM 5794 C C . HIS B 1 120 ? 31.359 -19.938 -16.891 1 94.62 120 HIS B C 1
ATOM 5796 O O . HIS B 1 120 ? 30.781 -19.891 -15.805 1 94.62 120 HIS B O 1
ATOM 5802 N N . GLU B 1 121 ? 31.281 -18.953 -17.781 1 92.44 121 GLU B N 1
ATOM 5803 C CA . GLU B 1 121 ? 30.609 -17.703 -17.5 1 92.44 121 GLU B CA 1
ATOM 5804 C C . GLU B 1 121 ? 29.094 -17.828 -17.688 1 92.44 121 GLU B C 1
ATOM 5806 O O . GLU B 1 121 ? 28.641 -18.641 -18.5 1 92.44 121 GLU B O 1
ATOM 5811 N N . VAL B 1 122 ? 28.469 -17.047 -16.891 1 90.12 122 VAL B N 1
ATOM 5812 C CA . VAL B 1 122 ? 27.016 -16.984 -17.062 1 90.12 122 VAL B CA 1
ATOM 5813 C C . VAL B 1 122 ? 26.672 -16.141 -18.281 1 90.12 122 VAL B C 1
ATOM 5815 O O . VAL B 1 122 ? 27.094 -14.984 -18.375 1 90.12 122 VAL B O 1
ATOM 5818 N N . ILE B 1 123 ? 25.891 -16.625 -19.156 1 83.75 123 ILE B N 1
ATOM 5819 C CA . ILE B 1 123 ? 25.594 -15.938 -20.422 1 83.75 123 ILE B CA 1
ATOM 5820 C C . ILE B 1 123 ? 24.281 -15.18 -20.297 1 83.75 123 ILE B C 1
ATOM 5822 O O . ILE B 1 123 ? 24.156 -14.055 -20.797 1 83.75 123 ILE B O 1
ATOM 5826 N N . LEU B 1 124 ? 23.359 -15.781 -19.672 1 76.25 124 LEU B N 1
ATOM 5827 C CA . LEU B 1 124 ? 22.031 -15.195 -19.609 1 76.25 124 LEU B CA 1
ATOM 5828 C C . LEU B 1 124 ? 21.781 -14.508 -18.281 1 76.25 124 LEU B C 1
ATOM 5830 O O . LEU B 1 124 ? 22.141 -15.047 -17.219 1 76.25 124 LEU B O 1
ATOM 5834 N N . ASN B 1 125 ? 21.328 -13.141 -18.484 1 67.69 125 ASN B N 1
ATOM 5835 C CA . ASN B 1 125 ? 20.844 -12.422 -17.312 1 67.69 125 ASN B CA 1
ATOM 5836 C C . ASN B 1 125 ? 19.344 -12.141 -17.391 1 67.69 125 ASN B C 1
ATOM 5838 O O . ASN B 1 125 ? 18.938 -11.008 -17.656 1 67.69 125 ASN B O 1
ATOM 5842 N N . PRO B 1 126 ? 18.703 -13.188 -17.094 1 59.44 126 PRO B N 1
ATOM 5843 C CA . PRO B 1 126 ? 17.281 -13.141 -17.422 1 59.44 126 PRO B CA 1
ATOM 5844 C C . PRO B 1 126 ? 16.516 -12.109 -16.594 1 59.44 126 PRO B C 1
ATOM 5846 O O . PRO B 1 126 ? 15.453 -11.641 -17 1 59.44 126 PRO B O 1
ATOM 5849 N N . GLY B 1 127 ? 16.984 -11.781 -15.406 1 56.84 127 GLY B N 1
ATOM 5850 C CA . GLY B 1 127 ? 16.297 -10.812 -14.578 1 56.84 127 GLY B CA 1
ATOM 5851 C C . GLY B 1 127 ? 16.484 -9.383 -15.055 1 56.84 127 GLY B C 1
ATOM 5852 O O . GLY B 1 127 ? 15.773 -8.477 -14.609 1 56.84 127 GLY B O 1
ATOM 5853 N N . ALA B 1 128 ? 17.391 -9.266 -15.914 1 52.94 128 ALA B N 1
ATOM 5854 C CA . ALA B 1 128 ? 17.688 -7.914 -16.375 1 52.94 128 ALA B CA 1
ATOM 5855 C C . ALA B 1 128 ? 16.656 -7.441 -17.391 1 52.94 128 ALA B C 1
ATOM 5857 O O . ALA B 1 128 ? 16.219 -8.203 -18.25 1 52.94 128 ALA B O 1
ATOM 5858 N N . THR B 1 129 ? 15.789 -6.504 -16.938 1 54.41 129 THR B N 1
ATOM 5859 C CA . THR B 1 129 ? 14.719 -5.961 -17.766 1 54.41 129 THR B CA 1
ATOM 5860 C C . THR B 1 129 ? 15.242 -5.562 -19.141 1 54.41 129 THR B C 1
ATOM 5862 O O . THR B 1 129 ? 16.188 -4.785 -19.25 1 54.41 129 THR B O 1
ATOM 5865 N N . ASP B 1 130 ? 15.172 -6.461 -20.234 1 48.19 130 ASP B N 1
ATOM 5866 C CA . ASP B 1 130 ? 15.438 -5.945 -21.562 1 48.19 130 ASP B CA 1
ATOM 5867 C C . ASP B 1 130 ? 14.336 -5 -22.031 1 48.19 130 ASP B C 1
ATOM 5869 O O . ASP B 1 130 ? 13.219 -5.441 -22.328 1 48.19 130 ASP B O 1
ATOM 5873 N N . HIS B 1 131 ? 14.469 -3.789 -21.578 1 44.91 131 HIS B N 1
ATOM 5874 C CA . HIS B 1 131 ? 13.492 -2.811 -22.062 1 44.91 131 HIS B CA 1
ATOM 5875 C C . HIS B 1 131 ? 13.641 -2.568 -23.562 1 44.91 131 HIS B C 1
ATOM 5877 O O . HIS B 1 131 ? 13.133 -1.571 -24.078 1 44.91 131 HIS B O 1
ATOM 5883 N N . SER B 1 132 ? 14.469 -3.275 -24.141 1 42.03 132 SER B N 1
ATOM 5884 C CA . SER B 1 132 ? 14.766 -2.928 -25.531 1 42.03 132 SER B CA 1
ATOM 5885 C C . SER B 1 132 ? 13.516 -3.016 -26.406 1 42.03 132 SER B C 1
ATOM 5887 O O . SER B 1 132 ? 13.422 -2.354 -27.438 1 42.03 132 SER B O 1
ATOM 5889 N N . ASN B 1 133 ? 12.68 -3.932 -26.109 1 41.75 133 ASN B N 1
ATOM 5890 C CA . ASN B 1 133 ? 11.484 -3.936 -26.953 1 41.75 133 ASN B CA 1
ATOM 5891 C C . ASN B 1 133 ? 10.234 -3.557 -26.156 1 41.75 133 ASN B C 1
ATOM 5893 O O . ASN B 1 133 ? 9.547 -4.43 -25.625 1 41.75 133 ASN B O 1
ATOM 5897 N N . PRO B 1 134 ? 10.289 -2.291 -25.766 1 45.25 134 PRO B N 1
ATOM 5898 C CA . PRO B 1 134 ? 9.148 -1.864 -24.938 1 45.25 134 PRO B CA 1
ATOM 5899 C C . PRO B 1 134 ? 7.809 -2.299 -25.531 1 45.25 134 PRO B C 1
ATOM 5901 O O . PRO B 1 134 ? 7.621 -2.256 -26.75 1 45.25 134 PRO B O 1
ATOM 5904 N N . SER B 1 135 ? 7.258 -3.238 -24.984 1 47.91 135 SER B N 1
ATOM 5905 C CA . SER B 1 135 ? 5.895 -3.533 -25.406 1 47.91 135 SER B CA 1
ATOM 5906 C C . SER B 1 135 ? 5.164 -2.266 -25.844 1 47.91 135 SER B C 1
ATOM 5908 O O . SER B 1 135 ? 5.355 -1.199 -25.25 1 47.91 135 SER B O 1
ATOM 5910 N N . LYS B 1 136 ? 4.801 -2.305 -27.125 1 47.59 136 LYS B N 1
ATOM 5911 C CA . LYS B 1 136 ? 3.979 -1.218 -27.641 1 47.59 136 LYS B CA 1
ATOM 5912 C C . LYS B 1 136 ? 2.939 -0.775 -26.609 1 47.59 136 LYS B C 1
ATOM 5914 O O . LYS B 1 136 ? 2.326 -1.608 -25.938 1 47.59 136 LYS B O 1
ATOM 5919 N N . SER B 1 137 ? 3.127 0.437 -26.156 1 49.53 137 SER B N 1
ATOM 5920 C CA . SER B 1 137 ? 2.1 1.002 -25.297 1 49.53 137 SER B CA 1
ATOM 5921 C C . SER B 1 137 ? 0.703 0.605 -25.766 1 49.53 137 SER B C 1
ATOM 5923 O O . SER 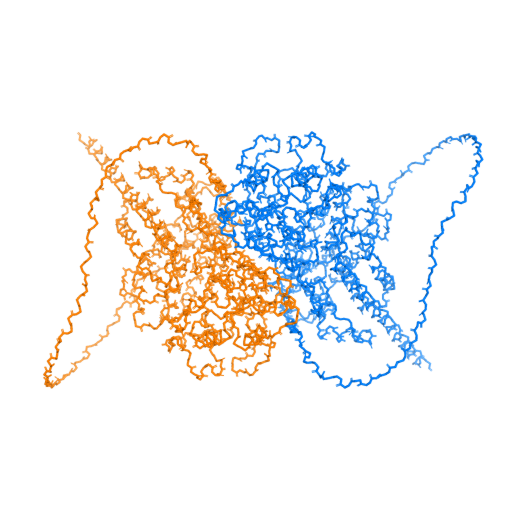B 1 137 ? 0.398 0.671 -26.953 1 49.53 137 SER B O 1
ATOM 5925 N N . PRO B 1 138 ? 0.013 -0.247 -25.031 1 49.44 138 PRO B N 1
ATOM 5926 C CA . PRO B 1 138 ? -1.368 -0.477 -25.469 1 49.44 138 PRO B CA 1
ATOM 5927 C C . PRO B 1 138 ? -2.111 0.819 -25.781 1 49.44 138 PRO B C 1
ATOM 5929 O O . PRO B 1 138 ? -3.33 0.807 -25.969 1 49.44 138 PRO B O 1
ATOM 5932 N N . ALA B 1 139 ? -1.41 1.972 -25.641 1 47.72 139 ALA B N 1
ATOM 5933 C CA . ALA B 1 139 ? -2.068 3.271 -25.734 1 47.72 139 ALA B CA 1
ATOM 5934 C C . ALA B 1 139 ? -2.811 3.41 -27.062 1 47.72 139 ALA B C 1
ATOM 5936 O O . ALA B 1 139 ? -3.535 4.387 -27.281 1 47.72 139 ALA B O 1
ATOM 5937 N N . PRO B 1 140 ? -2.277 2.77 -28.109 1 47.72 140 PRO B N 1
ATOM 5938 C CA . PRO B 1 140 ? -2.6 3.559 -29.312 1 47.72 140 PRO B CA 1
ATOM 5939 C C . PRO B 1 140 ? -4.102 3.654 -29.562 1 47.72 140 PRO B C 1
ATOM 5941 O O . PRO B 1 140 ? -4.527 3.809 -30.703 1 47.72 140 PRO B O 1
ATOM 5944 N N . HIS B 1 141 ? -4.918 3.072 -28.625 1 52.34 141 HIS B N 1
ATOM 5945 C CA . HIS B 1 141 ? -6.188 3.309 -29.297 1 52.34 141 HIS B CA 1
ATOM 5946 C C . HIS B 1 141 ? -6.52 4.797 -29.344 1 52.34 141 HIS B C 1
ATOM 5948 O O . HIS B 1 141 ? -6.434 5.484 -28.328 1 52.34 141 HIS B O 1
ATOM 5954 N N . VAL B 1 142 ? -6.457 5.352 -30.609 1 53.53 142 VAL B N 1
ATOM 5955 C CA . VAL B 1 142 ? -6.617 6.734 -31.062 1 53.53 142 VAL B CA 1
ATOM 5956 C C . VAL B 1 142 ? -8.016 7.23 -30.703 1 53.53 142 VAL B C 1
ATOM 5958 O O . VAL B 1 142 ? -9.016 6.672 -31.172 1 53.53 142 VAL B O 1
ATOM 5961 N N . TYR B 1 143 ? -8.188 7.629 -29.406 1 59.56 143 TYR B N 1
ATOM 5962 C CA . TYR B 1 143 ? -9.461 8.312 -29.234 1 59.56 143 TYR B CA 1
ATOM 5963 C C . TYR B 1 143 ? -9.445 9.672 -29.922 1 59.56 143 TYR B C 1
ATOM 5965 O O . TYR B 1 143 ? -8.414 10.336 -29.969 1 59.56 143 TYR B O 1
ATOM 5973 N N . HIS B 1 144 ? -10.469 9.867 -30.734 1 59.88 144 HIS B N 1
ATOM 5974 C CA . HIS B 1 144 ? -10.602 11.062 -31.562 1 59.88 144 HIS B CA 1
ATOM 5975 C C . HIS B 1 144 ? -11.078 12.25 -30.719 1 59.88 144 HIS B C 1
ATOM 5977 O O . HIS B 1 144 ? -10.734 13.398 -31.016 1 59.88 144 HIS B O 1
ATOM 5983 N N . ASP B 1 145 ? -11.945 11.93 -29.75 1 65.69 145 ASP B N 1
ATOM 5984 C CA . ASP B 1 145 ? -12.5 12.961 -28.875 1 65.69 145 ASP B CA 1
ATOM 5985 C C . ASP B 1 145 ? -12.664 12.438 -27.453 1 65.69 145 ASP B C 1
ATOM 5987 O O . ASP B 1 145 ? -12.695 11.227 -27.234 1 65.69 145 ASP B O 1
ATOM 5991 N N . GLN B 1 146 ? -12.602 13.344 -26.453 1 71.19 146 GLN B N 1
ATOM 5992 C CA . GLN B 1 146 ? -12.773 12.984 -25.047 1 71.19 146 GLN B CA 1
ATOM 5993 C C . GLN B 1 146 ? -14.062 12.195 -24.828 1 71.19 146 GLN B C 1
ATOM 5995 O O . GLN B 1 146 ? -14.117 11.312 -23.969 1 71.19 146 GLN B O 1
ATOM 6000 N N . ARG B 1 147 ? -15.078 12.531 -25.641 1 76.44 147 ARG B N 1
ATOM 6001 C CA . ARG B 1 147 ? -16.375 11.883 -25.5 1 76.44 147 ARG B CA 1
ATOM 6002 C C . ARG B 1 147 ? -16.297 10.406 -25.859 1 76.44 147 ARG B C 1
ATOM 6004 O O . ARG B 1 147 ? -17.094 9.602 -25.391 1 76.44 147 ARG B O 1
ATOM 6011 N N . ASP B 1 148 ? -15.273 10.07 -26.594 1 82.5 148 ASP B N 1
ATOM 6012 C CA . ASP B 1 148 ? -15.07 8.672 -26.953 1 82.5 148 ASP B CA 1
ATOM 6013 C C . ASP B 1 148 ? -14.711 7.828 -25.734 1 82.5 148 ASP B C 1
ATOM 6015 O O . ASP B 1 148 ? -15 6.629 -25.688 1 82.5 148 ASP B O 1
ATOM 6019 N N . LEU B 1 149 ? -14.117 8.516 -24.781 1 85.44 149 LEU B N 1
ATOM 6020 C CA . LEU B 1 149 ? -13.711 7.801 -23.578 1 85.44 149 LEU B CA 1
ATOM 6021 C C . LEU B 1 149 ? -14.922 7.34 -22.781 1 85.44 149 LEU B C 1
ATOM 6023 O O . LEU B 1 149 ? -14.852 6.344 -22.062 1 85.44 149 LEU B O 1
ATOM 6027 N N . TYR B 1 150 ? -16.062 8.047 -23.031 1 88.81 150 TYR B N 1
ATOM 6028 C CA . TYR B 1 150 ? -17.234 7.77 -22.219 1 88.81 150 TYR B CA 1
ATOM 6029 C C . TYR B 1 150 ? -18.141 6.762 -22.922 1 88.81 150 TYR B C 1
ATOM 6031 O O . TYR B 1 150 ? -19.109 6.281 -22.328 1 88.81 150 TYR B O 1
ATOM 6039 N N . GLU B 1 151 ? -17.859 6.449 -24.141 1 90.38 151 GLU B N 1
ATOM 6040 C CA . GLU B 1 151 ? -18.734 5.562 -24.906 1 90.38 151 GLU B CA 1
ATOM 6041 C C . GLU B 1 151 ? -18.594 4.113 -24.453 1 90.38 151 GLU B C 1
ATOM 6043 O O . GLU B 1 151 ? -17.469 3.631 -24.234 1 90.38 151 GLU B O 1
ATOM 6048 N N . LEU B 1 152 ? -19.734 3.514 -24.297 1 95.12 152 LEU B N 1
ATOM 6049 C CA . LEU B 1 152 ? -19.781 2.121 -23.859 1 95.12 152 LEU B CA 1
ATOM 6050 C C . LEU B 1 152 ? -20.219 1.211 -25 1 95.12 152 LEU B C 1
ATOM 6052 O O . LEU B 1 152 ? -20.859 1.666 -25.953 1 95.12 152 LEU B O 1
ATOM 6056 N N . PRO B 1 153 ? -19.781 -0.039 -24.953 1 93.38 153 PRO B N 1
ATOM 6057 C CA . PRO B 1 153 ? -20.391 -1.001 -25.875 1 93.38 153 PRO B CA 1
ATOM 6058 C C . PRO B 1 153 ? -21.906 -1.109 -25.688 1 93.38 153 PRO B C 1
ATOM 6060 O O . PRO B 1 153 ? -22.469 -0.549 -24.734 1 93.38 153 PRO B O 1
ATOM 6063 N N . GLU B 1 154 ? -22.531 -1.844 -26.609 1 94.25 154 GLU B N 1
ATOM 6064 C CA . GLU B 1 154 ? -23.984 -1.993 -26.547 1 94.25 154 GLU B CA 1
ATOM 6065 C C . GLU B 1 154 ? -24.422 -2.582 -25.219 1 94.25 154 GLU B C 1
ATOM 6067 O O . GLU B 1 154 ? -23.781 -3.5 -24.703 1 94.25 154 GLU B O 1
ATOM 6072 N N . ARG B 1 155 ? -25.5 -2.053 -24.688 1 95.94 155 ARG B N 1
ATOM 6073 C CA . ARG B 1 155 ? -26 -2.471 -23.391 1 95.94 155 ARG B CA 1
ATOM 6074 C C . ARG B 1 155 ? -26.281 -3.969 -23.359 1 95.94 155 ARG B C 1
ATOM 6076 O O . ARG B 1 155 ? -25.984 -4.645 -22.375 1 95.94 155 ARG B O 1
ATOM 6083 N N . SER B 1 156 ? -26.875 -4.434 -24.406 1 94 156 SER B N 1
ATOM 6084 C CA . SER B 1 156 ? -27.234 -5.848 -24.469 1 94 156 SER B CA 1
ATOM 6085 C C . SER B 1 156 ? -26 -6.738 -24.328 1 94 156 SER B C 1
ATOM 6087 O O . SER B 1 156 ? -26.062 -7.793 -23.703 1 94 156 SER B O 1
ATOM 6089 N N . THR B 1 157 ? -24.906 -6.336 -24.938 1 92.62 157 THR B N 1
ATOM 6090 C CA . THR B 1 157 ? -23.656 -7.086 -24.844 1 92.62 157 THR B CA 1
ATOM 6091 C C . THR B 1 157 ? -23.141 -7.113 -23.406 1 92.62 157 THR B C 1
ATOM 6093 O O . THR B 1 157 ? -22.719 -8.164 -22.922 1 92.62 157 THR B O 1
ATOM 6096 N N . THR B 1 158 ? -23.188 -5.941 -22.766 1 95.19 158 THR B N 1
ATOM 6097 C CA . THR B 1 158 ? -22.766 -5.848 -21.359 1 95.19 158 THR B CA 1
ATOM 6098 C C . THR B 1 158 ? -23.641 -6.734 -20.484 1 95.19 158 THR B C 1
ATOM 6100 O O . THR B 1 158 ? -23.141 -7.449 -19.609 1 95.19 158 THR B O 1
ATOM 6103 N N . GLU B 1 159 ? -24.906 -6.715 -20.719 1 95.44 159 GLU B N 1
ATOM 6104 C CA . GLU B 1 159 ? -25.844 -7.5 -19.906 1 95.44 159 GLU B CA 1
ATOM 6105 C C . GLU B 1 159 ? -25.641 -8.992 -20.125 1 95.44 159 GLU B C 1
ATOM 6107 O O . GLU B 1 159 ? -25.75 -9.781 -19.188 1 95.44 159 GLU B O 1
ATOM 6112 N N . LYS B 1 160 ? -25.359 -9.414 -21.312 1 93.19 160 LYS B N 1
ATOM 6113 C CA . LYS B 1 160 ? -25.094 -10.812 -21.609 1 93.19 160 LYS B CA 1
ATOM 6114 C C . LYS B 1 160 ? -23.812 -11.273 -20.906 1 93.19 160 LYS B C 1
ATOM 6116 O O . LYS B 1 160 ? -23.75 -12.367 -20.344 1 93.19 160 LYS B O 1
ATOM 6121 N N . ALA B 1 161 ? -22.797 -10.445 -21.047 1 93.94 161 ALA B N 1
ATOM 6122 C CA . ALA B 1 161 ? -21.547 -10.758 -20.375 1 93.94 161 ALA B CA 1
ATOM 6123 C C . ALA B 1 161 ? -21.734 -10.867 -18.859 1 93.94 161 ALA B C 1
ATOM 6125 O O . ALA B 1 161 ? -21.203 -11.773 -18.219 1 93.94 161 ALA B O 1
ATOM 6126 N N . PHE B 1 162 ? -22.531 -9.945 -18.359 1 96 162 PHE B N 1
ATOM 6127 C CA . PHE B 1 162 ? -22.797 -9.914 -16.938 1 96 162 PHE B CA 1
ATOM 6128 C C . PHE B 1 162 ? -23.562 -11.156 -16.5 1 96 162 PHE B C 1
ATOM 6130 O O . PHE B 1 162 ? -23.234 -11.773 -15.484 1 96 162 PHE B O 1
ATOM 6137 N N . ASP B 1 163 ? -24.484 -11.523 -17.25 1 94.5 163 ASP B N 1
ATOM 6138 C CA . ASP B 1 163 ? -25.266 -12.719 -16.969 1 94.5 163 ASP B CA 1
ATOM 6139 C C . ASP B 1 163 ? -24.406 -13.969 -16.984 1 94.5 163 ASP B C 1
ATOM 6141 O O . ASP B 1 163 ? -24.531 -14.844 -16.125 1 94.5 163 ASP B O 1
ATOM 6145 N N . ALA B 1 164 ? -23.547 -14.055 -17.953 1 93.38 164 ALA B N 1
ATOM 6146 C CA . ALA B 1 164 ? -22.625 -15.18 -18.031 1 93.38 164 ALA B CA 1
ATOM 6147 C C . ALA B 1 164 ? -21.734 -15.234 -16.797 1 93.38 164 ALA B C 1
ATOM 6149 O O . ALA B 1 164 ? -21.484 -16.312 -16.25 1 93.38 164 ALA B O 1
ATOM 6150 N N . PHE B 1 165 ? -21.297 -14.125 -16.391 1 95.38 165 PHE B N 1
ATOM 6151 C CA . PHE B 1 165 ? -20.375 -14.055 -15.25 1 95.38 165 PHE B CA 1
ATOM 6152 C C . PHE B 1 165 ? -21.078 -14.531 -13.977 1 95.38 165 PHE B C 1
ATOM 6154 O O . PHE B 1 165 ? -20.547 -15.383 -13.258 1 95.38 165 PHE B O 1
ATOM 6161 N N . ILE B 1 166 ? -22.203 -13.945 -13.641 1 95.81 166 ILE B N 1
ATOM 6162 C CA . ILE B 1 166 ? -22.844 -14.188 -12.352 1 95.81 166 ILE B CA 1
ATOM 6163 C C . ILE B 1 166 ? -23.297 -15.641 -12.266 1 95.81 166 ILE B C 1
ATOM 6165 O O . ILE B 1 166 ? -23.5 -16.172 -11.172 1 95.81 166 ILE B O 1
ATOM 6169 N N . HIS B 1 167 ? -23.391 -16.375 -13.406 1 93.88 167 HIS B N 1
ATOM 6170 C CA . HIS B 1 167 ? -23.812 -17.766 -13.422 1 93.88 167 HIS B CA 1
ATOM 6171 C C . HIS B 1 167 ? -22.609 -18.703 -13.523 1 93.88 167 HIS B C 1
ATOM 6173 O O . HIS B 1 167 ? -22.766 -19.922 -13.461 1 93.88 167 HIS B O 1
ATOM 6179 N N . SER B 1 168 ? -21.469 -18.125 -13.695 1 93.56 168 SER B N 1
ATOM 6180 C CA . SER B 1 168 ? -20.266 -18.922 -13.852 1 93.56 168 SER B CA 1
ATOM 6181 C C . SER B 1 168 ? -19.641 -19.266 -12.5 1 93.56 168 SER B C 1
ATOM 6183 O O . SER B 1 168 ? -19.688 -18.469 -11.57 1 93.56 168 SER B O 1
ATOM 6185 N N . SER B 1 169 ? -19 -20.484 -12.453 1 93.81 169 SER B N 1
ATOM 6186 C CA . SER B 1 169 ? -18.266 -20.859 -11.258 1 93.81 169 SER B CA 1
ATOM 6187 C C . SER B 1 169 ? -17.047 -19.969 -11.062 1 93.81 169 SER B C 1
ATOM 6189 O O . SER B 1 169 ? -16.484 -19.891 -9.961 1 93.81 169 SER B O 1
ATOM 6191 N N . PHE B 1 170 ? -16.656 -19.25 -12.125 1 93.75 170 PHE B N 1
ATOM 6192 C CA . PHE B 1 170 ? -15.562 -18.297 -12.047 1 93.75 170 PHE B CA 1
ATOM 6193 C C . PHE B 1 170 ? -15.852 -17.219 -11 1 93.75 170 PHE B C 1
ATOM 6195 O O . PHE B 1 170 ? -14.945 -16.75 -10.32 1 93.75 170 PHE B O 1
ATOM 6202 N N . SER B 1 171 ? -17.094 -16.891 -10.805 1 96.06 171 SER B N 1
ATOM 6203 C CA . SER B 1 171 ? -17.5 -15.844 -9.875 1 96.06 171 SER B CA 1
ATOM 6204 C C . SER B 1 171 ? -17.266 -16.266 -8.43 1 96.06 171 SER B C 1
ATOM 6206 O O . SER B 1 171 ? -17.25 -15.422 -7.527 1 96.06 171 SER B O 1
ATOM 6208 N N . LEU B 1 172 ? -17.078 -17.547 -8.172 1 95.94 172 LEU B N 1
ATOM 6209 C CA . LEU B 1 172 ? -16.797 -18.047 -6.824 1 95.94 172 LEU B CA 1
ATOM 6210 C C . LEU B 1 172 ? -15.305 -17.984 -6.531 1 95.94 172 LEU B C 1
ATOM 6212 O O . LEU B 1 172 ? -14.898 -17.969 -5.367 1 95.94 172 LEU B O 1
ATOM 6216 N N . VAL B 1 173 ? -14.5 -18 -7.605 1 96.12 173 VAL B N 1
ATOM 6217 C CA . VAL B 1 173 ? -13.055 -17.875 -7.465 1 96.12 173 VAL B CA 1
ATOM 6218 C C . VAL B 1 173 ? -12.664 -16.406 -7.363 1 96.12 173 VAL B C 1
ATOM 6220 O O . VAL B 1 173 ? -11.852 -16.031 -6.516 1 96.12 173 VAL B O 1
ATOM 6223 N N . PHE B 1 174 ? -13.25 -15.633 -8.242 1 96.62 174 PHE B N 1
ATOM 6224 C CA . PHE B 1 174 ? -13 -14.195 -8.305 1 96.62 174 PHE B CA 1
ATOM 6225 C C . PHE B 1 174 ? -14.312 -13.422 -8.25 1 96.62 174 PHE B C 1
ATOM 6227 O O . PHE B 1 174 ? -14.773 -12.906 -9.273 1 96.62 174 PHE B O 1
ATOM 6234 N N . PRO B 1 175 ? -14.828 -13.273 -7.066 1 96.94 175 PRO B N 1
ATOM 6235 C CA . PRO B 1 175 ? -16.062 -12.492 -6.934 1 96.94 175 PRO B CA 1
ATOM 6236 C C . PRO B 1 175 ? -15.82 -10.984 -7.066 1 96.94 175 PRO B C 1
ATOM 6238 O O . PRO B 1 175 ? -16.031 -10.234 -6.113 1 96.94 175 PRO B O 1
ATOM 6241 N N . VAL B 1 176 ? -15.547 -10.516 -8.227 1 97.38 176 VAL B N 1
ATOM 6242 C CA . VAL B 1 176 ? -15.031 -9.172 -8.461 1 97.38 176 VAL B CA 1
ATOM 6243 C C . VAL B 1 176 ? -16.172 -8.156 -8.438 1 97.38 176 VAL B C 1
ATOM 6245 O O . VAL B 1 176 ? -15.961 -6.98 -8.148 1 97.38 176 VAL B O 1
ATOM 6248 N N . VAL B 1 177 ? -17.422 -8.594 -8.812 1 98 177 VAL B N 1
ATOM 6249 C CA . VAL B 1 177 ? -18.578 -7.715 -8.727 1 98 177 VAL B CA 1
ATOM 6250 C C . VAL B 1 177 ? -19.719 -8.43 -8.008 1 98 177 VAL B C 1
ATOM 6252 O O . VAL B 1 177 ? -19.844 -9.656 -8.102 1 98 177 VAL B O 1
ATOM 6255 N N . GLU B 1 178 ? -20.469 -7.656 -7.27 1 96.94 178 GLU B N 1
ATOM 6256 C CA . GLU B 1 178 ? -21.672 -8.156 -6.609 1 96.94 178 GLU B CA 1
ATOM 6257 C C . GLU B 1 178 ? -22.891 -8.078 -7.527 1 96.94 178 GLU B C 1
ATOM 6259 O O . GLU B 1 178 ? -23.156 -7.023 -8.109 1 96.94 178 GLU B O 1
ATOM 6264 N N . ARG B 1 179 ? -23.625 -9.117 -7.691 1 95.5 179 ARG B N 1
ATOM 6265 C CA . ARG B 1 179 ? -24.594 -9.281 -8.773 1 95.5 179 ARG B CA 1
ATOM 6266 C C . ARG B 1 179 ? -25.688 -8.227 -8.688 1 95.5 179 ARG B C 1
ATOM 6268 O O . ARG B 1 179 ? -26.141 -7.711 -9.711 1 95.5 179 ARG B O 1
ATOM 6275 N N . VAL B 1 180 ? -26.156 -7.883 -7.5 1 96.31 180 VAL B N 1
ATOM 6276 C CA . VAL B 1 180 ? -27.25 -6.914 -7.375 1 96.31 180 VAL B CA 1
ATOM 6277 C C . VAL B 1 180 ? -26.688 -5.496 -7.508 1 96.31 180 VAL B C 1
ATOM 6279 O O . VAL B 1 180 ? -27.234 -4.676 -8.25 1 96.31 180 VAL B O 1
ATOM 6282 N N . LEU B 1 181 ? -25.625 -5.238 -6.816 1 97.62 181 LEU B N 1
ATOM 6283 C CA . LEU B 1 181 ? -25.016 -3.912 -6.824 1 97.62 181 LEU B CA 1
ATOM 6284 C C . LEU B 1 181 ? -24.516 -3.551 -8.219 1 97.62 181 LEU B C 1
ATOM 6286 O O . LEU B 1 181 ? -24.672 -2.412 -8.664 1 97.62 181 LEU B O 1
ATOM 6290 N N . PHE B 1 182 ? -23.984 -4.477 -8.922 1 98.44 182 PHE B N 1
ATOM 6291 C CA . PHE B 1 182 ? -23.406 -4.176 -10.219 1 98.44 182 PHE B CA 1
ATOM 6292 C C . PHE B 1 182 ? -24.484 -4.039 -11.281 1 98.44 182 PHE B C 1
ATOM 6294 O O . PHE B 1 182 ? -24.312 -3.32 -12.273 1 98.44 182 PHE B O 1
ATOM 6301 N N . LYS B 1 183 ? -25.562 -4.766 -11.102 1 98.06 183 LYS B N 1
ATOM 6302 C CA . LYS B 1 183 ? -26.703 -4.527 -11.992 1 98.06 183 LYS B CA 1
ATOM 6303 C C . LYS B 1 183 ? -27.125 -3.062 -11.945 1 98.06 183 LYS B C 1
ATOM 6305 O O . LYS B 1 183 ? -27.438 -2.467 -12.977 1 98.06 183 LYS B O 1
ATOM 6310 N N . ASP B 1 184 ? -27.109 -2.51 -10.742 1 97.5 184 ASP B N 1
ATOM 6311 C CA . ASP B 1 184 ? -27.422 -1.092 -10.578 1 97.5 184 ASP B CA 1
ATOM 6312 C C . ASP B 1 184 ? -26.375 -0.222 -11.281 1 97.5 184 ASP B C 1
ATOM 6314 O O . ASP B 1 184 ? -26.719 0.825 -11.836 1 97.5 184 ASP B O 1
ATOM 6318 N N . THR B 1 185 ? -25.156 -0.636 -11.164 1 98.19 185 THR B N 1
ATOM 6319 C CA . THR B 1 185 ? -24.078 0.079 -11.828 1 98.19 185 THR B CA 1
ATOM 6320 C C . THR B 1 185 ? -24.297 0.098 -13.336 1 98.19 185 THR B C 1
ATOM 6322 O O . THR B 1 185 ? -24.109 1.135 -13.984 1 98.19 185 THR B O 1
ATOM 6325 N N . ILE B 1 186 ? -24.688 -1.032 -13.906 1 98.56 186 ILE B N 1
ATOM 6326 C CA . ILE B 1 186 ? -24.953 -1.122 -15.336 1 98.56 186 ILE B CA 1
ATOM 6327 C C . ILE B 1 186 ? -26.109 -0.201 -15.703 1 98.56 186 ILE B C 1
ATOM 6329 O O . ILE B 1 186 ? -26.047 0.542 -16.688 1 98.56 186 ILE B O 1
ATOM 6333 N N . GLU B 1 187 ? -27.141 -0.248 -14.914 1 98.31 187 GLU B N 1
ATOM 6334 C CA . GLU B 1 187 ? -28.297 0.594 -15.18 1 98.31 187 GLU B CA 1
ATOM 6335 C C . GLU B 1 187 ? -27.922 2.07 -15.211 1 98.31 187 GLU B C 1
ATOM 6337 O O . GLU B 1 187 ? -28.312 2.801 -16.125 1 98.31 187 GLU B O 1
ATOM 6342 N N . LEU B 1 188 ? -27.156 2.492 -14.266 1 97.56 188 LEU B N 1
ATOM 6343 C CA . LEU B 1 188 ? -26.734 3.887 -14.188 1 97.56 188 LEU B CA 1
ATOM 6344 C C . LEU B 1 188 ? -25.812 4.246 -15.344 1 97.56 188 LEU B C 1
ATOM 6346 O O . LEU B 1 188 ? -25.922 5.336 -15.914 1 97.56 188 LEU B O 1
ATOM 6350 N N . ALA B 1 189 ? -24.938 3.377 -15.703 1 98.19 189 ALA B N 1
ATOM 6351 C CA . ALA B 1 189 ? -23.938 3.633 -16.734 1 98.19 189 ALA B CA 1
ATOM 6352 C C . ALA B 1 189 ? -24.594 3.938 -18.078 1 98.19 189 ALA B C 1
ATOM 6354 O O . ALA B 1 189 ? -24.078 4.738 -18.859 1 98.19 189 ALA B O 1
ATOM 6355 N N . TYR B 1 190 ? -25.688 3.273 -18.344 1 97.75 190 TYR B N 1
ATOM 6356 C CA . TYR B 1 190 ? -26.312 3.402 -19.656 1 97.75 190 TYR B CA 1
ATOM 6357 C C . TYR B 1 190 ? -27.422 4.434 -19.641 1 97.75 190 TYR B C 1
ATOM 6359 O O . TYR B 1 190 ? -28.062 4.684 -20.672 1 97.75 190 TYR B O 1
ATOM 6367 N N . GLN B 1 191 ? -27.672 5.062 -18.531 1 96.31 191 GLN B N 1
ATOM 6368 C CA . GLN B 1 191 ? -28.625 6.16 -18.484 1 96.31 191 GLN B CA 1
ATOM 6369 C C . GLN B 1 191 ? -28.094 7.383 -19.219 1 96.31 191 GLN B C 1
ATOM 6371 O O . GLN B 1 191 ? -26.891 7.637 -19.234 1 96.31 191 GLN B O 1
ATOM 6376 N N . PRO B 1 192 ? -29.031 8.109 -19.859 1 92.81 192 PRO B N 1
ATOM 6377 C CA . PRO B 1 192 ? -28.594 9.359 -20.469 1 92.81 192 PRO B CA 1
ATOM 6378 C C . PRO B 1 192 ? -28.203 10.414 -19.438 1 92.81 192 PRO B C 1
ATOM 6380 O O . PRO B 1 192 ? -28.703 10.391 -18.312 1 92.81 1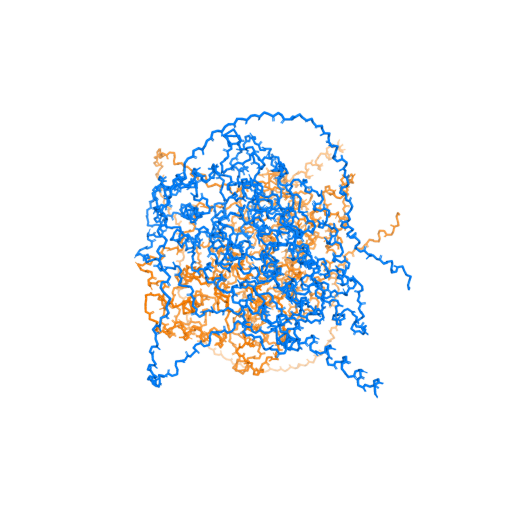92 PRO B O 1
ATOM 6383 N N . TYR B 1 193 ? -27.203 11.164 -19.688 1 86.56 193 TYR B N 1
ATOM 6384 C CA . TYR B 1 193 ? -26.844 12.273 -18.812 1 86.56 193 TYR B CA 1
ATOM 6385 C C . TYR B 1 193 ? -26.828 13.594 -19.562 1 86.56 193 TYR B C 1
ATOM 6387 O O . TYR B 1 193 ? -26.75 13.602 -20.797 1 86.56 193 TYR B O 1
ATOM 6395 N N . THR B 1 194 ? -27.016 14.656 -18.828 1 82.62 194 THR B N 1
ATOM 6396 C CA . THR B 1 194 ? -27.094 15.992 -19.406 1 82.62 194 THR B CA 1
ATOM 6397 C C . THR B 1 194 ? -25.719 16.656 -19.391 1 82.62 194 THR B C 1
ATOM 6399 O O . THR B 1 194 ? -24.922 16.438 -18.484 1 82.62 194 THR B O 1
ATOM 6402 N N . GLY B 1 195 ? -25.438 17.359 -20.484 1 76.44 195 GLY B N 1
ATOM 6403 C CA . GLY B 1 195 ? -24.203 18.109 -20.547 1 76.44 195 GLY B CA 1
ATOM 6404 C C . GLY B 1 195 ? -23.094 17.375 -21.281 1 76.44 195 GLY B C 1
ATOM 6405 O O . GLY B 1 195 ? -23.359 16.375 -21.969 1 76.44 195 GLY B O 1
ATOM 6406 N N . ASP B 1 196 ? -21.844 17.938 -21.172 1 75.38 196 ASP B N 1
ATOM 6407 C CA . ASP B 1 196 ? -20.719 17.406 -21.938 1 75.38 196 ASP B CA 1
ATOM 6408 C C . ASP B 1 196 ? -20 16.312 -21.156 1 75.38 196 ASP B C 1
ATOM 6410 O O . ASP B 1 196 ? -19.281 15.492 -21.734 1 75.38 196 ASP B O 1
ATOM 6414 N N . VAL B 1 197 ? -20.156 16.422 -19.828 1 79.75 197 VAL B N 1
ATOM 6415 C CA . VAL B 1 197 ? -19.438 15.461 -18.984 1 79.75 197 VAL B CA 1
ATOM 6416 C C . VAL B 1 197 ? -20.406 14.852 -17.969 1 79.75 197 VAL B C 1
ATOM 6418 O O . VAL B 1 197 ? -21.203 15.562 -17.344 1 79.75 197 VAL B O 1
ATOM 6421 N N . PRO B 1 198 ? -20.406 13.539 -17.906 1 86.12 198 PRO B N 1
ATOM 6422 C CA . PRO B 1 198 ? -21.25 12.922 -16.875 1 86.12 198 PRO B CA 1
ATOM 6423 C C . PRO B 1 198 ? -20.828 13.305 -15.453 1 86.12 198 PRO B C 1
ATOM 6425 O O . PRO B 1 198 ? -19.688 13.727 -15.242 1 86.12 198 PRO B O 1
ATOM 6428 N N . SER B 1 199 ? -21.797 13.242 -14.539 1 86 199 SER B N 1
ATOM 6429 C CA . SER B 1 199 ? -21.438 13.414 -13.141 1 86 199 SER B CA 1
ATOM 6430 C C . SER B 1 199 ? -20.391 12.383 -12.711 1 86 199 SER B C 1
ATOM 6432 O O . SER B 1 199 ? -20.203 11.359 -13.375 1 86 199 SER B O 1
ATOM 6434 N N . LEU B 1 200 ? -19.719 12.594 -11.641 1 86.69 200 LEU B N 1
ATOM 6435 C CA . LEU B 1 200 ? -18.688 11.688 -11.172 1 86.69 200 LEU B CA 1
ATOM 6436 C C . LEU B 1 200 ? -19.25 10.305 -10.883 1 86.69 200 LEU B C 1
ATOM 6438 O O . LEU B 1 200 ? -18.609 9.289 -11.156 1 86.69 200 LEU B O 1
ATOM 6442 N N . GLU B 1 201 ? -20.453 10.273 -10.359 1 89.81 201 GLU B N 1
ATOM 6443 C CA . GLU B 1 201 ? -21.094 8.992 -10.062 1 89.81 201 GLU B CA 1
ATOM 6444 C C . GLU B 1 201 ? -21.422 8.242 -11.344 1 89.81 201 GLU B C 1
ATOM 6446 O O . GLU B 1 201 ? -21.234 7.023 -11.422 1 89.81 201 GLU B O 1
ATOM 6451 N N . HIS B 1 202 ? -21.984 9.008 -12.227 1 93.12 202 HIS B N 1
ATOM 6452 C CA . HIS B 1 202 ? -22.297 8.414 -13.523 1 93.12 202 HIS B CA 1
ATOM 6453 C C . HIS B 1 202 ? -21.031 7.941 -14.234 1 93.12 202 HIS B C 1
ATOM 6455 O O . HIS B 1 202 ? -21.031 6.863 -14.836 1 93.12 202 HIS B O 1
ATOM 6461 N N . LEU B 1 203 ? -20.016 8.789 -14.172 1 93.62 203 LEU B N 1
ATOM 6462 C CA . LEU B 1 203 ? -18.75 8.422 -14.773 1 93.62 203 LEU B CA 1
ATOM 6463 C C . LEU B 1 203 ? -18.172 7.16 -14.125 1 93.62 203 LEU B C 1
ATOM 6465 O O . LEU B 1 203 ? -17.688 6.266 -14.812 1 93.62 203 LEU B O 1
ATOM 6469 N N . SER B 1 204 ? -18.234 7.105 -12.828 1 95.69 204 SER B N 1
ATOM 6470 C CA . SER B 1 204 ? -17.781 5.918 -12.102 1 95.69 204 SER B CA 1
ATOM 6471 C C . SER B 1 204 ? -18.5 4.668 -12.594 1 95.69 204 SER B C 1
ATOM 6473 O O . SER B 1 204 ? -17.891 3.613 -12.75 1 95.69 204 SER B O 1
ATOM 6475 N N . ALA B 1 205 ? -19.797 4.781 -12.812 1 97.81 205 ALA B N 1
ATOM 6476 C CA . ALA B 1 205 ? -20.562 3.65 -13.312 1 97.81 205 ALA B CA 1
ATOM 6477 C C . ALA B 1 205 ? -20.094 3.225 -14.695 1 97.81 205 ALA B C 1
ATOM 6479 O O . ALA B 1 205 ? -19.953 2.031 -14.977 1 97.81 205 ALA B O 1
ATOM 6480 N N . LYS B 1 206 ? -19.844 4.172 -15.539 1 97.12 206 LYS B N 1
ATOM 6481 C CA . LYS B 1 206 ? -19.344 3.875 -16.875 1 97.12 206 LYS B CA 1
ATOM 6482 C C . LYS B 1 206 ? -18 3.168 -16.812 1 97.12 206 LYS B C 1
ATOM 6484 O O . LYS B 1 206 ? -17.75 2.209 -17.547 1 97.12 206 LYS B O 1
ATOM 6489 N N . VAL B 1 207 ? -17.125 3.686 -15.969 1 97.81 207 VAL B N 1
ATOM 6490 C CA . VAL B 1 207 ? -15.812 3.078 -15.805 1 97.81 207 VAL B CA 1
ATOM 6491 C C . VAL B 1 207 ? -15.961 1.65 -15.281 1 97.81 207 VAL B C 1
ATOM 6493 O O . VAL B 1 207 ? -15.211 0.759 -15.68 1 97.81 207 VAL B O 1
ATOM 6496 N N . GLY B 1 208 ? -16.969 1.449 -14.383 1 98.56 208 GLY B N 1
ATOM 6497 C CA . GLY B 1 208 ? -17.234 0.109 -13.883 1 98.56 208 GLY B CA 1
ATOM 6498 C C . GLY B 1 208 ? -17.578 -0.88 -14.984 1 98.56 208 GLY B C 1
ATOM 6499 O O . GLY B 1 208 ? -17.047 -1.996 -15.008 1 98.56 208 GLY B O 1
ATOM 6500 N N . VAL B 1 209 ? -18.344 -0.465 -15.906 1 98.5 209 VAL B N 1
ATOM 6501 C CA . VAL B 1 209 ? -18.734 -1.316 -17.016 1 98.5 209 VAL B CA 1
ATOM 6502 C C . VAL B 1 209 ? -17.531 -1.614 -17.906 1 98.5 209 VAL B C 1
ATOM 6504 O O . VAL B 1 209 ? -17.312 -2.762 -18.297 1 98.5 209 VAL B O 1
ATOM 6507 N N . LEU B 1 210 ? -16.766 -0.62 -18.203 1 97.5 210 LEU B N 1
ATOM 6508 C CA . LEU B 1 210 ? -15.57 -0.798 -19.031 1 97.5 210 LEU B CA 1
ATOM 6509 C C . LEU B 1 210 ? -14.586 -1.752 -18.375 1 97.5 210 LEU B C 1
ATOM 6511 O O . LEU B 1 210 ? -14.031 -2.637 -19.031 1 97.5 210 LEU B O 1
ATOM 6515 N N . ALA B 1 211 ? -14.352 -1.549 -17.094 1 98.44 211 ALA B N 1
ATOM 6516 C CA . ALA B 1 211 ? -13.445 -2.436 -16.359 1 98.44 211 ALA B CA 1
ATOM 6517 C C . ALA B 1 211 ? -13.961 -3.873 -16.375 1 98.44 211 ALA B C 1
ATOM 6519 O O . ALA B 1 211 ? -13.18 -4.812 -16.562 1 98.44 211 ALA B O 1
ATOM 6520 N N . PHE B 1 212 ? -15.25 -4.035 -16.188 1 98.12 212 PHE B N 1
ATOM 6521 C CA . PHE B 1 212 ? -15.852 -5.367 -16.203 1 98.12 212 PHE B CA 1
ATOM 6522 C C . PHE B 1 212 ? -15.648 -6.043 -17.547 1 98.12 212 PHE B C 1
ATOM 6524 O O . PHE B 1 212 ? -15.211 -7.195 -17.625 1 98.12 212 PHE B O 1
ATOM 6531 N N . LEU B 1 213 ? -15.898 -5.332 -18.562 1 96.12 213 LEU B N 1
ATOM 6532 C CA . LEU B 1 213 ? -15.789 -5.879 -19.906 1 96.12 213 LEU B CA 1
ATOM 6533 C C . LEU B 1 213 ? -14.336 -6.18 -20.25 1 96.12 213 LEU B C 1
ATOM 6535 O O . LEU B 1 213 ? -14.062 -7.051 -21.078 1 96.12 213 LEU B O 1
ATOM 6539 N N . SER B 1 214 ? -13.414 -5.512 -19.641 1 94.94 214 SER B N 1
ATOM 6540 C CA . SER B 1 214 ? -12 -5.797 -19.859 1 94.94 214 SER B CA 1
ATOM 6541 C C . SER B 1 214 ? -11.617 -7.168 -19.312 1 94.94 214 SER B C 1
ATOM 6543 O O . SER B 1 214 ? -10.586 -7.723 -19.688 1 94.94 214 SER B O 1
ATOM 6545 N N . THR B 1 215 ? -12.43 -7.762 -18.438 1 94 215 THR B N 1
ATOM 6546 C CA . THR B 1 215 ? -12.078 -9.016 -17.781 1 94 215 THR B CA 1
ATOM 6547 C C . THR B 1 215 ? -12.812 -10.188 -18.422 1 94 215 THR B C 1
ATOM 6549 O O . THR B 1 215 ? -12.703 -11.328 -17.969 1 94 215 THR B O 1
ATOM 6552 N N . ILE B 1 216 ? -13.523 -10.008 -19.484 1 89.88 216 ILE B N 1
ATOM 6553 C CA . ILE B 1 216 ? -14.398 -11.023 -20.062 1 89.88 216 ILE B CA 1
ATOM 6554 C C . ILE B 1 216 ? -13.562 -12.195 -20.562 1 89.88 216 ILE B C 1
ATOM 6556 O O . ILE B 1 216 ? -14.031 -13.336 -20.578 1 89.88 216 ILE B O 1
ATOM 6560 N N . VAL B 1 217 ? -12.352 -11.969 -20.891 1 83.75 217 VAL B N 1
ATOM 6561 C CA . VAL B 1 217 ? -11.484 -12.992 -21.453 1 83.75 217 VAL B CA 1
ATOM 6562 C C . VAL B 1 217 ? -11.188 -14.062 -20.406 1 83.75 217 VAL B C 1
ATOM 6564 O O . VAL B 1 217 ? -10.82 -15.188 -20.75 1 83.75 217 VAL B O 1
ATOM 6567 N N . LEU B 1 218 ? -11.406 -13.758 -19.188 1 84.25 218 LEU B N 1
ATOM 6568 C CA . LEU B 1 218 ? -11.055 -14.664 -18.109 1 84.25 218 LEU B CA 1
ATOM 6569 C C . LEU B 1 218 ? -12.141 -15.703 -17.891 1 84.25 218 LEU B C 1
ATOM 6571 O O . LEU B 1 218 ? -11.914 -16.734 -17.25 1 84.25 218 LEU B O 1
ATOM 6575 N N . PHE B 1 219 ? -13.305 -15.461 -18.422 1 77 219 PHE B N 1
ATOM 6576 C CA . PHE B 1 219 ? -14.391 -16.422 -18.25 1 77 219 PHE B CA 1
ATOM 6577 C C . PHE B 1 219 ? -15.18 -16.594 -19.547 1 77 219 PHE B C 1
ATOM 6579 O O . PHE B 1 219 ? -16.375 -16.875 -19.516 1 77 219 PHE B O 1
ATOM 6586 N N . GLN B 1 220 ? -14.586 -16.359 -20.672 1 65.38 220 GLN B N 1
ATOM 6587 C CA . GLN B 1 220 ? -15.172 -16.266 -22 1 65.38 220 GLN B CA 1
ATOM 6588 C C . GLN B 1 220 ? -15.836 -17.578 -22.406 1 65.38 220 GLN B C 1
ATOM 6590 O O . GLN B 1 220 ? -16.844 -17.578 -23.109 1 65.38 220 GLN B O 1
ATOM 6595 N N . ASP B 1 221 ? -15.164 -18.609 -22.109 1 62.91 221 ASP B N 1
ATOM 6596 C CA . ASP B 1 221 ? -15.773 -19.844 -22.578 1 62.91 221 ASP B CA 1
ATOM 6597 C C . ASP B 1 221 ? -17.25 -19.891 -22.234 1 62.91 221 ASP B C 1
ATOM 6599 O O . ASP B 1 221 ? -18.031 -20.609 -22.875 1 62.91 221 ASP B O 1
ATOM 6603 N N . THR B 1 222 ? -17.531 -18.875 -21.484 1 55.66 222 THR B N 1
ATOM 6604 C CA . THR B 1 222 ? -18.922 -18.859 -21.031 1 55.66 222 THR B CA 1
ATOM 6605 C C . THR B 1 222 ? -19.719 -17.812 -21.797 1 55.66 222 THR B C 1
ATOM 6607 O O . THR B 1 222 ? -20.938 -17.719 -21.641 1 55.66 222 THR B O 1
ATOM 6610 N N . PHE B 1 223 ? -18.812 -17.062 -22.609 1 59.94 223 PHE B N 1
ATOM 6611 C CA . PHE B 1 223 ? -19.453 -15.945 -23.312 1 59.94 223 PHE B CA 1
ATOM 6612 C C . PHE B 1 223 ? -19.312 -16.094 -24.812 1 59.94 223 PHE B C 1
ATOM 6614 O O . PHE B 1 223 ? -18.219 -16.031 -25.359 1 59.94 223 PHE B O 1
ATOM 6621 N N . ALA B 1 224 ? -20.266 -16.516 -25.547 1 59.16 224 ALA B N 1
ATOM 6622 C CA . ALA B 1 224 ? -20.281 -16.812 -26.984 1 59.16 224 ALA B CA 1
ATOM 6623 C C . ALA B 1 224 ? -20.094 -15.555 -27.812 1 59.16 224 ALA B C 1
ATOM 6625 O O . ALA B 1 224 ? -19.5 -15.594 -28.891 1 59.16 224 ALA B O 1
ATOM 6626 N N . ASP B 1 225 ? -20.625 -14.406 -27.438 1 59.41 225 ASP B N 1
ATOM 6627 C CA . ASP B 1 225 ? -20.672 -13.203 -28.266 1 59.41 225 ASP B CA 1
ATOM 6628 C C . ASP B 1 225 ? -19.453 -12.312 -28.016 1 59.41 225 ASP B C 1
ATOM 6630 O O . ASP B 1 225 ? -19.562 -11.086 -28.078 1 59.41 225 ASP B O 1
ATOM 6634 N N . THR B 1 226 ? -18.281 -12.812 -27.828 1 61.69 226 THR B N 1
ATOM 6635 C CA . THR B 1 226 ? -17.094 -12.086 -27.406 1 61.69 226 THR B CA 1
ATOM 6636 C C . THR B 1 226 ? -16.516 -11.273 -28.562 1 61.69 226 THR B C 1
ATOM 6638 O O . THR B 1 226 ? -15.734 -10.352 -28.359 1 61.69 226 THR B O 1
ATOM 6641 N N . ALA B 1 227 ? -17.109 -11.422 -29.766 1 64.25 227 ALA B N 1
ATOM 6642 C CA . ALA B 1 227 ? -16.453 -10.828 -30.922 1 64.25 227 ALA B CA 1
ATOM 6643 C C . ALA B 1 227 ? -16.672 -9.312 -30.969 1 64.25 227 ALA B C 1
ATOM 6645 O O . ALA B 1 227 ? -15.875 -8.586 -31.578 1 64.25 227 ALA B O 1
ATOM 6646 N N . SER B 1 228 ? -17.5 -8.898 -30.141 1 76.38 228 SER B N 1
ATOM 6647 C CA . SER B 1 228 ? -17.844 -7.492 -30.328 1 76.38 228 SER B CA 1
ATOM 6648 C C . SER B 1 228 ? -17.156 -6.621 -29.266 1 76.38 228 SER B C 1
ATOM 6650 O O . SER B 1 228 ? -17.203 -5.395 -29.344 1 76.38 228 SER B O 1
ATOM 6652 N N . ILE B 1 229 ? -16.484 -7.184 -28.375 1 86.88 229 ILE B N 1
ATOM 6653 C CA . ILE B 1 229 ? -15.883 -6.387 -27.312 1 86.88 229 ILE B CA 1
ATOM 6654 C C . ILE B 1 229 ? -14.359 -6.449 -27.422 1 86.88 229 ILE B C 1
ATOM 6656 O O . ILE B 1 229 ? -13.789 -7.527 -27.594 1 86.88 229 ILE B O 1
ATOM 6660 N N . ASP B 1 230 ? -13.727 -5.312 -27.484 1 88.06 230 ASP B N 1
ATOM 6661 C CA . ASP B 1 230 ? -12.273 -5.219 -27.344 1 88.06 230 ASP B CA 1
ATOM 6662 C C . ASP B 1 230 ? -11.875 -4.988 -25.891 1 88.06 230 ASP B C 1
ATOM 6664 O O . ASP B 1 230 ? -11.867 -3.852 -25.406 1 88.06 230 ASP B O 1
ATOM 6668 N N . PRO B 1 231 ? -11.516 -6.031 -25.188 1 90.69 231 PRO B N 1
ATOM 6669 C CA . PRO B 1 231 ? -11.234 -5.91 -23.75 1 90.69 231 PRO B CA 1
ATOM 6670 C C . PRO B 1 231 ? -10.07 -4.961 -23.469 1 90.69 231 PRO B C 1
ATOM 6672 O O . PRO B 1 231 ? -10.078 -4.273 -22.438 1 90.69 231 PRO B O 1
ATOM 6675 N N . ASP B 1 232 ? -9.062 -4.879 -24.344 1 88.94 232 ASP B N 1
ATOM 6676 C CA . ASP B 1 232 ? -7.91 -4.012 -24.125 1 88.94 232 ASP B CA 1
ATOM 6677 C C . ASP B 1 232 ? -8.297 -2.541 -24.266 1 88.94 232 ASP B C 1
ATOM 6679 O O . ASP B 1 232 ? -7.793 -1.691 -23.531 1 88.94 232 ASP B O 1
ATOM 6683 N N . LEU B 1 233 ? -9.133 -2.291 -25.234 1 89.81 233 LEU B N 1
ATOM 6684 C CA . LEU B 1 233 ? -9.633 -0.929 -25.375 1 89.81 233 LEU B CA 1
ATOM 6685 C C . LEU B 1 233 ? -10.453 -0.523 -24.141 1 89.81 233 LEU B C 1
ATOM 6687 O O . LEU B 1 233 ? -10.328 0.602 -23.656 1 89.81 233 LEU B O 1
ATOM 6691 N N . CYS B 1 234 ? -11.344 -1.436 -23.688 1 93.19 234 CYS B N 1
ATOM 6692 C CA . CYS B 1 234 ? -12.125 -1.175 -22.484 1 93.19 234 CYS B CA 1
ATOM 6693 C C . CYS B 1 234 ? -11.227 -0.886 -21.297 1 93.19 234 CYS B C 1
ATOM 6695 O O . CYS B 1 234 ? -11.484 0.036 -20.516 1 93.19 234 CYS B O 1
ATOM 6697 N N . ALA B 1 235 ? -10.141 -1.649 -21.203 1 94.44 235 ALA B N 1
ATOM 6698 C CA . ALA B 1 235 ? -9.195 -1.462 -20.109 1 94.44 235 ALA B CA 1
ATOM 6699 C C . ALA B 1 235 ? -8.516 -0.102 -20.188 1 94.44 235 ALA B C 1
ATOM 6701 O O . ALA B 1 235 ? -8.352 0.586 -19.188 1 94.44 235 ALA B O 1
ATOM 6702 N N . THR B 1 236 ? -8.102 0.297 -21.375 1 90.88 236 THR B N 1
ATOM 6703 C CA . THR B 1 236 ? -7.41 1.569 -21.562 1 90.88 236 THR B CA 1
ATOM 6704 C C . THR B 1 236 ? -8.312 2.734 -21.172 1 90.88 236 THR B C 1
ATOM 6706 O O . THR B 1 236 ? -7.895 3.627 -20.422 1 90.88 236 THR B O 1
ATOM 6709 N N . LYS B 1 237 ? -9.547 2.699 -21.625 1 91.62 237 LYS B N 1
ATOM 6710 C CA . LYS B 1 237 ? -10.508 3.744 -21.281 1 91.62 237 LYS B CA 1
ATOM 6711 C C . LYS B 1 237 ? -10.75 3.779 -19.766 1 91.62 237 LYS B C 1
ATOM 6713 O O . LYS B 1 237 ? -10.781 4.852 -19.172 1 91.62 237 LYS B O 1
ATOM 6718 N N . ALA B 1 238 ? -10.938 2.602 -19.219 1 95.88 238 ALA B N 1
ATOM 6719 C CA . ALA B 1 238 ? -11.195 2.51 -17.781 1 95.88 238 ALA B CA 1
ATOM 6720 C C . ALA B 1 238 ? -10.023 3.066 -16.969 1 95.88 238 ALA B C 1
ATOM 6722 O O . ALA B 1 238 ? -10.219 3.764 -15.977 1 95.88 238 ALA B O 1
ATOM 6723 N N . ARG B 1 239 ? -8.789 2.758 -17.391 1 94.94 239 ARG B N 1
ATOM 6724 C CA . ARG B 1 239 ? -7.605 3.232 -16.688 1 94.94 239 ARG B CA 1
ATOM 6725 C C . ARG B 1 239 ? -7.523 4.754 -16.719 1 94.94 239 ARG B C 1
ATOM 6727 O O . ARG B 1 239 ? -7.238 5.387 -15.695 1 94.94 239 ARG B O 1
ATOM 6734 N N . TYR B 1 240 ? -7.781 5.316 -17.844 1 90.69 240 TYR B N 1
ATOM 6735 C CA . TYR B 1 240 ? -7.758 6.77 -17.953 1 90.69 240 TYR B CA 1
ATOM 6736 C C . TYR B 1 240 ? -8.82 7.406 -17.062 1 90.69 240 TYR B C 1
ATOM 6738 O O . TYR B 1 240 ? -8.508 8.242 -16.219 1 90.69 240 TYR B O 1
ATOM 6746 N N . LEU B 1 241 ? -10.008 6.926 -17.172 1 92.56 241 LEU B N 1
ATOM 6747 C CA . LEU B 1 241 ? -11.141 7.559 -16.5 1 92.56 241 LEU B CA 1
ATOM 6748 C C . LEU B 1 241 ? -11.117 7.273 -15 1 92.56 241 LEU B C 1
ATOM 6750 O O . LEU B 1 241 ? -11.719 8.008 -14.219 1 92.56 241 LEU B O 1
ATOM 6754 N N . LEU B 1 242 ? -10.469 6.172 -14.656 1 95.06 242 LEU B N 1
ATOM 6755 C CA . LEU B 1 242 ? -10.344 5.859 -13.234 1 95.06 242 LEU B CA 1
ATOM 6756 C C . LEU B 1 242 ? -9.711 7.023 -12.477 1 95.06 242 LEU B C 1
ATOM 6758 O O . LEU B 1 242 ? -10.125 7.336 -11.359 1 95.06 242 LEU B O 1
ATOM 6762 N N . THR B 1 243 ? -8.766 7.699 -13.055 1 92.44 243 THR B N 1
ATOM 6763 C CA . THR B 1 243 ? -8.031 8.773 -12.383 1 92.44 243 THR B CA 1
ATOM 6764 C C . THR B 1 243 ? -8.945 9.969 -12.133 1 92.44 243 THR B C 1
ATOM 6766 O O . THR B 1 243 ? -8.664 10.805 -11.273 1 92.44 243 THR B O 1
ATOM 6769 N N . ASP B 1 244 ? -10.055 10.016 -12.797 1 90.25 244 ASP B N 1
ATOM 6770 C CA . ASP B 1 244 ? -11.008 11.109 -12.617 1 90.25 244 ASP B CA 1
ATOM 6771 C C . ASP B 1 244 ? -11.953 10.828 -11.445 1 90.25 244 ASP B C 1
ATOM 6773 O O . ASP B 1 244 ? -12.555 11.75 -10.898 1 90.25 244 ASP B O 1
ATOM 6777 N N . VAL B 1 245 ? -12.055 9.594 -11.102 1 92.38 245 VAL B N 1
ATOM 6778 C CA . VAL B 1 245 ? -13.094 9.273 -10.125 1 92.38 245 VAL B CA 1
ATOM 6779 C C . VAL B 1 245 ? -12.445 8.75 -8.844 1 92.38 245 VAL B C 1
ATOM 6781 O O . VAL B 1 245 ? -13.141 8.234 -7.961 1 92.38 245 VAL B O 1
ATOM 6784 N N . LEU B 1 246 ? -11.172 8.891 -8.672 1 91.06 246 LEU B N 1
ATOM 6785 C CA . LEU B 1 246 ? -10.445 8.344 -7.535 1 91.06 246 LEU B CA 1
ATOM 6786 C C . LEU B 1 246 ? -10.883 9.016 -6.238 1 91.06 246 LEU B C 1
ATOM 6788 O O . LEU B 1 246 ? -10.695 8.461 -5.152 1 91.06 246 LEU B O 1
ATOM 6792 N N . GLU B 1 247 ? -11.453 10.195 -6.387 1 85.75 247 GLU B N 1
ATOM 6793 C CA . GLU B 1 247 ? -11.867 10.93 -5.195 1 85.75 247 GLU B CA 1
ATOM 6794 C C . GLU B 1 247 ? -13.086 10.281 -4.547 1 85.75 247 GLU B C 1
ATOM 6796 O O . GLU B 1 247 ? -13.375 10.523 -3.371 1 85.75 247 GLU B O 1
ATOM 6801 N N . ILE B 1 248 ? -13.727 9.398 -5.301 1 84.25 248 ILE B N 1
ATOM 6802 C CA . ILE B 1 248 ? -14.93 8.75 -4.785 1 84.25 248 ILE B CA 1
ATOM 6803 C C . ILE B 1 248 ? -14.555 7.422 -4.121 1 84.25 248 ILE B C 1
ATOM 6805 O O . ILE B 1 248 ? -14 6.531 -4.766 1 84.25 248 ILE B O 1
ATOM 6809 N N . ALA B 1 249 ? -14.852 7.359 -2.893 1 84.81 249 ALA B N 1
ATOM 6810 C CA . ALA B 1 249 ? -14.695 6.086 -2.199 1 84.81 249 ALA B CA 1
ATOM 6811 C C . ALA B 1 249 ? -15.969 5.246 -2.295 1 84.81 249 ALA B C 1
ATOM 6813 O O . ALA B 1 249 ? -16.953 5.527 -1.617 1 84.81 249 ALA B O 1
ATOM 6814 N N . SER B 1 250 ? -15.984 4.336 -3.154 1 92.06 250 SER B N 1
ATOM 6815 C CA . SER B 1 250 ? -17.156 3.5 -3.348 1 92.06 250 SER B CA 1
ATOM 6816 C C . SER B 1 250 ? -16.766 2.059 -3.664 1 92.06 250 SER B C 1
ATOM 6818 O O . SER B 1 250 ? -15.648 1.795 -4.094 1 92.06 250 SER B O 1
ATOM 6820 N N . ILE B 1 251 ? -17.688 1.215 -3.389 1 96.12 251 ILE B N 1
ATOM 6821 C CA . ILE B 1 251 ? -17.5 -0.196 -3.705 1 96.12 251 ILE B CA 1
ATOM 6822 C C . ILE B 1 251 ? -17.281 -0.364 -5.207 1 96.12 251 ILE B C 1
ATOM 6824 O O . ILE B 1 251 ? -16.516 -1.222 -5.641 1 96.12 251 ILE B O 1
ATOM 6828 N N . ASN B 1 252 ? -17.969 0.462 -5.969 1 97.12 252 ASN B N 1
ATOM 6829 C CA . ASN B 1 252 ? -17.797 0.382 -7.418 1 97.12 252 ASN B CA 1
ATOM 6830 C C . ASN B 1 252 ? -16.359 0.697 -7.828 1 97.12 252 ASN B C 1
ATOM 6832 O O . ASN B 1 252 ? -15.781 -0.014 -8.648 1 97.12 252 ASN B O 1
ATOM 6836 N N . ASN B 1 253 ? -15.82 1.746 -7.297 1 96.94 253 ASN B N 1
ATOM 6837 C CA . ASN B 1 253 ? -14.453 2.105 -7.641 1 96.94 253 ASN B CA 1
ATOM 6838 C C . ASN B 1 253 ? -13.461 1.032 -7.191 1 96.94 253 ASN B C 1
ATOM 6840 O O . ASN B 1 253 ? -12.469 0.771 -7.875 1 96.94 253 ASN B O 1
ATOM 6844 N N . LEU B 1 254 ? -13.711 0.435 -6.031 1 98.19 254 LEU B N 1
ATOM 6845 C CA . LEU B 1 254 ? -12.867 -0.668 -5.582 1 98.19 254 LEU B CA 1
ATOM 6846 C C . LEU B 1 254 ? -12.945 -1.842 -6.555 1 98.19 254 LEU B C 1
ATOM 6848 O O . LEU B 1 254 ? -11.922 -2.434 -6.902 1 98.19 254 LEU B O 1
ATOM 6852 N N . GLN B 1 255 ? -14.172 -2.176 -7 1 98.62 255 GLN B N 1
ATOM 6853 C CA . GLN B 1 255 ? -14.352 -3.229 -7.992 1 98.62 255 GLN B CA 1
ATOM 6854 C C . GLN B 1 255 ? -13.609 -2.904 -9.281 1 98.62 255 GLN B C 1
ATOM 6856 O O . GLN B 1 255 ? -12.953 -3.773 -9.867 1 98.62 255 GLN B O 1
ATOM 6861 N N . ILE B 1 256 ? -13.68 -1.648 -9.688 1 98.62 256 ILE B N 1
ATOM 6862 C CA . ILE B 1 256 ? -13.016 -1.19 -10.906 1 98.62 256 ILE B CA 1
ATOM 6863 C C . ILE B 1 256 ? -11.516 -1.455 -10.812 1 98.62 256 ILE B C 1
ATOM 6865 O O . ILE B 1 256 ? -10.93 -2.086 -11.695 1 98.62 256 ILE B O 1
ATOM 6869 N N . VAL B 1 257 ? -10.938 -1.001 -9.75 1 98.56 257 VAL B N 1
ATOM 6870 C CA . VAL B 1 257 ? -9.492 -1.073 -9.594 1 98.56 257 VAL B CA 1
ATOM 6871 C C . VAL B 1 257 ? -9.047 -2.535 -9.547 1 98.56 257 VAL B C 1
ATOM 6873 O O . VAL B 1 257 ? -8.031 -2.904 -10.133 1 98.56 257 VAL B O 1
ATOM 6876 N N . PHE B 1 258 ? -9.766 -3.352 -8.875 1 98.56 258 PHE B N 1
ATOM 6877 C CA . PHE B 1 258 ? -9.375 -4.754 -8.781 1 98.56 258 PHE B CA 1
ATOM 6878 C C . PHE B 1 258 ? -9.508 -5.445 -10.133 1 98.56 258 PHE B C 1
ATOM 6880 O O . PHE B 1 258 ? -8.672 -6.281 -10.492 1 98.56 258 PHE B O 1
ATOM 6887 N N . MET B 1 259 ? -10.57 -5.105 -10.852 1 98.5 259 MET B N 1
ATOM 6888 C CA . MET B 1 259 ? -10.734 -5.688 -12.18 1 98.5 259 MET B CA 1
ATOM 6889 C C . MET B 1 259 ? -9.602 -5.262 -13.102 1 98.5 259 MET B C 1
ATOM 6891 O O . MET B 1 259 ? -9.109 -6.066 -13.898 1 98.5 259 MET B O 1
ATOM 6895 N N . LEU B 1 260 ? -9.188 -4.055 -13 1 97.94 260 LEU B N 1
ATOM 6896 C CA . LEU B 1 260 ? -8.055 -3.594 -13.797 1 97.94 260 LEU B CA 1
ATOM 6897 C C . LEU B 1 260 ? -6.766 -4.293 -13.367 1 97.94 260 LEU B C 1
ATOM 6899 O O . LEU B 1 260 ? -5.926 -4.621 -14.203 1 97.94 260 LEU B O 1
ATOM 6903 N N . ASN B 1 261 ? -6.602 -4.492 -12.078 1 97.12 261 ASN B N 1
ATOM 6904 C CA . ASN B 1 261 ? -5.492 -5.305 -11.586 1 97.12 261 ASN B CA 1
ATOM 6905 C C . ASN B 1 261 ? -5.48 -6.688 -12.227 1 97.12 261 ASN B C 1
ATOM 6907 O O . ASN B 1 261 ? -4.441 -7.148 -12.703 1 97.12 261 ASN B O 1
ATOM 6911 N N . MET B 1 262 ? -6.621 -7.273 -12.281 1 96.31 262 MET B N 1
ATOM 6912 C CA . MET B 1 262 ? -6.746 -8.602 -12.867 1 96.31 262 MET B CA 1
ATOM 6913 C C . MET B 1 262 ? -6.418 -8.57 -14.359 1 96.31 262 MET B C 1
ATOM 6915 O O . MET B 1 262 ? -5.688 -9.43 -14.859 1 96.31 262 MET B O 1
ATOM 6919 N N . HIS B 1 263 ? -6.977 -7.602 -14.977 1 94.44 263 HIS B N 1
ATOM 6920 C CA . HIS B 1 263 ? -6.699 -7.484 -16.406 1 94.44 263 HIS B CA 1
ATOM 6921 C C . HIS B 1 263 ? -5.195 -7.41 -16.672 1 94.44 263 HIS B C 1
ATOM 6923 O O . HIS B 1 263 ? -4.688 -8.078 -17.562 1 94.44 263 HIS B O 1
ATOM 6929 N N . GLU B 1 264 ? -4.512 -6.586 -15.914 1 92.56 264 GLU B N 1
ATOM 6930 C CA . GLU B 1 264 ? -3.07 -6.418 -16.094 1 92.56 264 GLU B CA 1
ATOM 6931 C C . GLU B 1 264 ? -2.326 -7.719 -15.812 1 92.56 264 GLU B C 1
ATOM 6933 O O . GLU B 1 264 ? -1.491 -8.148 -16.609 1 92.56 264 GLU B O 1
ATOM 6938 N N . ILE B 1 265 ? -2.639 -8.391 -14.75 1 90.88 265 ILE B N 1
ATOM 6939 C CA . ILE B 1 265 ? -1.935 -9.602 -14.336 1 90.88 265 ILE B CA 1
ATOM 6940 C C . ILE B 1 265 ? -2.141 -10.703 -15.367 1 90.88 265 ILE B C 1
ATOM 6942 O O . ILE B 1 265 ? -1.181 -11.344 -15.805 1 90.88 265 ILE B O 1
ATOM 6946 N N . PHE B 1 266 ? -3.363 -10.828 -15.812 1 89.31 266 PHE B N 1
ATOM 6947 C CA . PHE B 1 266 ? -3.691 -11.938 -16.703 1 89.31 266 PHE B CA 1
ATOM 6948 C C . PHE B 1 266 ? -3.246 -11.633 -18.125 1 89.31 266 PHE B C 1
ATOM 6950 O O . PHE B 1 266 ? -3.25 -12.516 -18.984 1 89.31 266 PHE B O 1
ATOM 6957 N N . SER B 1 267 ? -2.803 -10.367 -18.328 1 85.62 267 SER B N 1
ATOM 6958 C CA . SER B 1 267 ? -2.217 -10 -19.609 1 85.62 267 SER B CA 1
ATOM 6959 C C . SER B 1 267 ? -0.692 -10.008 -19.547 1 85.62 267 SER B C 1
ATOM 6961 O O . SER B 1 267 ? -0.022 -9.648 -20.516 1 85.62 267 SER B O 1
ATOM 6963 N N . GLY B 1 268 ? -0.158 -10.359 -18.453 1 83.81 268 GLY B N 1
ATOM 6964 C CA . GLY B 1 268 ? 1.284 -10.469 -18.297 1 83.81 268 GLY B CA 1
ATOM 6965 C C . GLY B 1 268 ? 1.947 -9.148 -17.938 1 83.81 268 GLY B C 1
ATOM 6966 O O . GLY B 1 268 ? 3.176 -9.047 -17.953 1 83.81 268 GLY B O 1
ATOM 6967 N N . ARG B 1 269 ? 1.172 -8.133 -17.656 1 87.88 269 ARG B N 1
ATOM 6968 C CA . ARG B 1 269 ? 1.694 -6.844 -17.203 1 87.88 269 ARG B CA 1
ATOM 6969 C C . ARG B 1 269 ? 1.717 -6.762 -15.688 1 87.88 269 ARG B C 1
ATOM 6971 O O . ARG B 1 269 ? 0.935 -6.02 -15.086 1 87.88 269 ARG B O 1
ATOM 6978 N N . LEU B 1 270 ? 2.641 -7.441 -15.141 1 88.12 270 LEU B N 1
ATOM 6979 C CA . LEU B 1 270 ? 2.645 -7.754 -13.719 1 88.12 270 LEU B CA 1
ATOM 6980 C C . LEU B 1 270 ? 2.969 -6.512 -12.891 1 88.12 270 LEU B C 1
ATOM 6982 O O . LEU B 1 270 ? 2.406 -6.316 -11.812 1 88.12 270 LEU B O 1
ATOM 6986 N N . ARG B 1 271 ? 3.842 -5.641 -13.344 1 88.12 271 ARG B N 1
ATOM 6987 C CA . ARG B 1 271 ? 4.172 -4.43 -12.602 1 88.12 271 ARG B CA 1
ATOM 6988 C C . ARG B 1 271 ? 2.992 -3.465 -12.57 1 88.12 271 ARG B C 1
ATOM 6990 O O . ARG B 1 271 ? 2.664 -2.91 -11.523 1 88.12 271 ARG B O 1
ATOM 6997 N N . SER B 1 272 ? 2.445 -3.307 -13.758 1 91.69 272 SER B N 1
ATOM 6998 C CA . SER B 1 272 ? 1.234 -2.492 -13.812 1 91.69 272 SER B CA 1
ATOM 6999 C C . SER B 1 272 ? 0.148 -3.057 -12.906 1 91.69 272 SER B C 1
ATOM 7001 O O . SER B 1 272 ? -0.535 -2.307 -12.203 1 91.69 272 SER B O 1
ATOM 7003 N N . GLY B 1 273 ? 0.007 -4.383 -12.984 1 93.81 273 GLY B N 1
ATOM 7004 C CA . GLY B 1 273 ? -0.94 -5.035 -12.086 1 93.81 273 GLY B CA 1
ATOM 7005 C C . GLY B 1 273 ? -0.685 -4.734 -10.625 1 93.81 273 GLY B C 1
ATOM 7006 O O . GLY B 1 273 ? -1.621 -4.473 -9.867 1 93.81 273 GLY B O 1
ATOM 7007 N N . ALA B 1 274 ? 0.566 -4.719 -10.25 1 93.69 274 ALA B N 1
ATOM 7008 C CA . ALA B 1 274 ? 0.936 -4.465 -8.859 1 93.69 274 ALA B CA 1
ATOM 7009 C C . ALA B 1 274 ? 0.588 -3.035 -8.453 1 93.69 274 ALA B C 1
ATOM 7011 O O . ALA B 1 274 ? 0.246 -2.777 -7.297 1 93.69 274 ALA B O 1
ATOM 7012 N N . MET B 1 275 ? 0.618 -2.105 -9.391 1 95.75 275 MET B N 1
ATOM 7013 C CA . MET B 1 275 ? 0.26 -0.722 -9.102 1 95.75 275 MET B CA 1
ATOM 7014 C C . MET B 1 275 ? -1.237 -0.591 -8.836 1 95.75 275 MET B C 1
ATOM 7016 O O . MET B 1 275 ? -1.65 0.079 -7.891 1 95.75 275 MET B O 1
ATOM 7020 N N . PHE B 1 276 ? -2.02 -1.224 -9.664 1 97.62 276 PHE B N 1
ATOM 7021 C CA . PHE B 1 276 ? -3.459 -1.201 -9.438 1 97.62 276 PHE B CA 1
ATOM 7022 C C . PHE B 1 276 ? -3.816 -1.941 -8.148 1 97.62 276 PHE B C 1
ATOM 7024 O O . PHE B 1 276 ? -4.754 -1.56 -7.449 1 97.62 276 PHE B O 1
ATOM 7031 N N . HIS B 1 277 ? -3.074 -2.992 -7.902 1 98 277 HIS B N 1
ATOM 7032 C CA . HIS B 1 277 ? -3.268 -3.691 -6.637 1 98 277 HIS B CA 1
ATOM 7033 C C . HIS B 1 277 ? -3.025 -2.766 -5.449 1 98 277 HIS B C 1
ATOM 7035 O O . HIS B 1 277 ? -3.74 -2.832 -4.449 1 98 277 HIS B O 1
ATOM 7041 N N . ALA B 1 278 ? -2.02 -1.93 -5.531 1 98.25 278 ALA B N 1
ATOM 7042 C CA . ALA B 1 278 ? -1.725 -0.986 -4.457 1 98.25 278 ALA B CA 1
ATOM 7043 C C . ALA B 1 278 ? -2.9 -0.044 -4.215 1 98.25 278 ALA B C 1
ATOM 7045 O O . ALA B 1 278 ? -3.287 0.197 -3.07 1 98.25 278 ALA B O 1
ATOM 7046 N N . ILE B 1 279 ? -3.477 0.465 -5.273 1 98.19 279 ILE B N 1
ATOM 7047 C CA . ILE B 1 279 ? -4.648 1.325 -5.156 1 98.19 279 ILE B CA 1
ATOM 7048 C C . ILE B 1 279 ? -5.781 0.562 -4.477 1 98.19 279 ILE B C 1
ATOM 7050 O O . ILE B 1 279 ? -6.453 1.095 -3.59 1 98.19 279 ILE B O 1
ATOM 7054 N N . ALA B 1 280 ? -5.996 -0.674 -4.918 1 98.56 280 ALA B N 1
ATOM 7055 C CA . ALA B 1 280 ? -7.074 -1.484 -4.352 1 98.56 280 ALA B CA 1
ATOM 7056 C C . ALA B 1 280 ? -6.883 -1.679 -2.852 1 98.56 280 ALA B C 1
ATOM 7058 O O . ALA B 1 280 ? -7.848 -1.622 -2.086 1 98.56 280 ALA B O 1
ATOM 7059 N N . CYS B 1 281 ? -5.637 -1.939 -2.432 1 98.19 281 CYS B N 1
ATOM 7060 C CA . CYS B 1 281 ? -5.359 -2.104 -1.008 1 98.19 281 CYS B CA 1
ATOM 7061 C C . CYS B 1 281 ? -5.754 -0.854 -0.229 1 98.19 281 CYS B C 1
ATOM 7063 O O . CYS B 1 281 ? -6.406 -0.945 0.812 1 98.19 281 CYS B O 1
ATOM 7065 N N . ARG B 1 282 ? -5.379 0.289 -0.729 1 96.62 282 ARG B N 1
ATOM 7066 C CA . ARG B 1 282 ? -5.738 1.539 -0.068 1 96.62 282 ARG B CA 1
ATOM 7067 C C . ARG B 1 282 ? -7.25 1.727 -0.036 1 96.62 282 ARG B C 1
ATOM 7069 O O . ARG B 1 282 ? -7.809 2.164 0.973 1 96.62 282 ARG B O 1
ATOM 7076 N N . MET B 1 283 ? -7.93 1.357 -1.102 1 95.88 283 MET B N 1
ATOM 7077 C CA . MET B 1 283 ? -9.375 1.511 -1.16 1 95.88 283 MET B CA 1
ATOM 7078 C C . MET B 1 283 ? -10.062 0.562 -0.184 1 95.88 283 MET B C 1
ATOM 7080 O O . MET B 1 283 ? -11.078 0.915 0.423 1 95.88 283 MET B O 1
ATOM 7084 N N . VAL B 1 284 ? -9.539 -0.649 -0.039 1 96.31 284 VAL B N 1
ATOM 7085 C CA . VAL B 1 284 ? -10.062 -1.601 0.935 1 96.31 284 VAL B CA 1
ATOM 7086 C C . VAL B 1 284 ? -9.992 -0.999 2.336 1 96.31 284 VAL B C 1
ATOM 7088 O O . VAL B 1 284 ? -10.953 -1.09 3.105 1 96.31 284 VAL B O 1
ATOM 7091 N N . PHE B 1 285 ? -8.883 -0.37 2.637 1 93.38 285 PHE B N 1
ATOM 7092 C CA . PHE B 1 285 ? -8.711 0.26 3.941 1 93.38 285 PHE B CA 1
ATOM 7093 C C . PHE B 1 285 ? -9.664 1.434 4.105 1 93.38 285 PHE B C 1
ATOM 7095 O O . PHE B 1 285 ? -10.297 1.584 5.156 1 93.38 285 PHE B O 1
ATOM 7102 N N . THR B 1 286 ? -9.82 2.205 3.064 1 89.62 286 THR B N 1
ATOM 7103 C CA . THR B 1 286 ? -10.688 3.379 3.098 1 89.62 286 THR B CA 1
ATOM 7104 C C . THR B 1 286 ? -12.141 2.977 3.346 1 89.62 286 THR B C 1
ATOM 7106 O O . THR B 1 286 ? -12.867 3.67 4.059 1 89.62 286 THR B O 1
ATOM 7109 N N . LEU B 1 287 ? -12.492 1.833 2.801 1 91 287 LEU B N 1
ATOM 7110 C CA . LEU B 1 287 ? -13.883 1.397 2.887 1 91 287 LEU B CA 1
ATOM 7111 C C . LEU B 1 287 ? -14.094 0.509 4.105 1 91 287 LEU B C 1
ATOM 7113 O O . LEU B 1 287 ? -15.219 0.069 4.367 1 91 287 LEU B O 1
ATOM 7117 N N . GLY B 1 288 ? -13.055 0.187 4.809 1 88.88 288 GLY B N 1
ATOM 7118 C CA . GLY B 1 288 ? -13.156 -0.565 6.051 1 88.88 288 GLY B CA 1
ATOM 7119 C C . GLY B 1 288 ? -13.18 -2.066 5.836 1 88.88 288 GLY B C 1
ATOM 7120 O O . GLY B 1 288 ? -13.586 -2.818 6.723 1 88.88 288 GLY B O 1
ATOM 7121 N N . GLY B 1 289 ? -12.68 -2.543 4.719 1 94 289 GLY B N 1
ATOM 7122 C CA . GLY B 1 289 ? -12.727 -3.959 4.395 1 94 289 GLY B CA 1
ATOM 7123 C C . GLY B 1 289 ? -11.812 -4.805 5.258 1 94 289 GLY B C 1
ATOM 7124 O O . GLY B 1 289 ? -11.992 -6.02 5.363 1 94 289 GLY B O 1
ATOM 7125 N N . HIS B 1 290 ? -10.812 -4.242 5.887 1 93.81 290 HIS B N 1
ATOM 7126 C CA . HIS B 1 290 ? -9.836 -4.969 6.695 1 93.81 290 HIS B CA 1
ATOM 7127 C C . HIS B 1 290 ? -10.406 -5.32 8.062 1 93.81 290 HIS B C 1
ATOM 7129 O O . HIS B 1 290 ? -9.781 -6.059 8.828 1 93.81 290 HIS B O 1
ATOM 7135 N N . THR B 1 291 ? -11.594 -4.824 8.297 1 89.12 291 THR B N 1
ATOM 7136 C CA . THR B 1 291 ? -12.273 -5.145 9.547 1 89.12 291 THR B CA 1
ATOM 7137 C C . THR B 1 291 ? -13.383 -6.168 9.312 1 89.12 291 THR B C 1
ATOM 7139 O O . THR B 1 291 ? -13.859 -6.328 8.188 1 89.12 291 THR B O 1
ATOM 7142 N N . TYR B 1 292 ? -13.727 -6.875 10.375 1 87.62 292 TYR B N 1
ATOM 7143 C CA . TYR B 1 292 ? -14.75 -7.906 10.25 1 87.62 292 TYR B CA 1
ATOM 7144 C C . TYR B 1 292 ? -16.016 -7.516 11.016 1 87.62 292 TYR B C 1
ATOM 7146 O O . TYR B 1 292 ? -15.938 -7.156 12.195 1 87.62 292 TYR B O 1
ATOM 7154 N N . ILE B 1 293 ? -17.031 -7.492 10.32 1 80 293 ILE B N 1
ATOM 7155 C CA . ILE B 1 293 ? -18.359 -7.363 10.914 1 80 293 ILE B CA 1
ATOM 7156 C C . ILE B 1 293 ? -19.203 -8.594 10.586 1 80 293 ILE B C 1
ATOM 7158 O O . ILE B 1 293 ? -19.312 -8.977 9.414 1 80 293 ILE B O 1
ATOM 7162 N N . SER B 1 294 ? -19.734 -9.133 11.648 1 79.56 294 SER B N 1
ATOM 7163 C CA . SER B 1 294 ? -20.5 -10.352 11.438 1 79.56 294 SER B CA 1
ATOM 7164 C C . SER B 1 294 ? -21.672 -10.102 10.5 1 79.56 294 SER B C 1
ATOM 7166 O O . SER B 1 294 ? -22.328 -9.055 10.57 1 79.56 294 SER B O 1
ATOM 7168 N N . SER B 1 295 ? -21.75 -11.008 9.602 1 77.38 295 SER B N 1
ATOM 7169 C CA . SER B 1 295 ? -22.828 -10.898 8.609 1 77.38 295 SER B CA 1
ATOM 7170 C C . SER B 1 295 ? -23.875 -11.984 8.812 1 77.38 295 SER B C 1
ATOM 7172 O O . SER B 1 295 ? -23.609 -13.016 9.43 1 77.38 295 SER B O 1
ATOM 7174 N N . LYS B 1 296 ? -25.016 -11.672 8.312 1 81.69 296 LYS B N 1
ATOM 7175 C CA . LYS B 1 296 ? -26.062 -12.688 8.242 1 81.69 296 LYS B CA 1
ATOM 7176 C C . LYS B 1 296 ? -25.641 -13.852 7.352 1 81.69 296 LYS B C 1
ATOM 7178 O O . LYS B 1 296 ? -24.812 -13.688 6.457 1 81.69 296 LYS B O 1
ATOM 7183 N N . PRO B 1 297 ? -26.188 -15.008 7.754 1 80.31 297 PRO B N 1
ATOM 7184 C CA . PRO B 1 297 ? -25.875 -16.156 6.895 1 80.31 297 PRO B CA 1
ATOM 7185 C C . PRO B 1 297 ? -26.234 -15.906 5.434 1 80.31 297 PRO B C 1
ATOM 7187 O O . PRO B 1 297 ? -27.141 -15.125 5.137 1 80.31 297 PRO B O 1
ATOM 7190 N N . ARG B 1 298 ? -25.594 -16.719 4.773 1 78.81 298 ARG B N 1
ATOM 7191 C CA . ARG B 1 298 ? -25.906 -16.656 3.352 1 78.81 298 ARG B CA 1
ATOM 7192 C C . ARG B 1 298 ? -27.312 -17.172 3.078 1 78.81 298 ARG B C 1
ATOM 7194 O O . ARG B 1 298 ? -27.859 -17.938 3.867 1 78.81 298 ARG B O 1
ATOM 7201 N N . SER B 1 299 ? -28.109 -16.766 2.328 1 78.31 299 SER B N 1
ATOM 7202 C CA . SER B 1 299 ? -29.469 -17.125 1.948 1 78.31 299 SER B CA 1
ATOM 7203 C C . SER B 1 299 ? -30.484 -16.219 2.633 1 78.31 299 SER B C 1
ATOM 7205 O O . SER B 1 299 ? -31.672 -16.203 2.271 1 78.31 299 SER B O 1
ATOM 7207 N N . SER B 1 300 ? -29.891 -15.531 3.635 1 81.56 300 SER B N 1
ATOM 7208 C CA . SER B 1 300 ? -30.797 -14.594 4.301 1 81.56 300 SER B CA 1
ATOM 7209 C C . SER B 1 300 ? -31.047 -13.367 3.436 1 81.56 300 SER B C 1
ATOM 7211 O O . SER B 1 300 ? -30.266 -13.07 2.525 1 81.56 300 SER B O 1
ATOM 7213 N N . GLN B 1 301 ? -32.156 -12.852 3.779 1 85.19 301 GLN B N 1
ATOM 7214 C CA . GLN B 1 301 ? -32.438 -11.57 3.127 1 85.19 301 GLN B CA 1
ATOM 7215 C C . GLN B 1 301 ? -31.484 -10.484 3.639 1 85.19 301 GLN B C 1
ATOM 7217 O O . GLN B 1 301 ? -31.312 -10.328 4.848 1 85.19 301 GLN B O 1
ATOM 7222 N N . VAL B 1 302 ? -30.797 -9.883 2.645 1 88.69 302 VAL B N 1
ATOM 7223 C CA . VAL B 1 302 ? -29.781 -8.898 3.025 1 88.69 302 VAL B CA 1
ATOM 7224 C C . VAL B 1 302 ? -30.125 -7.551 2.398 1 88.69 302 VAL B C 1
ATOM 7226 O O . VAL B 1 302 ? -30.656 -7.488 1.285 1 88.69 302 VAL B O 1
ATOM 7229 N N . THR B 1 303 ? -29.891 -6.535 3.137 1 90.56 303 THR B N 1
ATOM 7230 C CA . THR B 1 303 ? -30.062 -5.168 2.652 1 90.56 303 THR B CA 1
ATOM 7231 C C . THR B 1 303 ? -28.953 -4.785 1.689 1 90.56 303 THR B C 1
ATOM 7233 O O . THR B 1 303 ? -27.969 -5.516 1.551 1 90.56 303 THR B O 1
ATOM 7236 N N . ARG B 1 304 ? -29.188 -3.736 1.026 1 91.5 304 ARG B N 1
ATOM 7237 C CA . ARG B 1 304 ? -28.172 -3.219 0.116 1 91.5 304 ARG B CA 1
ATOM 7238 C C . ARG B 1 304 ? -26.859 -2.943 0.854 1 91.5 304 ARG B C 1
ATOM 7240 O O . ARG B 1 304 ? -25.781 -3.277 0.362 1 91.5 304 ARG B O 1
ATOM 7247 N N . SER B 1 305 ? -26.953 -2.328 1.979 1 89.56 305 SER B N 1
ATOM 7248 C CA . SER B 1 305 ? -25.781 -2.008 2.779 1 89.56 305 SER B CA 1
ATOM 7249 C C . SER B 1 305 ? -25.047 -3.271 3.223 1 89.56 305 SER B C 1
ATOM 7251 O O . SER B 1 305 ? -23.812 -3.291 3.299 1 89.56 305 SER B O 1
ATOM 7253 N N . GLU B 1 306 ? -25.812 -4.223 3.521 1 91.06 306 GLU B N 1
ATOM 7254 C CA . GLU B 1 306 ? -25.219 -5.492 3.92 1 91.06 306 GLU B CA 1
ATOM 7255 C C . GLU B 1 306 ? -24.5 -6.16 2.744 1 91.06 306 GLU B C 1
ATOM 7257 O O . GLU B 1 306 ? -23.438 -6.762 2.912 1 91.06 306 GLU B O 1
ATOM 7262 N N . ARG B 1 307 ? -25.094 -6.047 1.584 1 93.31 307 ARG B N 1
ATOM 7263 C CA . ARG B 1 307 ? -24.469 -6.578 0.378 1 93.31 307 ARG B CA 1
ATOM 7264 C C . ARG B 1 307 ? -23.141 -5.883 0.103 1 93.31 307 ARG B C 1
ATOM 7266 O O . ARG B 1 307 ? -22.172 -6.527 -0.303 1 93.31 307 ARG B O 1
ATOM 7273 N N . GLU B 1 308 ? -23.172 -4.598 0.292 1 94.81 308 GLU B N 1
ATOM 7274 C CA . GLU B 1 308 ? -21.938 -3.822 0.089 1 94.81 308 GLU B CA 1
ATOM 7275 C C . GLU B 1 308 ? -20.844 -4.266 1.048 1 94.81 308 GLU B C 1
ATOM 7277 O O . GLU B 1 308 ? -19.703 -4.457 0.64 1 94.81 308 GLU B O 1
ATOM 7282 N N . ARG B 1 309 ? -21.219 -4.477 2.219 1 92.31 309 ARG B N 1
ATOM 7283 C CA . ARG B 1 309 ? -20.25 -4.887 3.227 1 92.31 309 ARG B CA 1
ATOM 7284 C C . ARG B 1 309 ? -19.672 -6.262 2.906 1 92.31 309 ARG B C 1
ATOM 7286 O O . ARG B 1 309 ? -18.469 -6.48 3.025 1 92.31 309 ARG B O 1
ATOM 7293 N N . ARG B 1 310 ? -20.5 -7.121 2.549 1 93.5 310 ARG B N 1
ATOM 7294 C CA . ARG B 1 310 ? -20.047 -8.461 2.18 1 93.5 310 ARG B CA 1
ATOM 7295 C C . ARG B 1 310 ? -19.094 -8.422 0.998 1 93.5 310 ARG B C 1
ATOM 7297 O O . ARG B 1 310 ? -18.078 -9.125 0.986 1 93.5 310 ARG B O 1
ATOM 7304 N N . GLN B 1 311 ? -19.484 -7.605 0.061 1 96.38 311 GLN B N 1
ATOM 7305 C CA . GLN B 1 311 ? -18.672 -7.504 -1.146 1 96.38 311 GLN B CA 1
ATOM 7306 C C . GLN B 1 311 ? -17.312 -6.863 -0.844 1 96.38 311 GLN B C 1
ATOM 7308 O O . GLN B 1 311 ? -16.281 -7.301 -1.363 1 96.38 311 GLN B O 1
ATOM 7313 N N . ILE B 1 312 ? -17.281 -5.82 -0.014 1 96.75 312 ILE B N 1
ATOM 7314 C CA . ILE B 1 312 ? -16.047 -5.172 0.38 1 96.75 312 ILE B CA 1
ATOM 7315 C C . ILE B 1 312 ? -15.133 -6.184 1.08 1 96.75 312 ILE B C 1
ATOM 7317 O O . ILE B 1 312 ? -13.93 -6.23 0.819 1 96.75 312 ILE B O 1
ATOM 7321 N N . ARG B 1 313 ? -15.711 -7.039 1.899 1 96 313 ARG B N 1
ATOM 7322 C CA . ARG B 1 313 ? -14.945 -8.047 2.623 1 96 313 ARG B CA 1
ATOM 7323 C C . ARG B 1 313 ? -14.375 -9.086 1.665 1 96 313 ARG B C 1
ATOM 7325 O O . ARG B 1 313 ? -13.25 -9.555 1.852 1 96 313 ARG B O 1
ATOM 7332 N N . MET B 1 314 ? -15.125 -9.438 0.709 1 96.25 314 MET B N 1
ATOM 7333 C CA . MET B 1 314 ? -14.641 -10.375 -0.3 1 96.25 314 MET B CA 1
ATOM 7334 C C . MET B 1 314 ? -13.461 -9.781 -1.069 1 96.25 314 MET B C 1
ATOM 7336 O O . MET B 1 314 ? -12.469 -10.469 -1.321 1 96.25 314 MET B O 1
ATOM 7340 N N . LEU B 1 315 ? -13.609 -8.539 -1.431 1 98.12 315 LEU B N 1
ATOM 7341 C CA . LEU B 1 315 ? -12.531 -7.871 -2.158 1 98.12 315 LEU B CA 1
ATOM 7342 C C . LEU B 1 315 ? -11.305 -7.688 -1.27 1 98.12 315 LEU B C 1
ATOM 7344 O O . LEU B 1 315 ? -10.172 -7.73 -1.753 1 98.12 315 LEU B O 1
ATOM 7348 N N . PHE B 1 316 ? -11.508 -7.535 0.114 1 98.06 316 PHE B N 1
ATOM 7349 C CA . PHE B 1 316 ? -10.383 -7.547 1.049 1 98.06 316 PHE B CA 1
ATOM 7350 C C . PHE B 1 316 ? -9.594 -8.844 0.926 1 98.06 316 PHE B C 1
ATOM 7352 O O . PHE B 1 316 ? -8.367 -8.812 0.801 1 98.06 316 PHE B O 1
ATOM 7359 N N . TRP B 1 317 ? -10.266 -9.914 0.906 1 98.19 317 TRP B N 1
ATOM 7360 C CA . TRP B 1 317 ? -9.578 -11.203 0.857 1 98.19 317 TRP B CA 1
ATOM 7361 C C . TRP B 1 317 ? -8.844 -11.375 -0.468 1 98.19 317 TRP B C 1
ATOM 7363 O O . TRP B 1 317 ? -7.727 -11.898 -0.502 1 98.19 317 TRP B O 1
ATOM 7373 N N . LEU B 1 318 ? -9.477 -10.961 -1.539 1 98.38 318 LEU B N 1
ATOM 7374 C CA . LEU B 1 318 ? -8.789 -11.023 -2.826 1 98.38 318 LEU B CA 1
ATOM 7375 C C . LEU B 1 318 ? -7.516 -10.188 -2.805 1 98.38 318 LEU B C 1
ATOM 7377 O O . LEU B 1 318 ? -6.457 -10.656 -3.223 1 98.38 318 LEU B O 1
ATOM 7381 N N . CYS B 1 319 ? -7.617 -8.961 -2.299 1 98.5 319 CYS B N 1
ATOM 7382 C CA . CYS B 1 319 ? -6.457 -8.086 -2.209 1 98.5 319 CYS B CA 1
ATOM 7383 C C . CYS B 1 319 ? -5.391 -8.688 -1.297 1 98.5 319 CYS B C 1
ATOM 7385 O O . CYS B 1 319 ? -4.199 -8.609 -1.595 1 98.5 319 CYS B O 1
ATOM 7387 N N . TYR B 1 320 ? -5.844 -9.258 -0.189 1 98.31 320 TYR B N 1
ATOM 7388 C CA . TYR B 1 320 ? -4.93 -9.859 0.778 1 98.31 320 TYR B CA 1
ATOM 7389 C C . TYR B 1 320 ? -4.16 -11.016 0.154 1 98.31 320 TYR B C 1
ATOM 7391 O O . TYR B 1 320 ? -2.936 -11.094 0.291 1 98.31 320 TYR B O 1
ATOM 7399 N N . ILE B 1 321 ? -4.852 -11.883 -0.54 1 97.94 321 ILE B N 1
ATOM 7400 C CA . ILE B 1 321 ? -4.238 -13.039 -1.182 1 97.94 321 ILE B CA 1
ATOM 7401 C C . ILE B 1 321 ? -3.225 -12.57 -2.225 1 97.94 321 ILE B C 1
ATOM 7403 O O . ILE B 1 321 ? -2.08 -13.031 -2.24 1 97.94 321 ILE B O 1
ATOM 7407 N N . PHE B 1 322 ? -3.609 -11.617 -3.043 1 97.19 322 PHE B N 1
ATOM 7408 C CA . PHE B 1 322 ? -2.715 -11.102 -4.074 1 97.19 322 PHE B CA 1
ATOM 7409 C C . PHE B 1 322 ? -1.504 -10.422 -3.453 1 97.19 322 PHE B C 1
ATOM 7411 O O . PHE B 1 322 ? -0.389 -10.531 -3.969 1 97.19 322 PHE B O 1
ATOM 7418 N N . ASP B 1 323 ? -1.728 -9.711 -2.377 1 97.38 323 ASP B N 1
ATOM 7419 C CA . ASP B 1 323 ? -0.651 -8.984 -1.705 1 97.38 323 ASP B CA 1
ATOM 7420 C C . ASP B 1 323 ? 0.451 -9.945 -1.251 1 97.38 323 ASP B C 1
ATOM 7422 O O . ASP B 1 323 ? 1.636 -9.68 -1.468 1 97.38 323 ASP B O 1
ATOM 7426 N N . LYS B 1 324 ? 0.057 -11.039 -0.665 1 96.62 324 LYS B N 1
ATOM 7427 C CA . LYS B 1 324 ? 1.027 -12 -0.14 1 96.62 324 LYS B CA 1
ATOM 7428 C C . LYS B 1 324 ? 1.679 -12.797 -1.267 1 96.62 324 LYS B C 1
ATOM 7430 O O . LYS B 1 324 ? 2.852 -13.164 -1.176 1 96.62 324 LYS B O 1
ATOM 7435 N N . ASP B 1 325 ? 0.91 -13.031 -2.307 1 92.44 325 ASP B N 1
ATOM 7436 C CA . ASP B 1 325 ? 1.486 -13.68 -3.482 1 92.44 325 ASP B CA 1
ATOM 7437 C C . ASP B 1 325 ? 2.561 -12.805 -4.121 1 92.44 325 ASP B C 1
ATOM 7439 O O . ASP B 1 325 ? 3.652 -13.281 -4.438 1 92.44 325 ASP B O 1
ATOM 7443 N N . ILE B 1 326 ? 2.236 -11.578 -4.309 1 89.12 326 ILE B N 1
ATOM 7444 C CA . ILE B 1 326 ? 3.193 -10.648 -4.891 1 89.12 326 ILE B CA 1
ATOM 7445 C C . ILE B 1 326 ? 4.453 -10.586 -4.027 1 89.12 326 ILE B C 1
ATOM 7447 O O . ILE B 1 326 ? 5.57 -10.648 -4.543 1 89.12 326 ILE B O 1
ATOM 7451 N N . ALA B 1 327 ? 4.254 -10.508 -2.768 1 89.5 327 ALA B N 1
ATOM 7452 C CA . ALA B 1 327 ? 5.379 -10.367 -1.845 1 89.5 327 ALA B CA 1
ATOM 7453 C C . ALA B 1 327 ? 6.309 -11.57 -1.919 1 89.5 327 ALA B C 1
ATOM 7455 O O . ALA B 1 327 ? 7.523 -11.422 -2.064 1 89.5 327 ALA B O 1
ATOM 7456 N N . LEU B 1 328 ? 5.812 -12.75 -1.883 1 87.12 328 LEU B N 1
ATOM 7457 C CA . LEU B 1 328 ? 6.645 -13.945 -1.846 1 87.12 328 LEU B CA 1
ATOM 7458 C C . LEU B 1 328 ? 7.25 -14.227 -3.217 1 87.12 328 LEU B C 1
ATOM 7460 O O . LEU B 1 328 ? 8.367 -14.75 -3.312 1 87.12 328 LEU B O 1
ATOM 7464 N N . ARG B 1 329 ? 6.516 -13.867 -4.262 1 83.75 329 ARG B N 1
ATOM 7465 C CA . ARG B 1 329 ? 6.98 -14.148 -5.613 1 83.75 329 ARG B CA 1
ATOM 7466 C C . ARG B 1 329 ? 8.062 -13.164 -6.035 1 83.75 329 ARG B C 1
ATOM 7468 O O . ARG B 1 329 ? 9.016 -13.531 -6.727 1 83.75 329 ARG B O 1
ATOM 7475 N N . THR B 1 330 ? 7.906 -11.945 -5.594 1 81.38 330 THR B N 1
ATOM 7476 C CA . THR B 1 330 ? 8.805 -10.914 -6.102 1 81.38 330 THR B CA 1
ATOM 7477 C C . THR B 1 330 ? 9.82 -10.508 -5.039 1 81.38 330 THR B C 1
ATOM 7479 O O . THR B 1 330 ? 10.812 -9.844 -5.348 1 81.38 330 THR B O 1
ATOM 7482 N N . GLY B 1 331 ? 9.586 -10.898 -3.795 1 81.19 331 GLY B N 1
ATOM 7483 C CA . GLY B 1 331 ? 10.477 -10.5 -2.717 1 81.19 331 GLY B CA 1
ATOM 7484 C C . GLY B 1 331 ? 10.242 -9.078 -2.248 1 81.19 331 GLY B C 1
ATOM 7485 O O . GLY B 1 331 ? 11.055 -8.523 -1.502 1 81.19 331 GLY B O 1
ATOM 7486 N N . GLN B 1 332 ? 9.156 -8.5 -2.691 1 88.69 332 GLN B N 1
ATOM 7487 C CA . GLN B 1 332 ? 8.82 -7.156 -2.238 1 88.69 332 GLN B CA 1
ATOM 7488 C C . GLN B 1 332 ? 8.016 -7.199 -0.94 1 88.69 332 GLN B C 1
ATOM 7490 O O . GLN B 1 332 ? 7.289 -8.164 -0.684 1 88.69 332 GLN B O 1
ATOM 7495 N N . PRO B 1 333 ? 8.133 -6.125 -0.101 1 92.88 333 PRO B N 1
ATOM 7496 C CA . PRO B 1 333 ? 7.289 -6.07 1.093 1 92.88 333 PRO B CA 1
ATOM 7497 C C . PRO B 1 333 ? 5.797 -6.059 0.76 1 92.88 333 PRO B C 1
ATOM 7499 O O . PRO B 1 333 ? 5.387 -5.441 -0.227 1 92.88 333 PRO B O 1
ATOM 7502 N N . PRO B 1 334 ? 5.012 -6.801 1.558 1 96 334 PRO B N 1
ATOM 7503 C CA . PRO B 1 334 ? 3.562 -6.652 1.389 1 96 334 PRO B CA 1
ATOM 7504 C C . PRO B 1 334 ? 3.062 -5.258 1.767 1 96 334 PRO B C 1
ATOM 7506 O O . PRO B 1 334 ? 3.742 -4.535 2.498 1 96 334 PRO B O 1
ATOM 7509 N N . LEU B 1 335 ? 1.943 -4.871 1.241 1 97.88 335 LEU B N 1
ATOM 7510 C CA . LEU B 1 335 ? 1.349 -3.572 1.545 1 97.88 335 LEU B CA 1
ATOM 7511 C C . LEU B 1 335 ? 0.401 -3.674 2.734 1 97.88 335 LEU B C 1
ATOM 7513 O O . LEU B 1 335 ? 0.21 -2.699 3.467 1 97.88 335 LEU B O 1
ATOM 7517 N N . MET B 1 336 ? -0.238 -4.809 2.918 1 97.5 336 MET B N 1
ATOM 7518 C CA . MET B 1 336 ? -1.198 -4.98 4.004 1 97.5 336 MET B CA 1
ATOM 7519 C C . MET B 1 336 ? -0.565 -5.719 5.18 1 97.5 336 MET B C 1
ATOM 7521 O O . MET B 1 336 ? -0.312 -6.922 5.102 1 97.5 336 MET B O 1
ATOM 7525 N N . SER B 1 337 ? -0.392 -5.059 6.258 1 95.75 337 SER B N 1
ATOM 7526 C CA . SER B 1 337 ? 0.145 -5.684 7.461 1 95.75 337 SER B CA 1
ATOM 7527 C C . SER B 1 337 ? -0.941 -6.434 8.227 1 95.75 337 SER B C 1
ATOM 7529 O O . SER B 1 337 ? -2.033 -5.902 8.438 1 95.75 337 SER B O 1
ATOM 7531 N N . ASP B 1 338 ? -0.6 -7.594 8.664 1 95.31 338 ASP B N 1
ATOM 7532 C CA . ASP B 1 338 ? -1.552 -8.414 9.414 1 95.31 338 ASP B CA 1
ATOM 7533 C C . ASP B 1 338 ? -1.934 -7.742 10.727 1 95.31 338 ASP B C 1
ATOM 7535 O O . ASP B 1 338 ? -3.004 -8.008 11.281 1 95.31 338 ASP B O 1
ATOM 7539 N N . ASP B 1 339 ? -1.104 -6.863 11.242 1 93.06 339 ASP B N 1
ATOM 7540 C CA . ASP B 1 339 ? -1.388 -6.164 12.492 1 93.06 339 ASP B CA 1
ATOM 7541 C C . ASP B 1 339 ? -2.695 -5.383 12.398 1 93.06 339 ASP B C 1
ATOM 7543 O O . ASP B 1 339 ? -3.391 -5.203 13.406 1 93.06 339 ASP B O 1
ATOM 7547 N N . TYR B 1 340 ? -3.029 -5 11.242 1 93.88 340 TYR B N 1
ATOM 7548 C CA . TYR B 1 340 ? -4.156 -4.09 11.086 1 93.88 340 TYR B CA 1
ATOM 7549 C C . TYR B 1 340 ? -5.359 -4.805 10.477 1 93.88 340 TYR B C 1
ATOM 7551 O O . TYR B 1 340 ? -6.414 -4.203 10.281 1 93.88 340 TYR B O 1
ATOM 7559 N N . CYS B 1 341 ? -5.215 -6.066 10.133 1 95.25 341 CYS B N 1
ATOM 7560 C CA . CYS B 1 341 ? -6.27 -6.785 9.43 1 95.25 341 CYS B CA 1
ATOM 7561 C C . CYS B 1 341 ? -6.918 -7.824 10.336 1 95.25 341 CYS B C 1
ATOM 7563 O O . CYS B 1 341 ? -6.223 -8.602 11 1 95.25 341 CYS B O 1
ATOM 7565 N N . ASP B 1 342 ? -8.203 -7.762 10.422 1 93.94 342 ASP B N 1
ATOM 7566 C CA . ASP B 1 342 ? -8.93 -8.883 11 1 93.94 342 ASP B CA 1
ATOM 7567 C C . ASP B 1 342 ? -9.008 -10.055 10.023 1 93.94 342 ASP B C 1
ATOM 7569 O O . ASP B 1 342 ? -9.633 -9.945 8.961 1 93.94 342 ASP B O 1
ATOM 7573 N N . LEU B 1 343 ? -8.406 -11.141 10.375 1 96 343 LEU B N 1
ATOM 7574 C CA . LEU B 1 343 ? -8.227 -12.227 9.422 1 96 343 LEU B CA 1
ATOM 7575 C C . LEU B 1 343 ? -9.242 -13.344 9.672 1 96 343 LEU B C 1
ATOM 7577 O O . LEU B 1 343 ? -9 -14.492 9.297 1 96 343 LEU B O 1
ATOM 7581 N N . THR B 1 344 ? -10.336 -12.961 10.242 1 93.75 344 THR B N 1
ATOM 7582 C CA . THR B 1 344 ? -11.422 -13.922 10.414 1 93.75 344 THR B CA 1
ATOM 7583 C C . THR B 1 344 ? -12.008 -14.32 9.062 1 93.75 344 THR B C 1
ATOM 7585 O O . THR B 1 344 ? -12.398 -13.453 8.266 1 93.75 344 THR B O 1
ATOM 7588 N N . LEU B 1 345 ? -12.07 -15.602 8.812 1 94.12 345 LEU B N 1
ATOM 7589 C CA . LEU B 1 345 ? -12.625 -16.094 7.555 1 94.12 345 LEU B CA 1
ATOM 7590 C C . LEU B 1 345 ? -14.148 -16 7.562 1 94.12 345 LEU B C 1
ATOM 7592 O O . LEU B 1 345 ? -14.766 -15.953 8.625 1 94.12 345 LEU B O 1
ATOM 7596 N N . PRO B 1 346 ? -14.75 -15.836 6.309 1 85.19 346 PRO B N 1
ATOM 7597 C CA . PRO B 1 346 ? -16.219 -15.883 6.289 1 85.19 346 PRO B CA 1
ATOM 7598 C C . PRO B 1 346 ? -16.781 -17.141 6.934 1 85.19 346 PRO B C 1
ATOM 7600 O O . PRO B 1 346 ? -16.156 -18.219 6.844 1 85.19 346 PRO B O 1
ATOM 7603 N N . GLU B 1 347 ? -18.062 -16.797 7.355 1 81.5 347 GLU B N 1
ATOM 7604 C CA . GLU B 1 347 ? -18.719 -17.953 7.98 1 81.5 347 GLU B CA 1
ATOM 7605 C C . GLU B 1 347 ? -18.984 -19.047 6.957 1 81.5 347 GLU B C 1
ATOM 7607 O O . GLU B 1 347 ? -19.297 -18.766 5.801 1 81.5 347 GLU B O 1
ATOM 7612 N N . THR B 1 348 ? -18.609 -20.172 6.902 1 89.81 348 THR B N 1
ATOM 7613 C CA . THR B 1 348 ? -18.875 -21.344 6.09 1 89.81 348 THR B CA 1
ATOM 7614 C C . THR B 1 348 ? -17.844 -21.484 4.984 1 89.81 348 THR B C 1
ATOM 7616 O O . THR B 1 348 ? -18.109 -22.078 3.934 1 89.81 348 THR B O 1
ATOM 7619 N N . TYR B 1 349 ? -16.828 -20.703 5.059 1 93.88 349 TYR B N 1
ATOM 7620 C CA . TYR B 1 349 ? -15.773 -20.766 4.047 1 93.88 349 TYR B CA 1
ATOM 7621 C C . TYR B 1 349 ? -15.414 -22.203 3.705 1 93.88 349 TYR B C 1
ATOM 7623 O O . TYR B 1 349 ? -15.219 -22.531 2.537 1 93.88 349 TYR B O 1
ATOM 7631 N N . PHE B 1 350 ? -15.484 -23.125 4.637 1 95.19 350 PHE B N 1
ATOM 7632 C CA . PHE B 1 350 ? -14.969 -24.469 4.473 1 95.19 350 PHE B CA 1
ATOM 7633 C C . PHE B 1 350 ? -15.992 -25.359 3.766 1 95.19 350 PHE B C 1
ATOM 7635 O O . PHE B 1 350 ? -15.672 -26.469 3.342 1 95.19 350 PHE B O 1
ATOM 7642 N N . GLU B 1 351 ? -17.172 -24.844 3.539 1 94.75 351 GLU B N 1
ATOM 7643 C CA . GLU B 1 351 ? -18.172 -25.578 2.781 1 94.75 351 GLU B CA 1
ATOM 7644 C C . GLU B 1 351 ? -17.75 -25.734 1.322 1 94.75 351 GLU B C 1
ATOM 7646 O O . GLU B 1 351 ? -18.328 -26.547 0.595 1 94.75 351 GLU B O 1
ATOM 7651 N N . CYS B 1 352 ? -16.766 -25.016 0.998 1 95.69 352 CYS B N 1
ATOM 7652 C CA . CYS B 1 352 ? -16.281 -25.109 -0.381 1 95.69 352 CYS B CA 1
ATOM 7653 C C . CYS B 1 352 ? -15.789 -26.516 -0.703 1 95.69 352 CYS B C 1
ATOM 7655 O O . CYS B 1 352 ? -15.961 -26.984 -1.826 1 95.69 352 CYS B O 1
ATOM 7657 N N . TYR B 1 353 ? -15.234 -27.25 0.243 1 95.12 353 TYR B N 1
ATOM 7658 C CA . TYR B 1 353 ? -14.711 -28.594 0.004 1 95.12 353 TYR B CA 1
ATOM 7659 C C . TYR B 1 353 ? -15.852 -29.594 -0.188 1 95.12 353 TYR B C 1
ATOM 7661 O O . TYR B 1 353 ? -15.633 -30.688 -0.692 1 95.12 353 TYR B O 1
ATOM 7669 N N . GLU B 1 354 ? -17.016 -29.156 0.161 1 95.19 354 GLU B N 1
ATOM 7670 C CA . GLU B 1 354 ? -18.188 -30 -0.045 1 95.19 354 GLU B CA 1
ATOM 7671 C C . GLU B 1 354 ? -18.812 -29.75 -1.418 1 95.19 354 GLU B C 1
ATOM 7673 O O . GLU B 1 354 ? -19.266 -30.688 -2.074 1 95.19 354 GLU B O 1
ATOM 7678 N N . TYR B 1 355 ? -18.828 -28.516 -1.859 1 95.62 355 TYR B N 1
ATOM 7679 C CA . TYR B 1 355 ? -19.562 -28.266 -3.094 1 95.62 355 TYR B CA 1
ATOM 7680 C C . TYR B 1 355 ? -18.625 -28.328 -4.301 1 95.62 355 TYR B C 1
ATOM 7682 O O . TYR B 1 355 ? -19.078 -28.531 -5.43 1 95.62 355 TYR B O 1
ATOM 7690 N N . LEU B 1 356 ? -17.328 -28.203 -4.133 1 95.62 356 LEU B N 1
ATOM 7691 C CA . LEU B 1 356 ? -16.391 -28.156 -5.242 1 95.62 356 LEU B CA 1
ATOM 7692 C C . LEU B 1 356 ? -16.422 -29.469 -6.035 1 95.62 356 LEU B C 1
ATOM 7694 O O . LEU B 1 356 ? -16.453 -29.438 -7.27 1 95.62 356 LEU B O 1
ATOM 7698 N N . PRO B 1 357 ? -16.516 -30.609 -5.398 1 94.38 357 PRO B N 1
ATOM 7699 C CA . PRO B 1 357 ? -16.547 -31.859 -6.172 1 94.38 357 PRO B CA 1
ATOM 7700 C C . PRO B 1 357 ? -17.781 -31.969 -7.066 1 94.38 357 PRO B C 1
ATOM 7702 O O . PRO B 1 357 ? -17.766 -32.688 -8.062 1 94.38 357 PRO B O 1
ATOM 7705 N N . LYS B 1 358 ? -18.781 -31.188 -6.758 1 93.19 358 LYS B N 1
ATOM 7706 C CA . LYS B 1 358 ? -20.031 -31.266 -7.5 1 93.19 358 LYS B CA 1
ATOM 7707 C C . LYS B 1 358 ? -20.188 -30.062 -8.438 1 93.19 358 LYS B C 1
ATOM 7709 O O . LYS B 1 358 ? -21.141 -30 -9.219 1 93.19 358 LYS B O 1
ATOM 7714 N N . LEU B 1 359 ? -19.25 -29.188 -8.336 1 94.38 359 LEU B N 1
ATOM 7715 C CA . LEU B 1 359 ? -19.375 -27.938 -9.078 1 94.38 359 LEU B CA 1
ATOM 7716 C C . LEU B 1 359 ? -18.781 -28.062 -10.469 1 94.38 359 LEU B C 1
ATOM 7718 O O . LEU B 1 359 ? -17.656 -28.562 -10.625 1 94.38 359 LEU B O 1
ATOM 7722 N N . ASN B 1 360 ? -19.547 -27.672 -11.461 1 91.12 360 ASN B N 1
ATOM 7723 C CA . ASN B 1 360 ? -19.062 -27.594 -12.836 1 91.12 360 ASN B CA 1
ATOM 7724 C C . ASN B 1 360 ? -18.766 -26.156 -13.25 1 91.12 360 ASN B C 1
ATOM 7726 O O . ASN B 1 360 ? -18.484 -25.312 -12.398 1 91.12 360 ASN B O 1
ATOM 7730 N N . GLU B 1 361 ? -18.828 -25.859 -14.484 1 87.75 361 GLU B N 1
ATOM 7731 C CA . GLU B 1 361 ? -18.5 -24.531 -14.992 1 87.75 361 GLU B CA 1
ATOM 7732 C C . GLU B 1 361 ? -19.578 -23.516 -14.633 1 87.75 361 GLU B C 1
ATOM 7734 O O . GLU B 1 361 ? -19.297 -22.312 -14.555 1 87.75 361 GLU B O 1
ATOM 7739 N N . SER B 1 362 ? -20.781 -23.984 -14.336 1 91.19 362 SER B N 1
ATOM 7740 C CA . SER B 1 362 ? -21.906 -23.094 -14 1 91.19 362 SER B CA 1
ATOM 7741 C C . SER B 1 362 ? -22.438 -23.406 -12.609 1 91.19 362 SER B C 1
ATOM 7743 O O . SER B 1 362 ? -22.375 -24.547 -12.141 1 91.19 362 SER B O 1
ATOM 7745 N N . LEU B 1 363 ? -23.016 -22.406 -12.016 1 94.19 363 LEU B N 1
ATOM 7746 C CA . LEU B 1 363 ? -23.625 -22.578 -10.703 1 94.19 363 LEU B CA 1
ATOM 7747 C C . LEU B 1 363 ? -24.938 -23.328 -10.812 1 94.19 363 LEU B C 1
ATOM 7749 O O . LEU B 1 363 ? -25.719 -23.109 -11.75 1 94.19 363 LEU B O 1
ATOM 7753 N N . PRO B 1 364 ? -25.125 -24.219 -9.883 1 93.44 364 PRO B N 1
ATOM 7754 C CA . PRO B 1 364 ? -26.469 -24.828 -9.852 1 93.44 364 PRO B CA 1
ATOM 7755 C C . PRO B 1 364 ? -27.578 -23.797 -9.641 1 93.44 364 PRO B C 1
ATOM 7757 O O . PRO B 1 364 ? -27.406 -22.859 -8.852 1 93.44 364 PRO B O 1
ATOM 7760 N N . GLN B 1 365 ? -28.734 -24 -10.234 1 93.81 365 GLN B N 1
ATOM 7761 C CA . GLN B 1 365 ? -29.812 -23.016 -10.25 1 93.81 365 GLN B CA 1
ATOM 7762 C C . GLN B 1 365 ? -30.297 -22.703 -8.836 1 93.81 365 GLN B C 1
ATOM 7764 O O . GLN B 1 365 ? -30.484 -21.547 -8.484 1 93.81 365 GLN B O 1
ATOM 7769 N N . VAL B 1 366 ? -30.438 -23.672 -8.047 1 92 366 VAL B N 1
ATOM 7770 C CA . VAL B 1 366 ? -30.953 -23.5 -6.695 1 92 366 VAL B CA 1
ATOM 7771 C C . VAL B 1 366 ? -29.969 -22.672 -5.875 1 92 366 VAL B C 1
ATOM 7773 O O . VAL B 1 366 ? -30.375 -21.75 -5.156 1 92 366 VAL B O 1
ATOM 7776 N N . SER B 1 367 ? -28.703 -23.078 -5.977 1 92.25 367 SER B N 1
ATOM 7777 C CA . SER B 1 367 ? -27.672 -22.375 -5.23 1 92.25 367 SER B CA 1
ATOM 7778 C C . SER B 1 367 ? -27.562 -20.922 -5.695 1 92.25 367 SER B C 1
ATOM 7780 O O . SER B 1 367 ? -27.266 -20.031 -4.895 1 92.25 367 SER B O 1
ATOM 7782 N N . PHE B 1 368 ? -27.75 -20.75 -6.988 1 93.62 368 PHE B N 1
ATOM 7783 C CA . PHE B 1 368 ? -27.703 -19.406 -7.539 1 93.62 368 PHE B CA 1
ATOM 7784 C C . PHE B 1 368 ? -28.844 -18.547 -6.992 1 93.62 368 PHE B C 1
ATOM 7786 O O . PHE B 1 368 ? -28.625 -17.438 -6.523 1 93.62 368 PHE B O 1
ATOM 7793 N N . GLU B 1 369 ? -30.062 -19.047 -7.012 1 92.19 369 GLU B N 1
ATOM 7794 C CA . GLU B 1 369 ? -31.25 -18.312 -6.582 1 92.19 369 GLU B CA 1
ATOM 7795 C C . GLU B 1 369 ? -31.188 -18.016 -5.086 1 92.19 369 GLU B C 1
ATOM 7797 O O . GLU B 1 369 ? -31.578 -16.922 -4.656 1 92.19 369 GLU B O 1
ATOM 7802 N N . GLU B 1 370 ? -30.594 -18.891 -4.375 1 91.06 370 GLU B N 1
ATOM 7803 C CA . GLU B 1 370 ? -30.547 -18.734 -2.924 1 91.06 370 GLU B CA 1
ATOM 7804 C C . GLU B 1 370 ? -29.281 -18.016 -2.488 1 91.06 370 GLU B C 1
ATOM 7806 O O . GLU B 1 370 ? -29.141 -17.656 -1.316 1 91.06 370 GLU B O 1
ATOM 7811 N N . GLU B 1 371 ? -28.391 -17.766 -3.436 1 91.44 371 GLU B N 1
ATOM 7812 C CA . GLU B 1 371 ? -27.094 -17.188 -3.109 1 91.44 371 GLU B CA 1
ATOM 7813 C C . GLU B 1 371 ? -26.453 -17.906 -1.937 1 91.44 371 GLU B C 1
ATOM 7815 O O . GLU B 1 371 ? -25.984 -17.281 -0.983 1 91.44 371 GLU B O 1
ATOM 7820 N N . SER B 1 372 ? -26.359 -19.234 -2.041 1 90.94 372 SER B N 1
ATOM 7821 C CA . SER B 1 372 ? -26.016 -20.031 -0.87 1 90.94 372 SER B CA 1
ATOM 7822 C C . SER B 1 372 ? -24.531 -20.406 -0.873 1 90.94 372 SER B C 1
ATOM 7824 O O . SER B 1 372 ? -23.984 -20.781 0.162 1 90.94 372 SER B O 1
ATOM 7826 N N . LEU B 1 373 ? -23.891 -20.312 -2.002 1 93.88 373 LEU B N 1
ATOM 7827 C CA . LEU B 1 373 ? -22.5 -20.75 -2.068 1 93.88 373 LEU B CA 1
ATOM 7828 C C . LEU B 1 373 ? -21.562 -19.625 -1.687 1 93.88 373 LEU B C 1
ATOM 7830 O O . LEU B 1 373 ? -21.641 -18.531 -2.256 1 93.88 373 LEU B O 1
ATOM 7834 N N . MET B 1 374 ? -20.688 -19.859 -0.719 1 94.44 374 MET B N 1
ATOM 7835 C CA . MET B 1 374 ? -19.625 -18.938 -0.333 1 94.44 374 MET B CA 1
ATOM 7836 C C . MET B 1 374 ? -18.453 -19.016 -1.308 1 94.44 374 MET B C 1
ATOM 7838 O O . MET B 1 374 ? -17.906 -20.094 -1.547 1 94.44 374 MET B O 1
ATOM 7842 N N . PRO B 1 375 ? -18.062 -17.875 -1.879 1 95.31 375 PRO B N 1
ATOM 7843 C CA . PRO B 1 375 ? -16.906 -17.906 -2.768 1 95.31 375 PRO B CA 1
ATOM 7844 C C . PRO B 1 375 ? -15.672 -18.516 -2.102 1 95.31 375 PRO B C 1
ATOM 7846 O O . PRO B 1 375 ? -15.367 -18.188 -0.954 1 95.31 375 PRO B O 1
ATOM 7849 N N . HIS B 1 376 ? -14.984 -19.438 -2.809 1 96.44 376 HIS B N 1
ATOM 7850 C CA . HIS B 1 376 ? -13.836 -20.109 -2.221 1 96.44 376 HIS B CA 1
ATOM 7851 C C . HIS B 1 376 ? -12.531 -19.406 -2.598 1 96.44 376 HIS B C 1
ATOM 7853 O O . HIS B 1 376 ? -11.469 -19.75 -2.086 1 96.44 376 HIS B O 1
ATOM 7859 N N . LEU B 1 377 ? -12.531 -18.297 -3.379 1 96.62 377 LEU B N 1
ATOM 7860 C CA . LEU B 1 377 ? -11.375 -17.453 -3.662 1 96.62 377 LEU B CA 1
ATOM 7861 C C . LEU B 1 377 ? -10.289 -18.234 -4.387 1 96.62 377 LEU B C 1
ATOM 7863 O O . LEU B 1 377 ? -10.352 -19.469 -4.477 1 96.62 377 LEU B O 1
ATOM 7867 N N . PRO B 1 378 ? -9.312 -17.672 -5.082 1 94.5 378 PRO B N 1
ATOM 7868 C CA . PRO B 1 378 ? -8.305 -18.359 -5.891 1 94.5 378 PRO B CA 1
ATOM 7869 C C . PRO B 1 378 ? -7.27 -19.094 -5.035 1 94.5 378 PRO B C 1
ATOM 7871 O O . PRO B 1 378 ? -6.516 -19.922 -5.555 1 94.5 378 PRO B O 1
ATOM 7874 N N . GLY B 1 379 ? -7.273 -19.125 -3.861 1 91.81 379 GLY B N 1
ATOM 7875 C CA . GLY B 1 379 ? -6.395 -19.781 -2.912 1 91.81 379 GLY B CA 1
ATOM 7876 C C . GLY B 1 379 ? -6.973 -19.844 -1.509 1 91.81 379 GLY B C 1
ATOM 7877 O O . GLY B 1 379 ? -8.031 -19.281 -1.243 1 91.81 379 GLY B O 1
ATOM 7878 N N . ASP B 1 380 ? -6.309 -20.672 -0.792 1 96.5 380 ASP B N 1
ATOM 7879 C CA . ASP B 1 380 ? -6.719 -20.734 0.609 1 96.5 380 ASP B CA 1
ATOM 7880 C C . ASP B 1 380 ? -6.145 -19.547 1.395 1 96.5 380 ASP B C 1
ATOM 7882 O O . ASP B 1 380 ? -4.93 -19.438 1.554 1 96.5 380 ASP B O 1
ATOM 7886 N N . PRO B 1 381 ? -7.008 -18.672 1.939 1 97.19 381 PRO B N 1
ATOM 7887 C CA . PRO B 1 381 ? -6.516 -17.5 2.672 1 97.19 381 PRO B CA 1
ATOM 7888 C C . PRO B 1 381 ? -5.59 -17.875 3.824 1 97.19 381 PRO B C 1
ATOM 7890 O O . PRO B 1 381 ? -4.711 -17.094 4.195 1 97.19 381 PRO B O 1
ATOM 7893 N N . ARG B 1 382 ? -5.762 -19.078 4.422 1 97.12 382 ARG B N 1
ATOM 7894 C CA . ARG B 1 382 ? -4.914 -19.5 5.527 1 97.12 382 ARG B CA 1
ATOM 7895 C C . ARG B 1 382 ? -3.473 -19.703 5.066 1 97.12 382 ARG B C 1
ATOM 7897 O O . ARG B 1 382 ? -2.535 -19.469 5.832 1 97.12 382 ARG B O 1
ATOM 7904 N N . LEU B 1 383 ? -3.285 -20.125 3.816 1 97.69 383 LEU B N 1
ATOM 7905 C CA . LEU B 1 383 ? -1.938 -20.203 3.262 1 97.69 383 LEU B CA 1
ATOM 7906 C C . LEU B 1 383 ? -1.344 -18.812 3.057 1 97.69 383 LEU B C 1
ATOM 7908 O O . LEU B 1 383 ? -0.133 -18.625 3.195 1 97.69 383 LEU B O 1
ATOM 7912 N N . SER B 1 384 ? -2.205 -17.906 2.654 1 97.56 384 SER B N 1
ATOM 7913 C CA . SER B 1 384 ? -1.738 -16.531 2.504 1 97.56 384 SER B CA 1
ATOM 7914 C C . SER B 1 384 ? -1.271 -15.961 3.838 1 97.56 384 SER B C 1
ATOM 7916 O O . SER B 1 384 ? -0.325 -15.172 3.883 1 97.56 384 SER B O 1
ATOM 7918 N N . GLN B 1 385 ? -1.923 -16.328 4.926 1 97.75 385 GLN B N 1
ATOM 7919 C CA . GLN B 1 385 ? -1.469 -15.922 6.25 1 97.75 385 GLN B CA 1
ATOM 7920 C C . GLN B 1 385 ? -0.082 -16.484 6.551 1 97.75 385 GLN B C 1
ATOM 7922 O O . GLN B 1 385 ? 0.762 -15.789 7.129 1 97.75 385 GLN B O 1
ATOM 7927 N N . LEU B 1 386 ? 0.125 -17.703 6.141 1 98 386 LEU B N 1
ATOM 7928 C CA . LEU B 1 386 ? 1.429 -18.328 6.344 1 98 386 LEU B CA 1
ATOM 7929 C C . LEU B 1 386 ? 2.484 -17.672 5.457 1 98 386 LEU B C 1
ATOM 7931 O O . LEU B 1 386 ? 3.648 -17.562 5.848 1 98 386 LEU B O 1
ATOM 7935 N N . LYS B 1 387 ? 2.062 -17.359 4.234 1 96.75 387 LYS B N 1
ATOM 7936 C CA . LYS B 1 387 ? 2.969 -16.609 3.365 1 96.75 387 LYS B CA 1
ATOM 7937 C C . LYS B 1 387 ? 3.408 -15.305 4.02 1 96.75 387 LYS B C 1
ATOM 7939 O O . LYS B 1 387 ? 4.574 -14.922 3.932 1 96.75 387 LYS B O 1
ATOM 7944 N N . ASP B 1 388 ? 2.473 -14.609 4.656 1 96.62 388 ASP B N 1
ATOM 7945 C CA . ASP B 1 388 ? 2.785 -13.367 5.352 1 96.62 388 ASP B CA 1
ATOM 7946 C C . ASP B 1 388 ? 3.799 -13.602 6.469 1 96.62 388 ASP B C 1
ATOM 7948 O O . ASP B 1 388 ? 4.789 -12.875 6.578 1 96.62 388 ASP B O 1
ATOM 7952 N N . LYS B 1 389 ? 3.541 -14.578 7.273 1 96.44 389 LYS B N 1
ATOM 7953 C CA . LYS B 1 389 ? 4.434 -14.898 8.391 1 96.44 389 LYS B CA 1
ATOM 7954 C C . LYS B 1 389 ? 5.824 -15.273 7.887 1 96.44 389 LYS B C 1
ATOM 7956 O O . LYS B 1 389 ? 6.832 -14.867 8.469 1 96.44 389 LYS B O 1
ATOM 7961 N N . THR B 1 390 ? 5.84 -16.062 6.855 1 95.75 390 THR B N 1
ATOM 7962 C CA . THR B 1 390 ? 7.105 -16.484 6.262 1 95.75 390 THR B CA 1
ATOM 7963 C C . THR B 1 390 ? 7.898 -15.281 5.773 1 95.75 390 THR B C 1
ATOM 7965 O O . THR B 1 390 ? 9.086 -15.141 6.082 1 95.75 390 THR B O 1
ATOM 7968 N N . SER B 1 391 ? 7.219 -14.422 5.031 1 93.44 391 SER B N 1
ATOM 7969 C CA . SER B 1 391 ? 7.871 -13.227 4.512 1 93.44 391 SER B CA 1
ATOM 7970 C C . SER B 1 391 ? 8.391 -12.344 5.645 1 93.44 391 SER B C 1
ATOM 7972 O O . SER B 1 391 ? 9.516 -11.844 5.582 1 93.44 391 SER B O 1
ATOM 7974 N N . ARG B 1 392 ? 7.633 -12.141 6.629 1 94.12 392 ARG B N 1
ATOM 7975 C CA . ARG B 1 392 ? 7.961 -11.242 7.734 1 94.12 392 ARG B CA 1
ATOM 7976 C C . ARG B 1 392 ? 9.086 -11.828 8.594 1 94.12 392 ARG B C 1
ATOM 7978 O O . ARG B 1 392 ? 10.055 -11.133 8.898 1 94.12 392 ARG B O 1
ATOM 7985 N N . LEU B 1 393 ? 9.047 -13.109 8.93 1 95.25 393 LEU B N 1
ATOM 7986 C CA . LEU B 1 393 ? 9.961 -13.719 9.891 1 95.25 393 LEU B CA 1
ATOM 7987 C C . LEU B 1 393 ? 11.273 -14.094 9.227 1 95.25 393 LEU B C 1
ATOM 7989 O O . LEU B 1 393 ? 12.312 -14.172 9.898 1 95.25 393 LEU B O 1
ATOM 7993 N N . LEU B 1 394 ? 11.234 -14.289 7.926 1 92.88 394 LEU B N 1
ATOM 7994 C CA . LEU B 1 394 ? 12.438 -14.852 7.32 1 92.88 394 LEU B CA 1
ATOM 7995 C C . LEU B 1 394 ? 13.062 -13.875 6.332 1 92.88 394 LEU B C 1
ATOM 7997 O O . LEU B 1 394 ? 14.266 -13.938 6.059 1 92.88 394 LEU B O 1
ATOM 8001 N N . TYR B 1 395 ? 12.273 -12.969 5.805 1 88.69 395 TYR B N 1
ATOM 8002 C CA . TYR B 1 395 ? 12.797 -12.234 4.66 1 88.69 395 TYR B CA 1
ATOM 8003 C C . TYR B 1 395 ? 12.672 -10.727 4.867 1 88.69 395 TYR B C 1
ATOM 8005 O O . TYR B 1 395 ? 13.07 -9.938 4.012 1 88.69 395 TYR B O 1
ATOM 8013 N N . SER B 1 396 ? 12.117 -10.227 5.957 1 90.19 396 SER B N 1
ATOM 8014 C CA . SER B 1 396 ? 11.984 -8.797 6.238 1 90.19 396 SER B CA 1
ATOM 8015 C C . SER B 1 396 ? 13.328 -8.188 6.625 1 90.19 396 SER B C 1
ATOM 8017 O O . SER B 1 396 ? 14.32 -8.898 6.793 1 90.19 396 SER B O 1
ATOM 8019 N N . ALA B 1 397 ? 13.391 -6.855 6.684 1 87.94 397 ALA B N 1
ATOM 8020 C CA . ALA B 1 397 ? 14.594 -6.156 7.133 1 87.94 397 ALA B CA 1
ATOM 8021 C C . ALA B 1 397 ? 14.961 -6.551 8.562 1 87.94 397 ALA B C 1
ATOM 8023 O O . ALA B 1 397 ? 16.141 -6.695 8.891 1 87.94 397 ALA B O 1
ATOM 8024 N N . GLN B 1 398 ? 13.984 -6.73 9.375 1 87.75 398 GLN B N 1
ATOM 8025 C CA . GLN B 1 398 ? 14.211 -7.156 10.75 1 87.75 398 GLN B CA 1
ATOM 8026 C C . GLN B 1 398 ? 14.75 -8.586 10.797 1 87.75 398 GLN B C 1
ATOM 8028 O O . GLN B 1 398 ? 15.57 -8.914 11.656 1 87.75 398 GLN B O 1
ATOM 8033 N N . ALA B 1 399 ? 14.312 -9.414 9.883 1 89.56 399 ALA B N 1
ATOM 8034 C CA . ALA B 1 399 ? 14.75 -10.805 9.836 1 89.56 399 ALA B CA 1
ATOM 8035 C C . ALA B 1 399 ? 16.234 -10.898 9.469 1 89.56 399 ALA B C 1
ATOM 8037 O O . ALA B 1 399 ? 16.906 -11.844 9.867 1 89.56 399 ALA B O 1
ATOM 8038 N N . ALA B 1 400 ? 16.719 -9.93 8.719 1 84.12 400 ALA B N 1
ATOM 8039 C CA . ALA B 1 400 ? 18.109 -9.93 8.281 1 84.12 400 ALA B CA 1
ATOM 8040 C C . ALA B 1 400 ? 19.062 -9.805 9.469 1 84.12 400 ALA B C 1
ATOM 8042 O O . ALA B 1 400 ? 20.219 -10.195 9.383 1 84.12 400 ALA B O 1
ATOM 8043 N N . LYS B 1 401 ? 18.531 -9.344 10.555 1 85.12 401 LYS B N 1
ATOM 8044 C CA . LYS B 1 401 ? 19.375 -9.094 11.727 1 85.12 401 LYS B CA 1
ATOM 8045 C C . LYS B 1 401 ? 19.297 -10.266 12.711 1 85.12 401 LYS B C 1
ATOM 8047 O O . LYS B 1 401 ? 20.016 -10.289 13.711 1 85.12 401 LYS B O 1
ATOM 8052 N N . LYS B 1 402 ? 18.594 -11.242 12.438 1 88.81 402 LYS B N 1
ATOM 8053 C CA . LYS B 1 402 ? 18.422 -12.375 13.336 1 88.81 402 LYS B CA 1
ATOM 8054 C C . LYS B 1 402 ? 19.672 -13.25 13.367 1 88.81 402 LYS B C 1
ATOM 8056 O O . LYS B 1 402 ? 20.375 -13.383 12.359 1 88.81 402 LYS B O 1
ATOM 8061 N N . SER B 1 403 ? 19.906 -13.836 14.555 1 89.5 403 SER B N 1
ATOM 8062 C CA . SER B 1 403 ? 20.953 -14.836 14.664 1 89.5 403 SER B CA 1
ATOM 8063 C C . SER B 1 403 ? 20.562 -16.125 13.945 1 89.5 403 SER B C 1
ATOM 8065 O O . SER B 1 403 ? 19.391 -16.344 13.633 1 89.5 403 SER B O 1
ATOM 8067 N N . HIS B 1 404 ? 21.531 -16.969 13.68 1 87.69 404 HIS B N 1
ATOM 8068 C CA . HIS B 1 404 ? 21.281 -18.266 13.055 1 87.69 404 HIS B CA 1
ATOM 8069 C C . HIS B 1 404 ? 20.297 -19.094 13.883 1 87.69 404 HIS B C 1
ATOM 8071 O O . HIS B 1 404 ? 19.391 -19.734 13.336 1 87.69 404 HIS B O 1
ATOM 8077 N N . ALA B 1 405 ? 20.469 -19.016 15.18 1 89.88 405 ALA B N 1
ATOM 8078 C CA . ALA B 1 405 ? 19.609 -19.766 16.078 1 89.88 405 ALA B CA 1
ATOM 8079 C C . ALA B 1 405 ? 18.156 -19.297 15.969 1 89.88 405 ALA B C 1
ATOM 8081 O O . ALA B 1 405 ? 17.234 -20.109 15.93 1 89.88 405 ALA B O 1
ATOM 8082 N N . GLN B 1 406 ? 17.969 -17.969 15.922 1 93.12 406 GLN B N 1
ATOM 8083 C CA . GLN B 1 406 ? 16.625 -17.406 15.797 1 93.12 406 GLN B CA 1
ATOM 8084 C C . GLN B 1 406 ? 15.992 -17.781 14.453 1 93.12 406 GLN B C 1
ATOM 8086 O O . GLN B 1 406 ? 14.805 -18.109 14.391 1 93.12 406 GLN B O 1
ATOM 8091 N N . LEU B 1 407 ? 16.797 -17.75 13.43 1 91.62 407 LEU B N 1
ATOM 8092 C CA . LEU B 1 407 ? 16.328 -18.062 12.086 1 91.62 407 LEU B CA 1
ATOM 8093 C C . LEU B 1 407 ? 15.891 -19.516 11.992 1 91.62 407 LEU B C 1
ATOM 8095 O O . LEU B 1 407 ? 14.836 -19.828 11.445 1 91.62 407 LEU B O 1
ATOM 8099 N N . LEU B 1 408 ? 16.703 -20.422 12.5 1 92.38 408 LEU B N 1
ATOM 8100 C CA . LEU B 1 408 ? 16.391 -21.844 12.453 1 92.38 408 LEU B CA 1
ATOM 8101 C C . LEU B 1 408 ? 15.164 -22.156 13.297 1 92.38 408 LEU B C 1
ATOM 8103 O O . LEU B 1 408 ? 14.367 -23.031 12.945 1 92.38 408 LEU B O 1
ATOM 8107 N N . CYS B 1 409 ? 15.031 -21.422 14.398 1 95.69 409 CYS B N 1
ATOM 8108 C CA . CYS B 1 409 ? 13.844 -21.594 15.219 1 95.69 409 CYS B CA 1
ATOM 8109 C C . CYS B 1 409 ? 12.594 -21.172 14.461 1 95.69 409 CYS B C 1
ATOM 8111 O O . CYS B 1 409 ? 11.578 -21.859 14.492 1 95.69 409 CYS B O 1
ATOM 8113 N N . ASP B 1 410 ? 12.633 -20.031 13.766 1 96.56 410 ASP B N 1
ATOM 8114 C CA . ASP B 1 410 ? 11.508 -19.562 12.969 1 96.56 410 ASP B CA 1
ATOM 8115 C C . ASP B 1 410 ? 11.172 -20.547 11.852 1 96.56 410 ASP B C 1
ATOM 8117 O O . ASP B 1 410 ? 10 -20.781 11.562 1 96.56 410 ASP B O 1
ATOM 8121 N N . ILE B 1 411 ? 12.18 -21.062 11.195 1 96 411 ILE B N 1
ATOM 8122 C CA . ILE B 1 411 ? 11.977 -22.031 10.117 1 96 411 ILE B CA 1
ATOM 8123 C C . ILE B 1 411 ? 11.227 -23.25 10.656 1 96 411 ILE B C 1
ATOM 8125 O O . ILE B 1 411 ? 10.258 -23.703 10.039 1 96 411 ILE B O 1
ATOM 8129 N N . ARG B 1 412 ? 11.656 -23.688 11.805 1 96.56 412 ARG B N 1
ATOM 8130 C CA . ARG B 1 412 ? 11.016 -24.859 12.414 1 96.56 412 ARG B CA 1
ATOM 8131 C C . ARG B 1 412 ? 9.555 -24.562 12.75 1 96.56 412 ARG B C 1
ATOM 8133 O O . ARG B 1 412 ? 8.672 -25.375 12.484 1 96.56 412 ARG B O 1
ATOM 8140 N N . GLU B 1 413 ? 9.375 -23.422 13.344 1 97.94 413 GLU B N 1
ATOM 8141 C CA . GLU B 1 413 ? 8.016 -23.047 13.727 1 97.94 413 GLU B CA 1
ATOM 8142 C C . GLU B 1 413 ? 7.117 -22.922 12.5 1 97.94 413 GLU B C 1
ATOM 8144 O O . GLU B 1 413 ? 5.969 -23.359 12.516 1 97.94 413 GLU B O 1
ATOM 8149 N N . LEU B 1 414 ? 7.574 -22.328 11.492 1 98.12 414 LEU B N 1
ATOM 8150 C CA . LEU B 1 414 ? 6.816 -22.141 10.258 1 98.12 414 LEU B CA 1
ATOM 8151 C C . LEU B 1 414 ? 6.527 -23.484 9.602 1 98.12 414 LEU B C 1
ATOM 8153 O O . LEU B 1 414 ? 5.438 -23.703 9.062 1 98.12 414 LEU B O 1
ATOM 8157 N N . ASP B 1 415 ? 7.523 -24.344 9.609 1 97.81 415 ASP B N 1
ATOM 8158 C CA . ASP B 1 415 ? 7.336 -25.688 9.055 1 97.81 415 ASP B CA 1
ATOM 8159 C C . ASP B 1 415 ? 6.234 -26.438 9.805 1 97.81 415 ASP B C 1
ATOM 8161 O O . ASP B 1 415 ? 5.41 -27.109 9.18 1 97.81 415 ASP B O 1
ATOM 8165 N N . GLU B 1 416 ? 6.273 -26.312 11.094 1 98.31 416 GLU B N 1
ATOM 8166 C CA . GLU B 1 416 ? 5.25 -26.969 11.914 1 98.31 416 GLU B CA 1
ATOM 8167 C C . GLU B 1 416 ? 3.863 -26.406 11.609 1 98.31 416 GLU B C 1
ATOM 8169 O O . GLU B 1 416 ? 2.891 -27.156 11.508 1 98.31 416 GLU B O 1
ATOM 8174 N N . GLU B 1 417 ? 3.766 -25.141 11.477 1 98.44 417 GLU B N 1
ATOM 8175 C CA . GLU B 1 417 ? 2.488 -24.5 11.172 1 98.44 417 GLU B CA 1
ATOM 8176 C C . GLU B 1 417 ? 1.992 -24.891 9.781 1 98.44 417 GLU B C 1
ATOM 8178 O O . GLU B 1 417 ? 0.792 -25.078 9.578 1 98.44 417 GLU B O 1
ATOM 8183 N N . LEU B 1 418 ? 2.875 -24.969 8.828 1 98.5 418 LEU B N 1
ATOM 8184 C CA . LEU B 1 418 ? 2.514 -25.375 7.477 1 98.5 418 LEU B CA 1
ATOM 8185 C C . LEU B 1 418 ? 2 -26.812 7.461 1 98.5 418 LEU B C 1
ATOM 8187 O O . LEU B 1 418 ? 1.025 -27.125 6.77 1 98.5 418 LEU B O 1
ATOM 8191 N N . GLU B 1 419 ? 2.678 -27.641 8.219 1 98.12 419 GLU B N 1
ATOM 8192 C CA . GLU B 1 419 ? 2.227 -29.016 8.32 1 98.12 419 GLU B CA 1
ATOM 8193 C C . GLU B 1 419 ? 0.858 -29.109 8.984 1 98.12 419 GLU B C 1
ATOM 8195 O O . GLU B 1 419 ? 0.016 -29.922 8.586 1 98.12 419 GLU B O 1
ATOM 8200 N N . ALA B 1 420 ? 0.695 -28.297 10.023 1 98.38 420 ALA B N 1
ATOM 8201 C CA . ALA B 1 420 ? -0.613 -28.25 10.68 1 98.38 420 ALA B CA 1
ATOM 8202 C C . ALA B 1 420 ? -1.7 -27.828 9.695 1 98.38 420 ALA B C 1
ATOM 8204 O O . ALA B 1 420 ? -2.807 -28.359 9.711 1 98.38 420 ALA B O 1
ATOM 8205 N N . TRP B 1 421 ? -1.449 -26.859 8.922 1 98.25 421 TRP B N 1
ATOM 8206 C CA . TRP B 1 421 ? -2.383 -26.453 7.883 1 98.25 421 TRP B CA 1
ATOM 8207 C C . TRP B 1 421 ? -2.658 -27.594 6.91 1 98.25 421 TRP B C 1
ATOM 8209 O O . TRP B 1 421 ? -3.812 -27.875 6.578 1 98.25 421 TRP B O 1
ATOM 8219 N N . ARG B 1 422 ? -1.582 -28.234 6.379 1 98.25 422 ARG B N 1
ATOM 8220 C CA . ARG B 1 422 ? -1.729 -29.328 5.422 1 98.25 422 ARG B CA 1
ATOM 8221 C C . ARG B 1 422 ? -2.66 -30.406 5.961 1 98.25 422 ARG B C 1
ATOM 8223 O O . ARG B 1 422 ? -3.535 -30.906 5.242 1 98.25 422 ARG B O 1
ATOM 8230 N N . GLN B 1 423 ? -2.523 -30.688 7.25 1 97.75 423 GLN B N 1
ATOM 8231 C CA . GLN B 1 423 ? -3.307 -31.734 7.891 1 97.75 423 GLN B CA 1
ATOM 8232 C C . GLN B 1 423 ? -4.758 -31.312 8.07 1 97.75 423 GLN B C 1
ATOM 8234 O O . GLN B 1 423 ? -5.648 -32.156 8.195 1 97.75 423 GLN B O 1
ATOM 8239 N N . SER B 1 424 ? -4.961 -30.031 8.062 1 97.12 424 SER B N 1
ATOM 8240 C CA . SER B 1 424 ? -6.316 -29.516 8.258 1 97.12 424 SER B CA 1
ATOM 8241 C C . SER B 1 424 ? -7.109 -29.547 6.953 1 97.12 424 SER B C 1
ATOM 8243 O O . SER B 1 424 ? -8.336 -29.422 6.969 1 97.12 424 SER B O 1
ATOM 8245 N N . VAL B 1 425 ? -6.465 -29.75 5.844 1 97.12 425 VAL B N 1
ATOM 8246 C CA . VAL B 1 425 ? -7.117 -29.844 4.543 1 97.12 425 VAL B CA 1
ATOM 8247 C C . VAL B 1 425 ? -7.738 -31.219 4.367 1 97.12 425 VAL B C 1
ATOM 8249 O O . VAL B 1 425 ? -7.121 -32.219 4.711 1 97.12 425 VAL B O 1
ATOM 8252 N N . PRO B 1 426 ? -9 -31.281 3.879 1 96 426 PRO B N 1
ATOM 8253 C CA . PRO B 1 426 ? -9.602 -32.594 3.646 1 96 426 PRO B CA 1
ATOM 8254 C C . PRO B 1 426 ? -8.719 -33.5 2.777 1 96 426 PRO B C 1
ATOM 8256 O O . PRO B 1 426 ? -8.102 -33.031 1.823 1 96 426 PRO B O 1
ATOM 8259 N N . PRO B 1 427 ? -8.664 -34.781 2.967 1 94.69 427 PRO B N 1
ATOM 8260 C CA . PRO B 1 427 ? -7.746 -35.719 2.305 1 94.69 427 PRO B CA 1
ATOM 8261 C C . PRO B 1 427 ? -7.836 -35.656 0.781 1 94.69 427 PRO B C 1
ATOM 8263 O O . PRO B 1 427 ? -6.816 -35.75 0.094 1 94.69 427 PRO B O 1
ATOM 8266 N N . SER B 1 428 ? -9 -35.5 0.268 1 93.44 428 SER B N 1
ATOM 8267 C CA . SER B 1 428 ? -9.172 -35.5 -1.182 1 93.44 428 SER B CA 1
ATOM 8268 C C . SER B 1 428 ? -8.539 -34.281 -1.811 1 93.44 428 SER B C 1
ATOM 8270 O O . SER B 1 428 ? -8.328 -34.219 -3.025 1 93.44 428 SER B O 1
ATOM 8272 N N . PHE B 1 429 ? -8.203 -33.25 -1.019 1 95.88 429 PHE B N 1
ATOM 8273 C CA . PHE B 1 429 ? -7.605 -32.031 -1.521 1 95.88 429 PHE B CA 1
ATOM 8274 C C . PHE B 1 429 ? -6.211 -31.828 -0.94 1 95.88 429 PHE B C 1
ATOM 8276 O O . PHE B 1 429 ? -5.477 -30.938 -1.377 1 95.88 429 PHE B O 1
ATOM 8283 N N . ARG B 1 430 ? -5.758 -32.594 -0.015 1 96.5 430 ARG B N 1
ATOM 8284 C CA . ARG B 1 430 ? -4.547 -32.406 0.776 1 96.5 430 ARG B CA 1
ATOM 8285 C C . ARG B 1 430 ? -3.299 -32.562 -0.084 1 96.5 430 ARG B C 1
ATOM 8287 O O . ARG B 1 430 ? -3.127 -33.594 -0.758 1 96.5 430 ARG B O 1
ATOM 8294 N N . PRO B 1 431 ? -2.453 -31.547 -0.08 1 96.81 431 PRO B N 1
ATOM 8295 C CA . PRO B 1 431 ? -1.196 -31.688 -0.818 1 96.81 431 PRO B CA 1
ATOM 8296 C C . PRO B 1 431 ? -0.332 -32.844 -0.299 1 96.81 431 PRO B C 1
ATOM 8298 O O . PRO B 1 431 ? -0.276 -33.062 0.911 1 96.81 431 PRO B O 1
ATOM 8301 N N . ALA B 1 432 ? 0.314 -33.5 -1.213 1 95 432 ALA B N 1
ATOM 8302 C CA . ALA B 1 432 ? 1.268 -34.531 -0.835 1 95 432 ALA B CA 1
ATOM 8303 C C . ALA B 1 432 ? 2.604 -33.938 -0.418 1 95 432 ALA B C 1
ATOM 8305 O O . ALA B 1 432 ? 3.051 -32.938 -0.997 1 95 432 ALA B O 1
ATOM 8306 N N . LEU B 1 433 ? 3.182 -34.562 0.522 1 91.62 433 LEU B N 1
ATOM 8307 C CA . LEU B 1 433 ? 4.48 -34.094 0.995 1 91.62 433 LEU B CA 1
ATOM 8308 C C . LEU B 1 433 ? 5.539 -34.25 -0.093 1 91.62 433 LEU B C 1
ATOM 8310 O O . LEU B 1 433 ? 6.398 -33.375 -0.249 1 91.62 433 LEU B O 1
ATOM 8314 N N . SER B 1 434 ? 5.426 -35.344 -0.749 1 93.88 434 SER B N 1
ATOM 8315 C CA . SER B 1 434 ? 6.379 -35.656 -1.806 1 93.88 434 SER B CA 1
ATOM 8316 C C . SER B 1 434 ? 5.691 -36.344 -2.98 1 93.88 434 SER B C 1
ATOM 8318 O O . SER B 1 434 ? 4.844 -37.219 -2.785 1 93.88 434 SER B O 1
ATOM 8320 N N . ILE B 1 435 ? 6.016 -35.875 -4.121 1 95 435 ILE B N 1
ATOM 8321 C CA . ILE B 1 435 ? 5.484 -36.438 -5.352 1 95 435 ILE B CA 1
ATOM 8322 C C . ILE B 1 435 ? 6.633 -36.875 -6.262 1 95 435 ILE B C 1
ATOM 8324 O O . ILE B 1 435 ? 7.34 -36.031 -6.82 1 95 435 ILE B O 1
ATOM 8328 N N . THR B 1 436 ? 6.75 -38.156 -6.48 1 90.5 436 THR B N 1
ATOM 8329 C CA . THR B 1 436 ? 7.867 -38.656 -7.258 1 90.5 436 THR B CA 1
ATOM 8330 C C . THR B 1 436 ? 7.379 -39.25 -8.578 1 90.5 436 THR B C 1
ATOM 8332 O O . THR B 1 436 ? 8.164 -39.438 -9.508 1 90.5 436 THR B O 1
ATOM 8335 N N . ASP B 1 437 ? 6.086 -39.469 -8.508 1 90.75 437 ASP B N 1
ATOM 8336 C CA . ASP B 1 437 ? 5.48 -40.125 -9.68 1 90.75 437 ASP B CA 1
ATOM 8337 C C . ASP B 1 437 ? 4.152 -39.438 -10.031 1 90.75 437 ASP B C 1
ATOM 8339 O O . ASP B 1 437 ? 3.373 -39.094 -9.148 1 90.75 437 ASP B O 1
ATOM 8343 N N . GLU B 1 438 ? 3.875 -39.469 -11.281 1 89.88 438 GLU B N 1
ATOM 8344 C CA . GLU B 1 438 ? 2.672 -38.812 -11.773 1 89.88 438 GLU B CA 1
ATOM 8345 C C . GLU B 1 438 ? 1.412 -39.531 -11.312 1 89.88 438 GLU B C 1
ATOM 8347 O O . GLU B 1 438 ? 0.338 -38.938 -11.234 1 89.88 438 GLU B O 1
ATOM 8352 N N . SER B 1 439 ? 1.549 -40.75 -11.047 1 86.06 439 SER B N 1
ATOM 8353 C CA . SER B 1 439 ? 0.406 -41.562 -10.617 1 86.06 439 SER B CA 1
ATOM 8354 C C . SER B 1 439 ? -0.116 -41.094 -9.266 1 86.06 439 SER B C 1
ATOM 8356 O O . SER B 1 439 ? -1.255 -41.375 -8.898 1 86.06 439 SER B O 1
ATOM 8358 N N . GLN B 1 440 ? 0.646 -40.281 -8.562 1 85.81 440 GLN B N 1
ATOM 8359 C CA . GLN B 1 440 ? 0.263 -39.781 -7.254 1 85.81 440 GLN B CA 1
ATOM 8360 C C . GLN B 1 440 ? -0.652 -38.562 -7.387 1 85.81 440 GLN B C 1
ATOM 8362 O O . GLN B 1 440 ? -1.176 -38.062 -6.391 1 85.81 440 GLN B O 1
ATOM 8367 N N . VAL B 1 441 ? -0.851 -38.125 -8.594 1 91.62 441 VAL B N 1
ATOM 8368 C CA . VAL B 1 441 ? -1.625 -36.906 -8.836 1 91.62 441 VAL B CA 1
ATOM 8369 C C . VAL B 1 441 ? -2.982 -37.281 -9.43 1 91.62 441 VAL B C 1
ATOM 8371 O O . VAL B 1 441 ? -3.053 -37.875 -10.5 1 91.62 441 VAL B O 1
ATOM 8374 N N . ALA B 1 442 ? -4.039 -36.969 -8.711 1 86.19 442 ALA B N 1
ATOM 8375 C CA . ALA B 1 442 ? -5.391 -37.344 -9.117 1 86.19 442 ALA B CA 1
ATOM 8376 C C . ALA B 1 442 ? -6.18 -36.125 -9.578 1 86.19 442 ALA B C 1
ATOM 8378 O O . ALA B 1 442 ? -7.145 -35.719 -8.93 1 86.19 442 ALA B O 1
ATOM 8379 N N . VAL B 1 443 ? -5.891 -35.531 -10.625 1 91.31 443 VAL B N 1
ATOM 8380 C CA . VAL B 1 443 ? -6.578 -34.344 -11.141 1 91.31 443 VAL B CA 1
ATOM 8381 C C . VAL B 1 443 ? -7.422 -34.75 -12.359 1 91.31 443 VAL B C 1
ATOM 8383 O O . VAL B 1 443 ? -8.43 -34.094 -12.648 1 91.31 443 VAL B O 1
ATOM 8386 N N . GLN B 1 444 ? -7.051 -35.906 -12.969 1 86.44 444 GLN B N 1
ATOM 8387 C CA . GLN B 1 444 ? -7.762 -36.344 -14.164 1 86.44 444 GLN B CA 1
ATOM 8388 C C . GLN B 1 444 ? -9.234 -36.594 -13.867 1 86.44 444 GLN B C 1
ATOM 8390 O O . GLN B 1 444 ? -9.57 -37.25 -12.875 1 86.44 444 GLN B O 1
ATOM 8395 N N . GLY B 1 445 ? -10.086 -36.031 -14.688 1 86.38 445 GLY B N 1
ATOM 8396 C CA . GLY B 1 445 ? -11.516 -36.25 -14.547 1 86.38 445 GLY B CA 1
ATOM 8397 C C . GLY B 1 445 ? -12.203 -35.156 -13.727 1 86.38 445 GLY B C 1
ATOM 8398 O O . GLY B 1 445 ? -13.43 -35.062 -13.719 1 86.38 445 GLY B O 1
ATOM 8399 N N . MET B 1 446 ? -11.422 -34.375 -13.031 1 91.31 446 MET B N 1
ATOM 8400 C CA . MET B 1 446 ? -12.008 -33.281 -12.25 1 91.31 446 MET B CA 1
ATOM 8401 C C . MET B 1 446 ? -12.477 -32.156 -13.156 1 91.31 446 MET B C 1
ATOM 8403 O O . MET B 1 446 ? -11.836 -31.844 -14.156 1 91.31 446 MET B O 1
ATOM 8407 N N . HIS B 1 447 ? -13.578 -31.516 -12.727 1 91.19 447 HIS B N 1
ATOM 8408 C CA . HIS B 1 447 ? -13.984 -30.281 -13.391 1 91.19 447 HIS B CA 1
ATOM 8409 C C . HIS B 1 447 ? -13.109 -29.109 -12.953 1 91.19 447 HIS B C 1
ATOM 8411 O O . HIS B 1 447 ? -12.461 -29.172 -11.898 1 91.19 447 HIS B O 1
ATOM 8417 N N . LEU B 1 448 ? -13.141 -28.109 -13.672 1 90.31 448 LEU B N 1
ATOM 8418 C CA . LEU B 1 448 ? -12.172 -27.031 -13.625 1 90.31 448 LEU B CA 1
ATOM 8419 C C . LEU B 1 448 ? -12.094 -26.422 -12.234 1 90.31 448 LEU B C 1
ATOM 8421 O O . LEU B 1 448 ? -11 -26.234 -11.688 1 90.31 448 LEU B O 1
ATOM 8425 N N . PRO B 1 449 ? -13.211 -26.094 -11.609 1 91.81 449 PRO B N 1
ATOM 8426 C CA . PRO B 1 449 ? -13.055 -25.438 -10.305 1 91.81 449 PRO B CA 1
ATOM 8427 C C . PRO B 1 449 ? -12.391 -26.359 -9.273 1 91.81 449 PRO B C 1
ATOM 8429 O O . PRO B 1 449 ? -11.602 -25.891 -8.445 1 91.81 449 PRO B O 1
ATOM 8432 N N . ARG B 1 450 ? -12.734 -27.547 -9.375 1 95.12 450 ARG B N 1
ATOM 8433 C CA . ARG B 1 450 ? -12.133 -28.5 -8.453 1 95.12 450 ARG B CA 1
ATOM 8434 C C . ARG B 1 450 ? -10.664 -28.734 -8.781 1 95.12 450 ARG B C 1
ATOM 8436 O O . ARG B 1 450 ? -9.82 -28.766 -7.879 1 95.12 450 ARG B O 1
ATOM 8443 N N . SER B 1 451 ? -10.414 -29.016 -10.055 1 95.5 451 SER B N 1
ATOM 8444 C CA . SER B 1 451 ? -9.031 -29.266 -10.445 1 95.5 451 SER B CA 1
ATOM 8445 C C . SER B 1 451 ? -8.125 -28.094 -10.078 1 95.5 451 SER B C 1
ATOM 8447 O O . SER B 1 451 ? -7.039 -28.281 -9.539 1 95.5 451 SER B O 1
ATOM 8449 N N . MET B 1 452 ? -8.594 -26.828 -10.32 1 95.25 452 MET B N 1
ATOM 8450 C CA . MET B 1 452 ? -7.789 -25.656 -10.016 1 95.25 452 MET B CA 1
ATOM 8451 C C . MET B 1 452 ? -7.547 -25.531 -8.516 1 95.25 452 MET B C 1
ATOM 8453 O O . MET B 1 452 ? -6.469 -25.125 -8.086 1 95.25 452 MET B O 1
ATOM 8457 N N . ARG B 1 453 ? -8.555 -25.828 -7.711 1 96.12 453 ARG B N 1
ATOM 8458 C CA . ARG B 1 453 ? -8.359 -25.797 -6.266 1 96.12 453 ARG B CA 1
ATOM 8459 C C . ARG B 1 453 ? -7.297 -26.797 -5.832 1 96.12 453 ARG B C 1
ATOM 8461 O O . ARG B 1 453 ? -6.418 -26.469 -5.031 1 96.12 453 ARG B O 1
ATOM 8468 N N . HIS B 1 454 ? -7.391 -28 -6.391 1 96.25 454 HIS B N 1
ATOM 8469 C CA . HIS B 1 454 ? -6.402 -29.031 -6.105 1 96.25 454 HIS B CA 1
ATOM 8470 C C . HIS B 1 454 ? -5 -28.578 -6.5 1 96.25 454 HIS B C 1
ATOM 8472 O O . HIS B 1 454 ? -4.055 -28.719 -5.723 1 96.25 454 HIS B O 1
ATOM 8478 N N . ILE B 1 455 ? -4.891 -28.031 -7.609 1 96.38 455 ILE B N 1
ATOM 8479 C CA . ILE B 1 455 ? -3.617 -27.594 -8.172 1 96.38 455 ILE B CA 1
ATOM 8480 C C . ILE B 1 455 ? -3.045 -26.453 -7.344 1 96.38 455 ILE B C 1
ATOM 8482 O O . ILE B 1 455 ? -1.876 -26.484 -6.949 1 96.38 455 ILE B O 1
ATOM 8486 N N . THR B 1 456 ? -3.842 -25.422 -7.043 1 96.25 456 THR B N 1
ATOM 8487 C CA . THR B 1 456 ? -3.365 -24.25 -6.309 1 96.25 456 THR B CA 1
ATOM 8488 C C . THR B 1 456 ? -2.914 -24.641 -4.906 1 96.25 456 THR B C 1
ATOM 8490 O O . THR B 1 456 ? -1.912 -24.125 -4.402 1 96.25 456 THR B O 1
ATOM 8493 N N . LEU B 1 457 ? -3.588 -25.562 -4.238 1 97.31 457 LEU B N 1
ATOM 8494 C CA . LEU B 1 457 ? -3.205 -26 -2.898 1 97.31 457 LEU B CA 1
ATOM 8495 C C . LEU B 1 457 ? -1.845 -26.688 -2.918 1 97.31 457 LEU B C 1
ATOM 8497 O O . LEU B 1 457 ? -0.993 -26.406 -2.068 1 97.31 457 LEU B O 1
ATOM 8501 N N . HIS B 1 458 ? -1.616 -27.531 -3.912 1 97.25 458 HIS B N 1
ATOM 8502 C CA . HIS B 1 458 ? -0.362 -28.266 -3.998 1 97.25 458 HIS B CA 1
ATOM 8503 C C . HIS B 1 458 ? 0.805 -27.344 -4.32 1 97.25 458 HIS B C 1
ATOM 8505 O O . HIS B 1 458 ? 1.847 -27.391 -3.662 1 97.25 458 HIS B O 1
ATOM 8511 N N . LEU B 1 459 ? 0.589 -26.516 -5.301 1 96.5 459 LEU B N 1
ATOM 8512 C CA . LEU B 1 459 ? 1.666 -25.625 -5.73 1 96.5 459 LEU B CA 1
ATOM 8513 C C . LEU B 1 459 ? 2.012 -24.625 -4.633 1 96.5 459 LEU B C 1
ATOM 8515 O O . LEU B 1 459 ? 3.189 -24.359 -4.379 1 96.5 459 LEU B O 1
ATOM 8519 N N . ASP B 1 460 ? 1.009 -24.078 -3.988 1 96.88 460 ASP B N 1
ATOM 8520 C CA . ASP B 1 460 ? 1.236 -23.141 -2.896 1 96.88 460 ASP B CA 1
ATOM 8521 C C . ASP B 1 460 ? 1.96 -23.812 -1.732 1 96.88 460 ASP B C 1
ATOM 8523 O O . ASP B 1 460 ? 2.867 -23.234 -1.137 1 96.88 460 ASP B O 1
ATOM 8527 N N . TYR B 1 461 ? 1.502 -24.984 -1.407 1 97.88 461 TYR B N 1
ATOM 8528 C CA . TYR B 1 461 ? 2.119 -25.719 -0.312 1 97.88 461 TYR B CA 1
ATOM 8529 C C . TYR B 1 461 ? 3.6 -25.969 -0.583 1 97.88 461 TYR B C 1
ATOM 8531 O O . TYR B 1 461 ? 4.449 -25.656 0.259 1 97.88 461 TYR B O 1
ATOM 8539 N N . HIS B 1 462 ? 3.912 -26.516 -1.706 1 97.31 462 HIS B N 1
ATOM 8540 C CA . HIS B 1 462 ? 5.301 -26.828 -2.031 1 97.31 462 HIS B CA 1
ATOM 8541 C C . HIS B 1 462 ? 6.133 -25.547 -2.156 1 97.31 462 HIS B C 1
ATOM 8543 O O . HIS B 1 462 ? 7.305 -25.531 -1.778 1 97.31 462 HIS B O 1
ATOM 8549 N N . HIS B 1 463 ? 5.543 -24.547 -2.703 1 95.5 463 HIS B N 1
ATOM 8550 C CA . HIS B 1 463 ? 6.266 -23.281 -2.797 1 95.5 463 HIS B CA 1
ATOM 8551 C C . HIS B 1 463 ? 6.609 -22.734 -1.413 1 95.5 463 HIS B C 1
ATOM 8553 O O . HIS B 1 463 ? 7.695 -22.203 -1.205 1 95.5 463 HIS B O 1
ATOM 8559 N N . LEU B 1 464 ? 5.688 -22.812 -0.524 1 96.75 464 LEU B N 1
ATOM 8560 C CA . LEU B 1 464 ? 5.934 -22.359 0.84 1 96.75 464 LEU B CA 1
ATOM 8561 C C . LEU B 1 464 ? 7.008 -23.203 1.51 1 96.75 464 LEU B C 1
ATOM 8563 O O . LEU B 1 464 ? 7.84 -22.688 2.258 1 96.75 464 LEU B O 1
ATOM 8567 N N . MET B 1 465 ? 6.969 -24.5 1.248 1 96.75 465 MET B N 1
ATOM 8568 C CA . MET B 1 465 ? 8.016 -25.375 1.748 1 96.75 465 MET B CA 1
ATOM 8569 C C . MET B 1 465 ? 9.391 -24.922 1.264 1 96.75 465 MET B C 1
ATOM 8571 O O . MET B 1 465 ? 10.344 -24.875 2.043 1 96.75 465 MET B O 1
ATOM 8575 N N . ILE B 1 466 ? 9.453 -24.609 0.018 1 93.62 466 ILE B N 1
ATOM 8576 C CA . ILE B 1 466 ? 10.703 -24.125 -0.569 1 93.62 466 ILE B CA 1
ATOM 8577 C C . ILE B 1 466 ? 11.117 -22.828 0.1 1 93.62 466 ILE B C 1
ATOM 8579 O O . ILE B 1 466 ? 12.258 -22.688 0.561 1 93.62 466 ILE B O 1
ATOM 8583 N N . ALA B 1 467 ? 10.219 -21.859 0.182 1 92.12 467 ALA B N 1
ATOM 8584 C CA . ALA B 1 467 ? 10.508 -20.531 0.714 1 92.12 467 ALA B CA 1
ATOM 8585 C C . ALA B 1 467 ? 10.961 -20.609 2.17 1 92.12 467 ALA B C 1
ATOM 8587 O O . ALA B 1 467 ? 11.883 -19.891 2.58 1 92.12 467 ALA B O 1
ATOM 8588 N N . ILE B 1 468 ? 10.297 -21.422 2.973 1 95.06 468 ILE B N 1
ATOM 8589 C CA . ILE B 1 468 ? 10.617 -21.547 4.391 1 95.06 468 ILE B CA 1
ATOM 8590 C C . ILE B 1 468 ? 12.008 -22.141 4.555 1 95.06 468 ILE B C 1
ATOM 8592 O O . ILE B 1 468 ? 12.852 -21.594 5.258 1 95.06 468 ILE B O 1
ATOM 8596 N N . HIS B 1 469 ? 12.273 -23.156 3.883 1 92.56 469 HIS B N 1
ATOM 8597 C CA . HIS B 1 469 ? 13.469 -23.938 4.156 1 92.56 469 HIS B CA 1
ATOM 8598 C C . HIS B 1 469 ? 14.68 -23.359 3.42 1 92.56 469 HIS B C 1
ATOM 8600 O O . HIS B 1 469 ? 15.812 -23.484 3.887 1 92.56 469 HIS B O 1
ATOM 8606 N N . ARG B 1 470 ? 14.492 -22.734 2.316 1 87.75 470 ARG B N 1
ATOM 8607 C CA . ARG B 1 470 ? 15.602 -22.109 1.604 1 87.75 470 ARG B CA 1
ATOM 8608 C C . ARG B 1 470 ? 16.266 -21.031 2.465 1 87.75 470 ARG B C 1
ATOM 8610 O O . ARG B 1 470 ? 17.438 -20.734 2.283 1 87.75 470 ARG B O 1
ATOM 8617 N N . ALA B 1 471 ? 15.547 -20.453 3.352 1 88.81 471 ALA B N 1
ATOM 8618 C CA . ALA B 1 471 ? 16.062 -19.391 4.223 1 88.81 471 ALA B CA 1
ATOM 8619 C C . ALA B 1 471 ? 17.219 -19.922 5.078 1 88.81 471 ALA B C 1
ATOM 8621 O O . ALA B 1 471 ? 18.047 -19.141 5.555 1 88.81 471 ALA B O 1
ATOM 8622 N N . SER B 1 472 ? 17.312 -21.219 5.305 1 88.88 472 SER B N 1
ATOM 8623 C CA . SER B 1 472 ? 18.375 -21.812 6.117 1 88.88 472 SER B CA 1
ATOM 8624 C C . SER B 1 472 ? 19.734 -21.594 5.48 1 88.88 472 SER B C 1
ATOM 8626 O O . SER B 1 472 ? 20.766 -21.672 6.164 1 88.88 472 SER B O 1
ATOM 8628 N N . GLY B 1 473 ? 19.75 -21.312 4.18 1 84.06 473 GLY B N 1
ATOM 8629 C CA . GLY B 1 473 ? 21 -21.047 3.482 1 84.06 473 GLY B CA 1
ATOM 8630 C C . GLY B 1 473 ? 21.781 -19.891 4.078 1 84.06 473 GLY B C 1
ATOM 8631 O O . GLY B 1 473 ? 23.016 -19.828 3.943 1 84.06 473 GLY B O 1
ATOM 8632 N N . ARG B 1 474 ? 21.141 -18.984 4.766 1 83.88 474 ARG B N 1
ATOM 8633 C CA . ARG B 1 474 ? 21.781 -17.844 5.406 1 83.88 474 ARG B CA 1
ATOM 8634 C C . ARG B 1 474 ? 22.656 -18.281 6.57 1 83.88 474 ARG B C 1
ATOM 8636 O O . ARG B 1 474 ? 23.594 -17.578 6.965 1 83.88 474 ARG B O 1
ATOM 8643 N N . CYS B 1 475 ? 22.391 -19.438 7.109 1 84.12 475 CYS B N 1
ATOM 8644 C CA . CYS B 1 475 ? 23.109 -19.906 8.281 1 84.12 475 CYS B CA 1
ATOM 8645 C C . CYS B 1 475 ? 24.469 -20.484 7.891 1 84.12 475 CYS B C 1
ATOM 8647 O O . CYS B 1 475 ? 25.25 -20.906 8.758 1 84.12 475 CYS B O 1
ATOM 8649 N N . MET B 1 476 ? 24.797 -20.469 6.695 1 77.19 476 MET B N 1
ATOM 8650 C CA . MET B 1 476 ? 26.094 -20.938 6.23 1 77.19 476 MET B CA 1
ATOM 8651 C C . MET B 1 476 ? 27.078 -19.766 6.098 1 77.19 476 MET B C 1
ATOM 8653 O O . MET B 1 476 ? 28.25 -19.969 5.793 1 77.19 476 MET B O 1
ATOM 8657 N N . GLU B 1 477 ? 26.578 -18.531 6.379 1 72.81 477 GLU B N 1
ATOM 8658 C CA . GLU B 1 477 ? 27.359 -17.312 6.398 1 72.81 477 GLU B CA 1
ATOM 8659 C C . GLU B 1 477 ? 27.719 -16.906 7.828 1 72.81 477 GLU B C 1
ATOM 8661 O O . GLU B 1 477 ? 27.219 -17.484 8.789 1 72.81 477 GLU B O 1
ATOM 8666 N N . PRO B 1 478 ? 28.75 -16.031 7.863 1 69.12 478 PRO B N 1
ATOM 8667 C CA . PRO B 1 478 ? 29.016 -15.531 9.219 1 69.12 478 PRO B CA 1
ATOM 8668 C C . PRO B 1 478 ? 27.75 -15 9.906 1 69.12 478 PRO B C 1
ATOM 8670 O O . PRO B 1 478 ? 26.922 -14.367 9.258 1 69.12 478 PRO B O 1
ATOM 8673 N N . ASP B 1 479 ? 27.594 -15.375 11.109 1 69.44 479 ASP B N 1
ATOM 8674 C CA . ASP B 1 479 ? 26.406 -15.016 11.875 1 69.44 479 ASP B CA 1
ATOM 8675 C C . ASP B 1 479 ? 26.359 -13.516 12.156 1 69.44 479 ASP B C 1
ATOM 8677 O O . ASP B 1 479 ? 27.234 -12.992 12.852 1 69.44 479 ASP B O 1
ATOM 8681 N N . PRO B 1 480 ? 25.5 -12.836 11.672 1 66.38 480 PRO B N 1
ATOM 8682 C CA . PRO B 1 480 ? 25.406 -11.398 11.953 1 66.38 480 PRO B CA 1
ATOM 8683 C C . PRO B 1 480 ? 25.25 -11.102 13.438 1 66.38 480 PRO B C 1
ATOM 8685 O O . PRO B 1 480 ? 25.781 -10.094 13.922 1 66.38 480 PRO B O 1
ATOM 8688 N N . GLY B 1 481 ? 24.641 -12.016 14.219 1 59.28 481 GLY B N 1
ATOM 8689 C CA . GLY B 1 481 ? 24.469 -11.805 15.641 1 59.28 481 GLY B CA 1
ATOM 8690 C C . GLY B 1 481 ? 25.688 -12.148 16.469 1 59.28 481 GLY B C 1
ATOM 8691 O O . GLY B 1 481 ? 25.812 -11.742 17.625 1 59.28 481 GLY B O 1
ATOM 8692 N N . ASN B 1 482 ? 26.562 -13.023 15.867 1 64 482 ASN B N 1
ATOM 8693 C CA . ASN B 1 482 ? 27.781 -13.438 16.531 1 64 482 ASN B CA 1
ATOM 8694 C C . ASN B 1 482 ? 28.953 -13.516 15.547 1 64 482 ASN B C 1
ATOM 8696 O O . ASN B 1 482 ? 29.406 -14.602 15.203 1 64 482 ASN B O 1
ATOM 8700 N N . PRO B 1 483 ? 29.391 -12.398 15.125 1 61.28 483 PRO B N 1
ATOM 8701 C CA . PRO B 1 483 ? 30.406 -12.359 14.07 1 61.28 483 PRO B CA 1
ATOM 8702 C C . PRO B 1 483 ? 31.656 -13.148 14.422 1 61.28 483 PRO B C 1
ATOM 8704 O O . PRO B 1 483 ? 32.438 -13.492 13.547 1 61.28 483 PRO B O 1
ATOM 8707 N N . ASN B 1 484 ? 31.828 -13.438 15.68 1 59.22 484 ASN B N 1
ATOM 8708 C CA . ASN B 1 484 ? 33.062 -14.102 16.109 1 59.22 484 ASN B CA 1
ATOM 8709 C C . ASN B 1 484 ? 32.938 -15.617 16 1 59.22 484 ASN B C 1
ATOM 8711 O O . ASN B 1 484 ? 33.938 -16.328 16.188 1 59.22 484 ASN B O 1
ATOM 8715 N N . ASP B 1 485 ? 31.766 -16.078 15.719 1 56.72 485 ASP B N 1
ATOM 8716 C CA . ASP B 1 485 ? 31.625 -17.531 15.703 1 56.72 485 ASP B CA 1
ATOM 8717 C C . ASP B 1 485 ? 31.891 -18.094 14.305 1 56.72 485 ASP B C 1
ATOM 8719 O O . ASP B 1 485 ? 31.5 -17.5 13.305 1 56.72 485 ASP B O 1
ATOM 8723 N N . GLN B 1 486 ? 32.875 -18.969 14.211 1 54.25 486 GLN B N 1
ATOM 8724 C CA . GLN B 1 486 ? 33.125 -19.641 12.945 1 54.25 486 GLN B CA 1
ATOM 8725 C C . GLN B 1 486 ? 31.891 -20.328 12.398 1 54.25 486 GLN B C 1
ATOM 8727 O O . GLN B 1 486 ? 31.125 -20.938 13.164 1 54.25 486 GLN B O 1
ATOM 8732 N N . PRO B 1 487 ? 31.547 -20.016 11.133 1 56.66 487 PRO B N 1
ATOM 8733 C CA . PRO B 1 487 ? 30.375 -20.656 10.539 1 56.66 487 PRO B CA 1
ATOM 8734 C C . PRO B 1 487 ? 30.422 -22.172 10.656 1 56.66 487 PRO B C 1
ATOM 8736 O O . PRO B 1 487 ? 31.422 -22.797 10.281 1 56.66 487 PRO B O 1
ATOM 8739 N N . GLU B 1 488 ? 30.078 -22.781 11.789 1 54.06 488 GLU B N 1
ATOM 8740 C CA . GLU B 1 488 ? 30.016 -24.234 11.852 1 54.06 488 GLU B CA 1
ATOM 8741 C C . GLU B 1 488 ? 28.75 -24.766 11.148 1 54.06 488 GLU B C 1
ATOM 8743 O O . GLU B 1 488 ? 27.734 -24.078 11.102 1 54.06 488 GLU B O 1
ATOM 8748 N N . TRP B 1 489 ? 29.109 -25.734 10.359 1 56.84 489 TRP B N 1
ATOM 8749 C CA . TRP B 1 489 ? 28.016 -26.484 9.75 1 56.84 489 TRP B CA 1
ATOM 8750 C C . TRP B 1 489 ? 26.906 -26.766 10.766 1 56.84 489 TRP B C 1
ATOM 8752 O O . TRP B 1 489 ? 27.188 -27.312 11.844 1 56.84 489 TRP B O 1
ATOM 8762 N N . VAL B 1 490 ? 25.719 -26.203 10.516 1 63.81 490 VAL B N 1
ATOM 8763 C CA . VAL B 1 490 ? 24.609 -26.375 11.461 1 63.81 490 VAL B CA 1
ATOM 8764 C C . VAL B 1 490 ? 23.688 -27.484 10.977 1 63.81 490 VAL B C 1
ATOM 8766 O O . VAL B 1 490 ? 23.141 -27.406 9.875 1 63.81 490 VAL B O 1
ATOM 8769 N N . PRO B 1 491 ? 23.719 -28.797 11.539 1 65.38 491 PRO B N 1
ATOM 8770 C CA . PRO B 1 491 ? 22.844 -29.891 11.141 1 65.38 491 PRO B CA 1
ATOM 8771 C C . PRO B 1 491 ? 21.469 -29.422 10.695 1 65.38 491 PRO B C 1
ATOM 8773 O O . PRO B 1 491 ? 20.891 -30 9.766 1 65.38 491 PRO B O 1
ATOM 8776 N N . GLY B 1 492 ? 20.875 -28.484 11.031 1 80.38 492 GLY B N 1
ATOM 8777 C CA . GLY B 1 492 ? 19.562 -28.016 10.672 1 80.38 492 GLY B CA 1
ATOM 8778 C C . GLY B 1 492 ? 19.484 -27.469 9.25 1 80.38 492 GLY B C 1
ATOM 8779 O O . GLY B 1 492 ? 18.438 -27.562 8.602 1 80.38 492 GLY B O 1
ATOM 8780 N N . VAL B 1 493 ? 20.547 -27.266 8.688 1 84 493 VAL B N 1
ATOM 8781 C CA . VAL B 1 493 ? 20.609 -26.672 7.355 1 84 493 VAL B CA 1
ATOM 8782 C C . VAL B 1 493 ? 20.484 -27.766 6.297 1 84 493 VAL B C 1
ATOM 8784 O O . VAL B 1 493 ? 19.797 -27.594 5.293 1 84 493 VAL B O 1
ATOM 8787 N N . GLU B 1 494 ? 21.047 -28.922 6.512 1 84.69 494 GLU B N 1
ATOM 8788 C CA . GLU B 1 494 ? 20.984 -30.016 5.551 1 84.69 494 GLU B CA 1
ATOM 8789 C C . GLU B 1 494 ? 19.562 -30.547 5.395 1 84.69 494 GLU B C 1
ATOM 8791 O O . GLU B 1 494 ? 19.125 -30.828 4.281 1 84.69 494 GLU B O 1
ATOM 8796 N N . SER B 1 495 ? 18.922 -30.672 6.5 1 89.44 495 SER B N 1
ATOM 8797 C CA . SER B 1 495 ? 17.531 -31.156 6.461 1 89.44 495 SER B CA 1
ATOM 8798 C C . SER B 1 495 ? 16.625 -30.172 5.75 1 89.44 495 SER B C 1
ATOM 8800 O O . SER B 1 495 ? 15.734 -30.562 4.992 1 89.44 495 SER B O 1
ATOM 8802 N N . SER B 1 496 ? 16.844 -28.953 6.027 1 91.38 496 SER B N 1
ATOM 8803 C CA . SER B 1 496 ? 16.078 -27.906 5.367 1 91.38 496 SER B CA 1
ATOM 8804 C C . SER B 1 496 ? 16.297 -27.922 3.857 1 91.38 496 SER B C 1
ATOM 8806 O O . SER B 1 496 ? 15.352 -27.797 3.08 1 91.38 496 SER B O 1
ATOM 8808 N N . ASN B 1 497 ? 17.5 -28.094 3.539 1 88 497 ASN B N 1
ATOM 8809 C CA . ASN B 1 497 ? 17.812 -28.141 2.115 1 88 497 ASN B CA 1
ATOM 8810 C C . ASN B 1 497 ? 17.141 -29.328 1.435 1 88 497 ASN B C 1
ATOM 8812 O O . ASN B 1 497 ? 16.656 -29.203 0.312 1 88 497 ASN B O 1
ATOM 8816 N N . ALA B 1 498 ? 17.172 -30.406 2.088 1 92.25 498 ALA B N 1
ATOM 8817 C CA . ALA B 1 498 ? 16.547 -31.609 1.535 1 92.25 498 ALA B CA 1
ATOM 8818 C C . ALA B 1 498 ? 15.047 -31.406 1.329 1 92.25 498 ALA B C 1
ATOM 8820 O O . ALA B 1 498 ? 14.484 -31.844 0.328 1 92.25 498 ALA B O 1
ATOM 8821 N N . LEU B 1 499 ? 14.445 -30.766 2.268 1 95 499 LEU B N 1
ATOM 8822 C CA . LEU B 1 499 ? 13.008 -30.5 2.182 1 95 499 LEU B CA 1
ATOM 8823 C C . LEU B 1 499 ? 12.695 -29.547 1.032 1 95 499 LEU B C 1
ATOM 8825 O O . LEU B 1 499 ? 11.727 -29.75 0.294 1 95 499 LEU B O 1
ATOM 8829 N N . ALA B 1 500 ? 13.469 -28.547 0.9 1 94 500 ALA B N 1
ATOM 8830 C CA . ALA B 1 500 ? 13.273 -27.594 -0.193 1 94 500 ALA B CA 1
ATOM 8831 C C . ALA B 1 500 ? 13.453 -28.266 -1.547 1 94 500 ALA B C 1
ATOM 8833 O O . ALA B 1 500 ? 12.711 -28 -2.49 1 94 500 ALA B O 1
ATOM 8834 N N . LEU B 1 501 ? 14.406 -29.203 -1.65 1 94.62 501 LEU B N 1
ATOM 8835 C CA . LEU B 1 501 ? 14.68 -29.922 -2.891 1 94.62 501 LEU B CA 1
ATOM 8836 C C . LEU B 1 501 ? 13.539 -30.875 -3.227 1 94.62 501 LEU B C 1
ATOM 8838 O O . LEU B 1 501 ? 13.102 -30.938 -4.375 1 94.62 501 LEU B O 1
ATOM 8842 N N . GLU B 1 502 ? 13.125 -31.5 -2.186 1 96.38 502 GLU B N 1
ATOM 8843 C CA . GLU B 1 502 ? 12.008 -32.438 -2.396 1 96.38 502 GLU B CA 1
ATOM 8844 C C . GLU B 1 502 ? 10.758 -31.672 -2.857 1 96.38 502 GLU B C 1
ATOM 8846 O O . GLU B 1 502 ? 10.039 -32.125 -3.742 1 96.38 502 GLU B O 1
ATOM 8851 N N . ALA B 1 503 ? 10.5 -30.594 -2.266 1 97.38 503 ALA B N 1
ATOM 8852 C CA . ALA B 1 503 ? 9.359 -29.766 -2.66 1 97.38 503 ALA B CA 1
ATOM 8853 C C . ALA B 1 503 ? 9.516 -29.266 -4.094 1 97.38 503 ALA B C 1
ATOM 8855 O O . ALA B 1 503 ? 8.531 -29.188 -4.84 1 97.38 503 ALA B O 1
ATOM 8856 N N . SER B 1 504 ? 10.711 -28.922 -4.488 1 96.19 504 SER B N 1
ATOM 8857 C CA . SER B 1 504 ? 10.992 -28.453 -5.844 1 96.19 504 SER B CA 1
ATOM 8858 C C . SER B 1 504 ? 10.734 -29.562 -6.871 1 96.19 504 SER B C 1
ATOM 8860 O O . SER B 1 504 ? 10.07 -29.328 -7.883 1 96.19 504 SER B O 1
ATOM 8862 N N . ARG B 1 505 ? 11.219 -30.75 -6.594 1 97.12 505 ARG B N 1
ATOM 8863 C CA . ARG B 1 505 ? 10.969 -31.891 -7.457 1 97.12 505 ARG B CA 1
ATOM 8864 C C . ARG B 1 505 ? 9.477 -32.188 -7.562 1 97.12 505 ARG B C 1
ATOM 8866 O O . ARG B 1 505 ? 8.953 -32.406 -8.664 1 97.12 505 ARG B O 1
ATOM 8873 N N . SER B 1 506 ? 8.844 -32.125 -6.418 1 97.5 506 SER B N 1
ATOM 8874 C CA . SER B 1 506 ? 7.414 -32.406 -6.359 1 97.5 506 SER B CA 1
ATOM 8875 C C . SER B 1 506 ? 6.617 -31.406 -7.188 1 97.5 506 SER B C 1
ATOM 8877 O O . SER B 1 506 ? 5.613 -31.766 -7.809 1 97.5 506 SER B O 1
ATOM 8879 N N . THR B 1 507 ? 7.027 -30.172 -7.156 1 96.94 507 THR B N 1
ATOM 8880 C CA . THR B 1 507 ? 6.352 -29.125 -7.914 1 96.94 507 THR B CA 1
ATOM 8881 C C . THR B 1 507 ? 6.371 -29.438 -9.406 1 96.94 507 THR B C 1
ATOM 8883 O O . THR B 1 507 ? 5.344 -29.328 -10.078 1 96.94 507 THR B O 1
ATOM 8886 N N . LEU B 1 508 ? 7.473 -29.844 -9.938 1 96.12 508 LEU B N 1
ATOM 8887 C CA . LEU B 1 508 ? 7.633 -30.109 -11.367 1 96.12 508 LEU B CA 1
ATOM 8888 C C . LEU B 1 508 ? 6.883 -31.359 -11.781 1 96.12 508 LEU B C 1
ATOM 8890 O O . LEU B 1 508 ? 6.168 -31.359 -12.789 1 96.12 508 LEU B O 1
ATOM 8894 N N . VAL B 1 509 ? 7.012 -32.375 -10.984 1 96 509 VAL B N 1
ATOM 8895 C CA . VAL B 1 509 ? 6.344 -33.625 -11.297 1 96 509 VAL B CA 1
ATOM 8896 C C . VAL B 1 509 ? 4.832 -33.469 -11.188 1 96 509 VAL B C 1
ATOM 8898 O O . VAL B 1 509 ? 4.082 -33.938 -12.047 1 96 509 VAL B O 1
ATOM 8901 N N . TYR B 1 510 ? 4.402 -32.812 -10.195 1 96.75 510 TYR B N 1
ATOM 8902 C CA . TYR B 1 510 ? 2.98 -32.562 -9.992 1 96.75 510 TYR B CA 1
ATOM 8903 C C . TYR B 1 510 ? 2.385 -31.797 -11.172 1 96.75 510 TYR B C 1
ATOM 8905 O O . TYR B 1 510 ? 1.326 -32.156 -11.688 1 96.75 510 TYR B O 1
ATOM 8913 N N . LEU B 1 511 ? 3.012 -30.672 -11.461 1 94.69 511 LEU B N 1
ATOM 8914 C CA . LEU B 1 511 ? 2.463 -29.797 -12.5 1 94.69 511 LEU B CA 1
ATOM 8915 C C . LEU B 1 511 ? 2.387 -30.531 -13.836 1 94.69 511 LEU B C 1
ATOM 8917 O O . LEU B 1 511 ? 1.44 -30.344 -14.602 1 94.69 511 LEU B O 1
ATOM 8921 N N . ARG B 1 512 ? 3.336 -31.375 -14.148 1 94.06 512 ARG B N 1
ATOM 8922 C CA . ARG B 1 512 ? 3.311 -32.188 -15.359 1 94.06 512 ARG B CA 1
ATOM 8923 C C . ARG B 1 512 ? 2.09 -33.094 -15.375 1 94.06 512 ARG B C 1
ATOM 8925 O O . ARG B 1 512 ? 1.415 -33.219 -16.406 1 94.06 512 ARG B O 1
ATOM 8932 N N . ALA B 1 513 ? 1.848 -33.656 -14.258 1 94.38 513 ALA B N 1
ATOM 8933 C CA . ALA B 1 513 ? 0.731 -34.594 -14.141 1 94.38 513 ALA B CA 1
ATOM 8934 C C . ALA B 1 513 ? -0.604 -33.875 -14.141 1 94.38 513 ALA B C 1
ATOM 8936 O O . ALA B 1 513 ? -1.612 -34.406 -14.617 1 94.38 513 ALA B O 1
ATOM 8937 N N . ALA B 1 514 ? -0.615 -32.688 -13.664 1 94.69 514 ALA B N 1
ATOM 8938 C CA . ALA B 1 514 ? -1.861 -31.969 -13.43 1 94.69 514 ALA B CA 1
ATOM 8939 C C . ALA B 1 514 ? -2.174 -31.031 -14.602 1 94.69 514 ALA B C 1
ATOM 8941 O O . ALA B 1 514 ? -3.152 -30.281 -14.555 1 94.69 514 ALA B O 1
ATOM 8942 N N . MET B 1 515 ? -1.462 -31.094 -15.672 1 92.31 515 MET B N 1
ATOM 8943 C CA . MET B 1 515 ? -1.528 -30.156 -16.797 1 92.31 515 MET B CA 1
ATOM 8944 C C . MET B 1 515 ? -2.936 -30.109 -17.375 1 92.31 515 MET B C 1
ATOM 8946 O O . MET B 1 515 ? -3.428 -29.031 -17.719 1 92.31 515 MET B O 1
ATOM 8950 N N . CYS B 1 516 ? -3.615 -31.172 -17.438 1 90.5 516 CYS B N 1
ATOM 8951 C CA . CYS B 1 516 ? -4.93 -31.266 -18.062 1 90.5 516 CYS B CA 1
ATOM 8952 C C . CYS B 1 516 ? -5.977 -30.516 -17.234 1 90.5 516 CYS B C 1
ATOM 8954 O O . CYS B 1 516 ? -7.051 -30.188 -17.75 1 90.5 516 CYS B O 1
ATOM 8956 N N . GLY B 1 517 ? -5.668 -30.281 -15.969 1 92.94 517 GLY B N 1
ATOM 8957 C CA . GLY B 1 517 ? -6.621 -29.609 -15.094 1 92.94 517 GLY B CA 1
ATOM 8958 C C . GLY B 1 517 ? -6.359 -28.125 -14.945 1 92.94 517 GLY B C 1
ATOM 8959 O O . GLY B 1 517 ? -7.105 -27.422 -14.258 1 92.94 517 GLY B O 1
ATOM 8960 N N . VAL B 1 518 ? -5.371 -27.531 -15.625 1 92.75 518 VAL B N 1
ATOM 8961 C CA . VAL B 1 518 ? -4.984 -26.141 -15.461 1 92.75 518 VAL B CA 1
ATOM 8962 C C . VAL B 1 518 ? -5.863 -25.25 -16.344 1 92.75 518 VAL B C 1
ATOM 8964 O O . VAL B 1 518 ? -6.066 -25.547 -17.531 1 92.75 518 VAL B O 1
ATOM 8967 N N . ALA B 1 519 ? -6.434 -24.234 -15.68 1 89.44 519 ALA B N 1
ATOM 8968 C CA . ALA B 1 519 ? -7.227 -23.281 -16.438 1 89.44 519 ALA B CA 1
ATOM 8969 C C . ALA B 1 519 ? -6.355 -22.5 -17.406 1 89.44 519 ALA B C 1
ATOM 8971 O O . ALA B 1 519 ? -5.238 -22.094 -17.078 1 89.44 519 ALA B O 1
ATOM 8972 N N . GLY B 1 520 ? -6.879 -22.203 -18.547 1 84.31 520 GLY B N 1
ATOM 8973 C CA . GLY B 1 520 ? -6.145 -21.5 -19.578 1 84.31 520 GLY B CA 1
ATOM 8974 C C . GLY B 1 520 ? -5.758 -20.078 -19.172 1 84.31 520 GLY B C 1
ATOM 8975 O O . GLY B 1 520 ? -4.742 -19.562 -19.625 1 84.31 520 GLY B O 1
ATOM 8976 N N . GLU B 1 521 ? -6.531 -19.516 -18.359 1 85.81 521 GLU B N 1
ATOM 8977 C CA . GLU B 1 521 ? -6.293 -18.125 -17.969 1 85.81 521 GLU B CA 1
ATOM 8978 C C . GLU B 1 521 ? -5.262 -18.047 -16.844 1 85.81 521 GLU B C 1
ATOM 8980 O O . GLU B 1 521 ? -4.766 -16.969 -16.516 1 85.81 521 GLU B O 1
ATOM 8985 N N . ALA B 1 522 ? -4.836 -19.156 -16.328 1 88.12 522 ALA B N 1
ATOM 8986 C CA . ALA B 1 522 ? -4.051 -19.141 -15.102 1 88.12 522 ALA B CA 1
ATOM 8987 C C . ALA B 1 522 ? -2.555 -19.156 -15.406 1 88.12 522 ALA B C 1
ATOM 8989 O O . ALA B 1 522 ? -1.733 -19.344 -14.508 1 88.12 522 ALA B O 1
ATOM 8990 N N . PHE B 1 523 ? -2.117 -18.969 -16.625 1 88.12 523 PHE B N 1
ATOM 8991 C CA . PHE B 1 523 ? -0.727 -19.078 -17.062 1 88.12 523 PHE B CA 1
ATOM 8992 C C . PHE B 1 523 ? 0.183 -18.25 -16.172 1 88.12 523 PHE B C 1
ATOM 8994 O O . PHE B 1 523 ? 1.141 -18.766 -15.586 1 88.12 523 PHE B O 1
ATOM 9001 N N . TRP B 1 524 ? -0.123 -16.984 -16 1 86.56 524 TRP B N 1
ATOM 9002 C CA . TRP B 1 524 ? 0.756 -16.031 -15.328 1 86.56 524 TRP B CA 1
ATOM 9003 C C . TRP B 1 524 ? 0.797 -16.297 -13.828 1 86.56 524 TRP B C 1
ATOM 9005 O O . TRP B 1 524 ? 1.734 -15.883 -13.148 1 86.56 524 TRP B O 1
ATOM 9015 N N . ILE B 1 525 ? -0.108 -17 -13.305 1 88.25 525 ILE B N 1
ATOM 9016 C CA . ILE B 1 525 ? -0.124 -17.375 -11.891 1 88.25 525 ILE B CA 1
ATOM 9017 C C . ILE B 1 525 ? 0.708 -18.641 -11.688 1 88.25 525 ILE B C 1
ATOM 9019 O O . ILE B 1 525 ? 1.492 -18.719 -10.742 1 88.25 525 ILE B O 1
ATOM 9023 N N . ILE B 1 526 ? 0.661 -19.516 -12.648 1 91.25 526 ILE B N 1
ATOM 9024 C CA . ILE B 1 526 ? 1.203 -20.859 -12.469 1 91.25 526 ILE B CA 1
ATOM 9025 C C . ILE B 1 526 ? 2.689 -20.875 -12.828 1 91.25 526 ILE B C 1
ATOM 9027 O O . ILE B 1 526 ? 3.479 -21.594 -12.211 1 91.25 526 ILE B O 1
ATOM 9031 N N . VAL B 1 527 ? 3.053 -20.094 -13.781 1 89.38 527 VAL B N 1
ATOM 9032 C CA . VAL B 1 527 ? 4.387 -20.188 -14.359 1 89.38 527 VAL B CA 1
ATOM 9033 C C . VAL B 1 527 ? 5.438 -19.875 -13.305 1 89.38 527 VAL B C 1
ATOM 9035 O O . VAL B 1 527 ? 6.578 -20.328 -13.391 1 89.38 527 VAL B O 1
ATOM 9038 N N . PHE B 1 528 ? 5.125 -19.234 -12.32 1 87.81 528 PHE B N 1
ATOM 9039 C CA . PHE B 1 528 ? 6.039 -18.844 -11.258 1 87.81 528 PHE B CA 1
ATOM 9040 C C . PHE B 1 528 ? 6.523 -20.062 -10.484 1 87.81 528 PHE B C 1
ATOM 9042 O O . PHE B 1 528 ? 7.695 -20.141 -10.102 1 87.81 528 PHE B O 1
ATOM 9049 N N . TYR B 1 529 ? 5.699 -21 -10.266 1 92.06 529 TYR B N 1
ATOM 9050 C CA . TYR B 1 529 ? 5.988 -22.109 -9.375 1 92.06 529 TYR B CA 1
ATOM 9051 C C . TYR B 1 529 ? 7.086 -23 -9.945 1 92.06 529 TYR B C 1
ATOM 9053 O O . TYR B 1 529 ? 8.094 -23.25 -9.281 1 92.06 529 TYR B O 1
ATOM 9061 N N . PRO B 1 530 ? 6.902 -23.453 -11.172 1 92.69 530 PRO B N 1
ATOM 9062 C CA . PRO B 1 530 ? 8 -24.25 -11.711 1 92.69 530 PRO B CA 1
ATOM 9063 C C . PRO B 1 530 ? 9.297 -23.469 -11.859 1 92.69 530 PRO B C 1
ATOM 9065 O O . PRO B 1 530 ? 10.391 -24.016 -11.734 1 92.69 530 PRO B O 1
ATOM 9068 N N . THR B 1 531 ? 9.219 -22.203 -12.125 1 88.81 531 THR B N 1
ATOM 9069 C CA . THR B 1 531 ? 10.414 -21.375 -12.25 1 88.81 531 THR B CA 1
ATOM 9070 C C . THR B 1 531 ? 11.18 -21.344 -10.93 1 88.81 531 THR B C 1
ATOM 9072 O O . THR B 1 531 ? 12.406 -21.516 -10.914 1 88.81 531 THR B O 1
ATOM 9075 N N . ALA B 1 532 ? 10.477 -21.094 -9.844 1 87.81 532 ALA B N 1
ATOM 9076 C CA . ALA B 1 532 ? 11.102 -21.094 -8.523 1 87.81 532 ALA B CA 1
ATOM 9077 C C . ALA B 1 532 ? 11.711 -22.453 -8.203 1 87.81 532 ALA B C 1
ATOM 9079 O O . ALA B 1 532 ? 12.805 -22.531 -7.629 1 87.81 532 ALA B O 1
ATOM 9080 N N . ALA B 1 533 ? 11.031 -23.469 -8.547 1 92.94 533 ALA B N 1
ATOM 9081 C CA . ALA B 1 533 ? 11.523 -24.828 -8.312 1 92.94 533 ALA B CA 1
ATOM 9082 C C . ALA B 1 533 ? 12.812 -25.094 -9.078 1 92.94 533 ALA B C 1
ATOM 9084 O O . ALA B 1 533 ? 13.75 -25.688 -8.547 1 92.94 533 ALA B O 1
ATOM 9085 N N . MET B 1 534 ? 12.898 -24.656 -10.281 1 92.88 534 MET B N 1
ATOM 9086 C CA . MET B 1 534 ? 14.078 -24.875 -11.125 1 92.88 534 MET B CA 1
ATOM 9087 C C . MET B 1 534 ? 15.305 -24.188 -10.531 1 92.88 534 MET B C 1
ATOM 9089 O O . MET B 1 534 ? 16.406 -24.75 -10.555 1 92.88 534 MET B O 1
ATOM 9093 N N . ILE B 1 535 ? 15.109 -23.016 -10.023 1 88.69 535 ILE B N 1
ATOM 9094 C CA . ILE B 1 535 ? 16.203 -22.25 -9.453 1 88.69 535 ILE B CA 1
ATOM 9095 C C . ILE B 1 535 ? 16.812 -23 -8.266 1 88.69 535 ILE B C 1
ATOM 9097 O O . ILE B 1 535 ? 18.031 -23.109 -8.141 1 88.69 535 ILE B O 1
ATOM 9101 N N . THR B 1 536 ? 15.953 -23.516 -7.434 1 89.62 536 THR B N 1
ATOM 9102 C CA . THR B 1 536 ? 16.391 -24.266 -6.262 1 89.62 536 THR B CA 1
ATOM 9103 C C . THR B 1 536 ? 17.172 -25.516 -6.672 1 89.62 536 THR B C 1
ATOM 9105 O O . THR B 1 536 ? 18.219 -25.812 -6.113 1 89.62 536 THR B O 1
ATOM 9108 N N . LEU B 1 537 ? 16.656 -26.203 -7.652 1 93.88 537 LEU B N 1
ATOM 9109 C CA . LEU B 1 537 ? 17.328 -27.406 -8.141 1 93.88 537 LEU B CA 1
ATOM 9110 C C . LEU B 1 537 ? 18.688 -27.078 -8.742 1 93.88 537 LEU B C 1
ATOM 9112 O O . LEU B 1 537 ? 19.672 -27.766 -8.5 1 93.88 537 LEU B O 1
ATOM 9116 N N . PHE B 1 538 ? 18.75 -26.094 -9.484 1 93 538 PHE B N 1
ATOM 9117 C CA . PHE B 1 538 ? 19.984 -25.656 -10.148 1 93 538 PHE B CA 1
ATOM 9118 C C . PHE B 1 538 ? 21.078 -25.391 -9.125 1 93 538 PHE B C 1
ATOM 9120 O O . PHE B 1 538 ? 22.203 -25.891 -9.266 1 93 538 PHE B O 1
ATOM 9127 N N . PHE B 1 539 ? 20.75 -24.609 -8.141 1 89.31 539 PHE B N 1
ATOM 9128 C CA . PHE B 1 539 ? 21.781 -24.234 -7.164 1 89.31 539 PHE B CA 1
ATOM 9129 C C . PHE B 1 539 ? 22.234 -25.453 -6.375 1 89.31 539 PHE B C 1
ATOM 9131 O O . PHE B 1 539 ? 23.406 -25.547 -5.992 1 89.31 539 PHE B O 1
ATOM 9138 N N . ASN B 1 540 ? 21.344 -26.328 -6.188 1 90.62 540 ASN B N 1
ATOM 9139 C CA . ASN B 1 540 ? 21.75 -27.562 -5.512 1 90.62 540 ASN B CA 1
ATOM 9140 C C . ASN B 1 540 ? 22.703 -28.375 -6.371 1 90.62 540 ASN B C 1
ATOM 9142 O O . ASN B 1 540 ? 23.625 -29 -5.852 1 90.62 540 ASN B O 1
ATOM 9146 N N . ILE B 1 541 ? 22.484 -28.422 -7.605 1 94.5 541 ILE B N 1
ATOM 9147 C CA . ILE B 1 541 ? 23.375 -29.125 -8.523 1 94.5 541 ILE B CA 1
ATOM 9148 C C . ILE B 1 541 ? 24.766 -28.5 -8.484 1 94.5 541 ILE B C 1
ATOM 9150 O O . ILE B 1 541 ? 25.766 -29.219 -8.477 1 94.5 541 ILE B O 1
ATOM 9154 N N . LEU B 1 542 ? 24.812 -27.219 -8.461 1 92.56 542 LEU B N 1
ATOM 9155 C CA . LEU B 1 542 ? 26.094 -26.516 -8.398 1 92.56 542 LEU B CA 1
ATOM 9156 C C . LEU B 1 542 ? 26.797 -26.812 -7.086 1 92.56 542 LEU B C 1
ATOM 9158 O O . LEU B 1 542 ? 28.031 -26.953 -7.059 1 92.56 542 LEU B O 1
ATOM 9162 N N . MET B 1 543 ? 26.078 -26.906 -6.055 1 88.81 543 MET B N 1
ATOM 9163 C CA . MET B 1 543 ? 26.656 -27.109 -4.73 1 88.81 543 MET B CA 1
ATOM 9164 C C . MET B 1 543 ? 27.094 -28.562 -4.559 1 88.81 543 MET B C 1
ATOM 9166 O O . MET B 1 543 ? 28.094 -28.828 -3.891 1 88.81 543 MET B O 1
ATOM 9170 N N . TYR B 1 544 ? 26.281 -29.453 -5.07 1 91.56 544 TYR B N 1
ATOM 9171 C CA . TYR B 1 544 ? 26.562 -30.875 -4.922 1 91.56 544 TYR B CA 1
ATOM 9172 C C . TYR B 1 544 ? 26.5 -31.578 -6.27 1 91.56 544 TYR B C 1
ATOM 9174 O O . TYR B 1 544 ? 25.672 -32.469 -6.465 1 91.56 544 TYR B O 1
ATOM 9182 N N . PRO B 1 545 ? 27.422 -31.281 -7.137 1 95.06 545 PRO B N 1
ATOM 9183 C CA . PRO B 1 545 ? 27.359 -31.828 -8.5 1 95.06 545 PRO B CA 1
ATOM 9184 C C . PRO B 1 545 ? 27.578 -33.344 -8.547 1 95.06 545 PRO B C 1
ATOM 9186 O O . PRO B 1 545 ? 27.172 -33.969 -9.516 1 95.06 545 PRO B O 1
ATOM 9189 N N . LEU B 1 546 ? 28.234 -33.844 -7.508 1 95.25 546 LEU B N 1
ATOM 9190 C CA . LEU B 1 546 ? 28.531 -35.281 -7.523 1 95.25 546 LEU B CA 1
ATOM 9191 C C . LEU B 1 546 ? 27.484 -36.062 -6.75 1 95.25 546 LEU B C 1
ATOM 9193 O O . LEU B 1 546 ? 27.594 -37.281 -6.617 1 95.25 546 LEU B O 1
ATOM 9197 N N . HIS B 1 547 ? 26.531 -35.406 -6.27 1 93.69 547 HIS B N 1
ATOM 9198 C CA . HIS B 1 547 ? 25.453 -36.094 -5.562 1 93.69 547 HIS B CA 1
ATOM 9199 C C . HIS B 1 547 ? 24.75 -37.094 -6.477 1 93.69 547 HIS B C 1
ATOM 9201 O O . HIS B 1 547 ? 24.656 -36.875 -7.684 1 93.69 547 HIS B O 1
ATOM 9207 N N . GLU B 1 548 ? 24.156 -38.125 -5.926 1 93.38 548 GLU B N 1
ATOM 9208 C CA . GLU B 1 548 ? 23.547 -39.219 -6.684 1 93.38 548 GLU B CA 1
ATOM 9209 C C . GLU B 1 548 ? 22.359 -38.719 -7.5 1 93.38 548 GLU B C 1
ATOM 9211 O O . GLU B 1 548 ? 22.062 -39.25 -8.57 1 93.38 548 GLU B O 1
ATOM 9216 N N . ARG B 1 549 ? 21.734 -37.625 -7.027 1 93.69 549 ARG B N 1
ATOM 9217 C CA . ARG B 1 549 ? 20.531 -37.156 -7.688 1 93.69 549 ARG B CA 1
ATOM 9218 C C . ARG B 1 549 ? 20.844 -36.031 -8.656 1 93.69 549 ARG B C 1
ATOM 9220 O O . ARG B 1 549 ? 19.938 -35.469 -9.289 1 93.69 549 ARG B O 1
ATOM 9227 N N . ALA B 1 550 ? 22 -35.625 -8.75 1 95.88 550 ALA B N 1
ATOM 9228 C CA . ALA B 1 550 ? 22.375 -34.438 -9.555 1 95.88 550 ALA B CA 1
ATOM 9229 C C . ALA B 1 550 ? 21.953 -34.625 -11.008 1 95.88 550 ALA B C 1
ATOM 9231 O O . ALA B 1 550 ? 21.391 -33.719 -11.625 1 95.88 550 ALA B O 1
ATOM 9232 N N . GLU B 1 551 ? 22.172 -35.844 -11.555 1 95.62 551 GLU B N 1
ATOM 9233 C CA . GLU B 1 551 ? 21.844 -36.125 -12.945 1 95.62 551 GLU B CA 1
ATOM 9234 C C . GLU B 1 551 ? 20.328 -36.125 -13.156 1 95.62 551 GLU B C 1
ATOM 9236 O O . GLU B 1 551 ? 19.828 -35.656 -14.172 1 95.62 551 GLU B O 1
ATOM 9241 N N . GLN B 1 552 ? 19.656 -36.719 -12.25 1 95.06 552 GLN B N 1
ATOM 9242 C CA . GLN B 1 552 ? 18.188 -36.75 -12.328 1 95.06 552 GLN B CA 1
ATOM 9243 C C . GLN B 1 552 ? 17.594 -35.344 -12.242 1 95.06 552 GLN B C 1
ATOM 9245 O O . GLN B 1 552 ? 16.625 -35.031 -12.938 1 95.06 552 GLN B O 1
ATOM 9250 N N . ASP B 1 553 ? 18.125 -34.594 -11.352 1 96.12 553 ASP B N 1
ATOM 9251 C CA . ASP B 1 553 ? 17.672 -33.219 -11.227 1 96.12 553 ASP B CA 1
ATOM 9252 C C . ASP B 1 553 ? 17.938 -32.438 -12.516 1 96.12 553 ASP B C 1
ATOM 9254 O O . ASP B 1 553 ? 17.141 -31.562 -12.898 1 96.12 553 ASP B O 1
ATOM 9258 N N . LEU B 1 554 ? 19.031 -32.688 -13.109 1 95.88 554 LEU B N 1
ATOM 9259 C CA . LEU B 1 554 ? 19.344 -32.031 -14.367 1 95.88 554 LEU B CA 1
ATOM 9260 C C . LEU B 1 554 ? 18.328 -32.406 -15.445 1 95.88 554 LEU B C 1
ATOM 9262 O O . LEU B 1 554 ? 17.938 -31.547 -16.25 1 95.88 554 LEU B O 1
ATOM 9266 N N . GLU B 1 555 ? 17.906 -33.625 -15.484 1 94.56 555 GLU B N 1
ATOM 9267 C CA . GLU B 1 555 ? 16.891 -34.062 -16.438 1 94.56 555 GLU B CA 1
ATOM 9268 C C . GLU B 1 555 ? 15.547 -33.406 -16.156 1 94.56 555 GLU B C 1
ATOM 9270 O O . GLU B 1 555 ? 14.805 -33.094 -17.078 1 94.56 555 GLU B O 1
ATOM 9275 N N . LEU B 1 556 ? 15.273 -33.281 -14.906 1 94.25 556 LEU B N 1
ATOM 9276 C CA . LEU B 1 556 ? 14.055 -32.594 -14.516 1 94.25 556 LEU B CA 1
ATOM 9277 C C . LEU B 1 556 ? 14.078 -31.141 -14.984 1 94.25 556 LEU B C 1
ATOM 9279 O O . LEU B 1 556 ? 13.047 -30.594 -15.406 1 94.25 556 LEU B O 1
ATOM 9283 N N . LEU B 1 557 ? 15.227 -30.469 -14.867 1 93.88 557 LEU B N 1
ATOM 9284 C CA . LEU B 1 557 ? 15.391 -29.094 -15.367 1 93.88 557 LEU B CA 1
ATOM 9285 C C . LEU B 1 557 ? 15.125 -29.031 -16.859 1 93.88 557 LEU B C 1
ATOM 9287 O O . LEU B 1 557 ? 14.43 -28.141 -17.344 1 93.88 557 LEU B O 1
ATOM 9291 N N . LYS B 1 558 ? 15.609 -29.938 -17.547 1 91.62 558 LYS B N 1
ATOM 9292 C CA . LYS B 1 558 ? 15.414 -29.984 -18.984 1 91.62 558 LYS B CA 1
ATOM 9293 C C . LYS B 1 558 ? 13.938 -30.141 -19.344 1 91.62 558 LYS B C 1
ATOM 9295 O O . LYS B 1 558 ? 13.445 -29.469 -20.266 1 91.62 558 LYS B O 1
ATOM 9300 N N . ALA B 1 559 ? 13.344 -30.938 -18.594 1 91.56 559 ALA B N 1
ATOM 9301 C CA . ALA B 1 559 ? 11.93 -31.219 -18.859 1 91.56 559 ALA B CA 1
ATOM 9302 C C . ALA B 1 559 ? 11.055 -30.031 -18.469 1 91.56 559 ALA B C 1
ATOM 9304 O O . ALA B 1 559 ? 9.93 -29.906 -18.953 1 91.56 559 ALA B O 1
ATOM 9305 N N . ALA B 1 560 ? 11.539 -29.234 -17.609 1 91.06 560 ALA B N 1
ATOM 9306 C CA . ALA B 1 560 ? 10.758 -28.109 -17.078 1 91.06 560 ALA B CA 1
ATOM 9307 C C . ALA B 1 560 ? 10.453 -27.094 -18.188 1 91.06 560 ALA B C 1
ATOM 9309 O O . ALA B 1 560 ? 9.398 -26.453 -18.172 1 91.06 560 ALA B O 1
ATOM 9310 N N . ALA B 1 561 ? 11.336 -26.891 -19.109 1 86.56 561 ALA B N 1
ATOM 9311 C CA . ALA B 1 561 ? 11.078 -25.984 -20.234 1 86.56 561 ALA B CA 1
ATOM 9312 C C . ALA B 1 561 ? 9.867 -26.438 -21.031 1 86.56 561 ALA B C 1
ATOM 9314 O O . ALA B 1 561 ? 9.008 -25.625 -21.391 1 86.56 561 ALA B O 1
ATOM 9315 N N . ASP B 1 562 ? 9.828 -27.719 -21.297 1 89.56 562 ASP B N 1
ATOM 9316 C CA . ASP B 1 562 ? 8.688 -28.281 -22.016 1 89.56 562 ASP B CA 1
ATOM 9317 C C . ASP B 1 562 ? 7.395 -28.125 -21.219 1 89.56 562 ASP B C 1
ATOM 9319 O O . ASP B 1 562 ? 6.332 -27.859 -21.781 1 89.56 562 ASP B O 1
ATOM 9323 N N . LEU B 1 563 ? 7.527 -28.344 -20.031 1 91.62 563 LEU B N 1
ATOM 9324 C CA . LEU B 1 563 ? 6.387 -28.203 -19.125 1 91.62 563 LEU B CA 1
ATOM 9325 C C . LEU B 1 563 ? 5.801 -26.797 -19.219 1 91.62 563 LEU B C 1
ATOM 9327 O O . LEU B 1 563 ? 4.59 -26.625 -19.375 1 91.62 563 LEU B O 1
ATOM 9331 N N . ILE B 1 564 ? 6.574 -25.734 -19.156 1 89 564 ILE B N 1
ATOM 9332 C CA . ILE B 1 564 ? 6.121 -24.344 -19.156 1 89 564 ILE B CA 1
ATOM 9333 C C . ILE B 1 564 ? 5.582 -23.984 -20.547 1 89 564 ILE B C 1
ATOM 9335 O O . ILE B 1 564 ? 4.566 -23.297 -20.672 1 89 564 ILE B O 1
ATOM 9339 N N . ASN B 1 565 ? 6.18 -24.516 -21.531 1 88.19 565 ASN B N 1
ATOM 9340 C CA . ASN B 1 565 ? 5.742 -24.266 -22.906 1 88.19 565 ASN B CA 1
ATOM 9341 C C . ASN B 1 565 ? 4.398 -24.922 -23.188 1 88.19 565 ASN B C 1
ATOM 9343 O O . ASN B 1 565 ? 3.697 -24.531 -24.125 1 88.19 565 ASN B O 1
ATOM 9347 N N . ASN B 1 566 ? 4.086 -25.859 -22.391 1 89.62 566 ASN B N 1
ATOM 9348 C CA . ASN B 1 566 ? 2.848 -26.594 -22.625 1 89.62 566 ASN B CA 1
ATOM 9349 C C . ASN B 1 566 ? 1.733 -26.125 -21.688 1 89.62 566 ASN B C 1
ATOM 9351 O O . ASN B 1 566 ? 0.612 -26.641 -21.766 1 89.62 566 ASN B O 1
ATOM 9355 N N . LEU B 1 567 ? 2.008 -25.172 -20.844 1 89.94 567 LEU B N 1
ATOM 9356 C CA . LEU B 1 567 ? 0.941 -24.609 -20.031 1 89.94 567 LEU B CA 1
ATOM 9357 C C . LEU B 1 567 ? -0.176 -24.047 -20.891 1 89.94 567 LEU B C 1
ATOM 9359 O O . LEU B 1 567 ? 0.089 -23.406 -21.922 1 89.94 567 LEU B O 1
ATOM 9363 N N . PRO B 1 568 ? -1.385 -24.391 -20.547 1 86.19 568 PRO B N 1
ATOM 9364 C CA . PRO B 1 568 ? -2.488 -23.812 -21.312 1 86.19 568 PRO B CA 1
ATOM 9365 C C . PRO B 1 568 ? -2.512 -22.297 -21.281 1 86.19 568 PRO B C 1
ATOM 9367 O O . PRO B 1 568 ? -2.217 -21.688 -20.25 1 86.19 568 PRO B O 1
ATOM 9370 N N . VAL B 1 569 ? -2.725 -21.688 -22.453 1 83.19 569 VAL B N 1
ATOM 9371 C CA . VAL B 1 569 ? -2.836 -20.234 -22.594 1 83.19 569 VAL B CA 1
ATOM 9372 C C . VAL B 1 569 ? -4.125 -19.891 -23.328 1 83.19 569 VAL B C 1
ATOM 9374 O O . VAL B 1 569 ? -4.371 -20.375 -24.422 1 83.19 569 VAL B O 1
ATOM 9377 N N . ARG B 1 570 ? -4.926 -19.125 -22.656 1 77 570 ARG B N 1
ATOM 9378 C CA . ARG B 1 570 ? -6.176 -18.719 -23.297 1 77 570 ARG B CA 1
ATOM 9379 C C . ARG B 1 570 ? -5.93 -17.719 -24.406 1 77 570 ARG B C 1
ATOM 9381 O O . ARG B 1 570 ? -6.484 -17.844 -25.5 1 77 570 ARG B O 1
ATOM 9388 N N . ARG B 1 571 ? -5.234 -16.75 -24.109 1 74 571 ARG B N 1
ATOM 9389 C CA . ARG B 1 571 ? -4.871 -15.742 -25.094 1 74 571 ARG B CA 1
ATOM 9390 C C . ARG B 1 571 ? -3.357 -15.602 -25.203 1 74 571 ARG B C 1
ATOM 9392 O O . ARG B 1 571 ? -2.691 -15.219 -24.25 1 74 571 ARG B O 1
ATOM 9399 N N . LEU B 1 572 ? -2.936 -16.031 -26.359 1 75.06 572 LEU B N 1
ATOM 9400 C CA . LEU B 1 572 ? -1.496 -15.93 -26.578 1 75.06 572 LEU B CA 1
ATOM 9401 C C . LEU B 1 572 ? -1.107 -14.523 -27.016 1 75.06 572 LEU B C 1
ATOM 9403 O O . LEU B 1 572 ? -1.17 -14.211 -28.219 1 75.06 572 LEU B O 1
ATOM 9407 N N . THR B 1 573 ? -0.794 -13.75 -26.047 1 75.81 573 THR B N 1
ATOM 9408 C CA . THR B 1 573 ? -0.342 -12.398 -26.359 1 75.81 573 THR B CA 1
ATOM 9409 C C . THR B 1 573 ? 1.171 -12.359 -26.547 1 75.81 573 THR B C 1
ATOM 9411 O O . THR B 1 573 ? 1.842 -13.391 -26.422 1 75.81 573 THR B O 1
ATOM 9414 N N . THR B 1 574 ? 1.676 -11.219 -26.891 1 77.69 574 THR B N 1
ATOM 9415 C CA . THR B 1 574 ? 3.111 -11.031 -27.047 1 77.69 574 THR B CA 1
ATOM 9416 C C . THR B 1 574 ? 3.842 -11.227 -25.719 1 77.69 574 THR B C 1
ATOM 9418 O O . THR B 1 574 ? 4.992 -11.672 -25.703 1 77.69 574 THR B O 1
ATOM 9421 N N . CYS B 1 575 ? 3.188 -10.984 -24.672 1 78.5 575 CYS B N 1
ATOM 9422 C CA . CYS B 1 575 ? 3.809 -11.125 -23.359 1 78.5 575 CYS B CA 1
ATOM 9423 C C . CYS B 1 575 ? 4.055 -12.594 -23.031 1 78.5 575 CYS B C 1
ATOM 9425 O O . CYS B 1 575 ? 5.133 -12.953 -22.562 1 78.5 575 CYS B O 1
ATOM 9427 N N . GLU B 1 576 ? 3.059 -13.453 -23.359 1 80 576 GLU B N 1
ATOM 9428 C CA . GLU B 1 576 ? 3.213 -14.883 -23.094 1 80 576 GLU B CA 1
ATOM 9429 C C . GLU B 1 576 ? 4.328 -15.477 -23.953 1 80 576 GLU B C 1
ATOM 9431 O O . GLU B 1 576 ? 5.164 -16.234 -23.453 1 80 576 GLU B O 1
ATOM 9436 N N . VAL B 1 577 ? 4.285 -15.055 -25.125 1 81.75 577 VAL B N 1
ATOM 9437 C CA . VAL B 1 577 ? 5.27 -15.602 -26.047 1 81.75 577 VAL B CA 1
ATOM 9438 C C . VAL B 1 577 ? 6.676 -15.188 -25.609 1 81.75 577 VAL B C 1
ATOM 9440 O O . VAL B 1 577 ? 7.586 -16.016 -25.578 1 81.75 577 VAL B O 1
ATOM 9443 N N . SER B 1 578 ? 6.809 -13.945 -25.328 1 82.94 578 SER B N 1
ATOM 9444 C CA . SER B 1 578 ? 8.109 -13.438 -24.906 1 82.94 578 SER B CA 1
ATOM 9445 C C . SER B 1 578 ? 8.57 -14.109 -23.625 1 82.94 578 SER B C 1
ATOM 9447 O O . SER B 1 578 ? 9.766 -14.367 -23.453 1 82.94 578 SER B O 1
ATOM 9449 N N . HIS B 1 579 ? 7.703 -14.352 -22.797 1 83.44 579 HIS B N 1
ATOM 9450 C CA . HIS B 1 579 ? 8.062 -14.969 -21.516 1 83.44 579 HIS B CA 1
ATOM 9451 C C . HIS B 1 579 ? 8.445 -16.438 -21.703 1 83.44 579 HIS B C 1
ATOM 9453 O O . HIS B 1 579 ? 9.391 -16.906 -21.078 1 83.44 579 HIS B O 1
ATOM 9459 N N . MET B 1 580 ? 7.703 -17.109 -22.562 1 85 580 MET B N 1
ATOM 9460 C CA . MET B 1 580 ? 8.023 -18.5 -22.844 1 85 580 MET B CA 1
ATOM 9461 C C . MET B 1 580 ? 9.422 -18.625 -23.453 1 85 580 MET B C 1
ATOM 9463 O O . MET B 1 580 ? 10.18 -19.531 -23.078 1 85 580 MET B O 1
ATOM 9467 N N . LYS B 1 581 ? 9.711 -17.719 -24.281 1 84.44 581 LYS B N 1
ATOM 9468 C CA . LYS B 1 581 ? 11.047 -17.703 -24.875 1 84.44 581 LYS B CA 1
ATOM 9469 C C . LYS B 1 581 ? 12.109 -17.438 -23.812 1 84.44 581 LYS B C 1
ATOM 9471 O O . LYS B 1 581 ? 13.164 -18.094 -23.797 1 84.44 581 LYS B O 1
ATOM 9476 N N . LEU B 1 582 ? 11.859 -16.516 -23.016 1 86.31 582 LEU B N 1
ATOM 9477 C CA . LEU B 1 582 ? 12.781 -16.172 -21.938 1 86.31 582 LEU B CA 1
ATOM 9478 C C . LEU B 1 582 ? 13.031 -17.375 -21.031 1 86.31 582 LEU B C 1
ATOM 9480 O O . LEU B 1 582 ? 14.172 -17.656 -20.672 1 86.31 582 LEU B O 1
ATOM 9484 N N . ILE B 1 583 ? 11.992 -18.078 -20.703 1 86.19 583 ILE B N 1
ATOM 9485 C CA . ILE B 1 583 ? 12.102 -19.234 -19.797 1 86.19 583 ILE B CA 1
ATOM 9486 C C . ILE B 1 583 ? 12.875 -20.344 -20.5 1 86.19 583 ILE B C 1
ATOM 9488 O O . ILE B 1 583 ? 13.672 -21.047 -19.859 1 86.19 583 ILE B O 1
ATOM 9492 N N . ASN B 1 584 ? 12.578 -20.516 -21.734 1 86.69 584 ASN B N 1
ATOM 9493 C CA . ASN B 1 584 ? 13.32 -21.516 -22.5 1 86.69 584 ASN B CA 1
ATOM 9494 C C . ASN B 1 584 ? 14.82 -21.219 -22.484 1 86.69 584 ASN B C 1
ATOM 9496 O O . ASN B 1 584 ? 15.625 -22.125 -22.234 1 86.69 584 ASN B O 1
ATOM 9500 N N . ASP B 1 585 ? 15.164 -20.031 -22.781 1 87.69 585 ASP B N 1
ATOM 9501 C CA . ASP B 1 585 ? 16.562 -19.641 -22.75 1 87.69 585 ASP B CA 1
ATOM 9502 C C . ASP B 1 585 ? 17.172 -19.828 -21.359 1 87.69 585 ASP B C 1
ATOM 9504 O O . ASP B 1 585 ? 18.328 -20.234 -21.219 1 87.69 585 ASP B O 1
ATOM 9508 N N . PHE B 1 586 ? 16.469 -19.531 -20.469 1 90.25 586 PHE B N 1
ATOM 9509 C CA . PHE B 1 586 ? 16.891 -19.656 -19.078 1 90.25 586 PHE B CA 1
ATOM 9510 C C . PHE B 1 586 ? 17.156 -21.109 -18.719 1 90.25 586 PHE B C 1
ATOM 9512 O O . PHE B 1 586 ? 18.188 -21.438 -18.125 1 90.25 586 PHE B O 1
ATOM 9519 N N . VAL B 1 587 ? 16.25 -21.953 -19.094 1 90.56 587 VAL B N 1
ATOM 9520 C CA . VAL B 1 587 ? 16.391 -23.375 -18.797 1 90.56 587 VAL B CA 1
ATOM 9521 C C . VAL B 1 587 ? 17.609 -23.938 -19.531 1 90.56 587 VAL B C 1
ATOM 9523 O O . VAL B 1 587 ? 18.375 -24.719 -18.969 1 90.56 587 VAL B O 1
ATOM 9526 N N . VAL B 1 588 ? 17.766 -23.516 -20.734 1 90.81 588 VAL B N 1
ATOM 9527 C CA . VAL B 1 588 ? 18.922 -23.953 -21.5 1 90.81 588 VAL B CA 1
ATOM 9528 C C . VAL B 1 588 ? 20.219 -23.547 -20.781 1 90.81 588 VAL B C 1
ATOM 9530 O O . VAL B 1 588 ? 21.156 -24.344 -20.688 1 90.81 588 VAL B O 1
ATOM 9533 N N . GLU B 1 589 ? 20.234 -22.344 -20.297 1 92.75 589 GLU B N 1
ATOM 9534 C CA . GLU B 1 589 ? 21.406 -21.859 -19.562 1 92.75 589 GLU B CA 1
ATOM 9535 C C . GLU B 1 589 ? 21.625 -22.656 -18.281 1 92.75 589 GLU B C 1
ATOM 9537 O O . GLU B 1 589 ? 22.766 -23 -17.938 1 92.75 589 GLU B O 1
ATOM 9542 N N . LEU B 1 590 ? 20.578 -22.953 -17.547 1 93.12 590 LEU B N 1
ATOM 9543 C CA . LEU B 1 590 ? 20.688 -23.719 -16.312 1 93.12 590 LEU B CA 1
ATOM 9544 C C . LEU B 1 590 ? 21.234 -25.109 -16.578 1 93.12 590 LEU B C 1
ATOM 9546 O O . LEU B 1 590 ? 22.094 -25.609 -15.844 1 93.12 590 LEU B O 1
ATOM 9550 N N . VAL B 1 591 ? 20.734 -25.672 -17.625 1 94.06 591 VAL B N 1
ATOM 9551 C CA . VAL B 1 591 ? 21.156 -27.031 -17.984 1 94.06 591 VAL B CA 1
ATOM 9552 C C . VAL B 1 591 ? 22.625 -27.016 -18.406 1 94.06 591 VAL B C 1
ATOM 9554 O O . VAL B 1 591 ? 23.391 -27.906 -18.016 1 94.06 591 VAL B O 1
ATOM 9557 N N . ARG B 1 592 ? 22.953 -26.047 -19.188 1 95.31 592 ARG B N 1
ATOM 9558 C CA . ARG B 1 592 ? 24.344 -25.922 -19.609 1 95.31 592 ARG B CA 1
ATOM 9559 C C . ARG B 1 592 ? 25.281 -25.797 -18.406 1 95.31 592 ARG B C 1
ATOM 9561 O O . ARG B 1 592 ? 26.266 -26.531 -18.297 1 95.31 592 ARG B O 1
ATOM 9568 N N . LEU B 1 593 ? 25 -24.938 -17.562 1 95.12 593 LEU B N 1
ATOM 9569 C CA . LEU B 1 593 ? 25.844 -24.703 -16.391 1 95.12 593 LEU B CA 1
ATOM 9570 C C . LEU B 1 593 ? 25.812 -25.891 -15.438 1 95.12 593 LEU B C 1
ATOM 9572 O O . LEU B 1 593 ? 26.844 -26.266 -14.875 1 95.12 593 LEU B O 1
ATOM 9576 N N . GLY B 1 594 ? 24.641 -26.484 -15.266 1 96.12 594 GLY B N 1
ATOM 9577 C CA . GLY B 1 594 ? 24.547 -27.656 -14.414 1 96.12 594 GLY B CA 1
ATOM 9578 C C . GLY B 1 594 ? 25.375 -28.828 -14.914 1 96.12 594 GLY B C 1
ATOM 9579 O O . GLY B 1 594 ? 26.062 -29.484 -14.133 1 96.12 594 GLY B O 1
ATOM 9580 N N . ARG B 1 595 ? 25.281 -29.031 -16.172 1 96.38 595 ARG B N 1
ATOM 9581 C CA . ARG B 1 595 ? 26.078 -30.094 -16.781 1 96.38 595 ARG B CA 1
ATOM 9582 C C . ARG B 1 595 ? 27.562 -29.812 -16.641 1 96.38 595 ARG B C 1
ATOM 9584 O O . ARG B 1 595 ? 28.344 -30.719 -16.344 1 96.38 595 ARG B O 1
ATOM 9591 N N . SER B 1 596 ? 27.891 -28.625 -16.828 1 96.88 596 SER B N 1
ATOM 9592 C CA . SER B 1 596 ? 29.297 -28.234 -16.703 1 96.88 596 SER B CA 1
ATOM 9593 C C . SER B 1 596 ? 29.797 -28.453 -15.281 1 96.88 596 SER B C 1
ATOM 9595 O O . SER B 1 596 ? 30.953 -28.828 -15.086 1 96.88 596 SER B O 1
ATOM 9597 N N . ALA B 1 597 ? 29.016 -28.141 -14.344 1 97.25 597 ALA B N 1
ATOM 9598 C CA . ALA B 1 597 ? 29.406 -28.344 -12.945 1 97.25 597 ALA B CA 1
ATOM 9599 C C . ALA B 1 597 ? 29.625 -29.828 -12.648 1 97.25 597 ALA B C 1
ATOM 9601 O O . ALA B 1 597 ? 30.594 -30.188 -11.969 1 97.25 597 ALA B O 1
ATOM 9602 N N . ILE B 1 598 ? 28.766 -30.656 -13.094 1 96.69 598 ILE B N 1
ATOM 9603 C CA . ILE B 1 598 ? 28.875 -32.094 -12.883 1 96.69 598 ILE B CA 1
ATOM 9604 C C . ILE B 1 598 ? 30.141 -32.625 -13.555 1 96.69 598 ILE B C 1
ATOM 9606 O O . ILE B 1 598 ? 30.906 -33.375 -12.953 1 96.69 598 ILE B O 1
ATOM 9610 N N . CYS B 1 599 ? 30.359 -32.156 -14.75 1 96.06 599 CYS B N 1
ATOM 9611 C CA . CYS B 1 599 ? 31.531 -32.594 -15.508 1 96.06 599 CYS B CA 1
ATOM 9612 C C . CYS B 1 599 ? 32.812 -32.156 -14.828 1 96.06 599 CYS B C 1
ATOM 9614 O O . CYS B 1 599 ? 33.75 -32.938 -14.695 1 96.06 599 CYS B O 1
ATOM 9616 N N . LYS B 1 600 ? 32.844 -30.953 -14.484 1 96.06 600 LYS B N 1
ATOM 9617 C CA . LYS B 1 600 ? 34.031 -30.422 -13.82 1 96.06 600 LYS B CA 1
ATOM 9618 C C . LYS B 1 600 ? 34.312 -31.188 -12.523 1 96.06 600 LYS B C 1
ATOM 9620 O O . LYS B 1 600 ? 35.469 -31.531 -12.242 1 96.06 600 LYS B O 1
ATOM 9625 N N . ALA B 1 601 ? 33.375 -31.406 -11.711 1 95.75 601 ALA B N 1
ATOM 9626 C CA . ALA B 1 601 ? 33.531 -32.094 -10.438 1 95.75 601 ALA B CA 1
ATOM 9627 C C . ALA B 1 601 ? 34.031 -33.531 -10.648 1 95.75 601 ALA B C 1
ATOM 9629 O O . ALA B 1 601 ? 34.844 -34.031 -9.875 1 95.75 601 ALA B O 1
ATOM 9630 N N . ASN B 1 602 ? 33.5 -34.156 -11.664 1 94.25 602 ASN B N 1
ATOM 9631 C CA . ASN B 1 602 ? 33.969 -35.531 -11.992 1 94.25 602 ASN B CA 1
ATOM 9632 C C . ASN B 1 602 ? 35.406 -35.531 -12.445 1 94.25 602 ASN B C 1
ATOM 9634 O O . ASN B 1 602 ? 36.156 -36.438 -12.07 1 94.25 602 ASN B O 1
ATOM 9638 N N . MET B 1 603 ? 35.75 -34.562 -13.195 1 93.81 603 MET B N 1
ATOM 9639 C CA . MET B 1 603 ? 37.125 -34.469 -13.664 1 93.81 603 MET B CA 1
ATOM 9640 C C . MET B 1 603 ? 38.094 -34.25 -12.5 1 93.81 603 MET B C 1
ATOM 9642 O O . MET B 1 603 ? 39.156 -34.844 -12.438 1 93.81 603 MET B O 1
ATOM 9646 N N . GLU B 1 604 ? 37.688 -33.406 -11.711 1 92.62 604 GLU B N 1
ATOM 9647 C CA . GLU B 1 604 ? 38.531 -33.125 -10.547 1 92.62 604 GLU B CA 1
ATOM 9648 C C . GLU B 1 604 ? 38.656 -34.344 -9.641 1 92.62 604 GLU B C 1
ATOM 9650 O O . GLU B 1 604 ? 39.719 -34.625 -9.078 1 92.62 604 GLU B O 1
ATOM 9655 N N . ARG B 1 605 ? 37.625 -35.062 -9.461 1 89.75 605 ARG B N 1
ATOM 9656 C CA . ARG B 1 605 ? 37.656 -36.281 -8.672 1 89.75 605 ARG B CA 1
ATOM 9657 C C . ARG B 1 605 ? 38.562 -37.312 -9.305 1 89.75 605 ARG B C 1
ATOM 9659 O O . ARG B 1 605 ? 39.344 -38 -8.609 1 89.75 605 ARG B O 1
ATOM 9666 N N . ASP B 1 606 ? 38.5 -37.438 -10.555 1 89.81 606 ASP B N 1
ATOM 9667 C CA . ASP B 1 606 ? 39.312 -38.375 -11.281 1 89.81 606 ASP B CA 1
ATOM 9668 C C . ASP B 1 606 ? 40.812 -38 -11.195 1 89.81 606 ASP B C 1
ATOM 9670 O O . ASP B 1 606 ? 41.656 -38.844 -11.039 1 89.81 606 ASP B O 1
ATOM 9674 N N . HIS B 1 607 ? 41.062 -36.781 -11.305 1 89.44 607 HIS B N 1
ATOM 9675 C CA . HIS B 1 607 ? 42.438 -36.281 -11.188 1 89.44 607 HIS B CA 1
ATOM 9676 C C . HIS B 1 607 ? 43 -36.562 -9.805 1 89.44 607 HIS B C 1
ATOM 9678 O O . HIS B 1 607 ? 44.188 -36.906 -9.664 1 89.44 607 HIS B O 1
ATOM 9684 N N . GLU B 1 608 ? 42.219 -36.375 -8.914 1 88.69 608 GLU B N 1
ATOM 9685 C CA . GLU B 1 608 ? 42.656 -36.656 -7.551 1 88.69 608 GLU B CA 1
ATOM 9686 C C . GLU B 1 608 ? 42.938 -38.156 -7.336 1 88.69 608 GLU B C 1
ATOM 9688 O O . GLU B 1 608 ? 43.875 -38.531 -6.652 1 88.69 608 GLU B O 1
ATOM 9693 N N . LEU B 1 609 ? 42.125 -38.906 -7.883 1 88.62 609 LEU B N 1
ATOM 9694 C CA . LEU B 1 609 ? 42.312 -40.344 -7.797 1 88.62 609 LEU B CA 1
ATOM 9695 C C . LEU B 1 609 ? 43.594 -40.781 -8.516 1 88.62 609 LEU B C 1
ATOM 9697 O O . LEU B 1 609 ? 44.344 -41.625 -8.016 1 88.62 609 LEU B O 1
ATOM 9701 N N . ASP B 1 610 ? 43.812 -40.25 -9.602 1 88.06 610 ASP B N 1
ATOM 9702 C CA . ASP B 1 610 ? 45.031 -40.531 -10.352 1 88.06 610 ASP B CA 1
ATOM 9703 C C . ASP B 1 610 ? 46.25 -40.094 -9.57 1 88.06 610 ASP B C 1
ATOM 9705 O O . ASP B 1 610 ? 47.281 -40.812 -9.555 1 88.06 610 ASP B O 1
ATOM 9709 N N . ARG B 1 611 ? 46.188 -39.062 -8.969 1 88.19 611 ARG B N 1
ATOM 9710 C CA . ARG B 1 611 ? 47.281 -38.562 -8.164 1 88.19 611 ARG B CA 1
ATOM 9711 C C . ARG B 1 611 ? 47.562 -39.469 -6.977 1 88.19 611 ARG B C 1
ATOM 9713 O O . ARG B 1 611 ? 48.719 -39.75 -6.637 1 88.19 611 ARG B O 1
ATOM 9720 N N . GLN B 1 612 ? 46.594 -39.938 -6.402 1 86.44 612 GLN B N 1
ATOM 9721 C CA . GLN B 1 612 ? 46.719 -40.844 -5.27 1 86.44 612 GLN B CA 1
ATOM 9722 C C . GLN B 1 612 ? 47.312 -42.188 -5.707 1 86.44 612 GLN B C 1
ATOM 9724 O O . GLN B 1 612 ? 48.125 -42.75 -5 1 86.44 612 GLN B O 1
ATOM 9729 N N . LEU B 1 613 ? 46.875 -42.625 -6.879 1 86.81 613 LEU B N 1
ATOM 9730 C CA . LEU B 1 613 ? 47.375 -43.875 -7.414 1 86.81 613 LEU B CA 1
ATOM 9731 C C . LEU B 1 613 ? 48.844 -43.75 -7.777 1 86.81 613 LEU B C 1
ATOM 9733 O O . LEU B 1 613 ? 49.625 -44.688 -7.602 1 86.81 613 LEU B O 1
ATOM 9737 N N . MET B 1 614 ? 49.188 -42.594 -8.203 1 87.06 614 MET B N 1
ATOM 9738 C CA . MET B 1 614 ? 50.594 -42.375 -8.555 1 87.06 614 MET B CA 1
ATOM 9739 C C . MET B 1 614 ? 51.469 -42.312 -7.312 1 87.06 614 MET B C 1
ATOM 9741 O O . MET B 1 614 ? 52.625 -42.75 -7.348 1 87.06 614 MET B O 1
ATOM 9745 N N . ILE B 1 615 ? 50.938 -41.844 -6.219 1 81.75 615 ILE B N 1
ATOM 9746 C CA . ILE B 1 615 ? 51.688 -41.75 -4.973 1 81.75 615 ILE B CA 1
ATOM 9747 C C . ILE B 1 615 ? 51.844 -43.156 -4.387 1 81.75 615 ILE B C 1
ATOM 9749 O O . ILE B 1 615 ? 52.875 -43.469 -3.789 1 81.75 615 ILE B O 1
ATOM 9753 N N . ILE B 1 616 ? 50.875 -43.969 -4.59 1 79.75 616 ILE B N 1
ATOM 9754 C CA . ILE B 1 616 ? 50.938 -45.344 -4.031 1 79.75 616 ILE B CA 1
ATOM 9755 C C . ILE B 1 616 ? 51.875 -46.188 -4.859 1 79.75 616 ILE B C 1
ATOM 9757 O O . ILE B 1 616 ? 52.562 -47.062 -4.324 1 79.75 616 ILE B O 1
ATOM 9761 N N . HIS B 1 617 ? 52.125 -45.969 -6.098 1 69.19 617 HIS B N 1
ATOM 9762 C CA . HIS B 1 617 ? 53.125 -46.688 -6.883 1 69.19 617 HIS B CA 1
ATOM 9763 C C . HIS B 1 617 ? 54.469 -46 -6.887 1 69.19 617 HIS B C 1
ATOM 9765 O O . HIS B 1 617 ? 55.5 -46.625 -6.988 1 69.19 617 HIS B O 1
#

Radius of gyration: 34.03 Å; Cα contacts (8 Å, |Δi|>4): 1760; chains: 2; bounding box: 100×137×105 Å